Protein 8GK6 (pdb70)

B-factor: mean 50.2, std 23.5, range [13.28, 166.14]

Radius of gyration: 36.08 Å; Cα contacts (8 Å, |Δi|>4): 2731; chains: 8; bounding box: 80×78×113 Å

Secondary structure (DSSP, 8-state):
---EEEEEEESS--EEETTEEE--TTSEEEEEEEEE--TTEEEEEEES---TT--B-TTTB-S--EEEEEEETTEEEEEEE-----TT---EEEEEEEEEEEESSSSEEEEEEPEESSTT---EEE---/---EEEEEEESS-SEEETTEEE--TTSEEEEEEEEE--TTEEEEEEES---TT--B-TTTB-S--EEEEEEETTEEEEEEE---B-TT---EEEEEEEEEEEESSSSEEEEEEPEESSTT---EEE--B-/--EEEEEEESS--EEETTEEE--TTSEEEEEEEEE--TTEEEEEEES---TT--B-TTTB-S--EEEEEEETTEEEEEEE---B-TT---EEEEEEEEEEEESSSSEEEEEEPEESSTT---EEE--B-/--EEEEEEESS-SEEETTEEE--TTSEEEEEEEEE--TTEEEEEEES---TT--B-TTTB-S--EEEEEEETTEEEEEEE-----TT---EEEEEEEEEEEESSSSEEEEEEPEESSTT---EEE---/--EEEEEEESS--EEETTEEE--TTSEEEEEEEEE--TTEEEEEEES---SS--B-TTTB-S--EE-EEEETTEEEEEEE-----TT---EEEEEEEEEEEESSSSEEEEEEPEESSTT---EEE---/--EEEEEEESS--EEETTEEE--TTSEEEEEEEEE--TTEEEEEEES---TT--B-TTTB-S--EE-EEEETTEEEEEEE-----TT---EEEEEEEEEEEESSSSEEEEEEPEESSTT---EEE---/--EEEEEEESS--EEETTEEE--TTSEEEEEEEEE--TTEEEEEEES---TT--B-TTTB-S--EEEEEEETTEEEEEEE-----TT---EEEEEEEEEEEESSSSEEEEEEPEESSTT---EEE---/--EEEEEEESS-SEEETTEEE--TTSEEEEEEEEE--TTEEEEEEES---TT--B-TTTB-S--EEEE-SSSSEEEEEEE-----TT---EEEEEEEEEEEEETTEEEEEEEPEESSTT---EEE---

Organism: Echinococcus granulosus (NCBI:txid6210)

Foldseek 3Di:
DAWAWQAKDKPAFDDDDQLATEGEAQDKIKIKTFTADCVQFFWKFWFQDDDPPFWFCPPRGDGDTWGWDDPDRGIIMTIDHHHADDPVGDWTFMKTFGNDWDADPNDTGRITTHHYPDPSYRGIYHYHD/DAWAWAEKDKPAFDDDDQLATEGEAQDWIKIKTFTADCPQFFWKFWFQDDDPPFWFCPVRTDGDIWGWDPPDRGIIMTIDHHHAAEPVGDWTFMKTFGNDWDDDPNDIGRITGHHHPDPSYRGIYHYHYD/DWAWQAKDKPAFDDDDQLETEGEAQDKIKIKTFTAPCPQFFWKFWFQDDDPPFWFCPPRTDGDIWGWDDPDNGIIMTIDHHHAAEPVGDWTFMKTFGNAWDADPNDTGRITGHHHPDPRGRGIYHYHYD/DKAWAAKDKPAFDDDDPLETEGEAQDKIKIKTFTAPCPQFFWKFWFQDDDPPFWFCPPRTDDDTWGWDDPDRGIIMTIDHHHADDPPGDWTFMKTFGNDWDDDPNDTGRITGHHYPDPSYNRIYHYHD/DKAWQAKDKPAFDDDDQLETEGEAQDKIKIKTFTAPCPQFFWKFWFQDDDPPFWFCQVRGDGDIWGWDPPDNGITMTIDHHHADDPVGDWTFMKTFGPDWDADPNDTGRITGHHHPDPSGNGIYHYHD/DWAWQAKDKPAFDDDDQLETEGEAQDKIKIKTFTAPCVFFFWKFWFQDDDPPFWFCVPRTDGDIWGWDDPDRGIIITIDHHHADDPVGDWTFMKTFGNDWDDDPNDTGRITGHHHPDPSGSGIYHYHD/DKAWFAKDKPAFDDDDQLATAGAAQDWIKIKTFTAPCPQFFWKFWFLDDDLPWWACQPRTDDDTWGWDPPDRGIIMTIDHHHADDPPRDWTFMKTFGNDWDADPNDTGRITTHHYPDPSGRGTYHYHD/DWAWQAKDKQAFDDDDQLETEGEAQDKIKIKTFTAPCPQFFWKFWFQDDDPPFWFCPPRTPDDTWGWDPPDNGIIMTIDHHHADDPVGDWTFMKTFGNDWDADVNDTGRITTHHHPDPSGNGIYHYHD

InterPro domains:
  IPR000644 CBS domain [PS51371] (420-486)
  IPR002550 CNNM, transmembrane domain [PF01595] (162-333)
  IPR002550 CNNM, transmembrane domain [PS51846] (153-333)
  IPR044751 Ion transporter-like, CBS domain [cd04590] (347-476)
  IPR045095 Ancient conserved domain protein family [PTHR12064] (140-682)
  IPR046342 CBS domain superfamily [G3DSA:3.10.580.10] (331-486)
  IPR046342 CBS domain superfamily [SSF54631] (335-479)
  IPR061271 Metal transporter CNNM-like, C-terminal CNBH domain [PF25562] (500-674)

Structure (mmCIF, N/CA/C/O backbone):
data_8GK6
#
_entry.id   8GK6
#
_cell.length_a   55.338
_cell.length_b   120.764
_cell.length_c   95.254
_cell.angle_alpha   90.000
_cell.angle_beta   98.090
_cell.angle_gamma   90.000
#
_symmetry.space_group_name_H-M   'P 1 21 1'
#
loop_
_entity.id
_entity.type
_entity.pdbx_description
1 polymer 'Metal transporter CNNM4'
2 branched alpha-L-fucopyranose-(1-6)-2-acetamido-2-deoxy-beta-D-glucopyranose
3 branched 2-acetamido-2-deoxy-beta-D-glucopyranose-(1-4)-2-acetamido-2-deoxy-beta-D-glucopyranose
4 branched beta-D-mannopyranose-(1-4)-2-acetamido-2-deoxy-beta-D-glucopyranose-(1-4)-2-acetamido-2-deoxy-beta-D-glucopyranose
5 branched alpha-D-mannopyranose-(1-3)-beta-D-mannopyranose-(1-4)-2-acetamido-2-deoxy-beta-D-glucopyranose-(1-4)-[alpha-L-fucopyranose-(1-6)]2-acetamido-2-deoxy-beta-D-glucopyranose
6 non-polymer 2-acetamido-2-deoxy-beta-D-glucopyranose
7 water water
#
loop_
_atom_site.group_PDB
_atom_site.id
_atom_site.type_symbol
_atom_site.label_atom_id
_atom_site.label_alt_id
_atom_site.label_comp_id
_atom_site.label_asym_id
_atom_site.label_entity_id
_atom_site.label_seq_id
_atom_site.pdbx_PDB_ins_code
_atom_site.Cartn_x
_atom_site.Cartn_y
_atom_site.Cartn_z
_atom_site.occupancy
_atom_site.B_iso_or_equiv
_atom_site.auth_seq_id
_atom_site.auth_comp_id
_atom_site.auth_asym_id
_atom_site.auth_atom_id
_atom_site.pdbx_PDB_model_num
ATOM 1 N N . SER A 1 10 ? 12.70946 7.44666 19.91181 1.000 50.49802 24 SER A N 1
ATOM 2 C CA . SER A 1 10 ? 12.57461 6.55144 21.05204 1.000 54.73883 24 SER A CA 1
ATOM 3 C C . SER A 1 10 ? 11.14293 6.04429 21.19414 1.000 59.44294 24 SER A C 1
ATOM 4 O O . SER A 1 10 ? 10.89046 5.07483 21.91581 1.000 66.92514 24 SER A O 1
ATOM 11 N N . ASN A 1 11 ? 10.20434 6.70657 20.51273 1.000 44.27296 25 ASN A N 1
ATOM 12 C CA . ASN A 1 11 ? 8.83416 6.20668 20.43795 1.000 55.25898 25 ASN A CA 1
ATOM 13 C C . ASN A 1 11 ? 8.50442 5.80861 19.00374 1.000 47.69053 25 ASN A C 1
ATOM 14 O O . ASN A 1 11 ? 8.90413 6.50147 18.06153 1.000 39.54491 25 ASN A O 1
ATOM 25 N N . PRO A 1 12 ? 7.78167 4.70651 18.80359 1.000 45.93660 26 PRO A N 1
ATOM 26 C CA . PRO A 1 12 ? 7.52781 4.24084 17.43701 1.000 43.54958 26 PRO A CA 1
ATOM 27 C C . PRO A 1 12 ? 6.72857 5.26393 16.64889 1.000 41.58799 26 PRO A C 1
ATOM 28 O O . PRO A 1 12 ? 5.81832 5.91052 17.17555 1.000 42.02322 26 PRO A O 1
ATOM 39 N N . THR A 1 13 ? 7.06365 5.39265 15.36870 1.000 42.23209 27 THR A N 1
ATOM 40 C CA . THR A 1 13 ? 6.37495 6.31220 14.47443 1.000 34.08419 27 THR A CA 1
ATOM 41 C C . THR A 1 13 ? 5.99072 5.55300 13.21598 1.000 28.67136 27 THR A C 1
ATOM 42 O O . THR A 1 13 ? 6.78450 4.77314 12.68532 1.000 28.96365 27 THR A O 1
ATOM 53 N N . VAL A 1 14 ? 4.76504 5.78648 12.74796 1.000 26.52046 28 VAL A N 1
ATOM 54 C CA . VAL A 1 14 ? 4.18030 5.02159 11.65321 1.000 31.15134 28 VAL A CA 1
ATOM 55 C C . VAL A 1 14 ? 3.98673 5.95106 10.46177 1.000 30.46323 28 VAL A C 1
ATOM 56 O O . VAL A 1 14 ? 3.38467 7.02397 10.59019 1.000 28.95859 28 VAL A O 1
ATOM 69 N N . THR A 1 15 ? 4.50579 5.54135 9.30677 1.000 27.80599 29 THR A N 1
ATOM 70 C CA . THR A 1 15 ? 4.35839 6.32309 8.08770 1.000 30.18540 29 THR A CA 1
ATOM 71 C C . THR A 1 15 ? 3.16376 5.86490 7.26015 1.000 25.66177 29 THR A C 1
ATOM 72 O O . THR A 1 15 ? 2.45480 6.69409 6.67183 1.000 24.25141 29 THR A O 1
ATOM 83 N N . GLY A 1 16 ? 2.92901 4.55847 7.20682 1.000 24.63317 30 GLY A N 1
ATOM 84 C CA . GLY A 1 16 ? 1.84060 4.01936 6.41886 1.000 28.09428 30 GLY A CA 1
ATOM 85 C C . GLY A 1 16 ? 1.52933 2.59935 6.82727 1.000 20.72447 30 GLY A C 1
ATOM 86 O O . GLY A 1 16 ? 2.33812 1.92102 7.46528 1.000 18.51366 30 GLY A O 1
ATOM 90 N N . VAL A 1 17 ? 0.33672 2.15501 6.44567 1.000 26.89988 31 VAL A N 1
ATOM 91 C CA . VAL A 1 17 ? -0.12839 0.80482 6.72682 1.000 24.46452 31 VAL A CA 1
ATOM 92 C C . VAL A 1 17 ? -0.70812 0.25699 5.43058 1.000 25.92562 31 VAL A C 1
ATOM 93 O O . VAL A 1 17 ? -1.63625 0.84663 4.86448 1.000 33.01884 31 VAL A O 1
ATOM 106 N N . ILE A 1 18 ? -0.16198 -0.85866 4.96209 1.000 24.62039 32 ILE A N 1
ATOM 107 C CA . ILE A 1 18 ? -0.59145 -1.47161 3.70984 1.000 27.85650 32 ILE A CA 1
ATOM 108 C C . ILE A 1 18 ? -1.23235 -2.81224 4.05416 1.000 32.50421 32 ILE A C 1
ATOM 109 O O . ILE A 1 18 ? -0.51238 -3.78396 4.33574 1.000 34.29264 32 ILE A O 1
ATOM 125 N N . PRO A 1 19 ? -2.55742 -2.92214 4.05004 1.000 26.95820 33 PRO A N 1
ATOM 126 C CA . PRO A 1 19 ? -3.18498 -4.21991 4.29920 1.000 29.99446 33 PRO A CA 1
ATOM 127 C C . PRO A 1 19 ? -3.13338 -5.12602 3.08279 1.000 37.37617 33 PRO A C 1
ATOM 128 O O . PRO A 1 19 ? -3.17348 -4.67840 1.93593 1.000 38.30228 33 PRO A O 1
ATOM 139 N N . SER A 1 20 ? -3.04301 -6.43008 3.35629 1.000 44.38433 34 SER A N 1
ATOM 140 C CA . SER A 1 20 ? -3.04163 -7.41289 2.27923 1.000 36.82504 34 SER A CA 1
ATOM 141 C C . SER A 1 20 ? -4.37249 -7.43433 1.54343 1.000 38.84631 34 SER A C 1
ATOM 142 O O . SER A 1 20 ? -4.42331 -7.85202 0.38280 1.000 45.17108 34 SER A O 1
ATOM 150 N N . GLU A 1 21 ? -5.44720 -7.00235 2.20165 1.000 51.91788 35 GLU A N 1
ATOM 151 C CA . GLU A 1 21 ? -6.75454 -6.84335 1.58357 1.000 46.97172 35 GLU A CA 1
ATOM 152 C C . GLU A 1 21 ? -7.38983 -5.58505 2.14764 1.000 45.40991 35 GLU A C 1
ATOM 153 O O . GLU A 1 21 ? -7.36192 -5.38681 3.36672 1.000 47.20819 35 GLU A O 1
ATOM 165 N N . PHE A 1 22 ? -7.95355 -4.73411 1.29064 1.000 32.05713 36 PHE A N 1
ATOM 166 C CA . PHE A 1 22 ? -8.77816 -3.66397 1.83501 1.000 38.80369 36 PHE A CA 1
ATOM 167 C C . PHE A 1 22 ? -9.85495 -3.31560 0.82316 1.000 39.01968 36 PHE A C 1
ATOM 168 O O . PHE A 1 22 ? -9.74104 -3.60543 -0.36754 1.000 34.40923 36 PHE A O 1
ATOM 185 N N . ILE A 1 23 ? -10.90666 -2.68296 1.32894 1.000 43.60989 37 ILE A N 1
ATOM 186 C CA . ILE A 1 23 ? -12.12918 -2.45988 0.58110 1.000 35.50015 37 ILE A CA 1
ATOM 187 C C . ILE A 1 23 ? -12.21174 -1.04613 0.03719 1.000 37.47821 37 ILE A C 1
ATOM 188 O O . ILE A 1 23 ? -12.65628 -0.84400 -1.09171 1.000 46.87810 37 ILE A O 1
ATOM 204 N N . SER A 1 24 ? -11.79336 -0.06061 0.81933 1.000 41.54625 38 SER A N 1
ATOM 205 C CA . SER A 1 24 ? -11.95486 1.32800 0.41790 1.000 43.49897 38 SER A CA 1
ATOM 206 C C . SER A 1 24 ? -11.08043 2.20032 1.29962 1.000 40.78334 38 SER A C 1
ATOM 207 O O . SER A 1 24 ? -10.49444 1.73711 2.28120 1.000 33.71579 38 SER A O 1
ATOM 215 N N . LEU A 1 25 ? -11.02231 3.48420 0.93785 1.000 44.88604 39 LEU A N 1
ATOM 216 C CA . LEU A 1 25 ? -10.30563 4.50698 1.69012 1.000 37.24756 39 LEU A CA 1
ATOM 217 C C . LEU A 1 25 ? -11.13920 5.77557 1.77655 1.000 37.48381 39 LEU A C 1
ATOM 218 O O . LEU A 1 25 ? -11.68587 6.23541 0.77181 1.000 47.41798 39 LEU A O 1
ATOM 234 N N . SER A 1 26 ? -11.21552 6.34023 2.98103 1.000 39.69441 40 SER A N 1
ATOM 235 C CA . SER A 1 26 ? -11.98237 7.56071 3.22144 1.000 44.99770 40 SER A CA 1
ATOM 236 C C . SER A 1 26 ? -11.45165 8.23124 4.47959 1.000 40.20523 40 SER A C 1
ATOM 237 O O . SER A 1 26 ? -11.41691 7.60667 5.54243 1.000 39.63977 40 SER A O 1
ATOM 245 N N . ALA A 1 27 ? -11.02917 9.48817 4.35838 1.000 48.43082 41 ALA A N 1
ATOM 246 C CA . ALA A 1 27 ? -10.67975 10.32054 5.51000 1.000 36.98404 41 ALA A CA 1
ATOM 247 C C . ALA A 1 27 ? -9.55172 9.71157 6.33890 1.000 39.83609 41 ALA A C 1
ATOM 248 O O . ALA A 1 27 ? -9.55080 9.79171 7.57158 1.000 39.69352 41 ALA A O 1
ATOM 255 N N . GLY A 1 28 ? -8.58239 9.09623 5.66693 1.000 40.53384 42 GLY A N 1
ATOM 256 C CA . GLY A 1 28 ? -7.43666 8.54820 6.36596 1.000 36.71557 42 GLY A CA 1
ATOM 257 C C . GLY A 1 28 ? -7.69847 7.27159 7.12584 1.000 36.07038 42 GLY A C 1
ATOM 258 O O . GLY A 1 28 ? -6.95863 6.96128 8.07264 1.000 33.21504 42 GLY A O 1
ATOM 262 N N . VAL A 1 29 ? -8.72574 6.51531 6.74708 1.000 30.38172 43 VAL A N 1
ATOM 263 C CA . VAL A 1 29 ? -9.08237 5.26933 7.41162 1.000 33.16829 43 VAL A CA 1
ATOM 264 C C . VAL A 1 29 ? -9.28160 4.20415 6.34161 1.000 27.21212 43 VAL A C 1
ATOM 265 O O . VAL A 1 29 ? -10.02537 4.42093 5.37855 1.000 24.50995 43 VAL A O 1
ATOM 278 N N . ILE A 1 30 ? -8.63130 3.05318 6.51941 1.000 27.52345 44 ILE A N 1
ATOM 279 C CA . ILE A 1 30 ? -8.66626 1.96533 5.55027 1.000 26.29075 44 ILE A CA 1
ATOM 280 C C . ILE A 1 30 ? -9.69688 0.94035 6.01052 1.000 26.36041 44 ILE A C 1
ATOM 281 O O . ILE A 1 30 ? -9.56577 0.36095 7.09328 1.000 22.55526 44 ILE A O 1
ATOM 297 N N . GLU A 1 31 ? -10.72040 0.70502 5.19390 1.000 32.52276 45 GLU A N 1
ATOM 298 C CA . GLU A 1 31 ? -11.67087 -0.35440 5.49256 1.000 30.79877 45 GLU A CA 1
ATOM 299 C C . GLU A 1 31 ? -11.09130 -1.69612 5.05818 1.000 32.90324 45 GLU A C 1
ATOM 300 O O . GLU A 1 31 ? -10.62254 -1.83839 3.92671 1.000 37.17862 45 GLU A O 1
ATOM 312 N N . VAL A 1 32 ? -11.13585 -2.67818 5.95221 1.000 30.73205 46 VAL A N 1
ATOM 313 C CA . VAL A 1 32 ? -10.61928 -4.01415 5.66481 1.000 31.84933 46 VAL A CA 1
ATOM 314 C C . VAL A 1 32 ? -11.70752 -5.02735 5.99195 1.000 43.09992 46 VAL A C 1
ATOM 315 O O . VAL A 1 32 ? -12.66116 -4.72700 6.73357 1.000 43.47166 46 VAL A O 1
ATOM 328 N N . PRO A 1 33 ? -11.60002 -6.23957 5.45261 1.000 38.97270 47 PRO A N 1
ATOM 329 C CA . PRO A 1 33 ? -12.61794 -7.26828 5.72231 1.000 32.92858 47 PRO A CA 1
ATOM 330 C C . PRO A 1 33 ? -12.65014 -7.65359 7.19014 1.000 33.33091 47 PRO A C 1
ATOM 331 O O . PRO A 1 33 ? -11.60000 -7.91195 7.79995 1.000 34.07711 47 PRO A O 1
ATOM 342 N N . PRO A 1 34 ? -13.83131 -7.69183 7.79838 1.000 28.88195 48 PRO A N 1
ATOM 343 C CA . PRO A 1 34 ? -13.94208 -8.18746 9.17158 1.000 29.96733 48 PRO A CA 1
ATOM 344 C C . PRO A 1 34 ? -13.86174 -9.70457 9.23017 1.000 30.28153 48 PRO A C 1
ATOM 345 O O . PRO A 1 34 ? -14.13681 -10.41268 8.26219 1.000 32.15143 48 PRO A O 1
ATOM 356 N N . ASN A 1 35 ? -13.46275 -10.19373 10.40050 1.000 35.20969 49 ASN A N 1
ATOM 357 C CA . ASN A 1 35 ? -13.47696 -11.62221 10.70549 1.000 34.09063 49 ASN A CA 1
ATOM 358 C C . ASN A 1 35 ? -12.68740 -12.43226 9.67821 1.000 31.13571 49 ASN A C 1
ATOM 359 O O . ASN A 1 35 ? -12.98941 -13.60200 9.43257 1.000 28.60438 49 ASN A O 1
ATOM 370 N N . LYS A 1 36 ? -11.67203 -11.82067 9.07102 1.000 35.93601 50 LYS A N 1
ATOM 371 C CA . LYS A 1 36 ? -10.79924 -12.49466 8.11778 1.000 32.23695 50 LYS A CA 1
ATOM 372 C C . LYS A 1 36 ? -9.34398 -12.26860 8.49226 1.000 34.83398 50 LYS A C 1
ATOM 373 O O . LYS A 1 36 ? -8.96306 -11.16859 8.90621 1.000 36.28455 50 LYS A O 1
ATOM 392 N N . ASN A 1 37 ? -8.53389 -13.31562 8.35252 1.000 39.44118 51 ASN A N 1
ATOM 393 C CA . ASN A 1 37 ? -7.09173 -13.17124 8.50533 1.000 30.62249 51 ASN A CA 1
ATOM 394 C C . ASN A 1 37 ? -6.54723 -12.28038 7.40361 1.000 29.30794 51 ASN A C 1
ATOM 395 O O . ASN A 1 37 ? -6.66391 -12.61051 6.21787 1.000 47.45191 51 ASN A O 1
ATOM 406 N N . ILE A 1 38 ? -5.94834 -11.15766 7.78872 1.000 35.99904 52 ILE A N 1
ATOM 407 C CA . ILE A 1 38 ? -5.24971 -10.28255 6.85645 1.000 35.18267 52 ILE A CA 1
ATOM 408 C C . ILE A 1 38 ? -3.88049 -9.97443 7.44208 1.000 30.96221 52 ILE A C 1
ATOM 409 O O . ILE A 1 38 ? -3.65951 -10.06302 8.65147 1.000 38.95423 52 ILE A O 1
ATOM 425 N N . THR A 1 39 ? -2.95502 -9.62322 6.56011 1.000 31.49828 53 THR A N 1
ATOM 426 C CA . THR A 1 39 ? -1.59321 -9.28394 6.93556 1.000 29.21617 53 THR A CA 1
ATOM 427 C C . THR A 1 39 ? -1.41114 -7.78112 6.77554 1.000 28.22646 53 THR A C 1
ATOM 428 O O . THR A 1 39 ? -1.80203 -7.21241 5.75314 1.000 27.93857 53 THR A O 1
ATOM 439 N N . LEU A 1 40 ? -0.82368 -7.14637 7.78529 1.000 28.56944 54 LEU A N 1
ATOM 440 C CA . LEU A 1 40 ? -0.58621 -5.71403 7.78152 1.000 23.52640 54 LEU A CA 1
ATOM 441 C C . LEU A 1 40 ? 0.90615 -5.47318 7.60336 1.000 30.76656 54 LEU A C 1
ATOM 442 O O . LEU A 1 40 ? 1.72629 -6.08961 8.29438 1.000 25.91609 54 LEU A O 1
ATOM 458 N N . TYR A 1 41 ? 1.25270 -4.57984 6.67907 1.000 35.24647 55 TYR A N 1
ATOM 459 C CA . TYR A 1 41 ? 2.63007 -4.15060 6.46982 1.000 25.46475 55 TYR A CA 1
ATOM 460 C C . TYR A 1 41 ? 2.72761 -2.72666 6.98993 1.000 24.35836 55 TYR A C 1
ATOM 461 O O . TYR A 1 41 ? 2.15204 -1.80701 6.39886 1.000 31.48927 55 TYR A O 1
ATOM 479 N N . ILE A 1 42 ? 3.44624 -2.54762 8.09419 1.000 23.99863 56 ILE A N 1
ATOM 480 C CA . ILE A 1 42 ? 3.55530 -1.26366 8.77392 1.000 21.07020 56 ILE A CA 1
ATOM 481 C C . ILE A 1 42 ? 4.96642 -0.73556 8.57003 1.000 24.99999 56 ILE A C 1
ATOM 482 O O . ILE A 1 42 ? 5.94589 -1.40455 8.92114 1.000 29.62147 56 ILE A O 1
ATOM 498 N N . TYR A 1 43 ? 5.06856 0.45382 7.98975 1.000 22.32192 57 TYR A N 1
ATOM 499 C CA . TYR A 1 43 ? 6.33857 1.10055 7.71687 1.000 23.05220 57 TYR A CA 1
ATOM 500 C C . TYR A 1 43 ? 6.49486 2.29745 8.64172 1.000 23.25395 57 TYR A C 1
ATOM 501 O O . TYR A 1 43 ? 5.52288 3.00384 8.92008 1.000 28.55493 57 TYR A O 1
ATOM 519 N N . GLY A 1 44 ? 7.71276 2.52255 9.12418 1.000 23.62361 58 GLY A N 1
ATOM 520 C CA . GLY A 1 44 ? 7.92097 3.57564 10.09507 1.000 29.85277 58 GLY A CA 1
ATOM 521 C C . GLY A 1 44 ? 9.31162 3.51280 10.68397 1.000 31.29413 58 GLY A C 1
ATOM 522 O O . GLY A 1 44 ? 10.22424 2.93967 10.09400 1.000 33.38375 58 GLY A O 1
ATOM 526 N N . GLU A 1 45 ? 9.45061 4.12551 11.85976 1.000 60.85628 59 GLU A N 1
ATOM 527 C CA . GLU A 1 45 ? 10.74745 4.35152 12.47876 1.000 60.13370 59 GLU A CA 1
ATOM 528 C C . GLU A 1 45 ? 10.64451 4.12239 13.97801 1.000 57.92318 59 GLU A C 1
ATOM 529 O O . GLU A 1 45 ? 9.59603 4.35110 14.58307 1.000 58.90576 59 GLU A O 1
ATOM 541 N N . SER A 1 46 ? 11.74849 3.65762 14.56980 1.000 43.16779 60 SER A N 1
ATOM 542 C CA . SER A 1 46 ? 11.84247 3.40802 16.01123 1.000 43.56704 60 SER A CA 1
ATOM 543 C C . SER A 1 46 ? 11.00056 2.20429 16.44542 1.000 34.09294 60 SER A C 1
ATOM 544 O O . SER A 1 46 ? 10.39250 2.20956 17.51382 1.000 35.02120 60 SER A O 1
ATOM 552 N N . PHE A 1 47 ? 10.96940 1.16329 15.62291 1.000 32.10886 61 PHE A N 1
ATOM 553 C CA . PHE A 1 47 ? 10.20722 -0.03863 15.92106 1.000 24.70871 61 PHE A CA 1
ATOM 554 C C . PHE A 1 47 ? 10.98307 -1.04815 16.76297 1.000 35.96229 61 PHE A C 1
ATOM 555 O O . PHE A 1 47 ? 10.50420 -2.17295 16.95222 1.000 28.63884 61 PHE A O 1
ATOM 572 N N . GLU A 1 48 ? 12.16271 -0.68105 17.27739 1.000 48.07504 62 GLU A N 1
ATOM 573 C CA . GLU A 1 48 ? 13.04218 -1.68647 17.87381 1.000 36.48574 62 GLU A CA 1
ATOM 574 C C . GLU A 1 48 ? 12.46037 -2.24612 19.16655 1.000 33.34970 62 GLU A C 1
ATOM 575 O O . GLU A 1 48 ? 12.42926 -3.46686 19.35983 1.000 31.10647 62 GLU A O 1
ATOM 587 N N . ASN A 1 49 ? 11.98664 -1.37757 20.06613 1.000 38.86510 63 ASN A N 1
ATOM 588 C CA . ASN A 1 49 ? 11.47208 -1.87077 21.33431 1.000 39.86199 63 ASN A CA 1
ATOM 589 C C . ASN A 1 49 ? 10.02249 -2.39198 21.20684 1.000 38.09691 63 ASN A C 1
ATOM 590 O O . ASN A 1 49 ? 9.37277 -2.61669 22.23515 1.000 28.27323 63 ASN A O 1
ATOM 601 N N . VAL A 1 50 ? 9.50798 -2.59490 19.98686 1.000 34.56591 64 VAL A N 1
ATOM 602 C CA . VAL A 1 50 ? 8.11298 -2.98607 19.78349 1.000 32.45591 64 VAL A CA 1
ATOM 603 C C . VAL A 1 50 ? 7.99496 -4.50431 19.75352 1.000 29.73726 64 VAL A C 1
ATOM 604 O O . VAL A 1 50 ? 8.67614 -5.17508 18.97289 1.000 28.38133 64 VAL A O 1
ATOM 617 N N . THR A 1 51 ? 7.12665 -5.04517 20.60966 1.000 31.19258 65 THR A N 1
ATOM 618 C CA . THR A 1 51 ? 6.91317 -6.48150 20.72888 1.000 21.47612 65 THR A CA 1
ATOM 619 C C . THR A 1 51 ? 5.56323 -6.93252 20.20574 1.000 23.04089 65 THR A C 1
ATOM 620 O O . THR A 1 51 ? 5.46429 -7.99957 19.59205 1.000 25.77830 65 THR A O 1
ATOM 631 N N . TYR A 1 52 ? 4.51583 -6.14645 20.44016 1.000 27.17792 66 TYR A N 1
ATOM 632 C CA . TYR A 1 52 ? 3.16626 -6.53436 20.07517 1.000 19.43498 66 TYR A CA 1
ATOM 633 C C . TYR A 1 52 ? 2.42734 -5.34911 19.48496 1.000 17.65735 66 TYR A C 1
ATOM 634 O O . TYR A 1 52 ? 2.76183 -4.18680 19.72979 1.000 19.71984 66 TYR A O 1
ATOM 652 N N . LEU A 1 53 ? 1.39781 -5.67451 18.71957 1.000 15.69495 67 LEU A N 1
ATOM 653 C CA . LEU A 1 53 ? 0.48035 -4.70720 18.14745 1.000 18.70623 67 LEU A CA 1
ATOM 654 C C . LEU A 1 53 ? -0.93078 -5.06050 18.60081 1.000 18.46066 67 LEU A C 1
ATOM 655 O O . LEU A 1 53 ? -1.31834 -6.23424 18.61984 1.000 14.93430 67 LEU A O 1
ATOM 671 N N . ALA A 1 54 ? -1.69144 -4.03717 18.96465 1.000 14.49150 68 ALA A N 1
ATOM 672 C CA . ALA A 1 54 ? -3.09648 -4.18375 19.28166 1.000 14.33710 68 ALA A CA 1
ATOM 673 C C . ALA A 1 54 ? -3.79765 -2.93336 18.78327 1.000 23.44085 68 ALA A C 1
ATOM 674 O O . ALA A 1 54 ? -3.15931 -1.98894 18.31004 1.000 23.43590 68 ALA A O 1
ATOM 681 N N . PHE A 1 55 ? -5.11902 -2.92343 18.89413 1.000 19.96901 69 PHE A N 1
ATOM 682 C CA . PHE A 1 55 ? -5.91399 -1.81051 18.41253 1.000 18.97503 69 PHE A CA 1
ATOM 683 C C . PHE A 1 55 ? -6.80634 -1.29250 19.52804 1.000 19.75064 69 PHE A C 1
ATOM 684 O O . PHE A 1 55 ? -7.33959 -2.07141 20.32454 1.000 21.75776 69 PHE A O 1
ATOM 701 N N . ALA A 1 56 ? -6.96697 0.02118 19.57130 1.000 17.55899 70 ALA A N 1
ATOM 702 C CA . ALA A 1 56 ? -7.97788 0.65247 20.40014 1.000 25.27716 70 ALA A CA 1
ATOM 703 C C . ALA A 1 56 ? -9.14856 1.04217 19.50444 1.000 25.20432 70 ALA A C 1
ATOM 704 O O . ALA A 1 56 ? -8.97834 1.30390 18.30898 1.000 19.21941 70 ALA A O 1
ATOM 711 N N . THR A 1 57 ? -10.33903 1.07761 20.09070 1.000 29.72398 71 THR A N 1
ATOM 712 C CA . THR A 1 57 ? -11.54123 1.41910 19.34496 1.000 30.19803 71 THR A CA 1
ATOM 713 C C . THR A 1 57 ? -11.93374 2.87885 19.49888 1.000 30.50473 71 THR A C 1
ATOM 714 O O . THR A 1 57 ? -12.91979 3.31207 18.89386 1.000 29.81592 71 THR A O 1
ATOM 725 N N . SER A 1 58 ? -11.18654 3.64225 20.28565 1.000 32.93293 72 SER A N 1
ATOM 726 C CA . SER A 1 58 ? -11.43241 5.06651 20.45612 1.000 35.07314 72 SER A CA 1
ATOM 727 C C . SER A 1 58 ? -10.09579 5.71125 20.77232 1.000 40.38440 72 SER A C 1
ATOM 728 O O . SER A 1 58 ? -9.35521 5.22342 21.63484 1.000 50.65407 72 SER A O 1
ATOM 736 N N . ARG A 1 59 ? -9.79562 6.80370 20.08414 1.000 59.57744 73 ARG A N 1
ATOM 737 C CA . ARG A 1 59 ? -8.53122 7.50998 20.24577 1.000 69.68559 73 ARG A CA 1
ATOM 738 C C . ARG A 1 59 ? -8.84928 8.97985 20.43897 1.000 85.18355 73 ARG A C 1
ATOM 739 O O . ARG A 1 59 ? -9.48184 9.60049 19.57663 1.000 91.51628 73 ARG A O 1
ATOM 760 N N . SER A 1 60 ? -8.41970 9.52657 21.56562 1.000 97.97706 74 SER A N 1
ATOM 761 C CA . SER A 1 60 ? -8.36312 10.96700 21.72345 1.000 106.70291 74 SER A CA 1
ATOM 762 C C . SER A 1 60 ? -7.02963 11.43226 21.16019 1.000 101.27615 74 SER A C 1
ATOM 763 O O . SER A 1 60 ? -6.01953 10.72823 21.25588 1.000 87.48325 74 SER A O 1
ATOM 771 N N . GLU A 1 61 ? -7.02814 12.61841 20.55525 1.000 98.64525 75 GLU A N 1
ATOM 772 C CA . GLU A 1 61 ? -5.75351 13.16322 20.11621 1.000 105.35776 75 GLU A CA 1
ATOM 773 C C . GLU A 1 61 ? -4.81046 13.26418 21.30176 1.000 119.36489 75 GLU A C 1
ATOM 774 O O . GLU A 1 61 ? -3.60078 13.08211 21.15964 1.000 119.26377 75 GLU A O 1
ATOM 786 N N . ASP A 1 62 ? -5.36395 13.51881 22.48495 1.000 135.08432 76 ASP A N 1
ATOM 787 C CA . ASP A 1 62 ? -4.60334 13.57640 23.72266 1.000 133.16423 76 ASP A CA 1
ATOM 788 C C . ASP A 1 62 ? -4.40772 12.16866 24.26309 1.000 129.26454 76 ASP A C 1
ATOM 789 O O . ASP A 1 62 ? -4.72399 11.88822 25.42518 1.000 122.82890 76 ASP A O 1
ATOM 798 N N . SER A 1 63 ? -3.89479 11.27728 23.41472 1.000 106.72201 77 SER A N 1
ATOM 799 C CA . SER A 1 63 ? -3.66537 9.88512 23.76700 1.000 104.36552 77 SER A CA 1
ATOM 800 C C . SER A 1 63 ? -2.19707 9.51578 23.61708 1.000 90.05863 77 SER A C 1
ATOM 801 O O . SER A 1 63 ? -1.59654 9.75849 22.56388 1.000 82.08679 77 SER A O 1
ATOM 809 N N . PHE A 1 64 ? -1.62557 8.93489 24.67329 1.000 79.13049 78 PHE A N 1
ATOM 810 C CA . PHE A 1 64 ? -0.29790 8.33382 24.60973 1.000 69.89109 78 PHE A CA 1
ATOM 811 C C . PHE A 1 64 ? -0.37052 6.90418 25.12337 1.000 62.01936 78 PHE A C 1
ATOM 812 O O . PHE A 1 64 ? 0.16785 5.98929 24.49694 1.000 57.49550 78 PHE A O 1
ATOM 829 N N . SER A 1 65 ? -1.04121 6.70323 26.25682 1.000 71.20846 79 SER A N 1
ATOM 830 C CA . SER A 1 65 ? -1.16610 5.37993 26.85059 1.000 54.72597 79 SER A CA 1
ATOM 831 C C . SER A 1 65 ? -2.42164 4.71935 26.29059 1.000 48.99698 79 SER A C 1
ATOM 832 O O . SER A 1 65 ? -3.53095 5.24396 26.44064 1.000 47.96645 79 SER A O 1
ATOM 840 N N . CYS A 1 66 ? -2.23796 3.56709 25.65348 1.000 45.73103 80 CYS A N 1
ATOM 841 C CA . CYS A 1 66 ? -3.32194 2.74189 25.14959 1.000 42.80730 80 CYS A CA 1
ATOM 842 C C . CYS A 1 66 ? -3.74417 1.67194 26.14418 1.000 41.36097 80 CYS A C 1
ATOM 843 O O . CYS A 1 66 ? -4.51066 0.77491 25.78556 1.000 38.88592 80 CYS A O 1
ATOM 850 N N . GLU A 1 67 ? -3.25828 1.75013 27.38362 1.000 30.08431 81 GLU A N 1
ATOM 851 C CA . GLU A 1 67 ? -3.44805 0.66121 28.33157 1.000 31.24251 81 GLU A CA 1
ATOM 852 C C . GLU A 1 67 ? -4.92370 0.36953 28.59498 1.000 25.56009 81 GLU A C 1
ATOM 853 O O . GLU A 1 67 ? -5.32497 -0.79712 28.65325 1.000 29.75531 81 GLU A O 1
ATOM 865 N N . ASN A 1 68 ? -5.75098 1.39948 28.75288 1.000 25.78382 82 ASN A N 1
ATOM 866 C CA . ASN A 1 68 ? -7.16083 1.14051 29.03700 1.000 29.97337 82 ASN A CA 1
ATOM 867 C C . ASN A 1 68 ? -8.01509 1.12212 27.78137 1.000 26.89784 82 ASN A C 1
ATOM 868 O O . ASN A 1 68 ? -9.09710 0.53989 27.80213 1.000 24.12150 82 ASN A O 1
ATOM 879 N N . HIS A 1 69 ? -7.55503 1.74004 26.69797 1.000 31.60603 83 HIS A N 1
ATOM 880 C CA . HIS A 1 69 ? -8.32980 1.83474 25.47423 1.000 26.06128 83 HIS A CA 1
ATOM 881 C C . HIS A 1 69 ? -8.15694 0.62692 24.56944 1.000 20.05299 83 HIS A C 1
ATOM 882 O O . HIS A 1 69 ? -8.91564 0.47339 23.60654 1.000 18.54274 83 HIS A O 1
ATOM 896 N N . ARG A 1 70 ? -7.17889 -0.22385 24.85452 1.000 25.13721 84 ARG A N 1
ATOM 897 C CA . ARG A 1 70 ? -6.95823 -1.41469 24.04686 1.000 21.75513 84 ARG A CA 1
ATOM 898 C C . ARG A 1 70 ? -8.23629 -2.23679 24.01994 1.000 17.29982 84 ARG A C 1
ATOM 899 O O . ARG A 1 70 ? -8.77319 -2.60232 25.06561 1.000 19.42356 84 ARG A O 1
ATOM 920 N N . ALA A 1 71 ? -8.71746 -2.53575 22.81622 1.000 17.39904 85 ALA A N 1
ATOM 921 C CA . ALA A 1 71 ? -9.96883 -3.24973 22.64043 1.000 13.27691 85 ALA A CA 1
ATOM 922 C C . ALA A 1 71 ? -9.81209 -4.57349 21.91024 1.000 17.54880 85 ALA A C 1
ATOM 923 O O . ALA A 1 71 ? -10.82115 -5.24398 21.65296 1.000 19.23297 85 ALA A O 1
ATOM 930 N N . THR A 1 72 ? -8.58668 -4.97038 21.56571 1.000 13.56399 86 THR A N 1
ATOM 931 C CA . THR A 1 72 ? -8.34987 -6.21218 20.85393 1.000 13.67339 86 THR A CA 1
ATOM 932 C C . THR A 1 72 ? -7.25911 -7.00747 21.55096 1.000 17.61569 86 THR A C 1
ATOM 933 O O . THR A 1 72 ? -6.46826 -6.47424 22.33079 1.000 21.27632 86 THR A O 1
ATOM 944 N N . ILE A 1 73 ? -7.23149 -8.30802 21.25295 1.000 19.86773 87 ILE A N 1
ATOM 945 C CA . ILE A 1 73 ? -6.12917 -9.14040 21.69279 1.000 24.84648 87 ILE A CA 1
ATOM 946 C C . ILE A 1 73 ? -4.84339 -8.67996 21.01160 1.000 22.60444 87 ILE A C 1
ATOM 947 O O . ILE A 1 73 ? -4.85950 -7.96459 20.00338 1.000 19.94483 87 ILE A O 1
ATOM 963 N N . ALA A 1 74 ? -3.71614 -9.09433 21.58147 1.000 32.50305 88 ALA A N 1
ATOM 964 C CA . ALA A 1 74 ? -2.41830 -8.71482 21.04262 1.000 28.07395 88 ALA A CA 1
ATOM 965 C C . ALA A 1 74 ? -2.03840 -9.60719 19.86913 1.000 26.91873 88 ALA A C 1
ATOM 966 O O . ALA A 1 74 ? -2.25053 -10.82493 19.89909 1.000 29.77330 88 ALA A O 1
ATOM 973 N N . PHE A 1 75 ? -1.47676 -8.98951 18.83232 1.000 19.17337 89 PHE A N 1
ATOM 974 C CA . PHE A 1 75 ? -0.98029 -9.69385 17.66082 1.000 25.66672 89 PHE A CA 1
ATOM 975 C C . PHE A 1 75 ? 0.53635 -9.58449 17.62910 1.000 28.68235 89 PHE A C 1
ATOM 976 O O . PHE A 1 75 ? 1.08444 -8.48049 17.71335 1.000 28.19712 89 PHE A O 1
ATOM 993 N N . ILE A 1 76 ? 1.21109 -10.72995 17.51436 1.000 36.01778 90 ILE A N 1
ATOM 994 C CA . ILE A 1 76 ? 2.66394 -10.72499 17.44109 1.000 34.03814 90 ILE A CA 1
ATOM 995 C C . ILE A 1 76 ? 3.10612 -10.10228 16.12576 1.000 27.35750 90 ILE A C 1
ATOM 996 O O . ILE A 1 76 ? 2.47928 -10.30428 15.07446 1.000 25.55151 90 ILE A O 1
ATOM 1012 N N . VAL A 1 77 ? 4.19203 -9.33824 16.18264 1.000 29.33315 91 VAL A N 1
ATOM 1013 C CA . VAL A 1 77 ? 4.71095 -8.61710 15.03272 1.000 30.01665 91 VAL A CA 1
ATOM 1014 C C . VAL A 1 77 ? 6.05715 -9.22279 14.67184 1.000 26.64020 91 VAL A C 1
ATOM 1015 O O . VAL A 1 77 ? 6.89437 -9.45932 15.54966 1.000 18.96677 91 VAL A O 1
ATOM 1028 N N . GLN A 1 78 ? 6.25229 -9.49184 13.38866 1.000 30.08669 92 GLN A N 1
ATOM 1029 C CA . GLN A 1 78 ? 7.56597 -9.81185 12.85832 1.000 26.90784 92 GLN A CA 1
ATOM 1030 C C . GLN A 1 78 ? 8.24630 -8.51630 12.43143 1.000 24.09265 92 GLN A C 1
ATOM 1031 O O . GLN A 1 78 ? 7.59109 -7.52313 12.11526 1.000 27.15090 92 GLN A O 1
ATOM 1045 N N . LYS A 1 79 ? 9.57674 -8.53992 12.41540 1.000 24.47999 93 LYS A N 1
ATOM 1046 C CA . LYS A 1 79 ? 10.38724 -7.36238 12.11335 1.000 25.83368 93 LYS A CA 1
ATOM 1047 C C . LYS A 1 79 ? 11.35044 -7.67439 10.97257 1.000 28.68117 93 LYS A C 1
ATOM 1048 O O . LYS A 1 79 ? 12.57002 -7.73661 11.17138 1.000 20.63884 93 LYS A O 1
ATOM 1067 N N . PRO A 1 80 ? 10.82810 -7.86382 9.75632 1.000 29.86008 94 PRO A N 1
ATOM 1068 C CA . PRO A 1 80 ? 11.71570 -8.17671 8.62189 1.000 20.41158 94 PRO A CA 1
ATOM 1069 C C . PRO A 1 80 ? 12.80475 -7.15090 8.43191 1.000 19.50578 94 PRO A C 1
ATOM 1070 O O . PRO A 1 80 ? 13.86263 -7.46341 7.87100 1.000 22.63413 94 PRO A O 1
ATOM 1081 N N . THR A 1 81 ? 12.58632 -5.91930 8.87891 1.000 29.79263 95 THR A N 1
ATOM 1082 C CA . THR A 1 81 ? 13.56271 -4.85469 8.72057 1.000 27.55499 95 THR A CA 1
ATOM 1083 C C . THR A 1 81 ? 13.45195 -3.87569 9.88420 1.000 24.42873 95 THR A C 1
ATOM 1084 O O . THR A 1 81 ? 12.50788 -3.92012 10.68085 1.000 24.68515 95 THR A O 1
ATOM 1095 N N . VAL A 1 82 ? 14.44099 -2.98148 9.97121 1.000 26.07307 96 VAL A N 1
ATOM 1096 C CA . VAL A 1 82 ? 14.41817 -1.90844 10.95757 1.000 21.02568 96 VAL A CA 1
ATOM 1097 C C . VAL A 1 82 ? 13.40018 -0.82697 10.63086 1.000 21.49777 96 VAL A C 1
ATOM 1098 O O . VAL A 1 82 ? 13.09416 0.00157 11.49601 1.000 32.30833 96 VAL A O 1
ATOM 1111 N N . TYR A 1 83 ? 12.87260 -0.80017 9.40981 1.000 21.77491 97 TYR A N 1
ATOM 1112 C CA . TYR A 1 83 ? 11.87432 0.18624 9.01819 1.000 24.05270 97 TYR A CA 1
ATOM 1113 C C . TYR A 1 83 ? 10.49385 -0.42624 8.81106 1.000 26.71211 97 TYR A C 1
ATOM 1114 O O . TYR A 1 83 ? 9.56683 0.29120 8.42280 1.000 31.23914 97 TYR A O 1
ATOM 1132 N N . SER A 1 84 ? 10.33138 -1.72637 9.05752 1.000 22.82240 98 SER A N 1
ATOM 1133 C CA . SER A 1 84 ? 9.10264 -2.41791 8.71784 1.000 20.73571 98 SER A CA 1
ATOM 1134 C C . SER A 1 84 ? 8.64172 -3.32058 9.85239 1.000 28.31901 98 SER A C 1
ATOM 1135 O O . SER A 1 84 ? 9.44207 -3.81762 10.64661 1.000 25.17444 98 SER A O 1
ATOM 1143 N N . LEU A 1 85 ? 7.32389 -3.51208 9.91923 1.000 31.76361 99 LEU A N 1
ATOM 1144 C CA . LEU A 1 85 ? 6.69510 -4.51188 10.76746 1.000 24.12930 99 LEU A CA 1
ATOM 1145 C C . LEU A 1 85 ? 5.71792 -5.32505 9.92676 1.000 24.92030 99 LEU A C 1
ATOM 1146 O O . LEU A 1 85 ? 4.98384 -4.76889 9.10146 1.000 26.85578 99 LEU A O 1
ATOM 1162 N N . GLU A 1 86 ? 5.72223 -6.64168 10.12644 1.000 25.47835 100 GLU A N 1
ATOM 1163 C CA . GLU A 1 86 ? 4.74324 -7.52514 9.50962 1.000 24.93542 100 GLU A CA 1
ATOM 1164 C C . GLU A 1 86 ? 3.99537 -8.24118 10.62809 1.000 26.01439 100 GLU A C 1
ATOM 1165 O O . GLU A 1 86 ? 4.61257 -8.75744 11.56320 1.000 26.71689 100 GLU A O 1
ATOM 1177 N N . THR A 1 87 ? 2.66867 -8.26654 10.52605 1.000 22.83526 101 THR A N 1
ATOM 1178 C CA . THR A 1 87 ? 1.84211 -8.87884 11.54469 1.000 23.13322 101 THR A CA 1
ATOM 1179 C C . THR A 1 87 ? 0.57631 -9.40561 10.88846 1.000 30.92443 101 THR A C 1
ATOM 1180 O O . THR A 1 87 ? 0.08332 -8.83497 9.90840 1.000 33.99901 101 THR A O 1
ATOM 1191 N N . SER A 1 88 ? 0.05280 -10.49474 11.44723 1.000 28.74393 102 SER A N 1
ATOM 1192 C CA . SER A 1 88 ? -1.20853 -11.07470 11.01622 1.000 27.39849 102 SER A CA 1
ATOM 1193 C C . SER A 1 88 ? -2.28529 -10.71340 12.02305 1.000 19.27924 102 SER A C 1
ATOM 1194 O O . SER A 1 88 ? -2.12617 -10.95806 13.22098 1.000 31.50820 102 SER A O 1
ATOM 1202 N N . VAL A 1 89 ? -3.36977 -10.12033 11.53742 1.000 23.33720 103 VAL A N 1
ATOM 1203 C CA . VAL A 1 89 ? -4.44594 -9.64906 12.39044 1.000 24.39939 103 VAL A CA 1
ATOM 1204 C C . VAL A 1 89 ? -5.77002 -10.17358 11.86655 1.000 22.83793 103 VAL A C 1
ATOM 1205 O O . VAL A 1 89 ? -5.92047 -10.48773 10.68591 1.000 22.27786 103 VAL A O 1
ATOM 1218 N N . LEU A 1 90 ? -6.73808 -10.25481 12.77625 1.000 24.51859 104 LEU A N 1
ATOM 1219 C CA . LEU A 1 90 ? -8.12522 -10.54723 12.44099 1.000 25.20314 104 LEU A CA 1
ATOM 1220 C C . LEU A 1 90 ? -8.98036 -9.53500 13.17940 1.000 17.75913 104 LEU A C 1
ATOM 1221 O O . LEU A 1 90 ? -8.94765 -9.47748 14.41158 1.000 18.86548 104 LEU A O 1
ATOM 1237 N N . LEU A 1 91 ? -9.73282 -8.74045 12.43633 1.000 23.44707 105 LEU A N 1
ATOM 1238 C CA . LEU A 1 91 ? -10.46288 -7.61125 12.99115 1.000 22.65582 105 LEU A CA 1
ATOM 1239 C C . LEU A 1 91 ? -11.95974 -7.90716 13.01244 1.000 23.52265 105 LEU A C 1
ATOM 1240 O O . LEU A 1 91 ? -12.53195 -8.37285 12.02204 1.000 31.61307 105 LEU A O 1
ATOM 1256 N N . ARG A 1 92 ? -12.57246 -7.64021 14.15030 1.000 23.81048 106 ARG A N 1
ATOM 1257 C CA . ARG A 1 92 ? -13.98669 -7.87048 14.39160 1.000 25.49868 106 ARG A CA 1
ATOM 1258 C C . ARG A 1 92 ? -14.78647 -6.63851 14.01074 1.000 31.37422 106 ARG A C 1
ATOM 1259 O O . ARG A 1 92 ? -14.37076 -5.50934 14.28457 1.000 43.43516 106 ARG A O 1
ATOM 1280 N N . GLN A 1 93 ? -15.90401 -6.85634 13.32248 1.000 32.43554 107 GLN A N 1
ATOM 1281 C CA . GLN A 1 93 ? -16.85765 -5.78091 13.08015 1.000 31.72076 107 GLN A CA 1
ATOM 1282 C C . GLN A 1 93 ? -16.91454 -4.83353 14.26752 1.000 28.93575 107 GLN A C 1
ATOM 1283 O O . GLN A 1 93 ? -17.10524 -5.25943 15.40787 1.000 30.99760 107 GLN A O 1
ATOM 1297 N N . LEU A 1 94 ? -16.72253 -3.54928 13.99524 1.000 29.77643 108 LEU A N 1
ATOM 1298 C CA . LEU A 1 94 ? -16.84543 -2.55372 15.04353 1.000 31.70809 108 LEU A CA 1
ATOM 1299 C C . LEU A 1 94 ? -18.27105 -2.55917 15.58719 1.000 38.01425 108 LEU A C 1
ATOM 1300 O O . LEU A 1 94 ? -19.22060 -2.95072 14.90078 1.000 42.13855 108 LEU A O 1
ATOM 1316 N N . THR A 1 95 ? -18.42183 -2.12464 16.83021 1.000 40.94062 109 THR A N 1
ATOM 1317 C CA . THR A 1 95 ? -19.74344 -1.95214 17.41324 1.000 37.28565 109 THR A CA 1
ATOM 1318 C C . THR A 1 95 ? -20.29596 -0.59498 17.00532 1.000 39.77683 109 THR A C 1
ATOM 1319 O O . THR A 1 95 ? -19.58893 0.23607 16.43407 1.000 35.23419 109 THR A O 1
ATOM 1330 N N . PRO A 1 96 ? -21.57487 -0.33788 17.27697 1.000 48.58601 110 PRO A N 1
ATOM 1331 C CA . PRO A 1 96 ? -22.12319 0.99517 16.97224 1.000 50.72596 110 PRO A CA 1
ATOM 1332 C C . PRO A 1 96 ? -21.45909 2.10883 17.76156 1.000 47.55729 110 PRO A C 1
ATOM 1333 O O . PRO A 1 96 ? -21.48645 3.26243 17.31589 1.000 49.91885 110 PRO A O 1
ATOM 1344 N N . PHE A 1 97 ? -20.86018 1.80563 18.91289 1.000 46.46523 111 PHE A N 1
ATOM 1345 C CA . PHE A 1 97 ? -20.20752 2.82048 19.73063 1.000 45.92487 111 PHE A CA 1
ATOM 1346 C C . PHE A 1 97 ? -18.74163 3.02582 19.37211 1.000 42.32391 111 PHE A C 1
ATOM 1347 O O . PHE A 1 97 ? -18.13397 3.99291 19.84261 1.000 57.44278 111 PHE A O 1
ATOM 1364 N N . GLU A 1 98 ? -18.15611 2.14528 18.57089 1.000 45.43787 112 GLU A N 1
ATOM 1365 C CA . GLU A 1 98 ? -16.74997 2.23859 18.19775 1.000 37.35160 112 GLU A CA 1
ATOM 1366 C C . GLU A 1 98 ? -16.61991 2.88480 16.82517 1.000 35.43151 112 GLU A C 1
ATOM 1367 O O . GLU A 1 98 ? -17.35320 2.53086 15.89238 1.000 39.21677 112 GLU A O 1
ATOM 1379 N N . SER A 1 99 ? -15.68971 3.82373 16.70542 1.000 35.94056 113 SER A N 1
ATOM 1380 C CA . SER A 1 99 ? -15.50712 4.55839 15.45878 1.000 34.87615 113 SER A CA 1
ATOM 1381 C C . SER A 1 99 ? -14.52582 3.87159 14.51021 1.000 29.72782 113 SER A C 1
ATOM 1382 O O . SER A 1 99 ? -14.80990 3.73550 13.31685 1.000 38.19151 113 SER A O 1
ATOM 1390 N N . ALA A 1 100 ? -13.37516 3.43553 15.01581 1.000 29.61722 114 ALA A N 1
ATOM 1391 C CA . ALA A 1 100 ? -12.33247 2.89098 14.15592 1.000 29.07622 114 ALA A CA 1
ATOM 1392 C C . ALA A 1 100 ? -11.34816 2.08779 14.99975 1.000 23.97132 114 ALA A C 1
ATOM 1393 O O . ALA A 1 100 ? -11.44728 2.03998 16.22350 1.000 27.66020 114 ALA A O 1
ATOM 1400 N N . PHE A 1 101 ? -10.40261 1.44839 14.31699 1.000 23.23239 115 PHE A N 1
ATOM 1401 C CA . PHE A 1 101 ? -9.30573 0.73366 14.94887 1.000 22.47253 115 PHE A CA 1
ATOM 1402 C C . PHE A 1 101 ? -8.05113 1.59398 14.88270 1.000 21.94185 115 PHE A C 1
ATOM 1403 O O . PHE A 1 101 ? -7.56836 1.90136 13.79336 1.000 21.75581 115 PHE A O 1
ATOM 1420 N N . TYR A 1 102 ? -7.52638 1.97548 16.04260 1.000 21.77824 116 TYR A N 1
ATOM 1421 C CA . TYR A 1 102 ? -6.33029 2.79769 16.13649 1.000 21.35426 116 TYR A CA 1
ATOM 1422 C C . TYR A 1 102 ? -5.17271 1.93266 16.59825 1.000 23.26058 116 TYR A C 1
ATOM 1423 O O . TYR A 1 102 ? -5.31691 1.16307 17.55015 1.000 26.20637 116 TYR A O 1
ATOM 1441 N N . ILE A 1 103 ? -4.02493 2.07091 15.93413 1.000 29.57699 117 ILE A N 1
ATOM 1442 C CA . ILE A 1 103 ? -2.90163 1.18502 16.20192 1.000 26.51426 117 ILE A CA 1
ATOM 1443 C C . ILE A 1 103 ? -2.31800 1.49046 17.57396 1.000 24.12644 117 ILE A C 1
ATOM 1444 O O . ILE A 1 103 ? -2.13033 2.65551 17.94839 1.000 19.64074 117 ILE A O 1
ATOM 1460 N N . CYS A 1 104 ? -2.03339 0.43072 18.33169 1.000 29.03015 118 CYS A N 1
ATOM 1461 C CA . CYS A 1 104 ? -1.29947 0.51732 19.58095 1.000 26.54414 118 CYS A CA 1
ATOM 1462 C C . CYS A 1 104 ? -0.14715 -0.47432 19.55470 1.000 24.87976 118 CYS A C 1
ATOM 1463 O O . CYS A 1 104 ? -0.23848 -1.54488 18.94398 1.000 26.32786 118 CYS A O 1
ATOM 1470 N N . PHE A 1 105 ? 0.94103 -0.10354 20.22178 1.000 23.44244 119 PHE A N 1
ATOM 1471 C CA . PHE A 1 105 ? 2.14501 -0.91685 20.31248 1.000 23.39139 119 PHE A CA 1
ATOM 1472 C C . PHE A 1 105 ? 2.44826 -1.21902 21.76979 1.000 24.85588 119 PHE A C 1
ATOM 1473 O O . PHE A 1 105 ? 2.33358 -0.33732 22.63108 1.000 31.11513 119 PHE A O 1
ATOM 1490 N N . LYS A 1 106 ? 2.83009 -2.45883 22.05045 1.000 22.89227 120 LYS A N 1
ATOM 1491 C CA . LYS A 1 106 ? 3.35577 -2.79314 23.36777 1.000 28.02220 120 LYS A CA 1
ATOM 1492 C C . LYS A 1 106 ? 4.87542 -2.67552 23.31720 1.000 27.36674 120 LYS A C 1
ATOM 1493 O O . LYS A 1 106 ? 5.51412 -3.20698 22.40438 1.000 24.19953 120 LYS A O 1
ATOM 1512 N N . LEU A 1 107 ? 5.44788 -1.98068 24.29204 1.000 32.03937 121 LEU A N 1
ATOM 1513 C CA . LEU A 1 107 ? 6.88787 -1.77743 24.34403 1.000 28.22491 121 LEU A CA 1
ATOM 1514 C C . LEU A 1 107 ? 7.52952 -2.84480 25.22069 1.000 32.59491 121 LEU A C 1
ATOM 1515 O O . LEU A 1 107 ? 6.95384 -3.27180 26.22862 1.000 32.19500 121 LEU A O 1
ATOM 1531 N N . ALA A 1 108 ? 8.73283 -3.27496 24.82815 1.000 41.77476 122 ALA A N 1
ATOM 1532 C CA . ALA A 1 108 ? 9.43463 -4.32533 25.55830 1.000 42.03251 122 ALA A CA 1
ATOM 1533 C C . ALA A 1 108 ? 9.93175 -3.88559 26.92122 1.000 42.47754 122 ALA A C 1
ATOM 1534 O O . ALA A 1 108 ? 10.45718 -4.72031 27.66394 1.000 46.92588 122 ALA A O 1
ATOM 1541 N N . HIS A 1 109 ? 9.73817 -2.63453 27.28737 1.000 42.63993 123 HIS A N 1
ATOM 1542 C CA . HIS A 1 109 ? 10.15014 -2.14046 28.58850 1.000 45.45401 123 HIS A CA 1
ATOM 1543 C C . HIS A 1 109 ? 9.07785 -1.17153 29.05367 1.000 53.79407 123 HIS A C 1
ATOM 1544 O O . HIS A 1 109 ? 8.85277 -0.14183 28.40384 1.000 59.09925 123 HIS A O 1
ATOM 1558 N N . PRO A 1 110 ? 8.39980 -1.44486 30.16290 1.000 62.99454 124 PRO A N 1
ATOM 1559 C CA . PRO A 1 110 ? 7.37115 -0.50879 30.62400 1.000 64.79335 124 PRO A CA 1
ATOM 1560 C C . PRO A 1 110 ? 7.99153 0.83719 30.94588 1.000 62.30660 124 PRO A C 1
ATOM 1561 O O . PRO A 1 110 ? 9.20730 0.98935 31.07348 1.000 68.59243 124 PRO A O 1
ATOM 1572 N N . PHE A 1 111 ? 7.12852 1.83198 31.07559 1.000 82.35944 125 PHE A N 1
ATOM 1573 C CA . PHE A 1 111 ? 7.54785 3.16201 31.48492 1.000 88.77216 125 PHE A CA 1
ATOM 1574 C C . PHE A 1 111 ? 6.49310 3.73160 32.42124 1.000 97.30339 125 PHE A C 1
ATOM 1575 O O . PHE A 1 111 ? 5.41109 3.16256 32.60247 1.000 91.20475 125 PHE A O 1
ATOM 1592 N N . SER A 1 112 ? 6.81982 4.87468 33.01187 1.000 98.39079 126 SER A N 1
ATOM 1593 C CA . SER A 1 112 ? 6.01064 5.48217 34.05721 1.000 95.18744 126 SER A CA 1
ATOM 1594 C C . SER A 1 112 ? 5.22695 6.65558 33.49563 1.000 91.99676 126 SER A C 1
ATOM 1595 O O . SER A 1 112 ? 5.79226 7.52344 32.82242 1.000 94.42975 126 SER A O 1
ATOM 1603 N N . HIS A 1 113 ? 3.91839 6.67192 33.77353 1.000 96.71309 127 HIS A N 1
ATOM 1604 C CA . HIS A 1 113 ? 3.05022 7.72521 33.27684 1.000 107.37180 127 HIS A CA 1
ATOM 1605 C C . HIS A 1 113 ? 2.64824 8.57355 34.46966 1.000 107.31256 127 HIS A C 1
ATOM 1606 O O . HIS A 1 113 ? 3.36555 9.53481 34.81525 1.000 99.44003 127 HIS A O 1
ATOM 1620 N N . ASN A 1 114 ? 1.53556 8.28729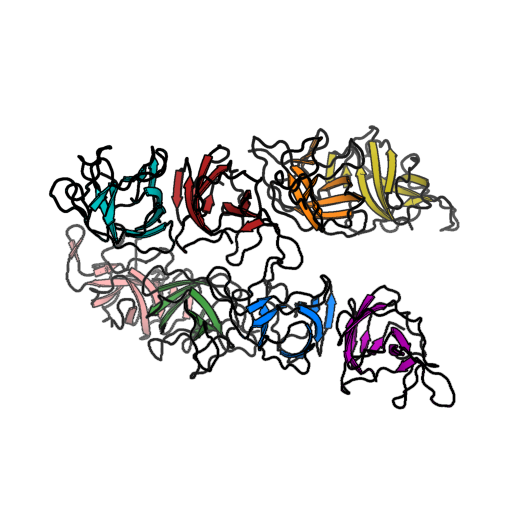 35.13175 1.000 108.01171 128 ASN A N 1
ATOM 1621 C CA . ASN A 1 114 ? 1.13471 8.96865 36.36570 1.000 106.76219 128 ASN A CA 1
ATOM 1622 C C . ASN A 1 114 ? 1.37244 8.07113 37.57544 1.000 100.34534 128 ASN A C 1
ATOM 1623 O O . ASN A 1 114 ? 0.49263 7.84105 38.40159 1.000 97.65433 128 ASN A O 1
ATOM 1634 N N . ASN A 1 115 ? 2.58751 7.55176 37.67093 1.000 98.94658 129 ASN A N 1
ATOM 1635 C CA . ASN A 1 115 ? 3.00405 6.54314 38.66082 1.000 100.59847 129 ASN A CA 1
ATOM 1636 C C . ASN A 1 115 ? 2.26768 5.20785 38.50117 1.000 112.43383 129 ASN A C 1
ATOM 1637 O O . ASN A 1 115 ? 2.20709 4.41104 39.45252 1.000 103.49231 129 ASN A O 1
ATOM 1648 N N . GLN A 1 116 ? 1.76106 4.93455 37.31355 1.000 117.66571 130 GLN A N 1
ATOM 1649 C CA . GLN A 1 116 ? 1.30280 3.61788 36.91268 1.000 105.99740 130 GLN A CA 1
ATOM 1650 C C . GLN A 1 116 ? 2.10357 3.21703 35.68730 1.000 100.02027 130 GLN A C 1
ATOM 1651 O O . GLN A 1 116 ? 2.22888 4.00293 34.74528 1.000 98.70023 130 GLN A O 1
ATOM 1665 N N . THR A 1 117 ? 2.61877 2.00341 35.69205 1.000 77.78018 131 THR A N 1
ATOM 1666 C CA . THR A 1 117 ? 3.42133 1.51002 34.58606 1.000 79.39953 131 THR A CA 1
ATOM 1667 C C . THR A 1 117 ? 2.55409 1.22910 33.35711 1.000 74.26091 131 THR A C 1
ATOM 1668 O O . THR A 1 117 ? 1.48157 0.62702 33.45760 1.000 69.98506 131 THR A O 1
ATOM 1679 N N . VAL A 1 118 ? 3.02622 1.67704 32.19088 1.000 67.55729 132 VAL A N 1
ATOM 1680 C CA . VAL A 1 118 ? 2.28341 1.55511 30.94414 1.000 69.22457 132 VAL A CA 1
ATOM 1681 C C . VAL A 1 118 ? 3.21451 0.93666 29.91157 1.000 62.40889 132 VAL A C 1
ATOM 1682 O O . VAL A 1 118 ? 4.33890 1.41125 29.71798 1.000 67.88094 132 VAL A O 1
ATOM 1695 N N . SER A 1 119 ? 2.74328 -0.12105 29.25358 1.000 43.60311 133 SER A N 1
ATOM 1696 C CA . SER A 1 119 ? 3.46833 -0.75449 28.17418 1.000 42.75339 133 SER A CA 1
ATOM 1697 C C . SER A 1 119 ? 2.79112 -0.59414 26.82844 1.000 42.61733 133 SER A C 1
ATOM 1698 O O . SER A 1 119 ? 3.40351 -0.91509 25.80561 1.000 42.23924 133 SER A O 1
ATOM 1706 N N . TRP A 1 120 ? 1.56860 -0.08205 26.79593 1.000 34.23420 134 TRP A N 1
ATOM 1707 C CA . TRP A 1 120 ? 0.80623 0.07160 25.56587 1.000 31.05126 134 TRP A CA 1
ATOM 1708 C C . TRP A 1 120 ? 0.72201 1.54674 25.22109 1.000 33.52374 134 TRP A C 1
ATOM 1709 O O . TRP A 1 120 ? 0.33056 2.36524 26.06007 1.000 35.61227 134 TRP A O 1
ATOM 1730 N N . ILE A 1 121 ? 1.08024 1.88024 23.98408 1.000 39.62860 135 ILE A N 1
ATOM 1731 C CA . ILE A 1 121 ? 1.12852 3.26604 23.53919 1.000 36.76507 135 ILE A CA 1
ATOM 1732 C C . ILE A 1 121 ? 0.43497 3.39568 22.19375 1.000 29.13800 135 ILE A C 1
ATOM 1733 O O . ILE A 1 121 ? 0.43842 2.47252 21.37728 1.000 26.49581 135 ILE A O 1
ATOM 1749 N N . HIS A 1 122 ? -0.17092 4.55523 21.97337 1.000 33.66585 136 HIS A N 1
ATOM 1750 C CA . HIS A 1 122 ? -0.71744 4.87112 20.66572 1.000 32.23946 136 HIS A CA 1
ATOM 1751 C C . HIS A 1 122 ? 0.41617 5.12157 19.68547 1.000 31.84218 136 HIS A C 1
ATOM 1752 O O . HIS A 1 122 ? 1.39581 5.79861 20.00573 1.000 33.91485 136 HIS A O 1
ATOM 1766 N N . ALA A 1 123 ? 0.28789 4.55608 18.48933 1.000 38.31926 137 ALA A N 1
ATOM 1767 C CA . ALA A 1 123 ? 1.25480 4.81634 17.43686 1.000 30.84394 137 ALA A CA 1
ATOM 1768 C C . ALA A 1 123 ? 1.15370 6.26299 17.01289 1.000 24.99375 137 ALA A C 1
ATOM 1769 O O . ALA A 1 123 ? 0.05229 6.76677 16.78094 1.000 32.58463 137 ALA A O 1
ATOM 1776 N N . THR A 1 124 ? 2.28458 6.92304 16.89372 1.000 35.94741 138 THR A N 1
ATOM 1777 C CA . THR A 1 124 ? 2.26367 8.31588 16.45681 1.000 38.39027 138 THR A CA 1
ATOM 1778 C C . THR A 1 124 ? 2.60545 8.37934 14.97255 1.000 29.81311 138 THR A C 1
ATOM 1779 O O . THR A 1 124 ? 3.58229 7.78102 14.53773 1.000 30.37999 138 THR A O 1
ATOM 1790 N N . PRO A 1 125 ? 1.87044 9.08405 14.18549 1.000 26.85048 139 PRO A N 1
ATOM 1791 C CA . PRO A 1 125 ? 2.11691 9.21132 12.74980 1.000 33.12679 139 PRO A CA 1
ATOM 1792 C C . PRO A 1 125 ? 3.38101 10.02364 12.44926 1.000 31.54832 139 PRO A C 1
ATOM 1793 O O . PRO A 1 125 ? 3.66921 11.02257 13.10398 1.000 26.34544 139 PRO A O 1
ATOM 1804 N N . THR A 1 126 ? 4.14219 9.57273 11.44067 1.000 33.79238 140 THR A N 1
ATOM 1805 C CA . THR A 1 126 ? 5.32625 10.32759 11.03396 1.000 36.71624 140 THR A CA 1
ATOM 1806 C C . THR A 1 126 ? 4.92344 11.69216 10.48991 1.000 32.87856 140 THR A C 1
ATOM 1807 O O . THR A 1 126 ? 5.55754 12.70284 10.80199 1.000 35.00669 140 THR A O 1
ATOM 1818 N N . TYR A 1 127 ? 3.87684 11.73795 9.66670 1.000 29.24652 141 TYR A N 1
ATOM 1819 C CA . TYR A 1 127 ? 3.31828 13.00303 9.22603 1.000 35.44896 141 TYR A CA 1
ATOM 1820 C C . TYR A 1 127 ? 1.83047 13.03724 9.56971 1.000 35.89415 141 TYR A C 1
ATOM 1821 O O . TYR A 1 127 ? 1.17073 11.99216 9.58540 1.000 32.80784 141 TYR A O 1
ATOM 1839 N N . PRO A 1 128 ? 1.27341 14.22187 9.84549 1.000 36.07205 142 PRO A N 1
ATOM 1840 C CA . PRO A 1 128 ? -0.09020 14.27105 10.40723 1.000 33.55655 142 PRO A CA 1
ATOM 1841 C C . PRO A 1 128 ? -1.12843 13.58724 9.54425 1.000 34.52545 142 PRO A C 1
ATOM 1842 O O . PRO A 1 128 ? -2.09521 13.03398 10.08021 1.000 46.16666 142 PRO A O 1
ATOM 1853 N N . ALA A 1 129 ? -0.95707 13.60113 8.22736 1.000 32.01889 143 ALA A N 1
ATOM 1854 C CA . ALA A 1 129 ? -1.93442 13.03932 7.31307 1.000 38.89155 143 ALA A CA 1
ATOM 1855 C C . ALA A 1 129 ? -1.72809 11.54886 7.06681 1.000 37.88382 143 ALA A C 1
ATOM 1856 O O . ALA A 1 129 ? -2.38847 10.97937 6.18624 1.000 40.74251 143 ALA A O 1
ATOM 1863 N N . ALA A 1 130 ? -0.84967 10.89907 7.81669 1.000 34.83454 144 ALA A N 1
ATOM 1864 C CA . ALA A 1 130 ? -0.54814 9.50295 7.51678 1.000 37.09116 144 ALA A CA 1
ATOM 1865 C C . ALA A 1 130 ? -1.78733 8.62319 7.68765 1.000 33.93885 144 ALA A C 1
ATOM 1866 O O . ALA A 1 130 ? -2.65066 8.85992 8.53812 1.000 41.42652 144 ALA A O 1
ATOM 1873 N N . ILE A 1 131 ? -1.86536 7.60805 6.83343 1.000 32.94094 145 ILE A N 1
ATOM 1874 C CA . ILE A 1 131 ? -2.94663 6.63829 6.86328 1.000 37.27171 145 ILE A CA 1
ATOM 1875 C C . ILE A 1 131 ? -2.55520 5.53279 7.82601 1.000 33.97988 145 ILE A C 1
ATOM 1876 O O . ILE A 1 131 ? -1.78149 4.63709 7.48574 1.000 37.84842 145 ILE A O 1
ATOM 1892 N N . VAL A 1 132 ? -3.09816 5.61314 9.04406 1.000 35.52778 146 VAL A N 1
ATOM 1893 C CA . VAL A 1 132 ? -2.66390 4.73356 10.12902 1.000 33.70437 146 VAL A CA 1
ATOM 1894 C C . VAL A 1 132 ? -3.87846 4.27100 10.92925 1.000 31.24336 146 VAL A C 1
ATOM 1895 O O . VAL A 1 132 ? -3.74979 3.85684 12.09197 1.000 33.19998 146 VAL A O 1
ATOM 1908 N N . THR A 1 133 ? -5.05055 4.29688 10.29780 1.000 26.96048 147 THR A N 1
ATOM 1909 C CA . THR A 1 133 ? -6.30007 3.92226 10.94040 1.000 19.76626 147 THR A CA 1
ATOM 1910 C C . THR A 1 133 ? -7.04405 2.94023 10.05453 1.000 21.94812 147 THR A C 1
ATOM 1911 O O . THR A 1 133 ? -7.05794 3.08026 8.82650 1.000 20.05123 147 THR A O 1
ATOM 1922 N N . LEU A 1 134 ? -7.66560 1.94791 10.69029 1.000 25.13028 148 LEU A N 1
ATOM 1923 C CA . LEU A 1 134 ? -8.42979 0.90837 10.01398 1.000 22.83308 148 LEU A CA 1
ATOM 1924 C C . LEU A 1 134 ? -9.86664 0.92933 10.51637 1.000 18.76223 148 LEU A C 1
ATOM 1925 O O . LEU A 1 134 ? -10.15739 1.44647 11.59719 1.000 18.22492 148 LEU A O 1
ATOM 1941 N N . ARG A 1 135 ? -10.77180 0.36486 9.72017 1.000 22.10680 149 ARG A N 1
ATOM 1942 C CA . ARG A 1 135 ? -12.12039 0.12885 10.20361 1.000 27.67003 149 ARG A CA 1
ATOM 1943 C C . ARG A 1 135 ? -12.69818 -1.08410 9.48810 1.000 24.74763 149 ARG A C 1
ATOM 1944 O O . ARG A 1 135 ? -12.20691 -1.50231 8.43961 1.000 30.01009 149 ARG A O 1
ATOM 1965 N N . THR A 1 136 ? -13.74380 -1.64873 10.08629 1.000 24.59070 150 THR A N 1
ATOM 1966 C CA . THR A 1 136 ? -14.51477 -2.73033 9.50706 1.000 32.13383 150 THR A CA 1
ATOM 1967 C C . THR A 1 136 ? -15.98181 -2.32774 9.49937 1.000 34.17524 150 THR A C 1
ATOM 1968 O O . THR A 1 136 ? -16.37710 -1.33873 10.11792 1.000 40.83564 150 THR A O 1
ATOM 1979 N N . ALA A 1 137 ? -16.79411 -3.09602 8.77821 1.000 38.25137 151 ALA A N 1
ATOM 1980 C CA . ALA A 1 137 ? -18.23079 -2.85530 8.79021 1.000 41.65555 151 ALA A CA 1
ATOM 1981 C C . ALA A 1 137 ? -18.74969 -2.89946 10.22530 1.000 41.49882 151 ALA A C 1
ATOM 1982 O O . ALA A 1 137 ? -18.32626 -3.73265 11.03050 1.000 39.66253 151 ALA A O 1
ATOM 1989 N N . SER A 1 138 ? -19.67231 -1.99338 10.54263 1.000 44.42632 152 SER A N 1
ATOM 1990 C CA . SER A 1 138 ? -20.21686 -1.89828 11.89380 1.000 43.68021 152 SER A CA 1
ATOM 1991 C C . SER A 1 138 ? -21.40320 -2.83870 12.09099 1.000 44.85939 152 SER A C 1
ATOM 1992 O O . SER A 1 138 ? -21.36945 -3.99315 11.66271 1.000 52.15563 152 SER A O 1
ATOM 2000 N N . SER B 1 10 ? -2.08029 37.53273 7.47113 1.000 78.27655 24 SER B N 1
ATOM 2001 C CA . SER B 1 10 ? -2.40405 36.10973 7.45059 1.000 82.29694 24 SER B CA 1
ATOM 2002 C C . SER B 1 10 ? -3.10547 35.68853 8.74076 1.000 78.19256 24 SER B C 1
ATOM 2003 O O . SER B 1 10 ? -2.96259 34.54826 9.18996 1.000 72.22146 24 SER B O 1
ATOM 2010 N N . ASN B 1 11 ? -3.85360 36.62072 9.33757 1.000 83.99187 25 ASN B N 1
ATOM 2011 C CA . ASN B 1 11 ? -4.67465 36.30824 10.50899 1.000 83.27830 25 ASN B CA 1
ATOM 2012 C C . ASN B 1 11 ? -6.14009 36.19610 10.10873 1.000 79.37454 25 ASN B C 1
ATOM 2013 O O . ASN B 1 11 ? -6.63032 36.99771 9.30402 1.000 80.14307 25 ASN B O 1
ATOM 2024 N N . PRO B 1 12 ? -6.87076 35.22704 10.66457 1.000 56.99794 26 PRO B N 1
ATOM 2025 C CA . PRO B 1 12 ? -8.23710 34.97520 10.18668 1.000 60.15240 26 PRO B CA 1
ATOM 2026 C C . PRO B 1 12 ? -9.15834 36.16304 10.40968 1.000 51.40426 26 PRO B C 1
ATOM 2027 O O . PRO B 1 12 ? -9.11224 36.82617 11.44710 1.000 57.01818 26 PRO B O 1
ATOM 2038 N N . THR B 1 13 ? -10.01487 36.41230 9.42919 1.000 42.85109 27 THR B N 1
ATOM 2039 C CA . THR B 1 13 ? -10.99379 37.49065 9.48115 1.000 59.95706 27 THR B CA 1
ATOM 2040 C C . THR B 1 13 ? -12.34958 36.93791 9.07910 1.000 42.89008 27 THR B C 1
ATOM 2041 O O . THR B 1 13 ? -12.44732 36.15003 8.13288 1.000 39.17962 27 THR B O 1
ATOM 2052 N N . VAL B 1 14 ? -13.39303 37.34948 9.79289 1.000 38.06586 28 VAL B N 1
ATOM 2053 C CA . VAL B 1 14 ? -14.73301 36.80542 9.61481 1.000 42.62731 28 VAL B CA 1
ATOM 2054 C C . VAL B 1 14 ? -15.63798 37.89794 9.05485 1.000 49.09594 28 VAL B C 1
ATOM 2055 O O . VAL B 1 14 ? -15.67905 39.01745 9.58393 1.000 46.28328 28 VAL B O 1
ATOM 2068 N N . THR B 1 15 ? -16.35533 37.57237 7.97678 1.000 40.12949 29 THR B N 1
ATOM 2069 C CA . THR B 1 15 ? -17.28464 38.50655 7.36113 1.000 36.56851 29 THR B CA 1
ATOM 2070 C C . THR B 1 15 ? -18.69658 38.34135 7.90848 1.000 32.26587 29 THR B C 1
ATOM 2071 O O . THR B 1 15 ? -19.41215 39.33051 8.09429 1.000 36.71949 29 THR B O 1
ATOM 2082 N N . GLY B 1 16 ? -19.10548 37.10927 8.17278 1.000 27.45018 30 GLY B N 1
ATOM 2083 C CA . GLY B 1 16 ? -20.43492 36.85292 8.68187 1.000 28.61238 30 GLY B CA 1
ATOM 2084 C C . GLY B 1 16 ? -20.50173 35.48221 9.31611 1.000 27.72991 30 GLY B C 1
ATOM 2085 O O . GLY B 1 16 ? -19.66209 34.61281 9.06105 1.000 24.83415 30 GLY B O 1
ATOM 2089 N N . VAL B 1 17 ? -21.51223 35.30050 10.15891 1.000 23.08563 31 VAL B N 1
ATOM 2090 C CA . VAL B 1 17 ? -21.73569 34.04375 10.85258 1.000 22.55010 31 VAL B CA 1
ATOM 2091 C C . VAL B 1 17 ? -23.22142 33.73238 10.75623 1.000 23.66522 31 VAL B C 1
ATOM 2092 O O . VAL B 1 17 ? -24.05572 34.52203 11.21247 1.000 30.89030 31 VAL B O 1
ATOM 2105 N N . ILE B 1 18 ? -23.55007 32.59307 10.16308 1.000 23.35584 32 ILE B N 1
ATOM 2106 C CA . ILE B 1 18 ? -24.93850 32.16860 10.02377 1.000 26.73924 32 ILE B CA 1
ATOM 2107 C C . ILE B 1 18 ? -25.14251 30.90657 10.84499 1.000 25.16269 32 ILE B C 1
ATOM 2108 O O . ILE B 1 18 ? -24.69690 29.82546 10.43491 1.000 26.25765 32 ILE B O 1
ATOM 2124 N N . PRO B 1 19 ? -25.78205 30.98594 12.00587 1.000 24.83225 33 PRO B N 1
ATOM 2125 C CA . PRO B 1 19 ? -26.13659 29.76359 12.72893 1.000 25.72381 33 PRO B CA 1
ATOM 2126 C C . PRO B 1 19 ? -27.34524 29.10989 12.07941 1.000 29.15960 33 PRO B C 1
ATOM 2127 O O . PRO B 1 19 ? -28.23039 29.77712 11.53441 1.000 26.77120 33 PRO B O 1
ATOM 2138 N N . SER B 1 20 ? -27.37003 27.77727 12.13790 1.000 25.31983 34 SER B N 1
ATOM 2139 C CA . SER B 1 20 ? -28.48936 27.04516 11.56200 1.000 30.01874 34 SER B CA 1
ATOM 2140 C C . SER B 1 20 ? -29.78820 27.33309 12.29639 1.000 31.03206 34 SER B C 1
ATOM 2141 O O . SER B 1 20 ? -30.86704 27.16537 11.71768 1.000 41.17338 34 SER B O 1
ATOM 2149 N N . GLU B 1 21 ? -29.70462 27.76220 13.54997 1.000 30.55194 35 GLU B N 1
ATOM 2150 C CA . GLU B 1 21 ? -30.86054 28.19572 14.31681 1.000 29.14147 35 GLU B CA 1
ATOM 2151 C C . GLU B 1 21 ? -30.46351 29.41724 15.12552 1.000 31.23468 35 GLU B C 1
ATOM 2152 O O . GLU B 1 21 ? -29.39904 29.42493 15.75361 1.000 36.02961 35 GLU B O 1
ATOM 2164 N N . PHE B 1 22 ? -31.30776 30.44499 15.10538 1.000 26.23450 36 PHE B N 1
ATOM 2165 C CA . PHE B 1 22 ? -31.11711 31.59771 15.97050 1.000 31.29491 36 PHE B CA 1
ATOM 2166 C C . PHE B 1 22 ? -32.47378 32.18066 16.30301 1.000 31.05137 36 PHE B C 1
ATOM 2167 O O . PHE B 1 22 ? -33.46756 31.91808 15.62389 1.000 37.44632 36 PHE B O 1
ATOM 2184 N N . ILE B 1 23 ? -32.49964 32.98179 17.36115 1.000 33.54515 37 ILE B N 1
ATOM 2185 C CA . ILE B 1 23 ? -33.73813 33.50082 17.91616 1.000 41.48899 37 ILE B CA 1
ATOM 2186 C C . ILE B 1 23 ? -34.00754 34.92517 17.45552 1.000 44.66246 37 ILE B C 1
ATOM 2187 O O . ILE B 1 23 ? -35.14655 35.27145 17.12863 1.000 41.84931 37 ILE B O 1
ATOM 2203 N N . SER B 1 24 ? -32.97102 35.75535 17.41776 1.000 36.52416 38 SER B N 1
ATOM 2204 C CA . SER B 1 24 ? -33.13141 37.15771 17.06731 1.000 35.52685 38 SER B CA 1
ATOM 2205 C C . SER B 1 24 ? -31.75424 37.73706 16.77449 1.000 38.19813 38 SER B C 1
ATOM 2206 O O . SER B 1 24 ? -30.72368 37.09141 16.98730 1.000 38.21807 38 SER B O 1
ATOM 2214 N N . LEU B 1 25 ? -31.75080 38.96611 16.28033 1.000 35.82366 39 LEU B N 1
ATOM 2215 C CA . LEU B 1 25 ? -30.50812 39.68319 16.05981 1.000 41.81583 39 LEU B CA 1
ATOM 2216 C C . LEU B 1 25 ? -30.74105 41.11167 16.52060 1.000 51.58274 39 LEU B C 1
ATOM 2217 O O . LEU B 1 25 ? -31.77195 41.71620 16.20887 1.000 48.18667 39 LEU B O 1
ATOM 2233 N N . SER B 1 26 ? -29.77419 41.64340 17.26489 1.000 54.18974 40 SER B N 1
ATOM 2234 C CA . SER B 1 26 ? -29.88925 42.98399 17.82619 1.000 39.43953 40 SER B CA 1
ATOM 2235 C C . SER B 1 26 ? -28.48868 43.51440 18.05424 1.000 37.42567 40 SER B C 1
ATOM 2236 O O . SER B 1 26 ? -27.69192 42.88256 18.75454 1.000 54.11635 40 SER B O 1
ATOM 2244 N N . ALA B 1 27 ? -28.19271 44.66916 17.46792 1.000 38.78078 41 ALA B N 1
ATOM 2245 C CA . ALA B 1 27 ? -26.93966 45.37398 17.71749 1.000 48.99007 41 ALA B CA 1
ATOM 2246 C C . ALA B 1 27 ? -25.74462 44.51633 17.32341 1.000 43.05164 41 ALA B C 1
ATOM 2247 O O . ALA B 1 27 ? -24.70056 44.53344 17.97839 1.000 48.68763 41 ALA B O 1
ATOM 2254 N N . GLY B 1 28 ? -25.90088 43.75323 16.24540 1.000 46.57955 42 GLY B N 1
ATOM 2255 C CA . GLY B 1 28 ? -24.81170 42.93688 15.74852 1.000 40.12769 42 GLY B CA 1
ATOM 2256 C C . GLY B 1 28 ? -24.52759 41.68733 16.54294 1.000 39.03595 42 GLY B C 1
ATOM 2257 O O . GLY B 1 28 ? -23.40016 41.18307 16.49461 1.000 40.88661 42 GLY B O 1
ATOM 2261 N N . VAL B 1 29 ? -25.50994 41.16598 17.27413 1.000 41.50355 43 VAL B N 1
ATOM 2262 C CA . VAL B 1 29 ? -25.33998 39.96758 18.08664 1.000 37.95494 43 VAL B CA 1
ATOM 2263 C C . VAL B 1 29 ? -26.48882 39.02246 17.77118 1.000 34.99358 43 VAL B C 1
ATOM 2264 O O . VAL B 1 29 ? -27.65611 39.43050 17.80319 1.000 43.21407 43 VAL B O 1
ATOM 2277 N N . ILE B 1 30 ? -26.16380 37.76619 17.47520 1.000 30.26448 44 ILE B N 1
ATOM 2278 C CA . ILE B 1 30 ? -27.16437 36.76591 17.12642 1.000 35.66442 44 ILE B CA 1
ATOM 2279 C C . ILE B 1 30 ? -27.45645 35.95459 18.37745 1.000 32.32831 44 ILE B C 1
ATOM 2280 O O . ILE B 1 30 ? -26.56305 35.28656 18.91317 1.000 36.35401 44 ILE B O 1
ATOM 2296 N N . GLU B 1 31 ? -28.69828 36.00248 18.84759 1.000 33.43654 45 GLU B N 1
ATOM 2297 C CA . GLU B 1 31 ? -29.10128 35.13782 19.94717 1.000 40.19975 45 GLU B CA 1
ATOM 2298 C C . GLU B 1 31 ? -29.42925 33.75176 19.40337 1.000 36.46213 45 GLU B C 1
ATOM 2299 O O . GLU B 1 31 ? -30.16382 33.61555 18.41872 1.000 36.00286 45 GLU B O 1
ATOM 2311 N N . VAL B 1 32 ? -28.89057 32.72788 20.05321 1.000 31.77321 46 VAL B N 1
ATOM 2312 C CA . VAL B 1 32 ? -29.08740 31.34652 19.62371 1.000 31.43909 46 VAL B CA 1
ATOM 2313 C C . VAL B 1 32 ? -29.60317 30.54295 20.80834 1.000 34.37797 46 VAL B C 1
ATOM 2314 O O . VAL B 1 32 ? -29.44217 30.94376 21.97365 1.000 34.45453 46 VAL B O 1
ATOM 2327 N N . PRO B 1 33 ? -30.22875 29.40165 20.54798 1.000 35.75922 47 PRO B N 1
ATOM 2328 C CA . PRO B 1 33 ? -30.72226 28.55978 21.64658 1.000 31.48018 47 PRO B CA 1
ATOM 2329 C C . PRO B 1 33 ? -29.57187 28.03868 22.48607 1.000 31.07493 47 PRO B C 1
ATOM 2330 O O . PRO B 1 33 ? -28.57404 27.53096 21.94853 1.000 36.18918 47 PRO B O 1
ATOM 2341 N N . PRO B 1 34 ? -29.66187 28.14587 23.80668 1.000 33.35307 48 PRO B N 1
ATOM 2342 C CA . PRO B 1 34 ? -28.60035 27.59967 24.65692 1.000 38.49321 48 PRO B CA 1
ATOM 2343 C C . PRO B 1 34 ? -28.66788 26.08488 24.76363 1.000 39.64832 48 PRO B C 1
ATOM 2344 O O . PRO B 1 34 ? -29.72365 25.46647 24.61827 1.000 39.77477 48 PRO B O 1
ATOM 2355 N N . ASN B 1 35 ? -27.50383 25.49216 25.02070 1.000 40.08293 49 ASN B N 1
ATOM 2356 C CA . ASN B 1 35 ? -27.39717 24.06682 25.32193 1.000 33.25037 49 ASN B CA 1
ATOM 2357 C C . ASN B 1 35 ? -28.03923 23.20185 24.24262 1.000 38.48829 49 ASN B C 1
ATOM 2358 O O . ASN B 1 35 ? -28.54920 22.11394 24.52088 1.000 41.13374 49 ASN B O 1
ATOM 2369 N N . LYS B 1 36 ? -28.01264 23.67497 22.99644 1.000 42.64255 50 LYS B N 1
ATOM 2370 C CA . LYS B 1 36 ? -28.48797 22.90974 21.85081 1.000 38.82744 50 LYS B CA 1
ATOM 2371 C C . LYS B 1 36 ? -27.38241 22.85619 20.80541 1.000 41.71736 50 LYS B C 1
ATOM 2372 O O . LYS B 1 36 ? -26.70685 23.86077 20.54976 1.000 39.05266 50 LYS B O 1
ATOM 2391 N N . ASN B 1 37 ? -27.20719 21.68272 20.20068 1.000 39.27907 51 ASN B N 1
ATOM 2392 C CA . ASN B 1 37 ? -26.27931 21.55265 19.08681 1.000 37.64253 51 ASN B CA 1
ATOM 2393 C C . ASN B 1 37 ? -26.76571 22.38139 17.91229 1.000 31.08428 51 ASN B C 1
ATOM 2394 O O . ASN B 1 37 ? -27.83915 22.12212 17.36568 1.000 40.38611 51 ASN B O 1
ATOM 2405 N N . ILE B 1 38 ? -25.97450 23.37549 17.52070 1.000 28.97965 52 ILE B N 1
ATOM 2406 C CA . ILE B 1 38 ? -26.24373 24.16057 16.32577 1.000 28.19663 52 ILE B CA 1
ATOM 2407 C C . ILE B 1 38 ? -24.95930 24.21869 15.51412 1.000 29.61835 52 ILE B C 1
ATOM 2408 O O . ILE B 1 38 ? -23.85415 24.07851 16.03975 1.000 35.89817 52 ILE B O 1
ATOM 2424 N N . THR B 1 39 ? -25.11531 24.43144 14.21741 1.000 34.75802 53 THR B N 1
ATOM 2425 C CA . THR B 1 39 ? -23.99210 24.50344 13.29574 1.000 32.16508 53 THR B CA 1
ATOM 2426 C C . THR B 1 39 ? -23.79254 25.95551 12.89129 1.000 30.18820 53 THR B C 1
ATOM 2427 O O . THR B 1 39 ? -24.75645 26.64887 12.54736 1.000 28.07369 53 THR B O 1
ATOM 2438 N N . LEU B 1 40 ? -22.54540 26.40504 12.92517 1.000 33.46674 54 LEU B N 1
ATOM 2439 C CA . LEU B 1 40 ? -22.19286 27.76985 12.57492 1.000 25.15816 54 LEU B CA 1
ATOM 2440 C C . LEU B 1 40 ? -21.51597 27.73111 11.21579 1.000 25.13661 54 LEU B C 1
ATOM 2441 O O . LEU B 1 40 ? -20.59141 26.93886 11.00076 1.000 31.30878 54 LEU B O 1
ATOM 2457 N N . TYR B 1 41 ? -21.96450 28.58503 10.31083 1.000 25.13605 55 TYR B N 1
ATOM 2458 C CA . TYR B 1 41 ? -21.33355 28.74020 9.00570 1.000 27.76934 55 TYR B CA 1
ATOM 2459 C C . TYR B 1 41 ? -20.62007 30.08398 9.03790 1.000 24.36750 55 TYR B C 1
ATOM 2460 O O . TYR B 1 41 ? -21.26304 31.13939 9.03632 1.000 26.11396 55 TYR B O 1
ATOM 2478 N N . ILE B 1 42 ? -19.29643 30.03633 9.07032 1.000 22.69529 56 ILE B N 1
ATOM 2479 C CA . ILE B 1 42 ? -18.45813 31.21222 9.21329 1.000 22.46204 56 ILE B CA 1
ATOM 2480 C C . ILE B 1 42 ? -17.76917 31.44302 7.87903 1.000 23.62885 56 ILE B C 1
ATOM 2481 O O . ILE B 1 42 ? -17.03720 30.57549 7.39175 1.000 27.67003 56 ILE B O 1
ATOM 2497 N N . TYR B 1 43 ? -17.99953 32.60673 7.29160 1.000 24.22567 57 TYR B N 1
ATOM 2498 C CA . TYR B 1 43 ? -17.41029 32.97705 6.01457 1.000 25.34294 57 TYR B CA 1
ATOM 2499 C C . TYR B 1 43 ? -16.36300 34.04815 6.26652 1.000 27.52726 57 TYR B C 1
ATOM 2500 O O . TYR B 1 43 ? -16.55722 34.93427 7.10838 1.000 28.96069 57 TYR B O 1
ATOM 2518 N N . GLY B 1 44 ? -15.25093 33.96727 5.54649 1.000 34.73124 58 GLY B N 1
ATOM 2519 C CA . GLY B 1 44 ? -14.15130 34.87167 5.82221 1.000 41.31604 58 GLY B CA 1
ATOM 2520 C C . GLY B 1 44 ? -12.91194 34.48166 5.05081 1.000 38.76505 58 GLY B C 1
ATOM 2521 O O . GLY B 1 44 ? -12.98373 33.79288 4.03358 1.000 42.05108 58 GLY B O 1
ATOM 2525 N N . GLU B 1 45 ? -11.77297 34.93583 5.56361 1.000 47.08591 59 GLU B N 1
ATOM 2526 C CA . GLU B 1 45 ? -10.51153 34.87978 4.84199 1.000 42.85703 59 GLU B CA 1
ATOM 2527 C C . GLU B 1 45 ? -9.39755 34.49338 5.80159 1.000 44.95255 59 GLU B C 1
ATOM 2528 O O . GLU B 1 45 ? -9.44991 34.80573 6.99246 1.000 52.75764 59 GLU B O 1
ATOM 2540 N N . SER B 1 46 ? -8.38868 33.79583 5.27282 1.000 54.23798 60 SER B N 1
ATOM 2541 C CA . SER B 1 46 ? -7.21544 33.38029 6.04977 1.000 45.21340 60 SER B CA 1
ATOM 2542 C C . SER B 1 46 ? -7.55888 32.29695 7.07050 1.000 45.53501 60 SER B C 1
ATOM 2543 O O . SER B 1 46 ? -7.05674 32.30272 8.19336 1.000 55.57139 60 SER B O 1
ATOM 2551 N N . PHE B 1 47 ? -8.42281 31.36642 6.68402 1.000 52.26456 61 PHE B N 1
ATOM 2552 C CA . PHE B 1 47 ? -8.83845 30.26533 7.54194 1.000 45.21699 61 PHE B CA 1
ATOM 2553 C C . PHE B 1 47 ? -7.89977 29.06613 7.45824 1.000 37.51510 61 PHE B C 1
ATOM 2554 O O . PHE B 1 47 ? -8.22800 28.00021 7.98276 1.000 40.99787 61 PHE B O 1
ATOM 2571 N N . GLU B 1 48 ? -6.73895 29.21189 6.81875 1.000 46.20866 62 GLU B N 1
ATOM 2572 C CA . GLU B 1 48 ? -5.95458 28.03710 6.45555 1.000 44.47377 62 GLU B CA 1
ATOM 2573 C C . GLU B 1 48 ? -5.38059 27.33449 7.68262 1.000 41.89389 62 GLU B C 1
ATOM 2574 O O . GLU B 1 48 ? -5.52168 26.11308 7.83434 1.000 40.11860 62 GLU B O 1
ATOM 2586 N N . ASN B 1 49 ? -4.71349 28.08083 8.56057 1.000 38.08569 63 ASN B N 1
ATOM 2587 C CA . ASN B 1 49 ? -4.07059 27.51848 9.74651 1.000 45.13675 63 ASN B CA 1
ATOM 2588 C C . ASN B 1 49 ? -4.98954 27.43333 10.96947 1.000 38.47966 63 ASN B C 1
ATOM 2589 O O . ASN B 1 49 ? -4.49252 27.27583 12.08947 1.000 41.14229 63 ASN B O 1
ATOM 2600 N N . VAL B 1 50 ? -6.30602 27.53432 10.78909 1.000 36.97870 64 VAL B N 1
ATOM 2601 C CA . VAL B 1 50 ? -7.24999 27.49722 11.90051 1.000 29.80920 64 VAL B CA 1
ATOM 2602 C C . VAL B 1 50 ? -7.66157 26.05304 12.14072 1.000 31.33957 64 VAL B C 1
ATOM 2603 O O . VAL B 1 50 ? -8.12701 25.37340 11.22139 1.000 36.46804 64 VAL B O 1
ATOM 2616 N N . THR B 1 51 ? -7.49559 25.57720 13.37924 1.000 38.17693 65 THR B N 1
ATOM 2617 C CA . THR B 1 51 ? -7.80022 24.19220 13.73493 1.000 32.41325 65 THR B CA 1
ATOM 2618 C C . THR B 1 51 ? -9.04390 24.03333 14.59068 1.000 34.17222 65 THR B C 1
ATOM 2619 O O . THR B 1 51 ? -9.80082 23.07390 14.39474 1.000 26.59286 65 THR B O 1
ATOM 2630 N N . TYR B 1 52 ? -9.28911 24.95303 15.53049 1.000 33.52745 66 TYR B N 1
ATOM 2631 C CA . TYR B 1 52 ? -10.40062 24.79075 16.45967 1.000 32.68047 66 TYR B CA 1
ATOM 2632 C C . TYR B 1 52 ? -11.13305 26.12358 16.64093 1.000 27.51453 66 TYR B C 1
ATOM 2633 O O . TYR B 1 52 ? -10.64457 27.19676 16.28942 1.000 23.49797 66 TYR B O 1
ATOM 2651 N N . LEU B 1 53 ? -12.34901 26.02500 17.16317 1.000 27.98517 67 LEU B N 1
ATOM 2652 C CA . LEU B 1 53 ? -13.16966 27.18781 17.44710 1.000 19.64069 67 LEU B CA 1
ATOM 2653 C C . LEU B 1 53 ? -13.49896 27.21532 18.92672 1.000 20.11319 67 LEU B C 1
ATOM 2654 O O . LEU B 1 53 ? -13.80303 26.17914 19.52671 1.000 18.21054 67 LEU B O 1
ATOM 2670 N N . ALA B 1 54 ? -13.40623 28.39887 19.53088 1.000 24.65794 68 ALA B N 1
ATOM 2671 C CA . ALA B 1 54 ? -13.87425 28.59377 20.90115 1.000 20.45945 68 ALA B CA 1
ATOM 2672 C C . ALA B 1 54 ? -14.40296 30.01509 21.02742 1.000 19.34861 68 ALA B C 1
ATOM 2673 O O . ALA B 1 54 ? -14.30974 30.82810 20.10112 1.000 18.53412 68 ALA B O 1
ATOM 2680 N N . PHE B 1 55 ? -14.96366 30.31921 22.19402 1.000 19.01059 69 PHE B N 1
ATOM 2681 C CA . PHE B 1 55 ? -15.56123 31.61654 22.44521 1.000 17.62644 69 PHE B CA 1
ATOM 2682 C C . PHE B 1 55 ? -14.98230 32.22783 23.70793 1.000 20.76966 69 PHE B C 1
ATOM 2683 O O . PHE B 1 55 ? -14.71169 31.52605 24.68509 1.000 21.74973 69 PHE B O 1
ATOM 2700 N N . ALA B 1 56 ? -14.78469 33.54035 23.67488 1.000 25.62626 70 ALA B N 1
ATOM 2701 C CA . ALA B 1 56 ? -14.47568 34.32062 24.86062 1.000 20.79263 70 ALA B CA 1
ATOM 2702 C C . ALA B 1 56 ? -15.72238 35.08305 25.28810 1.000 26.53585 70 ALA B C 1
ATOM 2703 O O . ALA B 1 56 ? -16.58474 35.40554 24.46974 1.000 31.51952 70 ALA B O 1
ATOM 2710 N N . THR B 1 57 ? -15.81734 35.35894 26.58342 1.000 38.19322 71 THR B N 1
ATOM 2711 C CA . THR B 1 57 ? -16.93613 36.10652 27.13998 1.000 38.22184 71 THR B CA 1
ATOM 2712 C C . THR B 1 57 ? -16.60637 37.57881 27.33395 1.000 40.33628 71 THR B C 1
ATOM 2713 O O . THR B 1 57 ? -17.45188 38.33479 27.81770 1.000 40.98992 71 THR B O 1
ATOM 2724 N N . SER B 1 58 ? -15.39851 37.99801 26.96883 1.000 45.59032 72 SER B N 1
ATOM 2725 C CA . SER B 1 58 ? -14.98952 39.38925 27.07165 1.000 50.32948 72 SER B CA 1
ATOM 2726 C C . SER B 1 58 ? -13.99082 39.66694 25.96000 1.000 57.30162 72 SER B C 1
ATOM 2727 O O . SER B 1 58 ? -13.04466 38.89604 25.76315 1.000 49.98093 72 SER B O 1
ATOM 2735 N N . ARG B 1 59 ? -14.20446 40.76433 25.24111 1.000 83.57665 73 ARG B N 1
ATOM 2736 C CA . ARG B 1 59 ? -13.34266 41.16462 24.13534 1.000 86.74504 73 ARG B CA 1
ATOM 2737 C C . ARG B 1 59 ? -13.00411 42.63330 24.32044 1.000 98.89349 73 ARG B C 1
ATOM 2738 O O . ARG B 1 59 ? -13.90342 43.48088 24.34327 1.000 113.77158 73 ARG B O 1
ATOM 2759 N N . SER B 1 60 ? -11.71943 42.93224 24.45342 1.000 96.22457 74 SER B N 1
ATOM 2760 C CA . SER B 1 60 ? -11.24488 44.29852 24.31919 1.000 106.58316 74 SER B CA 1
ATOM 2761 C C . SER B 1 60 ? -10.91004 44.56713 22.85969 1.000 114.98173 74 SER B C 1
ATOM 2762 O O . SER B 1 60 ? -10.46074 43.67695 22.13274 1.000 115.38778 74 SER B O 1
ATOM 2770 N N . GLU B 1 61 ? -11.15038 45.80221 22.42378 1.000 116.26448 75 GLU B N 1
ATOM 2771 C CA . GLU B 1 61 ? -10.72166 46.17359 21.08040 1.000 123.79207 75 GLU B CA 1
ATOM 2772 C C . GLU B 1 61 ? -9.21471 46.00077 20.94944 1.000 121.62917 75 GLU B C 1
ATOM 2773 O O . GLU B 1 61 ? -8.71656 45.65544 19.87130 1.000 109.28200 75 GLU B O 1
ATOM 2785 N N . ASP B 1 62 ? -8.47984 46.23682 22.03548 1.000 119.89280 76 ASP B N 1
ATOM 2786 C CA . ASP B 1 62 ? -7.04664 45.95637 22.10265 1.000 116.90194 76 ASP B CA 1
ATOM 2787 C C . ASP B 1 62 ? -6.79818 44.50498 22.51373 1.000 115.06183 76 ASP B C 1
ATOM 2788 O O . ASP B 1 62 ? -6.05080 44.22183 23.45053 1.000 106.27699 76 ASP B O 1
ATOM 2797 N N . SER B 1 63 ? -7.43900 43.57113 21.81056 1.000 102.99390 77 SER B N 1
ATOM 2798 C CA . SER B 1 63 ? -7.32598 42.14805 22.08946 1.000 82.70472 77 SER B CA 1
ATOM 2799 C C . SER B 1 63 ? -6.76939 41.40698 20.88641 1.000 78.93799 77 SER B C 1
ATOM 2800 O O . SER B 1 63 ? -7.22649 41.61503 19.75811 1.000 92.99263 77 SER B O 1
ATOM 2808 N N . PHE B 1 64 ? -5.78395 40.55793 21.12869 1.000 70.51752 78 PHE B N 1
ATOM 2809 C CA . PHE B 1 64 ? -5.26557 39.63835 20.12399 1.000 60.58070 78 PHE B CA 1
ATOM 2810 C C . PHE B 1 64 ? -5.30548 38.19762 20.60648 1.000 57.03395 78 PHE B C 1
ATOM 2811 O O . PHE B 1 64 ? -5.69259 37.30768 19.84585 1.000 52.76211 78 PHE B O 1
ATOM 2828 N N . SER B 1 65 ? -4.91628 37.94989 21.85691 1.000 71.86225 79 SER B N 1
ATOM 2829 C CA . SER B 1 65 ? -4.88128 36.61246 22.43471 1.000 55.99811 79 SER B CA 1
ATOM 2830 C C . SER B 1 65 ? -6.17561 36.26925 23.16210 1.000 49.02634 79 SER B C 1
ATOM 2831 O O . SER B 1 65 ? -6.62593 37.02452 24.02751 1.000 47.32564 79 SER B O 1
ATOM 2839 N N . CYS B 1 66 ? -6.78026 35.13715 22.79005 1.000 59.30728 80 CYS B N 1
ATOM 2840 C CA . CYS B 1 66 ? -7.90306 34.56364 23.52040 1.000 56.42825 80 CYS B CA 1
ATOM 2841 C C . CYS B 1 66 ? -7.45460 33.53360 24.55450 1.000 52.88597 80 CYS B C 1
ATOM 2842 O O . CYS B 1 66 ? -8.30441 32.87804 25.16841 1.000 56.13047 80 CYS B O 1
ATOM 2849 N N . GLU B 1 67 ? -6.14498 33.39179 24.77654 1.000 45.62062 81 GLU B N 1
ATOM 2850 C CA . GLU B 1 67 ? -5.64876 32.26179 25.55869 1.000 49.06150 81 GLU B CA 1
ATOM 2851 C C . GLU B 1 67 ? -6.24130 32.24148 26.96437 1.000 46.01183 81 GLU B C 1
ATOM 2852 O O . GLU B 1 67 ? -6.63070 31.18118 27.46335 1.000 49.11618 81 GLU B O 1
ATOM 2864 N N . ASN B 1 68 ? -6.32023 33.39783 27.61566 1.000 37.89343 82 ASN B N 1
ATOM 2865 C CA . ASN B 1 68 ? -6.89844 33.49910 28.94697 1.000 42.56270 82 ASN B CA 1
ATOM 2866 C C . ASN B 1 68 ? -8.36404 33.90251 28.92163 1.000 42.51950 82 ASN B C 1
ATOM 2867 O O . ASN B 1 68 ? -9.08221 33.62614 29.89129 1.000 39.31755 82 ASN B O 1
ATOM 2878 N N . HIS B 1 69 ? -8.82846 34.51886 27.83337 1.000 46.56075 83 HIS B N 1
ATOM 2879 C CA . HIS B 1 69 ? -10.21852 34.93687 27.72894 1.000 41.95372 83 HIS B CA 1
ATOM 2880 C C . HIS B 1 69 ? -11.12059 33.80205 27.27159 1.000 32.67375 83 HIS B C 1
ATOM 2881 O O . HIS B 1 69 ? -12.34903 33.91979 27.37992 1.000 24.84576 83 HIS B O 1
ATOM 2895 N N . ARG B 1 70 ? -10.53839 32.71791 26.76528 1.000 29.96664 84 ARG B N 1
ATOM 2896 C CA . ARG B 1 70 ? -11.32005 31.58411 26.30180 1.000 21.56491 84 ARG B CA 1
ATOM 2897 C C . ARG B 1 70 ? -12.18077 31.06221 27.44490 1.000 25.06679 84 ARG B C 1
ATOM 2898 O O . ARG B 1 70 ? -11.66850 30.72822 28.51638 1.000 26.96918 84 ARG B O 1
ATOM 2919 N N . ALA B 1 71 ? -13.49125 30.98601 27.21618 1.000 25.68402 85 ALA B N 1
ATOM 2920 C CA . ALA B 1 71 ? -14.42957 30.56633 28.24295 1.000 18.73695 85 ALA B CA 1
ATOM 2921 C C . ALA B 1 71 ? -15.22960 29.32532 27.87258 1.000 24.47839 85 ALA B C 1
ATOM 2922 O O . ALA B 1 71 ? -16.10050 28.91583 28.65363 1.000 33.93731 85 ALA B O 1
ATOM 2929 N N . THR B 1 72 ? -14.97036 28.71627 26.71778 1.000 21.00191 86 THR B N 1
ATOM 2930 C CA . THR B 1 72 ? -15.69158 27.52868 26.28423 1.000 23.22930 86 THR B CA 1
ATOM 2931 C C . THR B 1 72 ? -14.69933 26.45915 25.85226 1.000 20.74490 86 THR B C 1
ATOM 2932 O O . THR B 1 72 ? -13.52737 26.73729 25.58358 1.000 24.09055 86 THR B O 1
ATOM 2943 N N . ILE B 1 73 ? -15.18665 25.21892 25.79865 1.000 22.77001 87 ILE B N 1
ATOM 2944 C CA . ILE B 1 73 ? -14.38834 24.14157 25.22507 1.000 25.19858 87 ILE B CA 1
ATOM 2945 C C . ILE B 1 73 ? -14.16484 24.39404 23.73540 1.000 25.42423 87 ILE B C 1
ATOM 2946 O O . ILE B 1 73 ? -14.87228 25.17414 23.08651 1.000 21.98547 87 ILE B O 1
ATOM 2962 N N . ALA B 1 74 ? -13.15358 23.71974 23.19044 1.000 26.53001 88 ALA B N 1
ATOM 2963 C CA . ALA B 1 74 ? -12.81633 23.85491 21.78096 1.000 27.87119 88 ALA B CA 1
ATOM 2964 C C . ALA B 1 74 ? -13.70996 22.96927 20.92193 1.000 29.08336 88 ALA B C 1
ATOM 2965 O O . ALA B 1 74 ? -14.00156 21.82076 21.27287 1.000 33.63400 88 ALA B O 1
ATOM 2972 N N . PHE B 1 75 ? -14.14910 23.51393 19.79526 1.000 27.06333 89 PHE B N 1
ATOM 2973 C CA . PHE B 1 75 ? -14.96543 22.79948 18.82785 1.000 26.41006 89 PHE B CA 1
ATOM 2974 C C . PHE B 1 75 ? -14.16444 22.60074 17.55010 1.000 23.64785 89 PHE B C 1
ATOM 2975 O O . PHE B 1 75 ? -13.60035 23.55931 17.01738 1.000 21.33969 89 PHE B O 1
ATOM 2992 N N . ILE B 1 76 ? -14.10632 21.35820 17.06738 1.000 27.17217 90 ILE B N 1
ATOM 2993 C CA . ILE B 1 76 ? -13.39239 21.08814 15.82534 1.000 29.03671 90 ILE B CA 1
ATOM 2994 C C . ILE B 1 76 ? -14.15387 21.74884 14.68376 1.000 32.04721 90 ILE B C 1
ATOM 2995 O O . ILE B 1 76 ? -15.39325 21.73239 14.64689 1.000 32.03311 90 ILE B O 1
ATOM 3011 N N . VAL B 1 77 ? -13.41989 22.33085 13.74248 1.000 31.50177 91 VAL B N 1
ATOM 3012 C CA . VAL B 1 77 ? -13.99912 23.10342 12.65156 1.000 34.89336 91 VAL B CA 1
ATOM 3013 C C . VAL B 1 77 ? -13.73486 22.37535 11.34250 1.000 33.75178 91 VAL B C 1
ATOM 3014 O O . VAL B 1 77 ? -12.61526 21.91538 11.09702 1.000 33.94564 91 VAL B O 1
ATOM 3027 N N . GLN B 1 78 ? -14.76436 22.26941 10.50864 1.000 34.31516 92 GLN B N 1
ATOM 3028 C CA . GLN B 1 78 ? -14.59692 21.81824 9.13775 1.000 31.77098 92 GLN B CA 1
ATOM 3029 C C . GLN B 1 78 ? -14.31701 22.98089 8.20019 1.000 31.84916 92 GLN B C 1
ATOM 3030 O O . GLN B 1 78 ? -14.69559 24.12713 8.45676 1.000 36.08437 92 GLN B O 1
ATOM 3044 N N . LYS B 1 79 ? -13.64690 22.65809 7.10001 1.000 31.79803 93 LYS B N 1
ATOM 3045 C CA . LYS B 1 79 ? -13.23337 23.62339 6.09067 1.000 35.35039 93 LYS B CA 1
ATOM 3046 C C . LYS B 1 79 ? -13.70418 23.14314 4.72697 1.000 30.89823 93 LYS B C 1
ATOM 3047 O O . LYS B 1 79 ? -12.88842 22.78453 3.87104 1.000 35.19252 93 LYS B O 1
ATOM 3066 N N . PRO B 1 80 ? -15.01656 23.12386 4.48609 1.000 34.31254 94 PRO B N 1
ATOM 3067 C CA . PRO B 1 80 ? -15.49445 22.65943 3.17415 1.000 39.71444 94 PRO B CA 1
ATOM 3068 C C . PRO B 1 80 ? -14.85761 23.41214 2.02171 1.000 40.30403 94 PRO B C 1
ATOM 3069 O O . PRO B 1 80 ? -14.75083 22.87032 0.91870 1.000 44.24911 94 PRO B O 1
ATOM 3080 N N . THR B 1 81 ? -14.41633 24.63854 2.24946 1.000 41.02672 95 THR B N 1
ATOM 3081 C CA . THR B 1 81 ? -13.76510 25.44673 1.22824 1.000 37.94558 95 THR B CA 1
ATOM 3082 C C . THR B 1 81 ? -12.75588 26.34344 1.90823 1.000 41.27304 95 THR B C 1
ATOM 3083 O O . THR B 1 81 ? -12.71827 26.44888 3.13624 1.000 42.97841 95 THR B O 1
ATOM 3094 N N . VAL B 1 82 ? -11.92591 26.99649 1.09386 1.000 46.85030 96 VAL B N 1
ATOM 3095 C CA . VAL B 1 82 ? -10.93241 27.92616 1.61967 1.000 45.49191 96 VAL B CA 1
ATOM 3096 C C . VAL B 1 82 ? -11.54271 29.21466 2.15386 1.000 38.83581 96 VAL B C 1
ATOM 3097 O O . VAL B 1 82 ? -10.85844 29.95946 2.86697 1.000 41.51108 96 VAL B O 1
ATOM 3110 N N . TYR B 1 83 ? -12.80846 29.49910 1.84127 1.000 33.65108 97 TYR B N 1
ATOM 3111 C CA . TYR B 1 83 ? -13.44937 30.72698 2.28654 1.000 41.00735 97 TYR B CA 1
ATOM 3112 C C . TYR B 1 83 ? -14.50615 30.50529 3.35848 1.000 41.54365 97 TYR B C 1
ATOM 3113 O O . TYR B 1 83 ? -15.14602 31.47699 3.78226 1.000 37.96646 97 TYR B O 1
ATOM 3131 N N . SER B 1 84 ? -14.70890 29.26873 3.81118 1.000 35.76815 98 SER B N 1
ATOM 3132 C CA . SER B 1 84 ? -15.76702 28.97904 4.76758 1.000 32.64993 98 SER B CA 1
ATOM 3133 C C . SER B 1 84 ? -15.24248 28.06361 5.86567 1.000 33.50945 98 SER B C 1
ATOM 3134 O O . SER B 1 84 ? -14.32306 27.26937 5.65747 1.000 36.58875 98 SER B O 1
ATOM 3142 N N . LEU B 1 85 ? -15.85072 28.18643 7.03656 1.000 33.47650 99 LEU B N 1
ATOM 3143 C CA . LEU B 1 85 ? -15.63399 27.29462 8.16356 1.000 24.51359 99 LEU B CA 1
ATOM 3144 C C . LEU B 1 85 ? -16.98530 26.79285 8.64643 1.000 30.11417 99 LEU B C 1
ATOM 3145 O O . LEU B 1 85 ? -17.95569 27.55729 8.72406 1.000 34.52623 99 LEU B O 1
ATOM 3161 N N . GLU B 1 86 ? -17.04955 25.50201 8.94757 1.000 28.84849 100 GLU B N 1
ATOM 3162 C CA . GLU B 1 86 ? -18.23434 24.88816 9.52304 1.000 29.72598 100 GLU B CA 1
ATOM 3163 C C . GLU B 1 86 ? -17.87521 24.27467 10.86795 1.000 30.99472 100 GLU B C 1
ATOM 3164 O O . GLU B 1 86 ? -16.83442 23.62157 11.01174 1.000 29.60679 100 GLU B O 1
ATOM 3176 N N . THR B 1 87 ? -18.73947 24.49544 11.84901 1.000 31.81072 101 THR B N 1
ATOM 3177 C CA . THR B 1 87 ? -18.49918 23.98033 13.18396 1.000 35.04528 101 THR B CA 1
ATOM 3178 C C . THR B 1 87 ? -19.83415 23.67200 13.83909 1.000 39.13010 101 THR B C 1
ATOM 3179 O O . THR B 1 87 ? -20.82558 24.38410 13.62654 1.000 35.37538 101 THR B O 1
ATOM 3190 N N . SER B 1 88 ? -19.83909 22.61868 14.64532 1.000 39.63737 102 SER B N 1
ATOM 3191 C CA . SER B 1 88 ? -20.97669 22.27267 15.47672 1.000 33.13422 102 SER B CA 1
ATOM 3192 C C . SER B 1 88 ? -20.60591 22.67990 16.89531 1.000 27.42215 102 SER B C 1
ATOM 3193 O O . SER B 1 88 ? -19.59296 22.22063 17.43091 1.000 25.40728 102 SER B O 1
ATOM 3201 N N . VAL B 1 89 ? -21.41846 23.54285 17.49490 1.000 26.56314 103 VAL B N 1
ATOM 3202 C CA . VAL B 1 89 ? -21.13514 24.08605 18.80777 1.000 23.42912 103 VAL B CA 1
ATOM 3203 C C . VAL B 1 89 ? -22.36714 23.90293 19.66904 1.000 30.80817 103 VAL B C 1
ATOM 3204 O O . VAL B 1 89 ? -23.49163 23.78803 19.18105 1.000 30.58543 103 VAL B O 1
ATOM 3217 N N . LEU B 1 90 ? -22.13653 23.87615 20.97244 1.000 36.10032 104 LEU B N 1
ATOM 3218 C CA . LEU B 1 90 ? -23.20839 23.84554 21.95438 1.000 35.31187 104 LEU B CA 1
ATOM 3219 C C . LEU B 1 90 ? -22.85905 24.86929 23.01982 1.000 35.05808 104 LEU B C 1
ATOM 3220 O O . LEU B 1 90 ? -21.83628 24.73343 23.69992 1.000 43.00136 104 LEU B O 1
ATOM 3236 N N . LEU B 1 91 ? -23.70462 25.88099 23.17171 1.000 25.16136 105 LEU B N 1
ATOM 3237 C CA . LEU B 1 91 ? -23.38025 27.04813 23.97109 1.000 24.84554 105 LEU B CA 1
ATOM 3238 C C . LEU B 1 91 ? -24.17845 27.10992 25.26264 1.000 31.50532 105 LEU B C 1
ATOM 3239 O O . LEU B 1 91 ? -25.38781 26.86759 25.28403 1.000 41.10794 105 LEU B O 1
ATOM 3255 N N . ARG B 1 92 ? -23.47009 27.44166 26.33186 1.000 28.54581 106 ARG B N 1
ATOM 3256 C CA . ARG B 1 92 ? -24.01333 27.53713 27.67292 1.000 27.68451 106 ARG B CA 1
ATOM 3257 C C . ARG B 1 92 ? -24.54396 28.93952 27.91801 1.000 34.31058 106 ARG B C 1
ATOM 3258 O O . ARG B 1 92 ? -23.92463 29.92958 27.52165 1.000 36.06379 106 ARG B O 1
ATOM 3279 N N . GLN B 1 93 ? -25.72946 29.01330 28.51435 1.000 38.16587 107 GLN B N 1
ATOM 3280 C CA . GLN B 1 93 ? -26.24555 30.26338 29.04410 1.000 29.60461 107 GLN B CA 1
ATOM 3281 C C . GLN B 1 93 ? -25.12869 31.13776 29.59614 1.000 20.22609 107 GLN B C 1
ATOM 3282 O O . GLN B 1 93 ? -24.32825 30.68653 30.42139 1.000 19.73847 107 GLN B O 1
ATOM 3296 N N . LEU B 1 94 ? -25.04401 32.37689 29.12918 1.000 26.06172 108 LEU B N 1
ATOM 3297 C CA . LEU B 1 94 ? -24.08016 33.30480 29.68233 1.000 25.59762 108 LEU B CA 1
ATOM 3298 C C . LEU B 1 94 ? -24.37966 33.53934 31.15946 1.000 26.30197 108 LEU B C 1
ATOM 3299 O O . LEU B 1 94 ? -25.50937 33.37809 31.62864 1.000 35.55482 108 LEU B O 1
ATOM 3315 N N . THR B 1 95 ? -23.35486 33.92619 31.90036 1.000 30.78915 109 THR B N 1
ATOM 3316 C CA . THR B 1 95 ? -23.54476 34.31688 33.29086 1.000 30.72573 109 THR B CA 1
ATOM 3317 C C . THR B 1 95 ? -23.99352 35.76946 33.34538 1.000 28.96409 109 THR B C 1
ATOM 3318 O O . THR B 1 95 ? -23.96126 36.48937 32.34209 1.000 30.67779 109 THR B O 1
ATOM 3329 N N . PRO B 1 96 ? -24.42342 36.24128 34.51229 1.000 28.28665 110 PRO B N 1
ATOM 3330 C CA . PRO B 1 96 ? -24.79937 37.66005 34.62438 1.000 27.39507 110 PRO B CA 1
ATOM 3331 C C . PRO B 1 96 ? -23.63871 38.59538 34.36568 1.000 27.48259 110 PRO B C 1
ATOM 3332 O O . PRO B 1 96 ? -23.86332 39.76953 34.04388 1.000 32.39650 110 PRO B O 1
ATOM 3343 N N . PHE B 1 97 ? -22.40558 38.11590 34.50609 1.000 28.81993 111 PHE B N 1
ATOM 3344 C CA . PHE B 1 97 ? -21.21903 38.94236 34.34796 1.000 25.81695 111 PHE B CA 1
ATOM 3345 C C . PHE B 1 97 ? -20.69725 38.95775 32.92150 1.000 30.62623 111 PHE B C 1
ATOM 3346 O O . PHE B 1 97 ? -19.86277 39.80846 32.59276 1.000 39.09969 111 PHE B O 1
ATOM 3363 N N . GLU B 1 98 ? -21.16500 38.04854 32.07215 1.000 35.61161 112 GLU B N 1
ATOM 3364 C CA . GLU B 1 98 ? -20.68866 37.92651 30.70032 1.000 32.66581 112 GLU B CA 1
ATOM 3365 C C . GLU B 1 98 ? -21.64355 38.62294 29.74308 1.000 29.91009 112 GLU B C 1
ATOM 3366 O O . GLU B 1 98 ? -22.86543 38.47537 29.84823 1.000 30.11784 112 GLU B O 1
ATOM 3378 N N . SER B 1 99 ? -21.07564 39.37708 28.80300 1.000 32.60574 113 SER B N 1
ATOM 3379 C CA . SER B 1 99 ? -21.86705 40.16219 27.86357 1.000 35.22571 113 SER B CA 1
ATOM 3380 C C . SER B 1 99 ? -22.26059 39.36099 26.62814 1.000 37.85438 113 SER B C 1
ATOM 3381 O O . SER B 1 99 ? -23.42037 39.40382 26.20469 1.000 28.68935 113 SER B O 1
ATOM 3389 N N . ALA B 1 100 ? -21.31584 38.63260 26.03690 1.000 37.94524 114 ALA B N 1
ATOM 3390 C CA . ALA B 1 100 ? -21.58219 37.92402 24.79402 1.000 32.87016 114 ALA B CA 1
ATOM 3391 C C . ALA B 1 100 ? -20.51434 36.85698 24.58896 1.000 32.09669 114 ALA B C 1
ATOM 3392 O O . ALA B 1 100 ? -19.55532 36.75260 25.35514 1.000 29.47761 114 ALA B O 1
ATOM 3399 N N . PHE B 1 101 ? -20.70075 36.05666 23.53765 1.000 30.99245 115 PHE B N 1
ATOM 3400 C CA . PHE B 1 101 ? -19.70874 35.08902 23.09765 1.000 23.76353 115 PHE B CA 1
ATOM 3401 C C . PHE B 1 101 ? -18.96810 35.67752 21.90212 1.000 26.29692 115 PHE B C 1
ATOM 3402 O O . PHE B 1 101 ? -19.57596 35.93114 20.85567 1.000 27.76778 115 PHE B O 1
ATOM 3419 N N . TYR B 1 102 ? -17.66590 35.88223 22.04720 1.000 31.68992 116 TYR B N 1
ATOM 3420 C CA . TYR B 1 102 ? -16.83736 36.41977 20.97929 1.000 31.17357 116 TYR B CA 1
ATOM 3421 C C . TYR B 1 102 ? -16.00358 35.29414 20.38478 1.000 26.95036 116 TYR B C 1
ATOM 3422 O O . TYR B 1 102 ? -15.42056 34.48772 21.11649 1.000 26.52801 116 TYR B O 1
ATOM 3440 N N . ILE B 1 103 ? -15.94366 35.24880 19.05560 1.000 26.84090 117 ILE B N 1
ATOM 3441 C CA . ILE B 1 103 ? -15.32911 34.12010 18.37439 1.000 25.45055 117 ILE B CA 1
ATOM 3442 C C . ILE B 1 103 ? -13.82728 34.12342 18.62170 1.000 23.66149 117 ILE B C 1
ATOM 3443 O O . ILE B 1 103 ? -13.16820 35.16830 18.55452 1.000 26.22986 117 ILE B O 1
ATOM 3459 N N . CYS B 1 104 ? -13.27921 32.93910 18.90331 1.000 23.69982 118 CYS B N 1
ATOM 3460 C CA . CYS B 1 104 ? -11.84459 32.73423 19.01205 1.000 25.82446 118 CYS B CA 1
ATOM 3461 C C . CYS B 1 104 ? -11.43141 31.60323 18.07898 1.000 25.96483 118 CYS B C 1
ATOM 3462 O O . CYS B 1 104 ? -12.19482 30.66085 17.85184 1.000 25.44647 118 CYS B O 1
ATOM 3469 N N . PHE B 1 105 ? -10.21536 31.70142 17.54287 1.000 27.90097 119 PHE B N 1
ATOM 3470 C CA . PHE B 1 105 ? -9.65650 30.69390 16.65109 1.000 28.83895 119 PHE B CA 1
ATOM 3471 C C . PHE B 1 105 ? -8.35857 30.15790 17.23893 1.000 28.04704 119 PHE B C 1
ATOM 3472 O O . PHE B 1 105 ? -7.52556 30.92746 17.72851 1.000 27.36687 119 PHE B O 1
ATOM 3489 N N . LYS B 1 106 ? -8.18681 28.84004 17.18723 1.000 28.17148 120 LYS B N 1
ATOM 3490 C CA . LYS B 1 106 ? -6.91519 28.22048 17.53238 1.000 34.06707 120 LYS B CA 1
ATOM 3491 C C . LYS B 1 106 ? -6.09966 27.99995 16.26559 1.000 35.92061 120 LYS B C 1
ATOM 3492 O O . LYS B 1 106 ? -6.60712 27.44425 15.28354 1.000 37.30878 120 LYS B O 1
ATOM 3511 N N . LEU B 1 107 ? -4.84240 28.42710 16.28957 1.000 38.31037 121 LEU B N 1
ATOM 3512 C CA . LEU B 1 107 ? -3.95456 28.28550 15.14502 1.000 41.12972 121 LEU B CA 1
ATOM 3513 C C . LEU B 1 107 ? -3.10219 27.03283 15.28807 1.000 52.48125 121 LEU B C 1
ATOM 3514 O O . LEU B 1 107 ? -2.68223 26.67544 16.39561 1.000 57.70852 121 LEU B O 1
ATOM 3530 N N . ALA B 1 108 ? -2.85252 26.36296 14.15817 1.000 48.45184 122 ALA B N 1
ATOM 3531 C CA . ALA B 1 108 ? -2.01042 25.17585 14.16911 1.000 41.98889 122 ALA B CA 1
ATOM 3532 C C . ALA B 1 108 ? -0.55882 25.48868 14.36378 1.000 56.83983 122 ALA B C 1
ATOM 3533 O O . ALA B 1 108 ? 0.24643 24.55078 14.27900 1.000 65.53031 122 ALA B O 1
ATOM 3540 N N . HIS B 1 109 ? -0.17707 26.73115 14.65360 1.000 56.90755 123 HIS B N 1
ATOM 3541 C CA . HIS B 1 109 ? 1.23002 27.06017 14.84963 1.000 64.61510 123 HIS B CA 1
ATOM 3542 C C . HIS B 1 109 ? 1.28846 28.13101 15.93075 1.000 68.26041 123 HIS B C 1
ATOM 3543 O O . HIS B 1 109 ? 0.77644 29.23744 15.71837 1.000 67.83921 123 HIS B O 1
ATOM 3557 N N . PRO B 1 110 ? 1.89344 27.86715 17.08697 1.000 80.98797 124 PRO B N 1
ATOM 3558 C CA . PRO B 1 110 ? 1.92502 28.89080 18.13625 1.000 75.96719 124 PRO B CA 1
ATOM 3559 C C . PRO B 1 110 ? 2.76880 30.10046 17.76211 1.000 75.71256 124 PRO B C 1
ATOM 3560 O O . PRO B 1 110 ? 3.61545 30.06353 16.86854 1.000 82.27927 124 PRO B O 1
ATOM 3571 N N . PHE B 1 111 ? 2.51049 31.19232 18.47944 1.000 92.37273 125 PHE B N 1
ATOM 3572 C CA . PHE B 1 111 ? 3.33310 32.39237 18.43167 1.000 96.84649 125 PHE B CA 1
ATOM 3573 C C . PHE B 1 111 ? 3.30760 32.99962 19.83208 1.000 101.56217 125 PHE B C 1
ATOM 3574 O O . PHE B 1 111 ? 2.56220 32.55029 20.70828 1.000 102.96394 125 PHE B O 1
ATOM 3591 N N . SER B 1 112 ? 4.14143 34.01385 20.04574 1.000 99.85727 126 SER B N 1
ATOM 3592 C CA . SER B 1 112 ? 4.27603 34.67034 21.33983 1.000 94.05751 126 SER B CA 1
ATOM 3593 C C . SER B 1 112 ? 3.68061 36.07282 21.29710 1.000 83.74960 126 SER B C 1
ATOM 3594 O O . SER B 1 112 ? 3.87340 36.81069 20.32660 1.000 77.26517 126 SER B O 1
ATOM 3602 N N . HIS B 1 113 ? 2.94492 36.42753 22.35081 1.000 84.61532 127 HIS B N 1
ATOM 3603 C CA . HIS B 1 113 ? 2.28419 37.72468 22.47258 1.000 94.81784 127 HIS B CA 1
ATOM 3604 C C . HIS B 1 113 ? 2.95112 38.62570 23.50181 1.000 98.54101 127 HIS B C 1
ATOM 3605 O O . HIS B 1 113 ? 3.02008 39.84160 23.29959 1.000 87.31538 127 HIS B O 1
ATOM 3619 N N . ASN B 1 114 ? 3.44894 38.05335 24.59441 1.000 108.82992 128 ASN B N 1
ATOM 3620 C CA . ASN B 1 114 ? 4.18778 38.79366 25.61391 1.000 110.90545 128 ASN B CA 1
ATOM 3621 C C . ASN B 1 114 ? 5.17034 37.83868 26.28832 1.000 106.46894 128 ASN B C 1
ATOM 3622 O O . ASN B 1 114 ? 5.22412 37.72509 27.51350 1.000 106.78792 128 ASN B O 1
ATOM 3633 N N . ASN B 1 115 ? 5.94893 37.12505 25.47660 1.000 110.98541 129 ASN B N 1
ATOM 3634 C CA . ASN B 1 115 ? 6.83336 36.05644 25.93442 1.000 122.15770 129 ASN B CA 1
ATOM 3635 C C . ASN B 1 115 ? 6.05942 34.92833 26.60477 1.000 128.02328 129 ASN B C 1
ATOM 3636 O O . ASN B 1 115 ? 6.62164 34.16761 27.40140 1.000 128.50893 129 ASN B O 1
ATOM 3647 N N . GLN B 1 116 ? 4.77147 34.81666 26.29652 1.000 124.23256 130 GLN B N 1
ATOM 3648 C CA . GLN B 1 116 ? 3.95287 33.66656 26.65601 1.000 114.91636 130 GLN B CA 1
ATOM 3649 C C . GLN B 1 116 ? 3.35410 33.13324 25.36191 1.000 107.71372 130 GLN B C 1
ATOM 3650 O O . GLN B 1 116 ? 2.88305 33.90650 24.52135 1.000 102.87893 130 GLN B O 1
ATOM 3664 N N . THR B 1 117 ? 3.37494 31.81649 25.20443 1.000 106.92690 131 THR B N 1
ATOM 3665 C CA . THR B 1 117 ? 2.92019 31.20906 23.96384 1.000 106.21865 131 THR B CA 1
ATOM 3666 C C . THR B 1 117 ? 1.41166 31.32677 23.81387 1.000 99.29778 131 THR B C 1
ATOM 3667 O O . THR B 1 117 ? 0.65724 31.08781 24.76332 1.000 88.79861 131 THR B O 1
ATOM 3678 N N . VAL B 1 118 ? 0.97751 31.71494 22.61808 1.000 101.01990 132 VAL B N 1
ATOM 3679 C CA . VAL B 1 118 ? -0.43266 31.90571 22.31460 1.000 99.30360 132 VAL B CA 1
ATOM 3680 C C . VAL B 1 118 ? -0.73258 31.15177 21.02726 1.000 89.58747 132 VAL B C 1
ATOM 3681 O O . VAL B 1 118 ? -0.06423 31.35619 20.01029 1.000 92.15897 132 VAL B O 1
ATOM 3694 N N . SER B 1 119 ? -1.72473 30.26852 21.08406 1.000 67.86167 133 SER B N 1
ATOM 3695 C CA . SER B 1 119 ? -2.25309 29.58867 19.91549 1.000 53.85610 133 SER B CA 1
ATOM 3696 C C . SER B 1 119 ? -3.70136 29.96691 19.65424 1.000 47.25389 133 SER B C 1
ATOM 3697 O O . SER B 1 119 ? -4.25352 29.56998 18.62383 1.000 43.09778 133 SER B O 1
ATOM 3705 N N . TRP B 1 120 ? -4.32484 30.70781 20.56510 1.000 47.02054 134 TRP B N 1
ATOM 3706 C CA . TRP B 1 120 ? -5.70635 31.14238 20.45880 1.000 39.65633 134 TRP B CA 1
ATOM 3707 C C . TRP B 1 120 ? -5.73187 32.64485 20.21579 1.000 43.05955 134 TRP B C 1
ATOM 3708 O O . TRP B 1 120 ? -5.09016 33.40254 20.94979 1.000 41.07397 134 TRP B O 1
ATOM 3729 N N . ILE B 1 121 ? -6.46515 33.07610 19.18953 1.000 40.35852 135 ILE B N 1
ATOM 3730 C CA . ILE B 1 121 ? -6.53099 34.48963 18.85343 1.000 40.59230 135 ILE B CA 1
ATOM 3731 C C . ILE B 1 121 ? -7.98267 34.87579 18.59088 1.000 38.75509 135 ILE B C 1
ATOM 3732 O O . ILE B 1 121 ? -8.79142 34.06555 18.13045 1.000 34.77535 135 ILE B O 1
ATOM 3748 N N . HIS B 1 122 ? -8.30448 36.13138 18.89309 1.000 45.27055 136 HIS B N 1
ATOM 3749 C CA . HIS B 1 122 ? -9.62022 36.67486 18.59545 1.000 39.19454 136 HIS B CA 1
ATOM 3750 C C . HIS B 1 122 ? -9.80232 36.83834 17.09001 1.000 35.63867 136 HIS B C 1
ATOM 3751 O O . HIS B 1 122 ? -8.90027 37.29664 16.38533 1.000 49.85963 136 HIS B O 1
ATOM 3765 N N . ALA B 1 123 ? -10.97778 36.46233 16.59948 1.000 35.78336 137 ALA B N 1
ATOM 3766 C CA . ALA B 1 123 ? -11.32009 36.68629 15.19934 1.000 38.59042 137 ALA B CA 1
ATOM 3767 C C . ALA B 1 123 ? -11.49354 38.17187 14.92427 1.000 47.64563 137 ALA B C 1
ATOM 3768 O O . ALA B 1 123 ? -12.06357 38.90747 15.73480 1.000 42.21110 137 ALA B O 1
ATOM 3775 N N . THR B 1 124 ? -10.98436 38.62315 13.76299 1.000 53.37723 138 THR B N 1
ATOM 3776 C CA . THR B 1 124 ? -11.10243 40.01774 13.31874 1.000 53.06068 138 THR B CA 1
ATOM 3777 C C . THR B 1 124 ? -12.25155 40.15071 12.33370 1.000 45.87129 138 THR B C 1
ATOM 3778 O O . THR B 1 124 ? -12.34909 39.33441 11.40997 1.000 49.05658 138 THR B O 1
ATOM 3789 N N . PRO B 1 125 ? -13.14645 41.12381 12.45895 1.000 43.01915 139 PRO B N 1
ATOM 3790 C CA . PRO B 1 125 ? -14.20755 41.25935 11.45112 1.000 47.34391 139 PRO B CA 1
ATOM 3791 C C . PRO B 1 125 ? -13.62036 41.79129 10.15782 1.000 56.21326 139 PRO B C 1
ATOM 3792 O O . PRO B 1 125 ? -12.77020 42.68460 10.16921 1.000 52.41572 139 PRO B O 1
ATOM 3803 N N . THR B 1 126 ? -14.07472 41.23078 9.03421 1.000 55.67426 140 THR B N 1
ATOM 3804 C CA . THR B 1 126 ? -13.60686 41.73223 7.74604 1.000 54.62371 140 THR B CA 1
ATOM 3805 C C . THR B 1 126 ? -14.07044 43.17023 7.53152 1.000 56.75877 140 THR B C 1
ATOM 3806 O O . THR B 1 126 ? -13.30458 44.01067 7.05098 1.000 55.63572 140 THR B O 1
ATOM 3817 N N . TYR B 1 127 ? -15.32791 43.47030 7.87019 1.000 54.84765 141 TYR B N 1
ATOM 3818 C CA . TYR B 1 127 ? -15.77014 44.85527 7.85753 1.000 49.68546 141 TYR B CA 1
ATOM 3819 C C . TYR B 1 127 ? -16.32245 45.20212 9.24013 1.000 59.30772 141 TYR B C 1
ATOM 3820 O O . TYR B 1 127 ? -16.85839 44.33063 9.93576 1.000 57.93110 141 TYR B O 1
ATOM 3838 N N . PRO B 1 128 ? -16.20337 46.46089 9.66803 1.000 65.55157 142 PRO B N 1
ATOM 3839 C CA . PRO B 1 128 ? -16.51757 46.78754 11.07135 1.000 64.25529 142 PRO B CA 1
ATOM 3840 C C . PRO B 1 128 ? -17.93493 46.44788 11.50110 1.000 62.99331 142 PRO B C 1
ATOM 3841 O O . PRO B 1 128 ? -18.14492 46.11457 12.67406 1.000 71.73818 142 PRO B O 1
ATOM 3852 N N . ALA B 1 129 ? -18.91378 46.51579 10.60659 1.000 53.16025 143 ALA B N 1
ATOM 3853 C CA . ALA B 1 129 ? -20.30269 46.27207 10.97306 1.000 58.02488 143 ALA B CA 1
ATOM 3854 C C . ALA B 1 129 ? -20.67854 44.79463 10.92219 1.000 59.21558 143 ALA B C 1
ATOM 3855 O O . ALA B 1 129 ? -21.85883 44.46355 11.06398 1.000 54.64748 143 ALA B O 1
ATOM 3862 N N . ALA B 1 130 ? -19.71028 43.90507 10.72289 1.000 61.42009 144 ALA B N 1
ATOM 3863 C CA . ALA B 1 130 ? -20.01958 42.49317 10.55581 1.000 54.43396 144 ALA B CA 1
ATOM 3864 C C . ALA B 1 130 ? -20.60919 41.88370 11.82418 1.000 43.70286 144 ALA B C 1
ATOM 3865 O O . ALA B 1 130 ? -20.23107 42.24185 12.94591 1.000 49.47802 144 ALA B O 1
ATOM 3872 N N . ILE B 1 131 ? -21.53874 40.95166 11.63200 1.000 39.17945 145 ILE B N 1
ATOM 3873 C CA . ILE B 1 131 ? -22.14909 40.19734 12.72269 1.000 41.78135 145 ILE B CA 1
ATOM 3874 C C . ILE B 1 131 ? -21.26393 38.98209 12.99087 1.000 45.92047 145 ILE B C 1
ATOM 3875 O O . ILE B 1 131 ? -21.28648 37.99793 12.24411 1.000 36.79070 145 ILE B O 1
ATOM 3891 N N . VAL B 1 132 ? -20.48047 39.05156 14.06852 1.000 48.92694 146 VAL B N 1
ATOM 3892 C CA . VAL B 1 132 ? -19.47783 38.03464 14.35764 1.000 42.41661 146 VAL B CA 1
ATOM 3893 C C . VAL B 1 132 ? -19.50199 37.67109 15.83584 1.000 36.67806 146 VAL B C 1
ATOM 3894 O O . VAL B 1 132 ? -18.52495 37.12466 16.36701 1.000 34.16238 146 VAL B O 1
ATOM 3907 N N . THR B 1 133 ? -20.61288 37.97024 16.50911 1.000 35.95096 147 THR B N 1
ATOM 3908 C CA . THR B 1 133 ? -20.75561 37.70646 17.93549 1.000 36.90432 147 THR B CA 1
ATOM 3909 C C . THR B 1 133 ? -22.10635 37.05384 18.20724 1.000 33.15035 147 THR B C 1
ATOM 3910 O O . THR B 1 133 ? -23.11111 37.37753 17.56183 1.000 33.14743 147 THR B O 1
ATOM 3921 N N . LEU B 1 134 ? -22.11979 36.14271 19.17160 1.000 31.96782 148 LEU B N 1
ATOM 3922 C CA . LEU B 1 134 ? -23.30666 35.40359 19.56405 1.000 31.98487 148 LEU B CA 1
ATOM 3923 C C . LEU B 1 134 ? -23.62361 35.67724 21.02936 1.000 31.17437 148 LEU B C 1
ATOM 3924 O O . LEU B 1 134 ? -22.77111 36.13975 21.79173 1.000 31.13803 148 LEU B O 1
ATOM 3940 N N . ARG B 1 135 ? -24.86592 35.38954 21.41737 1.000 31.04754 149 ARG B N 1
ATOM 3941 C CA . ARG B 1 135 ? -25.25592 35.43995 22.82037 1.000 30.76998 149 ARG B CA 1
ATOM 3942 C C . ARG B 1 135 ? -26.35835 34.42656 23.08641 1.000 30.63294 149 ARG B C 1
ATOM 3943 O O . ARG B 1 135 ? -27.05703 33.98077 22.17456 1.000 32.06467 149 ARG B O 1
ATOM 3964 N N . THR B 1 136 ? -26.49090 34.05892 24.35759 1.000 30.40118 150 THR B N 1
ATOM 3965 C CA . THR B 1 136 ? -27.54642 33.18297 24.83503 1.000 30.45914 150 THR B CA 1
ATOM 3966 C C . THR B 1 136 ? -28.26538 33.86566 25.98965 1.000 32.76179 150 THR B C 1
ATOM 3967 O O . THR B 1 136 ? -27.79554 34.86361 26.54213 1.000 30.61300 150 THR B O 1
ATOM 3978 N N . ALA B 1 137 ? -29.42345 33.31803 26.35014 1.000 35.88762 151 ALA B N 1
ATOM 3979 C CA . ALA B 1 137 ? -30.16059 33.84027 27.49166 1.000 35.83993 151 ALA B CA 1
ATOM 3980 C C . ALA B 1 137 ? -29.28693 33.80450 28.73790 1.000 30.94789 151 ALA B C 1
ATOM 3981 O O . ALA B 1 137 ? -28.53340 32.85720 28.95892 1.000 30.73755 151 ALA B O 1
ATOM 3988 N N . SER B 1 138 ? -29.39970 34.84347 29.55362 1.000 34.37693 152 SER B N 1
ATOM 3989 C CA . SER B 1 138 ? -28.60265 34.97299 30.76068 1.000 34.32699 152 SER B CA 1
ATOM 3990 C C . SER B 1 138 ? -29.27615 34.26029 31.92792 1.000 38.38083 152 SER B C 1
ATOM 3991 O O . SER B 1 138 ? -30.49169 34.03628 31.93525 1.000 46.17714 152 SER B O 1
ATOM 3999 N N . THR B 1 139 ? -28.46321 33.90051 32.92021 1.000 33.14352 153 THR B N 1
ATOM 4000 C CA . THR B 1 139 ? -28.98136 33.35184 34.17265 1.000 47.67598 153 THR B CA 1
ATOM 4001 C C . THR B 1 139 ? -29.16226 34.46761 35.20543 1.000 34.87930 153 THR B C 1
ATOM 4002 O O . THR B 1 139 ? -28.89166 35.64263 34.92413 1.000 32.15811 153 THR B O 1
ATOM 4013 N N . ASN C 1 11 ? -3.74365 -14.87927 45.16449 1.000 71.94194 25 ASN C N 1
ATOM 4014 C CA . ASN C 1 11 ? -4.16607 -14.38068 43.85686 1.000 57.00568 25 ASN C CA 1
ATOM 4015 C C . ASN C 1 11 ? -5.65844 -14.12870 43.86711 1.000 52.39624 25 ASN C C 1
ATOM 4016 O O . ASN C 1 11 ? -6.40329 -14.86691 44.51799 1.000 55.05165 25 ASN C O 1
ATOM 4026 N N . PRO C 1 12 ? -6.11275 -13.09305 43.16521 1.000 44.42641 26 PRO C N 1
ATOM 4027 C CA . PRO C 1 12 ? -7.53836 -12.77593 43.22483 1.000 47.05760 26 PRO C CA 1
ATOM 4028 C C . PRO C 1 12 ? -8.32618 -13.99237 42.77805 1.000 45.75248 26 PRO C C 1
ATOM 4029 O O . PRO C 1 12 ? -7.97423 -14.67090 41.81028 1.000 47.53065 26 PRO C O 1
ATOM 4040 N N . THR C 1 13 ? -9.39826 -14.25622 43.49733 1.000 44.12891 27 THR C N 1
ATOM 4041 C CA . THR C 1 13 ? -10.24709 -15.40549 43.26505 1.000 37.51543 27 THR C CA 1
ATOM 4042 C C . THR C 1 13 ? -11.68614 -14.93106 43.24881 1.000 35.52801 27 THR C C 1
ATOM 4043 O O . THR C 1 13 ? -12.07883 -14.10479 44.07269 1.000 39.52257 27 THR C O 1
ATOM 4054 N N . VAL C 1 14 ? -12.46771 -15.45264 42.30835 1.000 38.47582 28 VAL C N 1
ATOM 4055 C CA . VAL C 1 14 ? -13.83867 -15.00731 42.08638 1.000 30.97850 28 VAL C CA 1
ATOM 4056 C C . VAL C 1 14 ? -14.76251 -16.14279 42.49582 1.000 27.21890 28 VAL C C 1
ATOM 4057 O O . VAL C 1 14 ? -14.64187 -17.26864 41.99496 1.000 28.52713 28 VAL C O 1
ATOM 4070 N N . THR C 1 15 ? -15.69001 -15.84564 43.40052 1.000 30.07877 29 THR C N 1
ATOM 4071 C CA . THR C 1 15 ? -16.66339 -16.81855 43.87575 1.000 33.56193 29 THR C CA 1
ATOM 4072 C C . THR C 1 15 ? -17.98252 -16.73304 43.12314 1.000 28.91493 29 THR C C 1
ATOM 4073 O O . THR C 1 15 ? -18.60573 -17.76444 42.84435 1.000 34.11090 29 THR C O 1
ATOM 4084 N N . GLY C 1 16 ? -18.41329 -15.52583 42.77958 1.000 26.93242 30 GLY C N 1
ATOM 4085 C CA . GLY C 1 16 ? -19.65930 -15.33742 42.06169 1.000 34.58965 30 GLY C CA 1
ATOM 4086 C C . GLY C 1 16 ? -19.67993 -13.98256 41.39322 1.000 27.74634 30 GLY C C 1
ATOM 4087 O O . GLY C 1 16 ? -18.95103 -13.06512 41.78299 1.000 25.96162 30 GLY C O 1
ATOM 4091 N N . VAL C 1 17 ? -20.53385 -13.86346 40.37925 1.000 25.77135 31 VAL C N 1
ATOM 4092 C CA . VAL C 1 17 ? -20.66217 -12.64080 39.60159 1.000 25.25898 31 VAL C CA 1
ATOM 4093 C C . VAL C 1 17 ? -22.14135 -12.36106 39.43778 1.000 30.06458 31 VAL C C 1
ATOM 4094 O O . VAL C 1 17 ? -22.85729 -13.16902 38.83767 1.000 32.45904 31 VAL C O 1
ATOM 4107 N N . ILE C 1 18 ? -22.58654 -11.19755 39.90581 1.000 27.17917 32 ILE C N 1
ATOM 4108 C CA . ILE C 1 18 ? -24.00839 -10.86196 39.86467 1.000 31.55413 32 ILE C CA 1
ATOM 4109 C C . ILE C 1 18 ? -24.20346 -9.70621 38.88988 1.000 27.82895 32 ILE C C 1
ATOM 4110 O O . ILE C 1 18 ? -23.90448 -8.55609 39.23694 1.000 33.27489 32 ILE C O 1
ATOM 4126 N N . PRO C 1 19 ? -24.69274 -9.94916 37.67913 1.000 25.61050 33 PRO C N 1
ATOM 4127 C CA . PRO C 1 19 ? -24.98234 -8.84132 36.76963 1.000 25.43584 33 PRO C CA 1
ATOM 4128 C C . PRO C 1 19 ? -26.28501 -8.14841 37.11815 1.000 31.58469 33 PRO C C 1
ATOM 4129 O O . PRO C 1 19 ? -27.23565 -8.76225 37.60966 1.000 38.67067 33 PRO C O 1
ATOM 4140 N N . SER C 1 20 ? -26.31905 -6.83856 36.86060 1.000 32.48662 34 SER C N 1
ATOM 4141 C CA . SER C 1 20 ? -27.54585 -6.07863 37.09270 1.000 34.00926 34 SER C CA 1
ATOM 4142 C C . SER C 1 20 ? -28.65300 -6.49420 36.13194 1.000 36.34657 34 SER C C 1
ATOM 4143 O O . SER C 1 20 ? -29.82919 -6.30050 36.44526 1.000 45.54588 34 SER C O 1
ATOM 4151 N N . GLU C 1 21 ? -28.29821 -7.05343 34.97392 1.000 34.19810 35 GLU C N 1
ATOM 4152 C CA . GLU C 1 21 ? -29.25728 -7.62087 34.03753 1.000 37.52511 35 GLU C CA 1
ATOM 4153 C C . GLU C 1 21 ? -28.66699 -8.89181 33.45174 1.000 34.02029 35 GLU C C 1
ATOM 4154 O O . GLU C 1 21 ? -27.49726 -8.89927 33.05918 1.000 37.76621 35 GLU C O 1
ATOM 4166 N N . PHE C 1 22 ? -29.45520 -9.95981 33.39652 1.000 33.26223 36 PHE C N 1
ATOM 4167 C CA . PHE C 1 22 ? -29.01642 -11.16023 32.69303 1.000 40.53695 36 PHE C CA 1
ATOM 4168 C C . PHE C 1 22 ? -30.21634 -11.91001 32.14330 1.000 44.90410 36 PHE C C 1
ATOM 4169 O O . PHE C 1 22 ? -31.33766 -11.79141 32.64843 1.000 45.18272 36 PHE C O 1
ATOM 4186 N N . ILE C 1 23 ? -29.95815 -12.68739 31.08918 1.000 37.52187 37 ILE C N 1
ATOM 4187 C CA . ILE C 1 23 ? -31.00029 -13.34742 30.31952 1.000 39.43789 37 ILE C CA 1
ATOM 4188 C C . ILE C 1 23 ? -31.07978 -14.83781 30.61456 1.000 39.75727 37 ILE C C 1
ATOM 4189 O O . ILE C 1 23 ? -32.17676 -15.39901 30.66554 1.000 53.18238 37 ILE C O 1
ATOM 4205 N N . SER C 1 24 ? -29.94319 -15.49896 30.80942 1.000 36.88345 38 SER C N 1
ATOM 4206 C CA . SER C 1 24 ? -29.96693 -16.94319 30.99006 1.000 45.32974 38 SER C CA 1
ATOM 4207 C C . SER C 1 24 ? -28.67863 -17.38270 31.66818 1.000 38.44939 38 SER C C 1
ATOM 4208 O O . SER C 1 24 ? -27.71251 -16.62316 31.76948 1.000 30.75346 38 SER C O 1
ATOM 4216 N N . LEU C 1 25 ? -28.68432 -18.63175 32.13167 1.000 38.76623 39 LEU C N 1
ATOM 4217 C CA . LEU C 1 25 ? -27.51924 -19.22987 32.76533 1.000 42.48560 39 LEU C CA 1
ATOM 4218 C C . LEU C 1 25 ? -27.42021 -20.69793 32.37962 1.000 39.87108 39 LEU C C 1
ATOM 4219 O O . LEU C 1 25 ? -28.41587 -21.42501 32.42363 1.000 38.68637 39 LEU C O 1
ATOM 4235 N N . SER C 1 26 ? -26.22187 -21.12932 32.00040 1.000 44.80993 40 SER C N 1
ATOM 4236 C CA . SER C 1 26 ? -26.00649 -22.51985 31.62720 1.000 45.19854 40 SER C CA 1
ATOM 4237 C C . SER C 1 26 ? -24.51799 -22.81880 31.68797 1.000 42.18450 40 SER C C 1
ATOM 4238 O O . SER C 1 26 ? -23.72016 -22.10811 31.07423 1.000 47.63679 40 SER C O 1
ATOM 4246 N N . ALA C 1 27 ? -24.14972 -23.86302 32.42793 1.000 50.33564 41 ALA C N 1
ATOM 4247 C CA . ALA C 1 27 ? -22.77167 -24.35248 32.45773 1.000 47.84638 41 ALA C CA 1
ATOM 4248 C C . ALA C 1 27 ? -21.82317 -23.27609 32.97441 1.000 46.74412 41 ALA C C 1
ATOM 4249 O O . ALA C 1 27 ? -20.68491 -23.14860 32.51474 1.000 48.97289 41 ALA C O 1
ATOM 4256 N N . GLY C 1 28 ? -22.29610 -22.49516 33.94263 1.000 46.36634 42 GLY C N 1
ATOM 4257 C CA . GLY C 1 28 ? -21.46924 -21.46893 34.54019 1.000 38.33249 42 GLY C CA 1
ATOM 4258 C C . GLY C 1 28 ? -21.27033 -20.23392 33.69874 1.000 35.66027 42 GLY C C 1
ATOM 4259 O O . GLY C 1 28 ? -20.28033 -19.52185 33.89646 1.000 38.83893 42 GLY C O 1
ATOM 4263 N N . VAL C 1 29 ? -22.18148 -19.94465 32.77077 1.000 39.25541 43 VAL C N 1
ATOM 4264 C CA . VAL C 1 29 ? -22.06827 -18.78378 31.89917 1.000 34.18794 43 VAL C CA 1
ATOM 4265 C C . VAL C 1 29 ? -23.38755 -18.02882 31.93225 1.000 34.88275 43 VAL C C 1
ATOM 4266 O O . VAL C 1 29 ? -24.45017 -18.61360 31.69771 1.000 36.43222 43 VAL C O 1
ATOM 4279 N N . ILE C 1 30 ? -23.31489 -16.73238 32.22023 1.000 34.89786 44 ILE C N 1
ATOM 4280 C CA . ILE C 1 30 ? -24.48164 -15.86318 32.29351 1.000 32.26713 44 ILE C CA 1
ATOM 4281 C C . ILE C 1 30 ? -24.53805 -15.05360 31.00579 1.000 26.62432 44 ILE C C 1
ATOM 4282 O O . ILE C 1 30 ? -23.59752 -14.31182 30.69497 1.000 25.85798 44 ILE C O 1
ATOM 4298 N N . GLU C 1 31 ? -25.62576 -15.18682 30.25369 1.000 25.45178 45 GLU C N 1
ATOM 4299 C CA . GLU C 1 31 ? -25.81453 -14.33146 29.09403 1.000 30.95902 45 GLU C CA 1
ATOM 4300 C C . GLU C 1 31 ? -26.30043 -12.96515 29.55568 1.000 25.39094 45 GLU C C 1
ATOM 4301 O O . GLU C 1 31 ? -27.19567 -12.86733 30.39833 1.000 30.45838 45 GLU C O 1
ATOM 4313 N N . VAL C 1 32 ? -25.71291 -11.92206 28.99815 1.000 32.21078 46 VAL C N 1
ATOM 4314 C CA . VAL C 1 32 ? -26.04055 -10.54964 29.36869 1.000 34.71949 46 VAL C CA 1
ATOM 4315 C C . VAL C 1 32 ? -26.43483 -9.81270 28.09864 1.000 36.49363 46 VAL C C 1
ATOM 4316 O O . VAL C 1 32 ? -26.07212 -10.22648 26.98216 1.000 39.77510 46 VAL C O 1
ATOM 4329 N N . PRO C 1 33 ? -27.18246 -8.72320 28.22301 1.000 33.43086 47 PRO C N 1
ATOM 4330 C CA . PRO C 1 33 ? -27.55694 -7.94783 27.03933 1.000 39.39092 47 PRO C CA 1
ATOM 4331 C C . PRO C 1 33 ? -26.32777 -7.32419 26.40537 1.000 32.72428 47 PRO C C 1
ATOM 4332 O O . PRO C 1 33 ? -25.50135 -6.72296 27.10326 1.000 34.81410 47 PRO C O 1
ATOM 4343 N N . PRO C 1 34 ? -26.15968 -7.44745 25.09284 1.000 36.69205 48 PRO C N 1
ATOM 4344 C CA . PRO C 1 34 ? -25.03149 -6.78311 24.44046 1.000 36.72836 48 PRO C CA 1
ATOM 4345 C C . PRO C 1 34 ? -25.25642 -5.28641 24.29900 1.000 41.41778 48 PRO C C 1
ATOM 4346 O O . PRO C 1 34 ? -26.38561 -4.79591 24.24332 1.000 37.38618 48 PRO C O 1
ATOM 4357 N N . ASN C 1 35 ? -24.14225 -4.55761 24.24545 1.000 47.99822 49 ASN C N 1
ATOM 4358 C CA . ASN C 1 35 ? -24.14829 -3.12162 23.96408 1.000 45.35775 49 ASN C CA 1
ATOM 4359 C C . ASN C 1 35 ? -25.03961 -2.34076 24.92901 1.000 39.10497 49 ASN C C 1
ATOM 4360 O O . ASN C 1 35 ? -25.61754 -1.31692 24.56110 1.000 38.07321 49 ASN C O 1
ATOM 4371 N N . LYS C 1 36 ? -25.15685 -2.80558 26.17012 1.000 36.50254 50 LYS C N 1
ATOM 4372 C CA . LYS C 1 36 ? -25.91329 -2.10206 27.19527 1.000 45.10374 50 LYS C CA 1
ATOM 4373 C C . LYS C 1 36 ? -25.05036 -1.89934 28.43245 1.000 48.12389 50 LYS C C 1
ATOM 4374 O O . LYS C 1 36 ? -24.30582 -2.79623 28.83559 1.000 49.92624 50 LYS C O 1
ATOM 4393 N N . ASN C 1 37 ? -25.15811 -0.71450 29.02819 1.000 52.61186 51 ASN C N 1
ATOM 4394 C CA . ASN C 1 37 ? -24.52088 -0.45157 30.31209 1.000 53.68701 51 ASN C CA 1
ATOM 4395 C C . ASN C 1 37 ? -25.14499 -1.33654 31.38153 1.000 54.12523 51 ASN C C 1
ATOM 4396 O O . ASN C 1 37 ? -26.33796 -1.21565 31.67820 1.000 57.83371 51 ASN C O 1
ATOM 4407 N N . ILE C 1 38 ? -24.34393 -2.22213 31.96907 1.000 40.87401 52 ILE C N 1
ATOM 4408 C CA . ILE C 1 38 ? -24.78452 -3.04550 33.08674 1.000 37.82613 52 ILE C CA 1
ATOM 4409 C C . ILE C 1 38 ? -23.73265 -2.99911 34.18544 1.000 38.94305 52 ILE C C 1
ATOM 4410 O O . ILE C 1 38 ? -22.55319 -2.73473 33.94355 1.000 41.94030 52 ILE C O 1
ATOM 4426 N N . THR C 1 39 ? -24.17218 -3.27618 35.40804 1.000 38.86081 53 THR C N 1
ATOM 4427 C CA . THR C 1 39 ? -23.30841 -3.22580 36.57820 1.000 35.31774 53 THR C CA 1
ATOM 4428 C C . THR C 1 39 ? -22.98995 -4.64115 37.05380 1.000 29.44589 53 THR C C 1
ATOM 4429 O O . THR C 1 39 ? -23.86312 -5.50707 37.10469 1.000 28.04147 53 THR C O 1
ATOM 4440 N N . LEU C 1 40 ? -21.71602 -4.87679 37.35401 1.000 32.75608 54 LEU C N 1
ATOM 4441 C CA . LEU C 1 40 ? -21.23703 -6.17102 37.82969 1.000 36.12095 54 LEU C CA 1
ATOM 4442 C C . LEU C 1 40 ? -20.86093 -6.09812 39.29796 1.000 35.39326 54 LEU C C 1
ATOM 4443 O O . LEU C 1 40 ? -20.15415 -5.17352 39.71915 1.000 34.75861 54 LEU C O 1
ATOM 4459 N N . TYR C 1 41 ? -21.34541 -7.06010 40.07833 1.000 28.44627 55 TYR C N 1
ATOM 4460 C CA . TYR C 1 41 ? -20.89366 -7.24888 41.45334 1.000 28.98630 55 TYR C CA 1
ATOM 4461 C C . TYR C 1 41 ? -20.14693 -8.57418 41.50778 1.000 26.57677 55 TYR C C 1
ATOM 4462 O O . TYR C 1 41 ? -20.74907 -9.64266 41.34916 1.000 31.03788 55 TYR C O 1
ATOM 4480 N N . ILE C 1 42 ? -18.83698 -8.50378 41.72527 1.000 26.45231 56 ILE C N 1
ATOM 4481 C CA . ILE C 1 42 ? -17.97556 -9.67987 41.76370 1.000 25.98810 56 ILE C CA 1
ATOM 4482 C C . ILE C 1 42 ? -17.53406 -9.89890 43.21001 1.000 29.25005 56 ILE C C 1
ATOM 4483 O O . ILE C 1 42 ? -16.94436 -9.00146 43.83098 1.000 29.53316 56 ILE C O 1
ATOM 4499 N N . TYR C 1 43 ? -17.82391 -11.08495 43.74473 1.000 26.53725 57 TYR C N 1
ATOM 4500 C CA . TYR C 1 43 ? -17.43463 -11.47824 45.09026 1.000 27.35233 57 TYR C CA 1
ATOM 4501 C C . TYR C 1 43 ? -16.31391 -12.50333 45.03667 1.000 32.11806 57 TYR C C 1
ATOM 4502 O O . TYR C 1 43 ? -16.28846 -13.36810 44.15252 1.000 39.78658 57 TYR C O 1
ATOM 4520 N N . GLY C 1 44 ? -15.38539 -12.39972 45.98356 1.000 33.39782 58 GLY C N 1
ATOM 4521 C CA . GLY C 1 44 ? -14.20730 -13.24978 45.96006 1.000 37.82751 58 GLY C CA 1
ATOM 4522 C C . GLY C 1 44 ? -13.20120 -12.80953 46.99890 1.000 28.84311 58 GLY C C 1
ATOM 4523 O O . GLY C 1 44 ? -13.54986 -12.13549 47.96485 1.000 44.43192 58 GLY C O 1
ATOM 4527 N N . GLU C 1 45 ? -11.94939 -13.19688 46.77843 1.000 58.82202 59 GLU C N 1
ATOM 4528 C CA . GLU C 1 45 ? -10.90753 -13.03784 47.78002 1.000 67.04134 59 GLU C CA 1
ATOM 4529 C C . GLU C 1 45 ? -9.62734 -12.54627 47.11943 1.000 67.58659 59 GLU C C 1
ATOM 4530 O O . GLU C 1 45 ? -9.35206 -12.85330 45.95626 1.000 67.19740 59 GLU C O 1
ATOM 4542 N N . SER C 1 46 ? -8.84807 -11.77507 47.88397 1.000 53.00959 60 SER C N 1
ATOM 4543 C CA . SER C 1 46 ? -7.57549 -11.20768 47.42893 1.000 50.23559 60 SER C CA 1
ATOM 4544 C C . SER C 1 46 ? -7.78503 -10.10864 46.38434 1.000 42.63269 60 SER C C 1
ATOM 4545 O O . SER C 1 46 ? -7.00992 -9.98964 45.43354 1.000 39.61722 60 SER C O 1
ATOM 4553 N N . PHE C 1 47 ? -8.82924 -9.29724 46.56154 1.000 35.69573 61 PHE C N 1
ATOM 4554 C CA . PHE C 1 47 ? -9.11477 -8.22055 45.62678 1.000 37.55847 61 PHE C CA 1
ATOM 4555 C C . PHE C 1 47 ? -8.37991 -6.91810 45.93137 1.000 41.88487 61 PHE C C 1
ATOM 4556 O O . PHE C 1 47 ? -8.63021 -5.91541 45.24982 1.000 45.70343 61 PHE C O 1
ATOM 4573 N N . GLU C 1 48 ? -7.48031 -6.88588 46.91890 1.000 47.70939 62 GLU C N 1
ATOM 4574 C CA . GLU C 1 48 ? -6.95153 -5.58806 47.33570 1.000 45.56713 62 GLU C CA 1
ATOM 4575 C C . GLU C 1 48 ? -6.03092 -4.99845 46.26400 1.000 39.24684 62 GLU C C 1
ATOM 4576 O O . GLU C 1 48 ? -6.12905 -3.80864 45.95727 1.000 36.00533 62 GLU C O 1
ATOM 4588 N N . ASN C 1 49 ? -5.13563 -5.80629 45.67197 1.000 39.85721 63 ASN C N 1
ATOM 4589 C CA . ASN C 1 49 ? -4.22603 -5.25200 44.68289 1.000 35.57759 63 ASN C CA 1
ATOM 4590 C C . ASN C 1 49 ? -4.89529 -5.09028 43.29889 1.000 39.75780 63 ASN C C 1
ATOM 4591 O O . ASN C 1 49 ? -4.18671 -4.82285 42.32057 1.000 36.84147 63 ASN C O 1
ATOM 4602 N N . VAL C 1 50 ? -6.22074 -5.24063 43.18581 1.000 38.01655 64 VAL C N 1
ATOM 4603 C CA . VAL C 1 50 ? -6.89673 -5.21046 41.88876 1.000 31.65616 64 VAL C CA 1
ATOM 4604 C C . VAL C 1 50 ? -7.37452 -3.79791 41.57721 1.000 29.70930 64 VAL C C 1
ATOM 4605 O O . VAL C 1 50 ? -8.08641 -3.18392 42.37723 1.000 29.62828 64 VAL C O 1
ATOM 4618 N N . THR C 1 51 ? -6.98668 -3.28785 40.40641 1.000 25.97070 65 THR C N 1
ATOM 4619 C CA . THR C 1 51 ? -7.30289 -1.93228 39.97824 1.000 23.88769 65 THR C CA 1
ATOM 4620 C C . THR C 1 51 ? -8.31612 -1.85197 38.84691 1.000 23.61971 65 THR C C 1
ATOM 4621 O O . THR C 1 51 ? -9.12914 -0.92687 38.82759 1.000 24.31508 65 THR C O 1
ATOM 4632 N N . TYR C 1 52 ? -8.28056 -2.77747 37.88810 1.000 29.09851 66 TYR C N 1
ATOM 4633 C CA . TYR C 1 52 ? -9.13408 -2.70710 36.70952 1.000 25.01997 66 TYR C CA 1
ATOM 4634 C C . TYR C 1 52 ? -9.68407 -4.08515 36.36910 1.000 21.84392 66 TYR C C 1
ATOM 4635 O O . TYR C 1 52 ? -9.15362 -5.11644 36.78877 1.000 22.04782 66 TYR C O 1
ATOM 4653 N N . LEU C 1 53 ? -10.75228 -4.07838 35.57566 1.000 21.53492 67 LEU C N 1
ATOM 4654 C CA . LEU C 1 53 ? -11.39287 -5.28157 35.06320 1.000 22.46438 67 LEU C CA 1
ATOM 4655 C C . LEU C 1 53 ? -11.38036 -5.27406 33.53802 1.000 20.82361 67 LEU C C 1
ATOM 4656 O O . LEU C 1 53 ? -11.60971 -4.23235 32.90426 1.000 20.63861 67 LEU C O 1
ATOM 4672 N N . ALA C 1 54 ? -11.11606 -6.44067 32.95692 1.000 20.65317 68 ALA C N 1
ATOM 4673 C CA . ALA C 1 54 ? -11.25588 -6.63208 31.52099 1.000 20.25257 68 ALA C CA 1
ATOM 4674 C C . ALA C 1 54 ? -11.73254 -8.05243 31.27912 1.000 20.34538 68 ALA C C 1
ATOM 4675 O O . ALA C 1 54 ? -11.82674 -8.86226 32.20115 1.000 20.68946 68 ALA C O 1
ATOM 4682 N N . PHE C 1 55 ? -12.02596 -8.35246 30.02152 1.000 20.11369 69 PHE C N 1
ATOM 4683 C CA . PHE C 1 55 ? -12.51236 -9.66756 29.63717 1.000 20.35673 69 PHE C CA 1
ATOM 4684 C C . PHE C 1 55 ? -11.66056 -10.21164 28.50327 1.000 20.01990 69 PHE C C 1
ATOM 4685 O O . PHE C 1 55 ? -11.25253 -9.46669 27.60470 1.000 20.29469 69 PHE C O 1
ATOM 4702 N N . ALA C 1 56 ? -11.39103 -11.50932 28.55601 1.000 20.22795 70 ALA C N 1
ATOM 4703 C CA . ALA C 1 56 ? -10.79984 -12.22834 27.44021 1.000 21.52930 70 ALA C CA 1
ATOM 4704 C C . ALA C 1 56 ? -11.87713 -13.05395 26.75490 1.000 26.98854 70 ALA C C 1
ATOM 4705 O O . ALA C 1 56 ? -12.86251 -13.46556 27.37981 1.000 29.77908 70 ALA C O 1
ATOM 4712 N N . THR C 1 57 ? -11.68836 -13.28851 25.46356 1.000 31.78817 71 THR C N 1
ATOM 4713 C CA . THR C 1 57 ? -12.61560 -14.09500 24.68672 1.000 34.09733 71 THR C CA 1
ATOM 4714 C C . THR C 1 57 ? -12.13123 -15.52982 24.53162 1.000 38.16013 71 THR C C 1
ATOM 4715 O O . THR C 1 57 ? -12.80421 -16.33343 23.87527 1.000 40.44805 71 THR C O 1
ATOM 4726 N N . SER C 1 58 ? -10.97826 -15.86162 25.11341 1.000 39.09139 72 SER C N 1
ATOM 4727 C CA . SER C 1 58 ? -10.43383 -17.21321 25.07821 1.000 48.31578 72 SER C CA 1
ATOM 4728 C C . SER C 1 58 ? -9.61813 -17.43796 26.34358 1.000 59.99043 72 SER C C 1
ATOM 4729 O O . SER C 1 58 ? -8.78539 -16.59884 26.69907 1.000 57.99468 72 SER C O 1
ATOM 4737 N N . ARG C 1 59 ? -9.85521 -18.56450 27.01690 1.000 93.97604 73 ARG C N 1
ATOM 4738 C CA . ARG C 1 59 ? -9.16535 -18.90164 28.25888 1.000 100.90866 73 ARG C CA 1
ATOM 4739 C C . ARG C 1 59 ? -8.68646 -20.34259 28.18562 1.000 112.12826 73 ARG C C 1
ATOM 4740 O O . ARG C 1 59 ? -9.49459 -21.25512 27.98203 1.000 117.94912 73 ARG C O 1
ATOM 4761 N N . SER C 1 60 ? -7.38144 -20.54526 28.34994 1.000 114.20979 74 SER C N 1
ATOM 4762 C CA . SER C 1 60 ? -6.83531 -21.87158 28.60592 1.000 125.68606 74 SER C CA 1
ATOM 4763 C C . SER C 1 60 ? -6.83002 -22.14535 30.10596 1.000 132.48359 74 SER C C 1
ATOM 4764 O O . SER C 1 60 ? -6.66331 -21.23222 30.92064 1.000 131.19455 74 SER C O 1
ATOM 4772 N N . GLU C 1 61 ? -7.03163 -23.41521 30.47114 1.000 124.44221 75 GLU C N 1
ATOM 4773 C CA . GLU C 1 61 ? -6.94401 -23.77750 31.88183 1.000 128.83217 75 GLU C CA 1
ATOM 4774 C C . GLU C 1 61 ? -5.56625 -23.44577 32.43984 1.000 137.83693 75 GLU C C 1
ATOM 4775 O O . GLU C 1 61 ? -5.44023 -22.99058 33.58338 1.000 130.20873 75 GLU C O 1
ATOM 4787 N N . ASP C 1 62 ? -4.52315 -23.65987 31.64147 1.000 137.99107 76 ASP C N 1
ATOM 4788 C CA . ASP C 1 62 ? -3.16571 -23.25722 32.00163 1.000 128.76848 76 ASP C CA 1
ATOM 4789 C C . ASP C 1 62 ? -2.89700 -21.82341 31.56436 1.000 121.63581 76 ASP C C 1
ATOM 4790 O O . ASP C 1 62 ? -1.92864 -21.52771 30.86648 1.000 119.70425 76 ASP C O 1
ATOM 4799 N N . SER C 1 63 ? -3.78080 -20.92226 31.98271 1.000 118.16222 77 SER C N 1
ATOM 4800 C CA . SER C 1 63 ? -3.67665 -19.50629 31.67699 1.000 109.40854 77 SER C CA 1
ATOM 4801 C C . SER C 1 63 ? -3.48649 -18.75887 32.98236 1.000 98.41784 77 SER C C 1
ATOM 4802 O O . SER C 1 63 ? -4.25743 -18.95252 33.92838 1.000 103.93951 77 SER C O 1
ATOM 4810 N N . PHE C 1 64 ? -2.46635 -17.91370 33.03070 1.000 68.09210 78 PHE C N 1
ATOM 4811 C CA . PHE C 1 64 ? -2.24958 -17.04167 34.17274 1.000 52.29647 78 PHE C CA 1
ATOM 4812 C C . PHE C 1 64 ? -2.16623 -15.58786 33.74371 1.000 41.97920 78 PHE C C 1
ATOM 4813 O O . PHE C 1 64 ? -2.77990 -14.72183 34.37080 1.000 46.28940 78 PHE C O 1
ATOM 4830 N N . SER C 1 65 ? -1.42188 -15.29937 32.68010 1.000 47.67131 79 SER C N 1
ATOM 4831 C CA . SER C 1 65 ? -1.25815 -13.94158 32.18056 1.000 35.87657 79 SER C CA 1
ATOM 4832 C C . SER C 1 65 ? -2.35945 -13.67139 31.17036 1.000 34.82533 79 SER C C 1
ATOM 4833 O O . SER C 1 65 ? -2.50728 -14.41152 30.19161 1.000 44.84242 79 SER C O 1
ATOM 4841 N N . CYS C 1 66 ? -3.13413 -12.62090 31.41299 1.000 35.01451 80 CYS C N 1
ATOM 4842 C CA . CYS C 1 66 ? -4.15417 -12.16845 30.47492 1.000 34.94138 80 CYS C CA 1
ATOM 4843 C C . CYS C 1 66 ? -3.63796 -11.09100 29.52681 1.000 28.03468 80 CYS C C 1
ATOM 4844 O O . CYS C 1 66 ? -4.43430 -10.48763 28.80357 1.000 26.42261 80 CYS C O 1
ATOM 4851 N N . GLU C 1 67 ? -2.32412 -10.84348 29.51564 1.000 31.96648 81 GLU C N 1
ATOM 4852 C CA . GLU C 1 67 ? -1.78122 -9.73181 28.74155 1.000 40.19986 81 GLU C CA 1
ATOM 4853 C C . GLU C 1 67 ? -2.07877 -9.87910 27.25098 1.000 31.02499 81 GLU C C 1
ATOM 4854 O O . GLU C 1 67 ? -2.42592 -8.89778 26.58342 1.000 19.96003 81 GLU C O 1
ATOM 4866 N N . ASN C 1 68 ? -1.95658 -11.09405 26.70997 1.000 34.37387 82 ASN C N 1
ATOM 4867 C CA . ASN C 1 68 ? -2.21546 -11.29051 25.28933 1.000 31.04357 82 ASN C CA 1
ATOM 4868 C C . ASN C 1 68 ? -3.65246 -11.70363 24.98850 1.000 33.80412 82 ASN C C 1
ATOM 4869 O O . ASN C 1 68 ? -4.11400 -11.50036 23.85827 1.000 36.65587 82 ASN C O 1
ATOM 4880 N N . HIS C 1 69 ? -4.37133 -12.26821 25.95595 1.000 40.76042 83 HIS C N 1
ATOM 4881 C CA . HIS C 1 69 ? -5.73927 -12.71100 25.71862 1.000 33.49052 83 HIS C CA 1
ATOM 4882 C C . HIS C 1 69 ? -6.76873 -11.61434 25.93582 1.000 23.75631 83 HIS C C 1
ATOM 4883 O O . HIS C 1 69 ? -7.92337 -11.78566 25.52739 1.000 21.82537 83 HIS C O 1
ATOM 4897 N N . ARG C 1 70 ? -6.38527 -10.50186 26.55705 1.000 20.83209 84 ARG C N 1
ATOM 4898 C CA . ARG C 1 70 ? -7.34166 -9.43355 26.81894 1.000 23.15263 84 ARG C CA 1
ATOM 4899 C C . ARG C 1 70 ? -7.96582 -8.94828 25.52007 1.000 16.41692 84 ARG C C 1
ATOM 4900 O O . ARG C 1 70 ? -7.26060 -8.56136 24.58863 1.000 23.71897 84 ARG C O 1
ATOM 4921 N N . ALA C 1 71 ? -9.29843 -8.95014 25.47062 1.000 18.12908 85 ALA C N 1
ATOM 4922 C CA . ALA C 1 71 ? -10.03038 -8.57162 24.27141 1.000 14.35879 85 ALA C CA 1
ATOM 4923 C C . ALA C 1 71 ? -10.95495 -7.37755 24.45337 1.000 15.45112 85 ALA C C 1
ATOM 4924 O O . ALA C 1 71 ? -11.65228 -7.00957 23.49857 1.000 25.96834 85 ALA C O 1
ATOM 4931 N N . THR C 1 72 ? -10.98712 -6.75681 25.63167 1.000 14.70473 86 THR C N 1
ATOM 4932 C CA . THR C 1 72 ? -11.86710 -5.62582 25.88183 1.000 16.71107 86 THR C CA 1
ATOM 4933 C C . THR C 1 72 ? -11.09347 -4.47500 26.50503 1.000 18.82116 86 THR C C 1
ATOM 4934 O O . THR C 1 72 ? -9.99225 -4.64616 27.03799 1.000 24.69321 86 THR C O 1
ATOM 4945 N N . ILE C 1 73 ? -11.69613 -3.28587 26.43084 1.000 30.35637 87 ILE C N 1
ATOM 4946 C CA . ILE C 1 73 ? -11.15497 -2.13731 27.14287 1.000 29.85668 87 ILE C CA 1
ATOM 4947 C C . ILE C 1 73 ? -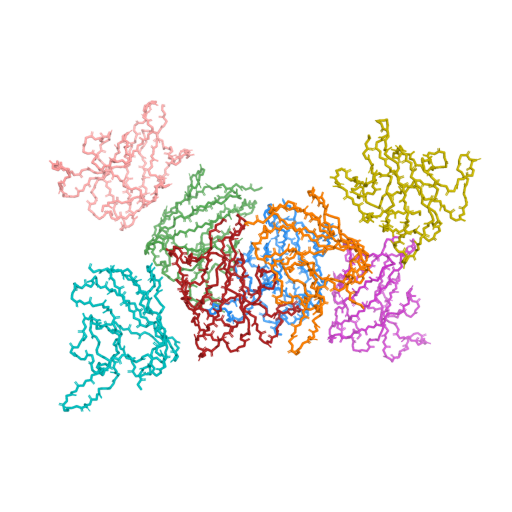11.21323 -2.38576 28.64756 1.000 15.40387 87 ILE C C 1
ATOM 4948 O O . ILE C 1 73 ? -11.94377 -3.24798 29.13681 1.000 18.33127 87 ILE C O 1
ATOM 4964 N N . ALA C 1 74 ? -10.41717 -1.62062 29.38220 1.000 18.48460 88 ALA C N 1
ATOM 4965 C CA . ALA C 1 74 ? -10.36101 -1.75633 30.83160 1.000 25.39694 88 ALA C CA 1
ATOM 4966 C C . ALA C 1 74 ? -11.49452 -0.98529 31.49051 1.000 20.56734 88 ALA C C 1
ATOM 4967 O O . ALA C 1 74 ? -11.81051 0.13698 31.08837 1.000 22.49478 88 ALA C O 1
ATOM 4974 N N . PHE C 1 75 ? -12.10862 -1.59926 32.50315 1.000 20.53343 89 PHE C N 1
ATOM 4975 C CA . PHE C 1 75 ? -13.16683 -0.97395 33.28664 1.000 23.49606 89 PHE C CA 1
ATOM 4976 C C . PHE C 1 75 ? -12.68175 -0.74883 34.71700 1.000 24.40361 89 PHE C C 1
ATOM 4977 O O . PHE C 1 75 ? -12.18126 -1.67802 35.35706 1.000 27.59912 89 PHE C O 1
ATOM 4994 N N . ILE C 1 76 ? -12.82143 0.48571 35.20833 1.000 27.32513 90 ILE C N 1
ATOM 4995 C CA . ILE C 1 76 ? -12.42338 0.81497 36.57143 1.000 29.79671 90 ILE C CA 1
ATOM 4996 C C . ILE C 1 76 ? -13.37525 0.15452 37.56355 1.000 29.32314 90 ILE C C 1
ATOM 4997 O O . ILE C 1 76 ? -14.58967 0.07964 37.32892 1.000 24.29113 90 ILE C O 1
ATOM 5013 N N . VAL C 1 77 ? -12.82884 -0.32477 38.68346 1.000 30.28366 91 VAL C N 1
ATOM 5014 C CA . VAL C 1 77 ? -13.58633 -1.06529 39.68571 1.000 31.08086 91 VAL C CA 1
ATOM 5015 C C . VAL C 1 77 ? -13.62733 -0.29333 41.00267 1.000 27.88468 91 VAL C C 1
ATOM 5016 O O . VAL C 1 77 ? -12.61840 0.26876 41.44016 1.000 25.84835 91 VAL C O 1
ATOM 5029 N N . GLN C 1 78 ? -14.80711 -0.25428 41.61864 1.000 37.97700 92 GLN C N 1
ATOM 5030 C CA . GLN C 1 78 ? -14.96040 0.16876 43.00357 1.000 36.01323 92 GLN C CA 1
ATOM 5031 C C . GLN C 1 78 ? -14.84135 -1.03155 43.94744 1.000 27.87455 92 GLN C C 1
ATOM 5032 O O . GLN C 1 78 ? -15.07280 -2.17767 43.56524 1.000 35.69326 92 GLN C O 1
ATOM 5046 N N . LYS C 1 79 ? -14.48602 -0.74965 45.19550 1.000 27.94677 93 LYS C N 1
ATOM 5047 C CA . LYS C 1 79 ? -14.28692 -1.77065 46.22901 1.000 35.11822 93 LYS C CA 1
ATOM 5048 C C . LYS C 1 79 ? -15.13325 -1.42595 47.45052 1.000 40.52439 93 LYS C C 1
ATOM 5049 O O . LYS C 1 79 ? -14.60330 -1.08395 48.51643 1.000 40.60099 93 LYS C O 1
ATOM 5068 N N . PRO C 1 80 ? -16.46068 -1.50979 47.33243 1.000 46.03662 94 PRO C N 1
ATOM 5069 C CA . PRO C 1 80 ? -17.31289 -1.19537 48.48993 1.000 45.57413 94 PRO C CA 1
ATOM 5070 C C . PRO C 1 80 ? -16.97986 -2.01215 49.72422 1.000 45.65470 94 PRO C C 1
ATOM 5071 O O . PRO C 1 80 ? -17.26115 -1.55843 50.83786 1.000 47.32255 94 PRO C O 1
ATOM 5082 N N . THR C 1 81 ? -16.38596 -3.19190 49.56552 1.000 36.24848 95 THR C N 1
ATOM 5083 C CA . THR C 1 81 ? -16.04550 -4.03793 50.69780 1.000 33.46271 95 THR C CA 1
ATOM 5084 C C . THR C 1 81 ? -14.76720 -4.79590 50.37250 1.000 41.35614 95 THR C C 1
ATOM 5085 O O . THR C 1 81 ? -14.28855 -4.80038 49.23162 1.000 49.62534 95 THR C O 1
ATOM 5096 N N . VAL C 1 82 ? -14.22557 -5.45648 51.39660 1.000 38.79860 96 VAL C N 1
ATOM 5097 C CA . VAL C 1 82 ? -13.00621 -6.23393 51.23114 1.000 37.73106 96 VAL C CA 1
ATOM 5098 C C . VAL C 1 82 ? -13.23442 -7.48954 50.40306 1.000 47.38730 96 VAL C C 1
ATOM 5099 O O . VAL C 1 82 ? -12.27289 -8.06687 49.87746 1.000 41.84140 96 VAL C O 1
ATOM 5112 N N . TYR C 1 83 ? -14.48733 -7.91900 50.25876 1.000 40.78944 97 TYR C N 1
ATOM 5113 C CA . TYR C 1 83 ? -14.81947 -9.13951 49.54733 1.000 34.67138 97 TYR C CA 1
ATOM 5114 C C . TYR C 1 83 ? -15.58005 -8.91274 48.24727 1.000 40.78686 97 TYR C C 1
ATOM 5115 O O . TYR C 1 83 ? -15.98592 -9.89517 47.61014 1.000 38.89197 97 TYR C O 1
ATOM 5133 N N . SER C 1 84 ? -15.79366 -7.66263 47.83191 1.000 40.84707 98 SER C N 1
ATOM 5134 C CA . SER C 1 84 ? -16.64526 -7.36985 46.68788 1.000 31.94711 98 SER C CA 1
ATOM 5135 C C . SER C 1 84 ? -15.98932 -6.36121 45.75831 1.000 36.47542 98 SER C C 1
ATOM 5136 O O . SER C 1 84 ? -15.15755 -5.54651 46.17688 1.000 37.02709 98 SER C O 1
ATOM 5144 N N . LEU C 1 85 ? -16.37374 -6.43625 44.48239 1.000 36.43180 99 LEU C N 1
ATOM 5145 C CA . LEU C 1 85 ? -16.00844 -5.44906 43.47494 1.000 34.55754 99 LEU C CA 1
ATOM 5146 C C . LEU C 1 85 ? -17.27281 -4.97228 42.77321 1.000 24.30855 99 LEU C C 1
ATOM 5147 O O . LEU C 1 85 ? -18.15285 -5.77267 42.45744 1.000 22.40779 99 LEU C O 1
ATOM 5163 N N . GLU C 1 86 ? -17.35655 -3.66651 42.53675 1.000 30.19323 100 GLU C N 1
ATOM 5164 C CA . GLU C 1 86 ? -18.44933 -3.05618 41.79350 1.000 39.10706 100 GLU C CA 1
ATOM 5165 C C . GLU C 1 86 ? -17.88412 -2.37429 40.55570 1.000 34.98066 100 GLU C C 1
ATOM 5166 O O . GLU C 1 86 ? -16.89890 -1.63442 40.65073 1.000 39.15313 100 GLU C O 1
ATOM 5178 N N . THR C 1 87 ? -18.49633 -2.62307 39.40106 1.000 23.82199 101 THR C N 1
ATOM 5179 C CA . THR C 1 87 ? -18.01870 -2.02170 38.16927 1.000 30.88254 101 THR C CA 1
ATOM 5180 C C . THR C 1 87 ? -19.16163 -1.90534 37.17034 1.000 32.34587 101 THR C C 1
ATOM 5181 O O . THR C 1 87 ? -20.09508 -2.70921 37.16959 1.000 31.29169 101 THR C O 1
ATOM 5192 N N . SER C 1 88 ? -19.07053 -0.88791 36.32005 1.000 37.08283 102 SER C N 1
ATOM 5193 C CA . SER C 1 88 ? -19.99002 -0.69573 35.20902 1.000 35.15635 102 SER C CA 1
ATOM 5194 C C . SER C 1 88 ? -19.26883 -1.09899 33.93035 1.000 32.67803 102 SER C C 1
ATOM 5195 O O . SER C 1 88 ? -18.19444 -0.56426 33.63448 1.000 32.33808 102 SER C O 1
ATOM 5203 N N . VAL C 1 89 ? -19.85027 -2.04074 33.17929 1.000 32.11747 103 VAL C N 1
ATOM 5204 C CA . VAL C 1 89 ? -19.22680 -2.55134 31.96705 1.000 27.28243 103 VAL C CA 1
ATOM 5205 C C . VAL C 1 89 ? -20.24187 -2.47760 30.83926 1.000 24.89264 103 VAL C C 1
ATOM 5206 O O . VAL C 1 89 ? -21.45129 -2.42361 31.05751 1.000 31.83810 103 VAL C O 1
ATOM 5219 N N . LEU C 1 90 ? -19.72529 -2.48378 29.61913 1.000 29.08530 104 LEU C N 1
ATOM 5220 C CA . LEU C 1 90 ? -20.53881 -2.58341 28.41646 1.000 26.91953 104 LEU C CA 1
ATOM 5221 C C . LEU C 1 90 ? -19.90906 -3.64071 27.51963 1.000 27.32423 104 LEU C C 1
ATOM 5222 O O . LEU C 1 90 ? -18.75579 -3.49367 27.09710 1.000 28.58271 104 LEU C O 1
ATOM 5238 N N . LEU C 1 91 ? -20.65321 -4.70212 27.23839 1.000 25.06297 105 LEU C N 1
ATOM 5239 C CA . LEU C 1 91 ? -20.12166 -5.86363 26.54668 1.000 25.73001 105 LEU C CA 1
ATOM 5240 C C . LEU C 1 91 ? -20.70916 -5.96165 25.14505 1.000 29.13751 105 LEU C C 1
ATOM 5241 O O . LEU C 1 91 ? -21.92514 -5.85822 24.95757 1.000 31.70346 105 LEU C O 1
ATOM 5257 N N . ARG C 1 92 ? -19.83009 -6.17187 24.17403 1.000 28.58654 106 ARG C N 1
ATOM 5258 C CA . ARG C 1 92 ? -20.17323 -6.26616 22.76363 1.000 22.43621 106 ARG C CA 1
ATOM 5259 C C . ARG C 1 92 ? -20.47394 -7.70375 22.37720 1.000 26.88738 106 ARG C C 1
ATOM 5260 O O . ARG C 1 92 ? -19.82354 -8.63752 22.85496 1.000 34.55685 106 ARG C O 1
ATOM 5281 N N . GLN C 1 93 ? -21.50286 -7.87923 21.55215 1.000 32.20601 107 GLN C N 1
ATOM 5282 C CA . GLN C 1 93 ? -21.75948 -9.16375 20.91291 1.000 31.05430 107 GLN C CA 1
ATOM 5283 C C . GLN C 1 93 ? -20.46903 -9.90962 20.58458 1.000 29.83577 107 GLN C C 1
ATOM 5284 O O . GLN C 1 93 ? -19.56806 -9.35744 19.94610 1.000 30.27311 107 GLN C O 1
ATOM 5298 N N . LEU C 1 94 ? -20.36501 -11.15462 21.03932 1.000 33.87807 108 LEU C N 1
ATOM 5299 C CA . LEU C 1 94 ? -19.23557 -11.99148 20.68005 1.000 25.20652 108 LEU C CA 1
ATOM 5300 C C . LEU C 1 94 ? -19.22601 -12.22129 19.16910 1.000 26.93798 108 LEU C C 1
ATOM 5301 O O . LEU C 1 94 ? -20.25500 -12.14756 18.49471 1.000 31.38102 108 LEU C O 1
ATOM 5317 N N . THR C 1 95 ? -18.04581 -12.50621 18.63691 1.000 27.19025 109 THR C N 1
ATOM 5318 C CA . THR C 1 95 ? -17.92002 -12.89548 17.24076 1.000 26.91398 109 THR C CA 1
ATOM 5319 C C . THR C 1 95 ? -18.22989 -14.38305 17.11680 1.000 32.78140 109 THR C C 1
ATOM 5320 O O . THR C 1 95 ? -18.34782 -15.09428 18.12044 1.000 37.40042 109 THR C O 1
ATOM 5331 N N . PRO C 1 96 ? -18.38027 -14.90071 15.89470 1.000 32.79046 110 PRO C N 1
ATOM 5332 C CA . PRO C 1 96 ? -18.61579 -16.34806 15.75639 1.000 27.41106 110 PRO C CA 1
ATOM 5333 C C . PRO C 1 96 ? -17.47704 -17.18007 16.28881 1.000 25.89623 110 PRO C C 1
ATOM 5334 O O . PRO C 1 96 ? -17.68325 -18.35837 16.60653 1.000 33.42018 110 PRO C O 1
ATOM 5345 N N . PHE C 1 97 ? -16.28414 -16.60220 16.39387 1.000 26.45337 111 PHE C N 1
ATOM 5346 C CA . PHE C 1 97 ? -15.08563 -17.30927 16.82766 1.000 27.81878 111 PHE C CA 1
ATOM 5347 C C . PHE C 1 97 ? -14.87489 -17.24328 18.33525 1.000 34.76157 111 PHE C C 1
ATOM 5348 O O . PHE C 1 97 ? -14.04499 -17.99676 18.86059 1.000 32.06432 111 PHE C O 1
ATOM 5365 N N . GLU C 1 98 ? -15.59668 -16.37000 19.03837 1.000 35.05189 112 GLU C N 1
ATOM 5366 C CA . GLU C 1 98 ? -15.44814 -16.18808 20.47636 1.000 25.66888 112 GLU C CA 1
ATOM 5367 C C . GLU C 1 98 ? -16.53870 -16.95128 21.21442 1.000 25.40459 112 GLU C C 1
ATOM 5368 O O . GLU C 1 98 ? -17.71101 -16.90534 20.83576 1.000 38.93761 112 GLU C O 1
ATOM 5380 N N . SER C 1 99 ? -16.14426 -17.65661 22.27488 1.000 35.04472 113 SER C N 1
ATOM 5381 C CA . SER C 1 99 ? -17.07462 -18.48131 23.04208 1.000 32.18890 113 SER C CA 1
ATOM 5382 C C . SER C 1 99 ? -17.75084 -17.70771 24.16922 1.000 29.09394 113 SER C C 1
ATOM 5383 O O . SER C 1 99 ? -18.96840 -17.79886 24.33971 1.000 34.37475 113 SER C O 1
ATOM 5391 N N . ALA C 1 100 ? -16.98304 -16.94195 24.94252 1.000 28.88384 114 ALA C N 1
ATOM 5392 C CA . ALA C 1 100 ? -17.51472 -16.28105 26.12442 1.000 28.69842 114 ALA C CA 1
ATOM 5393 C C . ALA C 1 100 ? -16.57648 -15.15568 26.53343 1.000 27.52680 114 ALA C C 1
ATOM 5394 O O . ALA C 1 100 ? -15.51483 -14.95954 25.94048 1.000 27.10075 114 ALA C O 1
ATOM 5401 N N . PHE C 1 101 ? -16.99297 -14.40287 27.55218 1.000 29.05633 115 PHE C N 1
ATOM 5402 C CA . PHE C 1 101 ? -16.16504 -13.38258 28.17734 1.000 22.17896 115 PHE C CA 1
ATOM 5403 C C . PHE C 1 101 ? -15.61874 -13.93412 29.48615 1.000 19.22800 115 PHE C C 1
ATOM 5404 O O . PHE C 1 101 ? -16.39029 -14.25764 30.39148 1.000 20.48081 115 PHE C O 1
ATOM 5421 N N . TYR C 1 102 ? -14.30103 -14.03647 29.58456 1.000 17.69467 116 TYR C N 1
ATOM 5422 C CA . TYR C 1 102 ? -13.64408 -14.51681 30.78920 1.000 19.21044 116 TYR C CA 1
ATOM 5423 C C . TYR C 1 102 ? -13.02760 -13.33157 31.51905 1.000 25.98917 116 TYR C C 1
ATOM 5424 O O . TYR C 1 102 ? -12.34685 -12.50336 30.90449 1.000 30.92247 116 TYR C O 1
ATOM 5442 N N . ILE C 1 103 ? -13.25660 -13.25757 32.83103 1.000 26.17370 117 ILE C N 1
ATOM 5443 C CA . ILE C 1 103 ? -12.83074 -12.09067 33.58971 1.000 24.51505 117 ILE C CA 1
ATOM 5444 C C . ILE C 1 103 ? -11.31475 -12.07317 33.72565 1.000 22.87570 117 ILE C C 1
ATOM 5445 O O . ILE C 1 103 ? -10.67763 -13.10497 33.98279 1.000 24.12205 117 ILE C O 1
ATOM 5461 N N . CYS C 1 104 ? -10.73132 -10.89115 33.55003 1.000 17.91221 118 CYS C N 1
ATOM 5462 C CA . CYS C 1 104 ? -9.33325 -10.64527 33.85468 1.000 19.75443 118 CYS C CA 1
ATOM 5463 C C . CYS C 1 104 ? -9.22617 -9.44366 34.78531 1.000 22.26387 118 CYS C C 1
ATOM 5464 O O . CYS C 1 104 ? -10.04199 -8.51463 34.73040 1.000 23.30491 118 CYS C O 1
ATOM 5471 N N . PHE C 1 105 ? -8.20820 -9.47526 35.64018 1.000 18.96908 119 PHE C N 1
ATOM 5472 C CA . PHE C 1 105 ? -7.94650 -8.42294 36.60429 1.000 23.92027 119 PHE C CA 1
ATOM 5473 C C . PHE C 1 105 ? -6.56343 -7.84350 36.35659 1.000 24.67682 119 PHE C C 1
ATOM 5474 O O . PHE C 1 105 ? -5.61031 -8.58097 36.08423 1.000 24.78959 119 PHE C O 1
ATOM 5491 N N . LYS C 1 106 ? -6.46369 -6.52305 36.43956 1.000 21.87357 120 LYS C N 1
ATOM 5492 C CA . LYS C 1 106 ? -5.17548 -5.85272 36.44252 1.000 26.28883 120 LYS C CA 1
ATOM 5493 C C . LYS C 1 106 ? -4.72149 -5.62724 37.87863 1.000 29.79752 120 LYS C C 1
ATOM 5494 O O . LYS C 1 106 ? -5.48693 -5.12500 38.70676 1.000 26.08988 120 LYS C O 1
ATOM 5513 N N . LEU C 1 107 ? -3.47592 -5.99670 38.16506 1.000 31.46191 121 LEU C N 1
ATOM 5514 C CA . LEU C 1 107 ? -2.92129 -5.86508 39.50182 1.000 34.72382 121 LEU C CA 1
ATOM 5515 C C . LEU C 1 107 ? -2.16459 -4.55657 39.64008 1.000 39.59696 121 LEU C C 1
ATOM 5516 O O . LEU C 1 107 ? -1.53264 -4.08681 38.68678 1.000 48.53760 121 LEU C O 1
ATOM 5532 N N . ALA C 1 108 ? -2.23711 -3.96619 40.83549 1.000 43.30398 122 ALA C N 1
ATOM 5533 C CA . ALA C 1 108 ? -1.55016 -2.70802 41.08718 1.000 35.36396 122 ALA C CA 1
ATOM 5534 C C . ALA C 1 108 ? -0.04018 -2.85391 41.14550 1.000 44.62145 122 ALA C C 1
ATOM 5535 O O . ALA C 1 108 ? 0.65033 -1.84981 41.34820 1.000 59.14858 122 ALA C O 1
ATOM 5542 N N . HIS C 1 109 ? 0.48800 -4.05246 40.93058 1.000 38.91309 123 HIS C N 1
ATOM 5543 C CA . HIS C 1 109 ? 1.92417 -4.27897 40.90635 1.000 47.75677 123 HIS C CA 1
ATOM 5544 C C . HIS C 1 109 ? 2.23545 -5.33880 39.85716 1.000 51.16025 123 HIS C C 1
ATOM 5545 O O . HIS C 1 109 ? 1.79988 -6.48643 39.99762 1.000 55.52358 123 HIS C O 1
ATOM 5559 N N . PRO C 1 110 ? 2.97414 -5.01166 38.80150 1.000 52.81113 124 PRO C N 1
ATOM 5560 C CA . PRO C 1 110 ? 3.32116 -6.03977 37.81957 1.000 57.68854 124 PRO C CA 1
ATOM 5561 C C . PRO C 1 110 ? 4.22946 -7.08730 38.43989 1.000 57.22315 124 PRO C C 1
ATOM 5562 O O . PRO C 1 110 ? 4.79934 -6.90245 39.51714 1.000 69.18578 124 PRO C O 1
ATOM 5573 N N . PHE C 1 111 ? 4.34732 -8.20942 37.74618 1.000 62.71552 125 PHE C N 1
ATOM 5574 C CA . PHE C 1 111 ? 5.28852 -9.25504 38.12063 1.000 71.00316 125 PHE C CA 1
ATOM 5575 C C . PHE C 1 111 ? 5.86355 -9.88375 36.85956 1.000 82.54790 125 PHE C C 1
ATOM 5576 O O . PHE C 1 111 ? 5.41346 -9.61762 35.73824 1.000 83.86490 125 PHE C O 1
ATOM 5593 N N . SER C 1 112 ? 6.87962 -10.71941 37.05584 1.000 84.79436 126 SER C N 1
ATOM 5594 C CA . SER C 1 112 ? 7.59977 -11.36772 35.96834 1.000 95.16503 126 SER C CA 1
ATOM 5595 C C . SER C 1 112 ? 7.17950 -12.82817 35.92024 1.000 88.46896 126 SER C C 1
ATOM 5596 O O . SER C 1 112 ? 7.25547 -13.53065 36.93448 1.000 84.01291 126 SER C O 1
ATOM 5604 N N . HIS C 1 113 ? 6.72555 -13.28246 34.74526 1.000 91.03784 127 HIS C N 1
ATOM 5605 C CA . HIS C 1 113 ? 6.26228 -14.65090 34.61316 1.000 96.39320 127 HIS C CA 1
ATOM 5606 C C . HIS C 1 113 ? 7.19263 -15.38714 33.66535 1.000 112.03012 127 HIS C C 1
ATOM 5607 O O . HIS C 1 113 ? 8.17077 -16.01351 34.12171 1.000 111.59180 127 HIS C O 1
ATOM 5621 N N . ASN C 1 114 ? 6.96031 -15.35155 32.35689 1.000 113.40950 128 ASN C N 1
ATOM 5622 C CA . ASN C 1 114 ? 7.83020 -16.00097 31.37006 1.000 108.88739 128 ASN C CA 1
ATOM 5623 C C . ASN C 1 114 ? 8.79354 -15.00610 30.73538 1.000 109.90537 128 ASN C C 1
ATOM 5624 O O . ASN C 1 114 ? 8.88283 -14.88623 29.51231 1.000 110.16305 128 ASN C O 1
ATOM 5635 N N . ASN C 1 115 ? 9.51844 -14.26710 31.57424 1.000 109.73342 129 ASN C N 1
ATOM 5636 C CA . ASN C 1 115 ? 10.40393 -13.19417 31.13164 1.000 106.30701 129 ASN C CA 1
ATOM 5637 C C . ASN C 1 115 ? 9.63394 -12.07346 30.44221 1.000 104.15574 129 ASN C C 1
ATOM 5638 O O . ASN C 1 115 ? 10.19731 -11.33399 29.62810 1.000 101.68988 129 ASN C O 1
ATOM 5649 N N . GLN C 1 116 ? 8.34403 -11.95079 30.76006 1.000 102.26356 130 GLN C N 1
ATOM 5650 C CA . GLN C 1 116 ? 7.51367 -10.82037 30.36275 1.000 90.52309 130 GLN C CA 1
ATOM 5651 C C . GLN C 1 116 ? 6.90669 -10.19524 31.61412 1.000 85.15005 130 GLN C C 1
ATOM 5652 O O . GLN C 1 116 ? 6.40972 -10.91540 32.48783 1.000 82.70651 130 GLN C O 1
ATOM 5666 N N . THR C 1 117 ? 6.95237 -8.86958 31.70433 1.000 85.56237 131 THR C N 1
ATOM 5667 C CA . THR C 1 117 ? 6.32241 -8.18528 32.82894 1.000 84.57152 131 THR C CA 1
ATOM 5668 C C . THR C 1 117 ? 4.81021 -8.21504 32.61980 1.000 81.55825 131 THR C C 1
ATOM 5669 O O . THR C 1 117 ? 4.31855 -7.90974 31.52520 1.000 74.25216 131 THR C O 1
ATOM 5680 N N . VAL C 1 118 ? 4.06852 -8.58325 33.66452 1.000 74.48012 132 VAL C N 1
ATOM 5681 C CA . VAL C 1 118 ? 2.63554 -8.83064 33.55658 1.000 73.92249 132 VAL C CA 1
ATOM 5682 C C . VAL C 1 118 ? 1.88218 -8.07215 34.63816 1.000 56.92505 132 VAL C C 1
ATOM 5683 O O . VAL C 1 118 ? 2.23131 -8.15406 35.81924 1.000 58.15786 132 VAL C O 1
ATOM 5696 N N . SER C 1 119 ? 0.84954 -7.33131 34.22555 1.000 39.52344 133 SER C N 1
ATOM 5697 C CA . SER C 1 119 ? -0.07866 -6.70246 35.14396 1.000 39.96153 133 SER C CA 1
ATOM 5698 C C . SER C 1 119 ? -1.49806 -7.23573 35.02339 1.000 38.68873 133 SER C C 1
ATOM 5699 O O . SER C 1 119 ? -2.32187 -6.94344 35.89722 1.000 40.71988 133 SER C O 1
ATOM 5707 N N . TRP C 1 120 ? -1.80298 -8.01351 33.98983 1.000 39.17847 134 TRP C N 1
ATOM 5708 C CA . TRP C 1 120 ? -3.13536 -8.55832 33.75741 1.000 33.18614 134 TRP C CA 1
ATOM 5709 C C . TRP C 1 120 ? -3.10425 -10.06663 33.97277 1.000 36.09475 134 TRP C C 1
ATOM 5710 O O . TRP C 1 120 ? -2.24178 -10.75854 33.41754 1.000 42.41019 134 TRP C O 1
ATOM 5731 N N . ILE C 1 121 ? -4.04189 -10.57747 34.77298 1.000 37.11985 135 ILE C N 1
ATOM 5732 C CA . ILE C 1 121 ? -4.08837 -11.99664 35.09424 1.000 31.11077 135 ILE C CA 1
ATOM 5733 C C . ILE C 1 121 ? -5.51538 -12.49578 34.95038 1.000 26.96698 135 ILE C C 1
ATOM 5734 O O . ILE C 1 121 ? -6.47589 -11.74698 35.14859 1.000 27.45767 135 ILE C O 1
ATOM 5750 N N . HIS C 1 122 ? -5.64642 -13.77622 34.59565 1.000 34.79190 136 HIS C N 1
ATOM 5751 C CA . HIS C 1 122 ? -6.95053 -14.42299 34.57321 1.000 33.23962 136 HIS C CA 1
ATOM 5752 C C . HIS C 1 122 ? -7.46557 -14.62775 35.98999 1.000 34.27168 136 HIS C C 1
ATOM 5753 O O . HIS C 1 122 ? -6.72216 -15.07178 36.87180 1.000 37.22271 136 HIS C O 1
ATOM 5767 N N . ALA C 1 123 ? -8.73388 -14.30735 36.20899 1.000 34.46057 137 ALA C N 1
ATOM 5768 C CA . ALA C 1 123 ? -9.35614 -14.59402 37.49091 1.000 35.61942 137 ALA C CA 1
ATOM 5769 C C . ALA C 1 123 ? -9.54825 -16.09503 37.65037 1.000 35.03935 137 ALA C C 1
ATOM 5770 O O . ALA C 1 123 ? -9.98570 -16.78297 36.72592 1.000 45.01611 137 ALA C O 1
ATOM 5777 N N . THR C 1 124 ? -9.20917 -16.60421 38.83255 1.000 44.99438 138 THR C N 1
ATOM 5778 C CA . THR C 1 124 ? -9.38772 -18.02014 39.14683 1.000 41.38985 138 THR C CA 1
ATOM 5779 C C . THR C 1 124 ? -10.63101 -18.20820 39.99940 1.000 34.25060 138 THR C C 1
ATOM 5780 O O . THR C 1 124 ? -10.83276 -17.44660 40.95444 1.000 37.70594 138 THR C O 1
ATOM 5791 N N . PRO C 1 125 ? -11.49547 -19.17481 39.69543 1.000 38.47445 139 PRO C N 1
ATOM 5792 C CA . PRO C 1 125 ? -12.68456 -19.38218 40.53638 1.000 42.41386 139 PRO C CA 1
ATOM 5793 C C . PRO C 1 125 ? -12.32879 -19.96781 41.89392 1.000 40.55967 139 PRO C C 1
ATOM 5794 O O . PRO C 1 125 ? -11.43670 -20.80809 42.01180 1.000 43.69632 139 PRO C O 1
ATOM 5805 N N . THR C 1 126 ? -13.03388 -19.50276 42.92823 1.000 39.15165 140 THR C N 1
ATOM 5806 C CA . THR C 1 126 ? -12.82160 -20.03228 44.27485 1.000 39.49464 140 THR C CA 1
ATOM 5807 C C . THR C 1 126 ? -13.17910 -21.50982 44.35252 1.000 47.66817 140 THR C C 1
ATOM 5808 O O . THR C 1 126 ? -12.46161 -22.29724 44.97950 1.000 52.94320 140 THR C O 1
ATOM 5819 N N . TYR C 1 127 ? -14.28472 -21.90617 43.72890 1.000 50.58750 141 TYR C N 1
ATOM 5820 C CA . TYR C 1 127 ? -14.66616 -23.30820 43.66704 1.000 44.99308 141 TYR C CA 1
ATOM 5821 C C . TYR C 1 127 ? -14.81832 -23.73245 42.21356 1.000 47.83109 141 TYR C C 1
ATOM 5822 O O . TYR C 1 127 ? -15.16751 -22.90975 41.36021 1.000 53.22572 141 TYR C O 1
ATOM 5840 N N . PRO C 1 128 ? -14.55539 -25.00199 41.89504 1.000 48.27985 142 PRO C N 1
ATOM 5841 C CA . PRO C 1 128 ? -14.48780 -25.38525 40.47387 1.000 48.58894 142 PRO C CA 1
ATOM 5842 C C . PRO C 1 128 ? -15.76944 -25.10340 39.70365 1.000 42.37301 142 PRO C C 1
ATOM 5843 O O . PRO C 1 128 ? -15.70126 -24.75498 38.51490 1.000 42.80063 142 PRO C O 1
ATOM 5854 N N . ALA C 1 129 ? -16.93118 -25.23881 40.34156 1.000 35.65959 143 ALA C N 1
ATOM 5855 C CA . ALA C 1 129 ? -18.21909 -25.06409 39.68558 1.000 39.19444 143 ALA C CA 1
ATOM 5856 C C . ALA C 1 129 ? -18.76844 -23.63747 39.75707 1.000 34.96444 143 ALA C C 1
ATOM 5857 O O . ALA C 1 129 ? -19.91420 -23.41186 39.35482 1.000 37.77907 143 ALA C O 1
ATOM 5864 N N . ALA C 1 130 ? -17.99161 -22.67616 40.24721 1.000 37.85180 144 ALA C N 1
ATOM 5865 C CA . ALA C 1 130 ? -18.50810 -21.32324 40.44128 1.000 39.16439 144 ALA C CA 1
ATOM 5866 C C . ALA C 1 130 ? -18.90035 -20.67980 39.11441 1.000 37.31841 144 ALA C C 1
ATOM 5867 O O . ALA C 1 130 ? -18.29604 -20.93111 38.06943 1.000 44.76295 144 ALA C O 1
ATOM 5874 N N . ILE C 1 131 ? -19.93147 -19.83958 39.17061 1.000 35.03177 145 ILE C N 1
ATOM 5875 C CA . ILE C 1 131 ? -20.43230 -19.11630 38.00344 1.000 41.23775 145 ILE C CA 1
ATOM 5876 C C . ILE C 1 131 ? -19.64007 -17.81183 37.88732 1.000 44.78075 145 ILE C C 1
ATOM 5877 O O . ILE C 1 131 ? -19.89265 -16.84694 38.61655 1.000 38.13619 145 ILE C O 1
ATOM 5893 N N . VAL C 1 132 ? -18.67717 -17.77748 36.96257 1.000 44.47700 146 VAL C N 1
ATOM 5894 C CA . VAL C 1 132 ? -17.75341 -16.65193 36.86498 1.000 35.26786 146 VAL C CA 1
ATOM 5895 C C . VAL C 1 132 ? -17.47997 -16.26326 35.41822 1.000 34.19666 146 VAL C C 1
ATOM 5896 O O . VAL C 1 132 ? -16.44479 -15.65489 35.11899 1.000 36.90939 146 VAL C O 1
ATOM 5909 N N . THR C 1 133 ? -18.39139 -16.60552 34.51235 1.000 27.10682 147 THR C N 1
ATOM 5910 C CA . THR C 1 133 ? -18.20803 -16.34756 33.08895 1.000 30.64552 147 THR C CA 1
ATOM 5911 C C . THR C 1 133 ? -19.42972 -15.67417 32.48757 1.000 25.13339 147 THR C C 1
ATOM 5912 O O . THR C 1 133 ? -20.56307 -15.95750 32.87874 1.000 30.61424 147 THR C O 1
ATOM 5923 N N . LEU C 1 134 ? -19.18407 -14.78562 31.53023 1.000 23.93191 148 LEU C N 1
ATOM 5924 C CA . LEU C 1 134 ? -20.22300 -14.05214 30.83974 1.000 23.88488 148 LEU C CA 1
ATOM 5925 C C . LEU C 1 134 ? -20.18521 -14.38859 29.35746 1.000 27.33991 148 LEU C C 1
ATOM 5926 O O . LEU C 1 134 ? -19.16525 -14.83063 28.82428 1.000 29.38289 148 LEU C O 1
ATOM 5942 N N . ARG C 1 135 ? -21.31157 -14.15740 28.68767 1.000 28.83649 149 ARG C N 1
ATOM 5943 C CA . ARG C 1 135 ? -21.35088 -14.25226 27.23978 1.000 29.35650 149 ARG C CA 1
ATOM 5944 C C . ARG C 1 135 ? -22.42834 -13.30009 26.74568 1.000 26.39255 149 ARG C C 1
ATOM 5945 O O . ARG C 1 135 ? -23.30736 -12.88549 27.50351 1.000 24.59961 149 ARG C O 1
ATOM 5966 N N . THR C 1 136 ? -22.34607 -12.95435 25.46660 1.000 25.15643 150 THR C N 1
ATOM 5967 C CA . THR C 1 136 ? -23.37110 -12.17349 24.80142 1.000 24.25561 150 THR C CA 1
ATOM 5968 C C . THR C 1 136 ? -23.81351 -12.92175 23.55550 1.000 30.09831 150 THR C C 1
ATOM 5969 O O . THR C 1 136 ? -23.16221 -13.86938 23.11040 1.000 39.61559 150 THR C O 1
ATOM 5980 N N . ALA C 1 137 ? -24.93843 -12.49518 22.99222 1.000 38.95859 151 ALA C N 1
ATOM 5981 C CA . ALA C 1 137 ? -25.39538 -13.08059 21.74014 1.000 34.71745 151 ALA C CA 1
ATOM 5982 C C . ALA C 1 137 ? -24.29764 -12.93950 20.69334 1.000 34.20313 151 ALA C C 1
ATOM 5983 O O . ALA C 1 137 ? -23.60873 -11.91853 20.62589 1.000 26.60699 151 ALA C O 1
ATOM 5990 N N . SER C 1 138 ? -24.14180 -13.97037 19.87139 1.000 35.30765 152 SER C N 1
ATOM 5991 C CA . SER C 1 138 ? -23.09058 -13.96976 18.87101 1.000 29.03340 152 SER C CA 1
ATOM 5992 C C . SER C 1 138 ? -23.55824 -13.24205 17.61607 1.000 32.42248 152 SER C C 1
ATOM 5993 O O . SER C 1 138 ? -24.72799 -12.87350 17.47319 1.000 32.52225 152 SER C O 1
ATOM 6001 N N . THR C 1 139 ? -22.61777 -13.02362 16.70306 1.000 35.31378 153 THR C N 1
ATOM 6002 C CA . THR C 1 139 ? -22.93653 -12.45061 15.40151 1.000 33.15330 153 THR C CA 1
ATOM 6003 C C . THR C 1 139 ? -22.87493 -13.55251 14.34391 1.000 35.07461 153 THR C C 1
ATOM 6004 O O . THR C 1 139 ? -22.28419 -14.61638 14.57796 1.000 28.50722 153 THR C O 1
ATOM 6016 N N . ASN D 1 11 ? 5.08044 16.24441 36.14156 1.000 31.03469 25 ASN D N 1
ATOM 6017 C CA . ASN D 1 11 ? 3.75025 16.81708 35.92929 1.000 41.46703 25 ASN D CA 1
ATOM 6018 C C . ASN D 1 11 ? 3.03227 17.07529 37.25966 1.000 44.07618 25 ASN D C 1
ATOM 6019 O O . ASN D 1 11 ? 3.10744 16.26208 38.17862 1.000 43.32179 25 ASN D O 1
ATOM 6029 N N . PRO D 1 12 ? 2.33322 18.20898 37.35617 1.000 41.88116 26 PRO D N 1
ATOM 6030 C CA . PRO D 1 12 ? 1.70301 18.58242 38.62911 1.000 40.64172 26 PRO D CA 1
ATOM 6031 C C . PRO D 1 12 ? 0.63677 17.59274 39.06836 1.000 33.67071 26 PRO D C 1
ATOM 6032 O O . PRO D 1 12 ? -0.13202 17.07787 38.25964 1.000 42.59761 26 PRO D O 1
ATOM 6043 N N . THR D 1 13 ? 0.59537 17.33719 40.37169 1.000 35.98292 27 THR D N 1
ATOM 6044 C CA . THR D 1 13 ? -0.37229 16.43944 40.98607 1.000 40.59038 27 THR D CA 1
ATOM 6045 C C . THR D 1 13 ? -0.96956 17.13627 42.19982 1.000 41.98121 27 THR D C 1
ATOM 6046 O O . THR D 1 13 ? -0.26052 17.82060 42.93969 1.000 30.69353 27 THR D O 1
ATOM 6057 N N . VAL D 1 14 ? -2.27428 16.97623 42.39471 1.000 41.45134 28 VAL D N 1
ATOM 6058 C CA . VAL D 1 14 ? -3.02858 17.67804 43.42548 1.000 25.19031 28 VAL D CA 1
ATOM 6059 C C . VAL D 1 14 ? -3.47749 16.68506 44.48189 1.000 30.84847 28 VAL D C 1
ATOM 6060 O O . VAL D 1 14 ? -4.09020 15.66196 44.16036 1.000 31.54334 28 VAL D O 1
ATOM 6073 N N . THR D 1 15 ? -3.16658 16.98420 45.74647 1.000 34.25978 29 THR D N 1
ATOM 6074 C CA . THR D 1 15 ? -3.56303 16.13402 46.86043 1.000 29.11501 29 THR D CA 1
ATOM 6075 C C . THR D 1 15 ? -4.87672 16.58246 47.49474 1.000 31.42249 29 THR D C 1
ATOM 6076 O O . THR D 1 15 ? -5.68634 15.74271 47.90858 1.000 28.01306 29 THR D O 1
ATOM 6087 N N . GLY D 1 16 ? -5.10322 17.89032 47.58612 1.000 26.99434 30 GLY D N 1
ATOM 6088 C CA . GLY D 1 16 ? -6.31119 18.38573 48.20884 1.000 24.71363 30 GLY D CA 1
ATOM 6089 C C . GLY D 1 16 ? -6.59457 19.81450 47.81656 1.000 18.04899 30 GLY D C 1
ATOM 6090 O O . GLY D 1 16 ? -5.70935 20.54873 47.37924 1.000 17.32190 30 GLY D O 1
ATOM 6094 N N . VAL D 1 17 ? -7.85439 20.19932 47.98777 1.000 23.57453 31 VAL D N 1
ATOM 6095 C CA . VAL D 1 17 ? -8.33419 21.53085 47.65511 1.000 24.90441 31 VAL D CA 1
ATOM 6096 C C . VAL D 1 17 ? -9.19188 22.01400 48.81409 1.000 26.23838 31 VAL D C 1
ATOM 6097 O O . VAL D 1 17 ? -10.17377 21.35898 49.17906 1.000 34.62195 31 VAL D O 1
ATOM 6110 N N . ILE D 1 18 ? -8.82412 23.14879 49.39043 1.000 23.21373 32 ILE D N 1
ATOM 6111 C CA . ILE D 1 18 ? -9.55859 23.71376 50.51288 1.000 24.23352 32 ILE D CA 1
ATOM 6112 C C . ILE D 1 18 ? -10.17716 25.01367 50.00420 1.000 32.71305 32 ILE D C 1
ATOM 6113 O O . ILE D 1 18 ? -9.46814 26.02075 49.86059 1.000 31.40439 32 ILE D O 1
ATOM 6129 N N . PRO D 1 19 ? -11.47169 25.04340 49.70237 1.000 32.95209 33 PRO D N 1
ATOM 6130 C CA . PRO D 1 19 ? -12.10512 26.29910 49.28710 1.000 32.12363 33 PRO D CA 1
ATOM 6131 C C . PRO D 1 19 ? -12.39979 27.21828 50.46203 1.000 31.61898 33 PRO D C 1
ATOM 6132 O O . PRO D 1 19 ? -12.65083 26.78178 51.58799 1.000 28.22893 33 PRO D O 1
ATOM 6143 N N . SER D 1 20 ? -12.34519 28.52201 50.18319 1.000 25.82063 34 SER D N 1
ATOM 6144 C CA . SER D 1 20 ? -12.64992 29.50005 51.21738 1.000 25.34062 34 SER D CA 1
ATOM 6145 C C . SER D 1 20 ? -14.11580 29.44223 51.62143 1.000 38.88441 34 SER D C 1
ATOM 6146 O O . SER D 1 20 ? -14.46247 29.80312 52.75252 1.000 43.77421 34 SER D O 1
ATOM 6154 N N . GLU D 1 21 ? -14.98289 28.98530 50.72025 1.000 40.44616 35 GLU D N 1
ATOM 6155 C CA . GLU D 1 21 ? -16.38989 28.75432 51.01845 1.000 36.29016 35 GLU D CA 1
ATOM 6156 C C . GLU D 1 21 ? -16.84146 27.49217 50.30604 1.000 35.05421 35 GLU D C 1
ATOM 6157 O O . GLU D 1 21 ? -16.54147 27.31417 49.12144 1.000 47.71166 35 GLU D O 1
ATOM 6169 N N . PHE D 1 22 ? -17.55304 26.61999 51.01252 1.000 32.38406 36 PHE D N 1
ATOM 6170 C CA . PHE D 1 22 ? -18.20850 25.50642 50.34298 1.000 46.08631 36 PHE D CA 1
ATOM 6171 C C . PHE D 1 22 ? -19.47664 25.17093 51.11640 1.000 45.07548 36 PHE D C 1
ATOM 6172 O O . PHE D 1 22 ? -19.62001 25.51045 52.29302 1.000 51.05546 36 PHE D O 1
ATOM 6189 N N . ILE D 1 23 ? -20.38990 24.49099 50.43631 1.000 45.49541 37 ILE D N 1
ATOM 6190 C CA . ILE D 1 23 ? -21.72653 24.25157 50.94873 1.000 51.90914 37 ILE D CA 1
ATOM 6191 C C . ILE D 1 23 ? -21.87054 22.83886 51.49051 1.000 60.58674 37 ILE D C 1
ATOM 6192 O O . ILE D 1 23 ? -22.51647 22.62530 52.51947 1.000 61.97449 37 ILE D O 1
ATOM 6208 N N . SER D 1 24 ? -21.25412 21.87250 50.80859 1.000 61.30846 38 SER D N 1
ATOM 6209 C CA . SER D 1 24 ? -21.38899 20.46927 51.18008 1.000 57.61794 38 SER D CA 1
ATOM 6210 C C . SER D 1 24 ? -20.24786 19.68974 50.52575 1.000 58.29459 38 SER D C 1
ATOM 6211 O O . SER D 1 24 ? -19.43542 20.23022 49.77412 1.000 42.53135 38 SER D O 1
ATOM 6219 N N . LEU D 1 25 ? -20.16558 18.41072 50.88455 1.000 65.60171 39 LEU D N 1
ATOM 6220 C CA . LEU D 1 25 ? -19.15841 17.52671 50.31294 1.000 61.97353 39 LEU D CA 1
ATOM 6221 C C . LEU D 1 25 ? -19.85152 16.20312 50.02496 1.000 65.57385 39 LEU D C 1
ATOM 6222 O O . LEU D 1 25 ? -20.58894 15.69060 50.87416 1.000 72.92173 39 LEU D O 1
ATOM 6238 N N . SER D 1 26 ? -19.63008 15.65913 48.82650 1.000 57.28556 40 SER D N 1
ATOM 6239 C CA . SER D 1 26 ? -20.29576 14.41103 48.45355 1.000 55.71364 40 SER D CA 1
ATOM 6240 C C . SER D 1 26 ? -19.55604 13.72961 47.30664 1.000 62.61347 40 SER D C 1
ATOM 6241 O O . SER D 1 26 ? -19.34617 14.31594 46.23880 1.000 65.92349 40 SER D O 1
ATOM 6249 N N . ALA D 1 27 ? -19.18851 12.46972 47.53783 1.000 60.49011 41 ALA D N 1
ATOM 6250 C CA . ALA D 1 27 ? -18.62706 11.61032 46.49775 1.000 62.77086 41 ALA D CA 1
ATOM 6251 C C . ALA D 1 27 ? -17.34385 12.20144 45.92154 1.000 55.01962 41 ALA D C 1
ATOM 6252 O O . ALA D 1 27 ? -17.07548 12.10534 44.72295 1.000 63.72812 41 ALA D O 1
ATOM 6259 N N . GLY D 1 28 ? -16.54622 12.82524 46.78436 1.000 60.39543 42 GLY D N 1
ATOM 6260 C CA . GLY D 1 28 ? -15.29034 13.39865 46.35064 1.000 52.51304 42 GLY D CA 1
ATOM 6261 C C . GLY D 1 28 ? -15.43485 14.67767 45.56488 1.000 49.88620 42 GLY D C 1
ATOM 6262 O O . GLY D 1 28 ? -14.52745 15.03332 44.80633 1.000 42.23625 42 GLY D O 1
ATOM 6266 N N . VAL D 1 29 ? -16.55075 15.38806 45.73132 1.000 51.13272 43 VAL D N 1
ATOM 6267 C CA . VAL D 1 29 ? -16.82518 16.61664 45.00069 1.000 46.96588 43 VAL D CA 1
ATOM 6268 C C . VAL D 1 29 ? -17.28873 17.68193 45.98668 1.000 45.11436 43 VAL D C 1
ATOM 6269 O O . VAL D 1 29 ? -18.19654 17.43852 46.78878 1.000 36.54719 43 VAL D O 1
ATOM 6282 N N . ILE D 1 30 ? -16.68642 18.86642 45.90342 1.000 41.90729 44 ILE D N 1
ATOM 6283 C CA . ILE D 1 30 ? -16.99439 19.97953 46.79151 1.000 36.51694 44 ILE D CA 1
ATOM 6284 C C . ILE D 1 30 ? -17.97387 20.90037 46.07591 1.000 37.13705 44 ILE D C 1
ATOM 6285 O O . ILE D 1 30 ? -17.65923 21.45039 45.01083 1.000 30.27136 44 ILE D O 1
ATOM 6301 N N . GLU D 1 31 ? -19.15440 21.08035 46.65251 1.000 35.13157 45 GLU D N 1
ATOM 6302 C CA . GLU D 1 31 ? -20.08016 22.06898 46.12467 1.000 39.51745 45 GLU D CA 1
ATOM 6303 C C . GLU D 1 31 ? -19.63436 23.44054 46.61569 1.000 35.69845 45 GLU D C 1
ATOM 6304 O O . GLU D 1 31 ? -19.41432 23.63515 47.81075 1.000 40.73466 45 GLU D O 1
ATOM 6316 N N . VAL D 1 32 ? -19.51888 24.39221 45.70040 1.000 40.52974 46 VAL D N 1
ATOM 6317 C CA . VAL D 1 32 ? -19.06931 25.73507 46.05688 1.000 32.33906 46 VAL D CA 1
ATOM 6318 C C . VAL D 1 32 ? -20.10099 26.72500 45.53769 1.000 36.55568 46 VAL D C 1
ATOM 6319 O O . VAL D 1 32 ? -20.87900 26.41469 44.62200 1.000 30.46266 46 VAL D O 1
ATOM 6332 N N . PRO D 1 33 ? -20.13155 27.92879 46.09536 1.000 40.17152 47 PRO D N 1
ATOM 6333 C CA . PRO D 1 33 ? -21.08944 28.93508 45.62123 1.000 30.78262 47 PRO D CA 1
ATOM 6334 C C . PRO D 1 33 ? -20.79029 29.34119 44.18789 1.000 29.95053 47 PRO D C 1
ATOM 6335 O O . PRO D 1 33 ? -19.64429 29.66985 43.84973 1.000 36.60463 47 PRO D O 1
ATOM 6346 N N . PRO D 1 34 ? -21.78835 29.32835 43.31012 1.000 27.49383 48 PRO D N 1
ATOM 6347 C CA . PRO D 1 34 ? -21.58066 29.81478 41.94654 1.000 28.17221 48 PRO D CA 1
ATOM 6348 C C . PRO D 1 34 ? -21.57319 31.33332 41.87716 1.000 32.65538 48 PRO D C 1
ATOM 6349 O O . PRO D 1 34 ? -22.13172 32.02907 42.72365 1.000 42.19493 48 PRO D O 1
ATOM 6360 N N . ASN D 1 35 ? -20.91798 31.84061 40.83538 1.000 34.32243 49 ASN D N 1
ATOM 6361 C CA . ASN D 1 35 ? -20.92433 33.27062 40.51686 1.000 33.24349 49 ASN D CA 1
ATOM 6362 C C . ASN D 1 35 ? -20.44474 34.11032 41.69089 1.000 29.39040 49 ASN D C 1
ATOM 6363 O O . ASN D 1 35 ? -20.84811 35.26474 41.84569 1.000 25.77381 49 ASN D O 1
ATOM 6374 N N . LYS D 1 36 ? -19.58221 33.53268 42.52616 1.000 32.43483 50 LYS D N 1
ATOM 6375 C CA . LYS D 1 36 ? -18.98458 34.22969 43.65384 1.000 33.32893 50 LYS D CA 1
ATOM 6376 C C . LYS D 1 36 ? -17.47929 34.03016 43.61984 1.000 32.27860 50 LYS D C 1
ATOM 6377 O O . LYS D 1 36 ? -17.00108 32.93487 43.31752 1.000 37.56329 50 LYS D O 1
ATOM 6396 N N . ASN D 1 37 ? -16.73277 35.08585 43.92235 1.000 37.02633 51 ASN D N 1
ATOM 6397 C CA . ASN D 1 37 ? -15.29653 34.93820 44.10730 1.000 32.52337 51 ASN D CA 1
ATOM 6398 C C . ASN D 1 37 ? -15.03261 34.06336 45.31913 1.000 28.25643 51 ASN D C 1
ATOM 6399 O O . ASN D 1 37 ? -15.45234 34.38947 46.43244 1.000 38.16642 51 ASN D O 1
ATOM 6410 N N . ILE D 1 38 ? -14.34308 32.95772 45.10337 1.000 32.45690 52 ILE D N 1
ATOM 6411 C CA . ILE D 1 38 ? -13.89484 32.09576 46.18554 1.000 29.63111 52 ILE D CA 1
ATOM 6412 C C . ILE D 1 38 ? -12.41038 31.84302 45.98888 1.000 32.13782 52 ILE D C 1
ATOM 6413 O O . ILE D 1 38 ? -11.89043 31.90674 44.87016 1.000 35.61342 52 ILE D O 1
ATOM 6429 N N . THR D 1 39 ? -11.72600 31.55915 47.09033 1.000 27.77979 53 THR D N 1
ATOM 6430 C CA . THR D 1 39 ? -10.29512 31.31005 47.08215 1.000 32.32351 53 THR D CA 1
ATOM 6431 C C . THR D 1 39 ? -10.06608 29.82471 47.29996 1.000 32.48671 53 THR D C 1
ATOM 6432 O O . THR D 1 39 ? -10.66488 29.22538 48.20096 1.000 34.73901 53 THR D O 1
ATOM 6443 N N . LEU D 1 40 ? -9.20506 29.23859 46.47750 1.000 30.55559 54 LEU D N 1
ATOM 6444 C CA . LEU D 1 40 ? -8.89011 27.82439 46.55083 1.000 27.66741 54 LEU D CA 1
ATOM 6445 C C . LEU D 1 40 ? -7.47879 27.68336 47.09949 1.000 30.67003 54 LEU D C 1
ATOM 6446 O O . LEU D 1 40 ? -6.56005 28.38522 46.65661 1.000 29.87911 54 LEU D O 1
ATOM 6462 N N . TYR D 1 41 ? -7.30844 26.79163 48.05995 1.000 30.30330 55 TYR D N 1
ATOM 6463 C CA . TYR D 1 41 ? -5.99269 26.44591 48.57659 1.000 23.70727 55 TYR D CA 1
ATOM 6464 C C . TYR D 1 41 ? -5.70955 25.05119 48.04718 1.000 22.93475 55 TYR D C 1
ATOM 6465 O O . TYR D 1 41 ? -6.33363 24.07906 48.48342 1.000 29.72642 55 TYR D O 1
ATOM 6483 N N . ILE D 1 42 ? -4.77215 24.94830 47.11102 1.000 23.73775 56 ILE D N 1
ATOM 6484 C CA . ILE D 1 42 ? -4.47795 23.69600 46.43326 1.000 23.16171 56 ILE D CA 1
ATOM 6485 C C . ILE D 1 42 ? -3.14020 23.18764 46.93905 1.000 23.73458 56 ILE D C 1
ATOM 6486 O O . ILE D 1 42 ? -2.12509 23.88729 46.85435 1.000 21.03281 56 ILE D O 1
ATOM 6502 N N . TYR D 1 43 ? -3.14413 21.97691 47.47293 1.000 26.15095 57 TYR D N 1
ATOM 6503 C CA . TYR D 1 43 ? -1.94072 21.32835 47.95522 1.000 28.87318 57 TYR D CA 1
ATOM 6504 C C . TYR D 1 43 ? -1.60119 20.19448 47.00140 1.000 25.59777 57 TYR D C 1
ATOM 6505 O O . TYR D 1 43 ? -2.49087 19.49371 46.51343 1.000 20.13059 57 TYR D O 1
ATOM 6523 N N . GLY D 1 44 ? -0.31038 20.02637 46.73872 1.000 30.51772 58 GLY D N 1
ATOM 6524 C CA . GLY D 1 44 ? 0.12271 19.05994 45.75259 1.000 29.84230 58 GLY D CA 1
ATOM 6525 C C . GLY D 1 44 ? 1.60599 19.20170 45.49228 1.000 35.30429 58 GLY D C 1
ATOM 6526 O O . GLY D 1 44 ? 2.33187 19.79079 46.29030 1.000 39.38191 58 GLY D O 1
ATOM 6530 N N . GLU D 1 45 ? 2.04091 18.65654 44.36042 1.000 64.15313 59 GLU D N 1
ATOM 6531 C CA . GLU D 1 45 ? 3.46226 18.49284 44.09515 1.000 64.45064 59 GLU D CA 1
ATOM 6532 C C . GLU D 1 45 ? 3.76646 18.75276 42.62968 1.000 64.18854 59 GLU D C 1
ATOM 6533 O O . GLU D 1 45 ? 2.91886 18.55238 41.75911 1.000 65.03311 59 GLU D O 1
ATOM 6545 N N . SER D 1 46 ? 4.99000 19.22061 42.36999 1.000 48.40142 60 SER D N 1
ATOM 6546 C CA . SER D 1 46 ? 5.46112 19.50422 41.01494 1.000 38.66622 60 SER D CA 1
ATOM 6547 C C . SER D 1 46 ? 4.75432 20.72253 40.42733 1.000 34.56056 60 SER D C 1
ATOM 6548 O O . SER D 1 46 ? 4.42346 20.75467 39.24254 1.000 36.79609 60 SER D O 1
ATOM 6556 N N . PHE D 1 47 ? 4.52388 21.73118 41.26031 1.000 34.92091 61 PHE D N 1
ATOM 6557 C CA . PHE D 1 47 ? 3.84707 22.94541 40.84391 1.000 33.17126 61 PHE D CA 1
ATOM 6558 C C . PHE D 1 47 ? 4.77501 23.99812 40.23268 1.000 38.55551 61 PHE D C 1
ATOM 6559 O O . PHE D 1 47 ? 4.31748 25.11323 39.96115 1.000 38.31194 61 PHE D O 1
ATOM 6576 N N . GLU D 1 48 ? 6.05133 23.68825 39.98625 1.000 38.73290 62 GLU D N 1
ATOM 6577 C CA . GLU D 1 48 ? 6.98098 24.76568 39.64105 1.000 36.47337 62 GLU D CA 1
ATOM 6578 C C . GLU D 1 48 ? 6.66461 25.35814 38.26509 1.000 40.50442 62 GLU D C 1
ATOM 6579 O O . GLU D 1 48 ? 6.63726 26.58606 38.10891 1.000 36.15108 62 GLU D O 1
ATOM 6591 N N . ASN D 1 49 ? 6.40817 24.51334 37.25533 1.000 42.24585 63 ASN D N 1
ATOM 6592 C CA . ASN D 1 49 ? 6.15256 25.04729 35.92921 1.000 38.90488 63 ASN D CA 1
ATOM 6593 C C . ASN D 1 49 ? 4.69813 25.54204 35.75974 1.000 42.31676 63 ASN D C 1
ATOM 6594 O O . ASN D 1 49 ? 4.28061 25.79257 34.62843 1.000 44.32440 63 ASN D O 1
ATOM 6605 N N . VAL D 1 50 ? 3.92795 25.70680 36.83637 1.000 42.77517 64 VAL D N 1
ATOM 6606 C CA . VAL D 1 50 ? 2.51183 26.05965 36.72627 1.000 36.28340 64 VAL D CA 1
ATOM 6607 C C . VAL D 1 50 ? 2.35375 27.57316 36.73955 1.000 31.28872 64 VAL D C 1
ATOM 6608 O O . VAL D 1 50 ? 2.81800 28.25129 37.66330 1.000 33.02015 64 VAL D O 1
ATOM 6621 N N . THR D 1 51 ? 1.68761 28.10614 35.71871 1.000 29.33677 65 THR D N 1
ATOM 6622 C CA . THR D 1 51 ? 1.45473 29.54055 35.58404 1.000 28.60559 65 THR D CA 1
ATOM 6623 C C . THR D 1 51 ? 0.00854 29.93671 35.82296 1.000 38.37287 65 THR D C 1
ATOM 6624 O O . THR D 1 51 ? -0.25171 30.98278 36.42870 1.000 38.93568 65 THR D O 1
ATOM 6635 N N . TYR D 1 52 ? -0.94048 29.12432 35.35745 1.000 34.68171 66 TYR D N 1
ATOM 6636 C CA . TYR D 1 52 ? -2.35200 29.45903 35.43340 1.000 30.17884 66 TYR D CA 1
ATOM 6637 C C . TYR D 1 52 ? -3.14573 28.21915 35.81412 1.000 21.37785 66 TYR D C 1
ATOM 6638 O O . TYR D 1 52 ? -2.68639 27.08577 35.65925 1.000 25.41880 66 TYR D O 1
ATOM 6656 N N . LEU D 1 53 ? -4.35072 28.45415 36.31058 1.000 18.85113 67 LEU D N 1
ATOM 6657 C CA . LEU D 1 53 ? -5.30963 27.40085 36.61065 1.000 21.19036 67 LEU D CA 1
ATOM 6658 C C . LEU D 1 53 ? -6.60129 27.66309 35.84182 1.000 18.09260 67 LEU D C 1
ATOM 6659 O O . LEU D 1 53 ? -7.05555 28.80776 35.73239 1.000 22.15998 67 LEU D O 1
ATOM 6675 N N . ALA D 1 54 ? -7.17986 26.59839 35.30546 1.000 13.99528 68 ALA D N 1
ATOM 6676 C CA . ALA D 1 54 ? -8.49075 26.64404 34.67894 1.000 17.10371 68 ALA D CA 1
ATOM 6677 C C . ALA D 1 54 ? -9.19698 25.33270 34.99070 1.000 17.78910 68 ALA D C 1
ATOM 6678 O O . ALA D 1 54 ? -8.62429 24.43100 35.60977 1.000 23.09316 68 ALA D O 1
ATOM 6685 N N . PHE D 1 55 ? -10.44707 25.22530 34.55750 1.000 14.73874 69 PHE D N 1
ATOM 6686 C CA . PHE D 1 55 ? -11.25998 24.05149 34.82979 1.000 18.95214 69 PHE D CA 1
ATOM 6687 C C . PHE D 1 55 ? -11.79688 23.45538 33.53743 1.000 18.49028 69 PHE D C 1
ATOM 6688 O O . PHE D 1 55 ? -12.14488 24.18073 32.60251 1.000 19.22780 69 PHE D O 1
ATOM 6705 N N . ALA D 1 56 ? -11.83569 22.12815 33.48958 1.000 18.59739 70 ALA D N 1
ATOM 6706 C CA . ALA D 1 56 ? -12.54735 21.39137 32.46074 1.000 21.55868 70 ALA D CA 1
ATOM 6707 C C . ALA D 1 56 ? -13.83569 20.82759 33.05066 1.000 23.36649 70 ALA D C 1
ATOM 6708 O O . ALA D 1 56 ? -13.92271 20.55259 34.24758 1.000 19.24800 70 ALA D O 1
ATOM 6715 N N . THR D 1 57 ? -14.83784 20.66369 32.19612 1.000 28.64907 71 THR D N 1
ATOM 6716 C CA . THR D 1 57 ? -16.11708 20.08869 32.59433 1.000 28.63695 71 THR D CA 1
ATOM 6717 C C . THR D 1 57 ? -16.22192 18.61313 32.23826 1.000 30.48470 71 THR D C 1
ATOM 6718 O O . THR D 1 57 ? -17.27060 18.00650 32.47496 1.000 31.78821 71 THR D O 1
ATOM 6729 N N . SER D 1 58 ? -15.16684 18.02537 31.67627 1.000 32.14527 72 SER D N 1
ATOM 6730 C CA . SER D 1 58 ? -15.17738 16.61962 31.29789 1.000 35.50612 72 SER D CA 1
ATOM 6731 C C . SER D 1 58 ? -13.77594 16.05565 31.46933 1.000 36.72857 72 SER D C 1
ATOM 6732 O O . SER D 1 58 ? -12.80294 16.64387 30.98528 1.000 34.94434 72 SER D O 1
ATOM 6740 N N . ARG D 1 59 ? -13.67823 14.92467 32.16711 1.000 39.38738 73 ARG D N 1
ATOM 6741 C CA . ARG D 1 59 ? -12.39825 14.28340 32.42788 1.000 38.97118 73 ARG D CA 1
ATOM 6742 C C . ARG D 1 59 ? -12.50396 12.78264 32.21765 1.000 52.69865 73 ARG D C 1
ATOM 6743 O O . ARG D 1 59 ? -13.31990 12.12117 32.86474 1.000 57.07221 73 ARG D O 1
ATOM 6764 N N . SER D 1 60 ? -11.68296 12.24960 31.31837 1.000 81.95577 74 SER D N 1
ATOM 6765 C CA . SER D 1 60 ? -11.39926 10.82023 31.27085 1.000 82.51527 74 SER D CA 1
ATOM 6766 C C . SER D 1 60 ? -10.18617 10.52435 32.15007 1.000 83.41287 74 SER D C 1
ATOM 6767 O O . SER D 1 60 ? -9.28872 11.35735 32.29784 1.000 81.28497 74 SER D O 1
ATOM 6775 N N . GLU D 1 61 ? -10.16625 9.33144 32.74679 1.000 72.29483 75 GLU D N 1
ATOM 6776 C CA . GLU D 1 61 ? -9.00036 8.94001 33.53665 1.000 69.30793 75 GLU D CA 1
ATOM 6777 C C . GLU D 1 61 ? -7.72643 8.97742 32.69867 1.000 78.54839 75 GLU D C 1
ATOM 6778 O O . GLU D 1 61 ? -6.65774 9.33490 33.20174 1.000 71.58642 75 GLU D O 1
ATOM 6790 N N . ASP D 1 62 ? -7.81609 8.61243 31.42070 1.000 96.14235 76 ASP D N 1
ATOM 6791 C CA . ASP D 1 62 ? -6.69702 8.77410 30.49351 1.000 93.68069 76 ASP D CA 1
ATOM 6792 C C . ASP D 1 62 ? -6.72907 10.16672 29.86102 1.000 93.78415 76 ASP D C 1
ATOM 6793 O O . ASP D 1 62 ? -6.74939 10.33172 28.63965 1.000 99.99614 76 ASP D O 1
ATOM 6802 N N . SER D 1 63 ? -6.73295 11.18085 30.72228 1.000 69.53893 77 SER D N 1
ATOM 6803 C CA . SER D 1 63 ? -6.73679 12.57452 30.29792 1.000 54.69646 77 SER D CA 1
ATOM 6804 C C . SER D 1 63 ? -5.41808 13.19686 30.72178 1.000 45.40783 77 SER D C 1
ATOM 6805 O O . SER D 1 63 ? -5.04076 13.12578 31.89495 1.000 57.26857 77 SER D O 1
ATOM 6813 N N . PHE D 1 64 ? -4.73016 13.81083 29.76972 1.000 42.75676 78 PHE D N 1
ATOM 6814 C CA . PHE D 1 64 ? -3.47034 14.48932 30.03754 1.000 36.51952 78 PHE D CA 1
ATOM 6815 C C . PHE D 1 64 ? -3.51895 15.92726 29.54871 1.000 41.35646 78 PHE D C 1
ATOM 6816 O O . PHE D 1 64 ? -3.15529 16.84736 30.28463 1.000 43.78385 78 PHE D O 1
ATOM 6833 N N . SER D 1 65 ? -3.97396 16.13570 28.31912 1.000 48.69337 79 SER D N 1
ATOM 6834 C CA . SER D 1 65 ? -4.06391 17.46601 27.73995 1.000 43.61794 79 SER D CA 1
ATOM 6835 C C . SER D 1 65 ? -5.45792 18.02317 27.99775 1.000 38.55192 79 SER D C 1
ATOM 6836 O O . SER D 1 65 ? -6.46147 17.41148 27.61336 1.000 53.94999 79 SER D O 1
ATOM 6844 N N . CYS D 1 66 ? -5.51558 19.18369 28.64125 1.000 37.80896 80 CYS D N 1
ATOM 6845 C CA . CYS D 1 66 ? -6.75445 19.91620 28.87531 1.000 37.17086 80 CYS D CA 1
ATOM 6846 C C . CYS D 1 66 ? -7.03374 20.95223 27.79143 1.000 35.22030 80 CYS D C 1
ATOM 6847 O O . CYS D 1 66 ? -7.92905 21.78235 27.96675 1.000 30.78789 80 CYS D O 1
ATOM 6854 N N . GLU D 1 67 ? -6.28692 20.92089 26.68446 1.000 36.49349 81 GLU D N 1
ATOM 6855 C CA . GLU D 1 67 ? -6.36924 21.98770 25.69051 1.000 38.62092 81 GLU D CA 1
ATOM 6856 C C . GLU D 1 67 ? -7.77424 22.13104 25.10057 1.000 38.57908 81 GLU D C 1
ATOM 6857 O O . GLU D 1 67 ? -8.26600 23.25439 24.94118 1.000 38.33376 81 GLU D O 1
ATOM 6869 N N . ASN D 1 68 ? -8.43480 21.02190 24.76488 1.000 40.00046 82 ASN D N 1
ATOM 6870 C CA . ASN D 1 68 ? -9.77293 21.10031 24.19985 1.000 35.82918 82 ASN D CA 1
ATOM 6871 C C . ASN D 1 68 ? -10.85526 21.01410 25.25130 1.000 31.86753 82 ASN D C 1
ATOM 6872 O O . ASN D 1 68 ? -11.99143 21.41068 25.01370 1.000 36.02117 82 ASN D O 1
ATOM 6883 N N . HIS D 1 69 ? -10.53366 20.43620 26.41425 1.000 38.67243 83 HIS D N 1
ATOM 6884 C CA . HIS D 1 69 ? -11.53016 20.21038 27.45817 1.000 42.60412 83 HIS D CA 1
ATOM 6885 C C . HIS D 1 69 ? -11.69084 21.41152 28.39019 1.000 31.56627 83 HIS D C 1
ATOM 6886 O O . HIS D 1 69 ? -12.63004 21.42831 29.18832 1.000 29.41331 83 HIS D O 1
ATOM 6900 N N . ARG D 1 70 ? -10.81197 22.39324 28.31956 1.000 25.53312 84 ARG D N 1
ATOM 6901 C CA . ARG D 1 70 ? -10.90551 23.57038 29.16941 1.000 20.95794 84 ARG D CA 1
ATOM 6902 C C . ARG D 1 70 ? -12.21223 24.32564 28.93998 1.000 20.42461 84 ARG D C 1
ATOM 6903 O O . ARG D 1 70 ? -12.54575 24.67446 27.81029 1.000 25.95957 84 ARG D O 1
ATOM 6924 N N . ALA D 1 71 ? -12.93332 24.61855 30.02720 1.000 22.61664 85 ALA D N 1
ATOM 6925 C CA . ALA D 1 71 ? -14.22810 25.27859 29.92987 1.000 18.56683 85 ALA D CA 1
ATOM 6926 C C . ALA D 1 71 ? -14.32310 26.62732 30.63057 1.000 18.97760 85 ALA D C 1
ATOM 6927 O O . ALA D 1 71 ? -15.39925 27.23673 30.61114 1.000 23.45285 85 ALA D O 1
ATOM 6934 N N . THR D 1 72 ? -13.25041 27.12178 31.23710 1.000 17.35462 86 THR D N 1
ATOM 6935 C CA . THR D 1 72 ? -13.30073 28.38767 31.94988 1.000 20.56527 86 THR D CA 1
ATOM 6936 C C . THR D 1 72 ? -12.12667 29.27422 31.55502 1.000 22.18440 86 THR D C 1
ATOM 6937 O O . THR D 1 72 ? -11.12903 28.81774 30.98348 1.000 18.05799 86 THR D O 1
ATOM 6948 N N . ILE D 1 73 ? -12.26550 30.56445 31.87516 1.000 19.65137 87 ILE D N 1
ATOM 6949 C CA . ILE D 1 73 ? -11.14968 31.47795 31.71453 1.000 21.76857 87 ILE D CA 1
ATOM 6950 C C . ILE D 1 73 ? -10.02136 31.04646 32.64492 1.000 18.78413 87 ILE D C 1
ATOM 6951 O O . ILE D 1 73 ? -10.22237 30.28597 33.59932 1.000 22.50239 87 ILE D O 1
ATOM 6967 N N . ALA D 1 74 ? -8.81810 31.53259 32.35433 1.000 17.97320 88 ALA D N 1
ATOM 6968 C CA . ALA D 1 74 ? -7.65022 31.19105 33.15893 1.000 23.68618 88 ALA D CA 1
ATOM 6969 C C . ALA D 1 74 ? -7.58604 32.06084 34.41360 1.000 23.75527 88 ALA D C 1
ATOM 6970 O O . ALA D 1 74 ? -7.85773 33.26645 34.37117 1.000 23.50403 88 ALA D O 1
ATOM 6977 N N . PHE D 1 75 ? -7.22870 31.43995 35.53327 1.000 16.73200 89 PHE D N 1
ATOM 6978 C CA . PHE D 1 75 ? -7.07901 32.12562 36.80177 1.000 16.25703 89 PHE D CA 1
ATOM 6979 C C . PHE D 1 75 ? -5.61238 32.12582 37.21059 1.000 20.85596 89 PHE D C 1
ATOM 6980 O O . PHE D 1 75 ? -4.95879 31.08051 37.20910 1.000 19.04302 89 PHE D O 1
ATOM 6997 N N . ILE D 1 76 ? -5.09934 33.30770 37.55400 1.000 33.43814 90 ILE D N 1
ATOM 6998 C CA . ILE D 1 76 ? -3.71122 33.43768 37.98312 1.000 39.63524 90 ILE D CA 1
ATOM 6999 C C . ILE D 1 76 ? -3.53573 32.71936 39.31254 1.000 39.78777 90 ILE D C 1
ATOM 7000 O O . ILE D 1 76 ? -4.41562 32.76822 40.18376 1.000 41.09048 90 ILE D O 1
ATOM 7016 N N . VAL D 1 77 ? -2.39944 32.04503 39.47872 1.000 30.66755 91 VAL D N 1
ATOM 7017 C CA . VAL D 1 77 ? -2.13874 31.22820 40.66154 1.000 34.46455 91 VAL D CA 1
ATOM 7018 C C . VAL D 1 77 ? -0.99538 31.84537 41.45011 1.000 38.02869 91 VAL D C 1
ATOM 7019 O O . VAL D 1 77 ? 0.02420 32.24999 40.87565 1.000 38.21203 91 VAL D O 1
ATOM 7032 N N . GLN D 1 78 ? -1.16608 31.92148 42.76495 1.000 39.99459 92 GLN D N 1
ATOM 7033 C CA . GLN D 1 78 ? -0.07211 32.26359 43.66040 1.000 32.89352 92 GLN D CA 1
ATOM 7034 C C . GLN D 1 78 ? 0.64437 30.99091 44.08448 1.000 28.92502 92 GLN D C 1
ATOM 7035 O O . GLN D 1 78 ? 0.05401 29.90808 44.10836 1.000 33.33235 92 GLN D O 1
ATOM 7049 N N . LYS D 1 79 ? 1.91738 31.13082 44.44229 1.000 28.26421 93 LYS D N 1
ATOM 7050 C CA . LYS D 1 79 ? 2.77037 29.99833 44.80787 1.000 29.58678 93 LYS D CA 1
ATOM 7051 C C . LYS D 1 79 ? 3.41455 30.26197 46.16474 1.000 29.87389 93 LYS D C 1
ATOM 7052 O O . LYS D 1 79 ? 4.63809 30.42247 46.26023 1.000 30.04856 93 LYS D O 1
ATOM 7071 N N . PRO D 1 80 ? 2.62665 30.30586 47.24164 1.000 28.39297 94 PRO D N 1
ATOM 7072 C CA . PRO D 1 80 ? 3.23832 30.58077 48.55183 1.000 27.51300 94 PRO D CA 1
ATOM 7073 C C . PRO D 1 80 ? 4.32924 29.59606 48.91258 1.000 24.64670 94 PRO D C 1
ATOM 7074 O O . PRO D 1 80 ? 5.25897 29.95407 49.64762 1.000 32.88079 94 PRO D O 1
ATOM 7085 N N . THR D 1 81 ? 4.25069 28.36755 48.40934 1.000 24.41105 95 THR D N 1
ATOM 7086 C CA . THR D 1 81 ? 5.23917 27.33821 48.70041 1.000 31.44033 95 THR D CA 1
ATOM 7087 C C . THR D 1 81 ? 5.32118 26.40346 47.49957 1.000 26.80572 95 THR D C 1
ATOM 7088 O O . THR D 1 81 ? 4.49422 26.46355 46.58247 1.000 37.59606 95 THR D O 1
ATOM 7099 N N . VAL D 1 82 ? 6.32652 25.52430 47.51789 1.000 20.52188 96 VAL D N 1
ATOM 7100 C CA . VAL D 1 82 ? 6.47883 24.55799 46.43951 1.000 24.70125 96 VAL D CA 1
ATOM 7101 C C . VAL D 1 82 ? 5.40409 23.47945 46.48230 1.000 27.98896 96 VAL D C 1
ATOM 7102 O O . VAL D 1 82 ? 5.21433 22.75983 45.49269 1.000 41.16572 96 VAL D O 1
ATOM 7115 N N . TYR D 1 83 ? 4.69354 23.34304 47.60123 1.000 25.08487 97 TYR D N 1
ATOM 7116 C CA . TYR D 1 83 ? 3.65654 22.33457 47.74968 1.000 22.06982 97 TYR D CA 1
ATOM 7117 C C . TYR D 1 83 ? 2.25226 22.91641 47.78817 1.000 24.62400 97 TYR D C 1
ATOM 7118 O O . TYR D 1 83 ? 1.28838 22.15972 47.94579 1.000 28.66287 97 TYR D O 1
ATOM 7136 N N . SER D 1 84 ? 2.10359 24.23050 47.64871 1.000 22.75680 98 SER D N 1
ATOM 7137 C CA . SER D 1 84 ? 0.80353 24.86387 47.77099 1.000 26.94114 98 SER D CA 1
ATOM 7138 C C . SER D 1 84 ? 0.62785 25.88570 46.65916 1.000 29.11796 98 SER D C 1
ATOM 7139 O O . SER D 1 84 ? 1.59269 26.49207 46.18744 1.000 24.81735 98 SER D O 1
ATOM 7147 N N . LEU D 1 85 ? -0.62346 26.06102 46.24474 1.000 32.66034 99 LEU D N 1
ATOM 7148 C CA . LEU D 1 85 ? -1.04702 27.11005 45.33342 1.000 26.05147 99 LEU D CA 1
ATOM 7149 C C . LEU D 1 85 ? -2.25801 27.79624 45.92306 1.000 27.71207 99 LEU D C 1
ATOM 7150 O O . LEU D 1 85 ? -3.16164 27.11595 46.42410 1.000 35.41536 99 LEU D O 1
ATOM 7166 N N . GLU D 1 86 ? -2.30744 29.11083 45.84539 1.000 40.12792 100 GLU D N 1
ATOM 7167 C CA . GLU D 1 86 ? -3.49692 29.87323 46.20574 1.000 41.93019 100 GLU D CA 1
ATOM 7168 C C . GLU D 1 86 ? -3.96299 30.62020 44.96997 1.000 40.21099 100 GLU D C 1
ATOM 7169 O O . GLU D 1 86 ? -3.15863 31.23796 44.26852 1.000 39.86017 100 GLU D O 1
ATOM 7181 N N . THR D 1 87 ? -5.25441 30.56414 44.71049 1.000 25.74752 101 THR D N 1
ATOM 7182 C CA . THR D 1 87 ? -5.84053 31.16947 43.53960 1.000 28.96213 101 THR D CA 1
ATOM 7183 C C . THR D 1 87 ? -7.24132 31.62510 43.89891 1.000 34.41988 101 THR D C 1
ATOM 7184 O O . THR D 1 87 ? -7.91165 30.99526 44.72546 1.000 36.68766 101 THR D O 1
ATOM 7195 N N . SER D 1 88 ? -7.67621 32.71645 43.28889 1.000 29.41509 102 SER D N 1
ATOM 7196 C CA . SER D 1 88 ? -9.04421 33.19370 43.41665 1.000 32.82118 102 SER D CA 1
ATOM 7197 C C . SER D 1 88 ? -9.78431 32.84553 42.13133 1.000 25.89724 102 SER D C 1
ATOM 7198 O O . SER D 1 88 ? -9.34032 33.21109 41.04026 1.000 28.17875 102 SER D O 1
ATOM 7206 N N . VAL D 1 89 ? -10.90095 32.14269 42.26388 1.000 25.62737 103 VAL D N 1
ATOM 7207 C CA . VAL D 1 89 ? -11.64869 31.65594 41.12160 1.000 25.90348 103 VAL D CA 1
ATOM 7208 C C . VAL D 1 89 ? -13.10536 32.07031 41.26352 1.000 27.20414 103 VAL D C 1
ATOM 7209 O O . VAL D 1 89 ? -13.60433 32.33161 42.36082 1.000 34.59857 103 VAL D O 1
ATOM 7222 N N . LEU D 1 90 ? -13.78797 32.12183 40.12381 1.000 26.17582 104 LEU D N 1
ATOM 7223 C CA . LEU D 1 90 ? -15.22546 32.35614 40.06670 1.000 27.64142 104 LEU D CA 1
ATOM 7224 C C . LEU D 1 90 ? -15.83235 31.29805 39.16393 1.000 25.59811 104 LEU D C 1
ATOM 7225 O O . LEU D 1 90 ? -15.48793 31.22051 37.97877 1.000 32.09569 104 LEU D O 1
ATOM 7241 N N . LEU D 1 91 ? -16.72696 30.49116 39.71432 1.000 24.58879 105 LEU D N 1
ATOM 7242 C CA . LEU D 1 91 ? -17.25173 29.32885 39.02176 1.000 21.89916 105 LEU D CA 1
ATOM 7243 C C . LEU D 1 91 ? -18.70427 29.55918 38.63807 1.000 23.51036 105 LEU D C 1
ATOM 7244 O O . LEU D 1 91 ? -19.51516 29.99564 39.45802 1.000 33.69305 105 LEU D O 1
ATOM 7260 N N . ARG D 1 92 ? -19.01155 29.25752 37.38737 1.000 24.84630 106 ARG D N 1
ATOM 7261 C CA . ARG D 1 92 ? -20.32658 29.43599 36.79976 1.000 25.55797 106 ARG D CA 1
ATOM 7262 C C . ARG D 1 92 ? -21.17071 28.18877 37.00025 1.000 29.26097 106 ARG D C 1
ATOM 7263 O O . ARG D 1 92 ? -20.68132 27.06618 36.86209 1.000 41.71970 106 ARG D O 1
ATOM 7284 N N . GLN D 1 93 ? -22.42390 28.39476 37.39029 1.000 28.67119 107 GLN D N 1
ATOM 7285 C CA . GLN D 1 93 ? -23.41386 27.32832 37.41312 1.000 35.49665 107 GLN D CA 1
ATOM 7286 C C . GLN D 1 93 ? -23.19068 26.35791 36.26328 1.000 35.21091 107 GLN D C 1
ATOM 7287 O O . GLN D 1 93 ? -23.15980 26.75833 35.09771 1.000 35.58557 107 GLN D O 1
ATOM 7301 N N . LEU D 1 94 ? -23.01729 25.07826 36.59346 1.000 42.23276 108 LEU D N 1
ATOM 7302 C CA . LEU D 1 94 ? -22.84522 24.05817 35.56923 1.000 35.07763 108 LEU D CA 1
ATOM 7303 C C . LEU D 1 94 ? -24.10433 23.93888 34.72005 1.000 43.53295 108 LEU D C 1
ATOM 7304 O O . LEU D 1 94 ? -25.21380 24.25891 35.16108 1.000 51.41163 108 LEU D O 1
ATOM 7320 N N . THR D 1 95 ? -23.92672 23.48002 33.48902 1.000 44.30712 109 THR D N 1
ATOM 7321 C CA . THR D 1 95 ? -25.04315 23.17005 32.60281 1.000 45.45138 109 THR D CA 1
ATOM 7322 C C . THR D 1 95 ? -25.53245 21.75511 32.85581 1.000 40.01653 109 THR D C 1
ATOM 7323 O O . THR D 1 95 ? -24.89590 20.97407 33.56927 1.000 48.70787 109 THR D O 1
ATOM 7334 N N . PRO D 1 96 ? -26.68076 21.38482 32.28633 1.000 45.71635 110 PRO D N 1
ATOM 7335 C CA . PRO D 1 96 ? -27.13343 19.98909 32.40201 1.000 46.48801 110 PRO D CA 1
ATOM 7336 C C . PRO D 1 96 ? -26.18071 19.01915 31.73018 1.000 51.72624 110 PRO D C 1
ATOM 7337 O O . PRO D 1 96 ? -26.18410 17.82889 32.06009 1.000 51.72665 110 PRO D O 1
ATOM 7348 N N . PHE D 1 97 ? -25.36292 19.49736 30.79489 1.000 55.29407 111 PHE D N 1
ATOM 7349 C CA . PHE D 1 97 ? -24.42010 18.68068 30.05298 1.000 47.03910 111 PHE D CA 1
ATOM 7350 C C . PHE D 1 97 ? -23.07750 18.52515 30.74975 1.000 48.95733 111 PHE D C 1
ATOM 7351 O O . PHE D 1 97 ? -22.27462 17.67828 30.33708 1.000 47.11541 111 PHE D O 1
ATOM 7368 N N . GLU D 1 98 ? -22.80643 19.32379 31.77333 1.000 49.89183 112 GLU D N 1
ATOM 7369 C CA . GLU D 1 98 ? -21.54765 19.28413 32.50653 1.000 42.33561 112 GLU D CA 1
ATOM 7370 C C . GLU D 1 98 ? -21.71864 18.55070 33.82842 1.000 38.15270 112 GLU D C 1
ATOM 7371 O O . GLU D 1 98 ? -22.70822 18.75585 34.54083 1.000 32.58121 112 GLU D O 1
ATOM 7383 N N . SER D 1 99 ? -20.75520 17.68485 34.14910 1.000 33.60079 113 SER D N 1
ATOM 7384 C CA . SER D 1 99 ? -20.82388 16.92579 35.39400 1.000 45.78038 113 SER D CA 1
ATOM 7385 C C . SER D 1 99 ? -20.16488 17.66631 36.56141 1.000 30.17149 113 SER D C 1
ATOM 7386 O O . SER D 1 99 ? -20.74802 17.76310 37.64312 1.000 22.30706 113 SER D O 1
ATOM 7394 N N . ALA D 1 100 ? -18.95715 18.19371 36.36227 1.000 30.54597 114 ALA D N 1
ATOM 7395 C CA . ALA D 1 100 ? -18.21651 18.83158 37.44551 1.000 28.18058 114 ALA D CA 1
ATOM 7396 C C . ALA D 1 100 ? -17.09878 19.68445 36.85042 1.000 26.46303 114 ALA D C 1
ATOM 7397 O O . ALA D 1 100 ? -16.87247 19.68483 35.63947 1.000 28.20053 114 ALA D O 1
ATOM 7404 N N . PHE D 1 101 ? -16.39716 20.40805 37.72281 1.000 21.50860 115 PHE D N 1
ATOM 7405 C CA . PHE D 1 101 ? -15.22645 21.19031 37.35388 1.000 20.02731 115 PHE D CA 1
ATOM 7406 C C . PHE D 1 101 ? -13.96744 20.42313 37.75052 1.000 23.85478 115 PHE D C 1
ATOM 7407 O O . PHE D 1 101 ? -13.75229 20.15243 38.93818 1.000 21.99570 115 PHE D O 1
ATOM 7424 N N . TYR D 1 102 ? -13.14356 20.07880 36.76292 1.000 21.72754 116 TYR D N 1
ATOM 7425 C CA . TYR D 1 102 ? -11.89518 19.36889 36.97387 1.000 18.56418 116 TYR D CA 1
ATOM 7426 C C . TYR D 1 102 ? -10.73070 20.32922 36.79269 1.000 19.38452 116 TYR D C 1
ATOM 7427 O O . TYR D 1 102 ? -10.70481 21.10097 35.83266 1.000 24.04531 116 TYR D O 1
ATOM 7445 N N . ILE D 1 103 ? -9.76047 20.27209 37.71477 1.000 20.47325 117 ILE D N 1
ATOM 7446 C CA . ILE D 1 103 ? -8.67008 21.23703 37.71105 1.000 18.00390 117 ILE D CA 1
ATOM 7447 C C . ILE D 1 103 ? -7.75979 20.99618 36.51582 1.000 23.18755 117 ILE D C 1
ATOM 7448 O O . ILE D 1 103 ? -7.41903 19.84917 36.18549 1.000 21.35415 117 ILE D O 1
ATOM 7464 N N . CYS D 1 104 ? -7.36454 22.08893 35.85527 1.000 25.92855 118 CYS D N 1
ATOM 7465 C CA . CYS D 1 104 ? -6.34067 22.07146 34.82086 1.000 19.85394 118 CYS D CA 1
ATOM 7466 C C . CYS D 1 104 ? -5.28475 23.11409 35.14286 1.000 16.08019 118 CYS D C 1
ATOM 7467 O O . CYS D 1 104 ? -5.58225 24.16091 35.72364 1.000 29.39222 118 CYS D O 1
ATOM 7474 N N . PHE D 1 105 ? -4.04996 22.81966 34.75844 1.000 17.33526 119 PHE D N 1
ATOM 7475 C CA . PHE D 1 105 ? -2.91257 23.70071 34.97280 1.000 24.94236 119 PHE D CA 1
ATOM 7476 C C . PHE D 1 105 ? -2.30056 24.07022 33.63216 1.000 27.64276 119 PHE D C 1
ATOM 7477 O O . PHE D 1 105 ? -2.14254 23.20894 32.75788 1.000 32.86163 119 PHE D O 1
ATOM 7494 N N . LYS D 1 106 ? -1.95686 25.34528 33.46755 1.000 25.71406 120 LYS D N 1
ATOM 7495 C CA . LYS D 1 106 ? -1.16152 25.77482 32.32456 1.000 35.38251 120 LYS D CA 1
ATOM 7496 C C . LYS D 1 106 ? 0.31104 25.78025 32.72122 1.000 39.61813 120 LYS D C 1
ATOM 7497 O O . LYS D 1 106 ? 0.67866 26.33346 33.76287 1.000 39.16326 120 LYS D O 1
ATOM 7516 N N . LEU D 1 107 ? 1.14739 25.16650 31.89616 1.000 50.06937 121 LEU D N 1
ATOM 7517 C CA . LEU D 1 107 ? 2.57245 25.07611 32.17140 1.000 46.38338 121 LEU D CA 1
ATOM 7518 C C . LEU D 1 107 ? 3.31849 26.19075 31.45021 1.000 49.08672 121 LEU D C 1
ATOM 7519 O O . LEU D 1 107 ? 2.97630 26.55568 30.32258 1.000 50.34133 121 LEU D O 1
ATOM 7535 N N . ALA D 1 108 ? 4.35431 26.72469 32.11058 1.000 54.54673 122 ALA D N 1
ATOM 7536 C CA . ALA D 1 108 ? 5.14851 27.78950 31.50441 1.000 57.50783 122 ALA D CA 1
ATOM 7537 C C . ALA D 1 108 ? 6.02345 27.30648 30.37195 1.000 57.87634 122 ALA D C 1
ATOM 7538 O O . ALA D 1 108 ? 6.80745 28.10202 29.84121 1.000 64.77163 122 ALA D O 1
ATOM 7545 N N . HIS D 1 109 ? 5.90190 26.05274 29.96705 1.000 60.83445 123 HIS D N 1
ATOM 7546 C CA . HIS D 1 109 ? 6.67667 25.53312 28.85444 1.000 63.09460 123 HIS D CA 1
ATOM 7547 C C . HIS D 1 109 ? 5.80114 24.54447 28.10399 1.000 67.91013 123 HIS D C 1
ATOM 7548 O O . HIS D 1 109 ? 5.43337 23.50409 28.66601 1.000 69.13445 123 HIS D O 1
ATOM 7562 N N . PRO D 1 110 ? 5.43996 24.81169 26.85269 1.000 68.75502 124 PRO D N 1
ATOM 7563 C CA . PRO D 1 110 ? 4.65828 23.81961 26.11234 1.000 57.11767 124 PRO D CA 1
ATOM 7564 C C . PRO D 1 110 ? 5.49887 22.57039 25.91301 1.000 53.27696 124 PRO D C 1
ATOM 7565 O O . PRO D 1 110 ? 6.72377 22.59095 26.03887 1.000 70.23696 124 PRO D O 1
ATOM 7576 N N . PHE D 1 111 ? 4.83089 21.47027 25.59422 1.000 50.50464 125 PHE D N 1
ATOM 7577 C CA . PHE D 1 111 ? 5.53007 20.24851 25.24386 1.000 55.74879 125 PHE D CA 1
ATOM 7578 C C . PHE D 1 111 ? 4.74913 19.54124 24.14965 1.000 62.63791 125 PHE D C 1
ATOM 7579 O O . PHE D 1 111 ? 3.65845 19.96634 23.76003 1.000 71.93276 125 PHE D O 1
ATOM 7596 N N . SER D 1 112 ? 5.33422 18.46989 23.62777 1.000 68.29220 126 SER D N 1
ATOM 7597 C CA . SER D 1 112 ? 4.76309 17.74237 22.50827 1.000 69.28770 126 SER D CA 1
ATOM 7598 C C . SER D 1 112 ? 4.16354 16.42694 22.98052 1.000 64.95479 126 SER D C 1
ATOM 7599 O O . SER D 1 112 ? 4.83044 15.63056 23.64993 1.000 56.53185 126 SER D O 1
ATOM 7607 N N . HIS D 1 113 ? 2.89747 16.22014 22.63117 1.000 76.40032 127 HIS D N 1
ATOM 7608 C CA . HIS D 1 113 ? 2.13652 15.01390 22.93077 1.000 84.89274 127 HIS D CA 1
ATOM 7609 C C . HIS D 1 113 ? 1.80067 14.23067 21.67443 1.000 97.88586 127 HIS D C 1
ATOM 7610 O O . HIS D 1 113 ? 1.77801 12.99839 21.70215 1.000 97.61937 127 HIS D O 1
ATOM 7624 N N . ASN D 1 114 ? 1.54206 14.93212 20.57084 1.000 109.88745 128 ASN 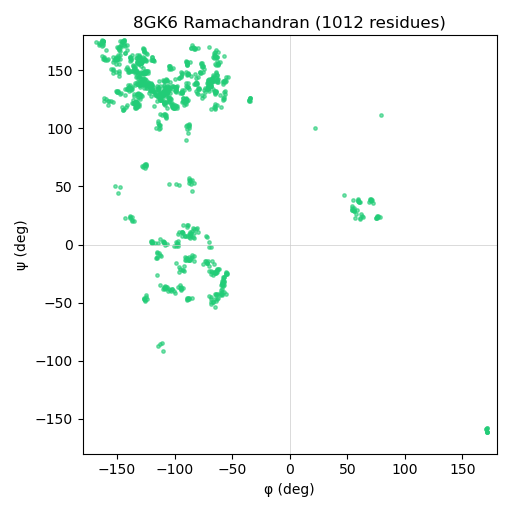D N 1
ATOM 7625 C CA . ASN D 1 114 ? 1.29889 14.29528 19.28430 1.000 113.19339 128 ASN D CA 1
ATOM 7626 C C . ASN D 1 114 ? 1.77744 15.22344 18.17969 1.000 114.72714 128 ASN D C 1
ATOM 7627 O O . ASN D 1 114 ? 1.09499 15.42468 17.16920 1.000 116.80056 128 ASN D O 1
ATOM 7638 N N . ASN D 1 115 ? 2.96091 15.80208 18.37312 1.000 90.18927 129 ASN D N 1
ATOM 7639 C CA . ASN D 1 115 ? 3.52365 16.82225 17.49764 1.000 84.18039 129 ASN D CA 1
ATOM 7640 C C . ASN D 1 115 ? 2.58480 18.02098 17.36276 1.000 89.30695 129 ASN D C 1
ATOM 7641 O O . ASN D 1 115 ? 2.65868 18.77108 16.38474 1.000 91.96914 129 ASN D O 1
ATOM 7652 N N . GLN D 1 116 ? 1.69884 18.19537 18.34309 1.000 98.24832 130 GLN D N 1
ATOM 7653 C CA . GLN D 1 116 ? 0.92002 19.41305 18.52764 1.000 78.89286 130 GLN D CA 1
ATOM 7654 C C . GLN D 1 116 ? 1.28340 19.90093 19.92265 1.000 60.22495 130 GLN D C 1
ATOM 7655 O O . GLN D 1 116 ? 1.28869 19.11234 20.87476 1.000 62.54964 130 GLN D O 1
ATOM 7669 N N . THR D 1 117 ? 1.58752 21.18339 20.03387 1.000 56.97459 131 THR D N 1
ATOM 7670 C CA . THR D 1 117 ? 2.02400 21.75062 21.30168 1.000 67.69918 131 THR D CA 1
ATOM 7671 C C . THR D 1 117 ? 0.87497 21.89628 22.27805 1.000 77.40041 131 THR D C 1
ATOM 7672 O O . THR D 1 117 ? -0.19195 22.41218 21.92134 1.000 72.35441 131 THR D O 1
ATOM 7683 N N . VAL D 1 118 ? 1.10844 21.49122 23.52283 1.000 79.03376 132 VAL D N 1
ATOM 7684 C CA . VAL D 1 118 ? 0.10709 21.48862 24.58402 1.000 64.94562 132 VAL D CA 1
ATOM 7685 C C . VAL D 1 118 ? 0.70817 22.22301 25.77257 1.000 64.49399 132 VAL D C 1
ATOM 7686 O O . VAL D 1 118 ? 1.82006 21.90452 26.19556 1.000 65.06062 132 VAL D O 1
ATOM 7699 N N . SER D 1 119 ? -0.01452 23.21118 26.29343 1.000 46.54681 133 SER D N 1
ATOM 7700 C CA . SER D 1 119 ? 0.37424 23.92242 27.49346 1.000 41.42238 133 SER D CA 1
ATOM 7701 C C . SER D 1 119 ? -0.57935 23.72980 28.66550 1.000 42.27774 133 SER D C 1
ATOM 7702 O O . SER D 1 119 ? -0.25156 24.13444 29.78965 1.000 45.51305 133 SER D O 1
ATOM 7710 N N . TRP D 1 120 ? -1.75150 23.15034 28.43179 1.000 38.58407 134 TRP D N 1
ATOM 7711 C CA . TRP D 1 120 ? -2.76372 22.93193 29.45364 1.000 32.76058 134 TRP D CA 1
ATOM 7712 C C . TRP D 1 120 ? -2.87811 21.43640 29.70620 1.000 33.90996 134 TRP D C 1
ATOM 7713 O O . TRP D 1 120 ? -3.02461 20.65650 28.76001 1.000 32.81193 134 TRP D O 1
ATOM 7734 N N . ILE D 1 121 ? -2.81393 21.03545 30.97527 1.000 30.66296 135 ILE D N 1
ATOM 7735 C CA . ILE D 1 121 ? -2.84245 19.62502 31.33066 1.000 27.14146 135 ILE D CA 1
ATOM 7736 C C . ILE D 1 121 ? -3.81395 19.38602 32.47574 1.000 28.89497 135 ILE D C 1
ATOM 7737 O O . ILE D 1 121 ? -4.01188 20.24424 33.34218 1.000 31.72434 135 ILE D O 1
ATOM 7753 N N . HIS D 1 122 ? -4.41960 18.19880 32.47651 1.000 31.37644 136 HIS D N 1
ATOM 7754 C CA . HIS D 1 122 ? -5.24419 17.78087 33.59897 1.000 31.34994 136 HIS D CA 1
ATOM 7755 C C . HIS D 1 122 ? -4.37796 17.49008 34.81421 1.000 22.24305 136 HIS D C 1
ATOM 7756 O O . HIS D 1 122 ? -3.33786 16.83857 34.71215 1.000 29.90155 136 HIS D O 1
ATOM 7770 N N . ALA D 1 123 ? -4.81672 17.97758 35.96839 1.000 27.28913 137 ALA D N 1
ATOM 7771 C CA . ALA D 1 123 ? -4.14872 17.65477 37.22104 1.000 34.19912 137 ALA D CA 1
ATOM 7772 C C . ALA D 1 123 ? -4.36854 16.18840 37.57201 1.000 32.44823 137 ALA D C 1
ATOM 7773 O O . ALA D 1 123 ? -5.46948 15.65701 37.41797 1.000 34.08547 137 ALA D O 1
ATOM 7780 N N . THR D 1 124 ? -3.30826 15.53090 38.03638 1.000 44.74740 138 THR D N 1
ATOM 7781 C CA . THR D 1 124 ? -3.42451 14.13304 38.44093 1.000 46.10654 138 THR D CA 1
ATOM 7782 C C . THR D 1 124 ? -3.57660 14.04724 39.95168 1.000 45.11945 138 THR D C 1
ATOM 7783 O O . THR D 1 124 ? -2.79442 14.67834 40.67983 1.000 44.66588 138 THR D O 1
ATOM 7794 N N . PRO D 1 125 ? -4.54346 13.29556 40.47750 1.000 43.74488 139 PRO D N 1
ATOM 7795 C CA . PRO D 1 125 ? -4.66695 13.19193 41.93768 1.000 39.94322 139 PRO D CA 1
ATOM 7796 C C . PRO D 1 125 ? -3.53112 12.38067 42.53804 1.000 48.52866 139 PRO D C 1
ATOM 7797 O O . PRO D 1 125 ? -3.10869 11.36052 41.98870 1.000 49.93253 139 PRO D O 1
ATOM 7808 N N . THR D 1 126 ? -3.03851 12.85021 43.68808 1.000 52.86990 140 THR D N 1
ATOM 7809 C CA . THR D 1 126 ? -1.93716 12.16876 44.36188 1.000 40.30092 140 THR D CA 1
ATOM 7810 C C . THR D 1 126 ? -2.34829 10.78592 44.84347 1.000 33.57110 140 THR D C 1
ATOM 7811 O O . THR D 1 126 ? -1.62061 9.81026 44.64319 1.000 35.19456 140 THR D O 1
ATOM 7822 N N . TYR D 1 127 ? -3.50412 10.68286 45.48679 1.000 38.60613 141 TYR D N 1
ATOM 7823 C CA . TYR D 1 127 ? -4.05320 9.40434 45.90830 1.000 48.21910 141 TYR D CA 1
ATOM 7824 C C . TYR D 1 127 ? -5.48177 9.26296 45.40512 1.000 53.59159 141 TYR D C 1
ATOM 7825 O O . TYR D 1 127 ? -6.17456 10.26546 45.20048 1.000 51.06969 141 TYR D O 1
ATOM 7843 N N . PRO D 1 128 ? -5.94392 8.02852 45.17963 1.000 59.18403 142 PRO D N 1
ATOM 7844 C CA . PRO D 1 128 ? -7.24962 7.85148 44.52339 1.000 58.01788 142 PRO D CA 1
ATOM 7845 C C . PRO D 1 128 ? -8.40398 8.51333 45.26056 1.000 64.78891 142 PRO D C 1
ATOM 7846 O O . PRO D 1 128 ? -9.36497 8.95242 44.61496 1.000 70.31535 142 PRO D O 1
ATOM 7857 N N . ALA D 1 129 ? -8.34528 8.60121 46.58860 1.000 70.16514 143 ALA D N 1
ATOM 7858 C CA . ALA D 1 129 ? -9.44595 9.13002 47.38623 1.000 72.33707 143 ALA D CA 1
ATOM 7859 C C . ALA D 1 129 ? -9.40645 10.64835 47.55798 1.000 68.96432 143 ALA D C 1
ATOM 7860 O O . ALA D 1 129 ? -10.21275 11.19340 48.32000 1.000 59.85055 143 ALA D O 1
ATOM 7867 N N . ALA D 1 130 ? -8.49372 11.33823 46.88140 1.000 63.00611 144 ALA D N 1
ATOM 7868 C CA . ALA D 1 130 ? -8.35077 12.77470 47.07373 1.000 60.77224 144 ALA D CA 1
ATOM 7869 C C . ALA D 1 130 ? -9.57584 13.53206 46.57092 1.000 55.71653 144 ALA D C 1
ATOM 7870 O O . ALA D 1 130 ? -10.18970 13.16169 45.56506 1.000 52.81622 144 ALA D O 1
ATOM 7877 N N . ILE D 1 131 ? -9.92291 14.60780 47.27560 1.000 55.20724 145 ILE D N 1
ATOM 7878 C CA . ILE D 1 131 ? -10.99053 15.51122 46.85494 1.000 39.16674 145 ILE D CA 1
ATOM 7879 C C . ILE D 1 131 ? -10.33548 16.56865 45.97175 1.000 44.98882 145 ILE D C 1
ATOM 7880 O O . ILE D 1 131 ? -9.69447 17.50171 46.46548 1.000 41.80389 145 ILE D O 1
ATOM 7896 N N . VAL D 1 132 ? -10.50842 16.43271 44.65961 1.000 51.74897 146 VAL D N 1
ATOM 7897 C CA . VAL D 1 132 ? -9.79897 17.27354 43.70144 1.000 44.62383 146 VAL D CA 1
ATOM 7898 C C . VAL D 1 132 ? -10.78244 17.74435 42.64228 1.000 40.78779 146 VAL D C 1
ATOM 7899 O O . VAL D 1 132 ? -10.38322 18.13885 41.53834 1.000 41.63688 146 VAL D O 1
ATOM 7912 N N . THR D 1 133 ? -12.07025 17.70564 42.96876 1.000 29.27489 147 THR D N 1
ATOM 7913 C CA . THR D 1 133 ? -13.11849 18.08090 42.03359 1.000 30.33207 147 THR D CA 1
ATOM 7914 C C . THR D 1 133 ? -14.09376 19.02830 42.71490 1.000 29.71542 147 THR D C 1
ATOM 7915 O O . THR D 1 133 ? -14.39746 18.87875 43.90169 1.000 36.08184 147 THR D O 1
ATOM 7926 N N . LEU D 1 134 ? -14.59051 19.98913 41.94886 1.000 27.62161 148 LEU D N 1
ATOM 7927 C CA . LEU D 1 134 ? -15.52551 20.99352 42.42208 1.000 31.01741 148 LEU D CA 1
ATOM 7928 C C . LEU D 1 134 ? -16.82468 20.87253 41.63468 1.000 27.05221 148 LEU D C 1
ATOM 7929 O O . LEU D 1 134 ? -16.85384 20.32142 40.53250 1.000 25.36190 148 LEU D O 1
ATOM 7945 N N . ARG D 1 135 ? -17.90556 21.39268 42.20872 1.000 27.92564 149 ARG D N 1
ATOM 7946 C CA . ARG D 1 135 ? -19.14706 21.50960 41.46497 1.000 30.20710 149 ARG D CA 1
ATOM 7947 C C . ARG D 1 135 ? -19.93786 22.68784 42.00449 1.000 37.47840 149 ARG D C 1
ATOM 7948 O O . ARG D 1 135 ? -19.72800 23.14640 43.12831 1.000 40.91164 149 ARG D O 1
ATOM 7969 N N . THR D 1 136 ? -20.84158 23.18514 41.16874 1.000 44.14114 150 THR D N 1
ATOM 7970 C CA . THR D 1 136 ? -21.76733 24.24885 41.52094 1.000 51.90942 150 THR D CA 1
ATOM 7971 C C . THR D 1 136 ? -23.18233 23.79124 41.19157 1.000 65.16707 150 THR D C 1
ATOM 7972 O O . THR D 1 136 ? -23.39003 22.77588 40.51853 1.000 73.05598 150 THR D O 1
ATOM 7983 N N . ALA D 1 137 ? -24.16559 24.54302 41.67908 1.000 88.37379 151 ALA D N 1
ATOM 7984 C CA . ALA D 1 137 ? -25.55194 24.22897 41.36083 1.000 97.38461 151 ALA D CA 1
ATOM 7985 C C . ALA D 1 137 ? -25.74939 24.18689 39.84933 1.000 95.59997 151 ALA D C 1
ATOM 7986 O O . ALA D 1 137 ? -25.19586 25.00573 39.10808 1.000 92.55579 151 ALA D O 1
ATOM 7993 N N . SER D 1 138 ? -26.54982 23.22734 39.39445 1.000 81.22071 152 SER D N 1
ATOM 7994 C CA . SER D 1 138 ? -26.79220 23.04573 37.96717 1.000 72.94397 152 SER D CA 1
ATOM 7995 C C . SER D 1 138 ? -27.93510 23.93499 37.49096 1.000 67.01286 152 SER D C 1
ATOM 7996 O O . SER D 1 138 ? -27.71772 25.08384 37.10585 1.000 64.15692 152 SER D O 1
ATOM 8004 N N . ASN E 1 11 ? 22.93264 -1.70179 -5.85915 1.000 22.38599 25 ASN E N 1
ATOM 8005 C CA . ASN E 1 11 ? 21.85368 -1.10031 -6.64355 1.000 46.71239 25 ASN E CA 1
ATOM 8006 C C . ASN E 1 11 ? 20.55337 -1.02482 -5.83514 1.000 42.64133 25 ASN E C 1
ATOM 8007 O O . ASN E 1 11 ? 20.21558 -1.95325 -5.10006 1.000 45.75147 25 ASN E O 1
ATOM 8017 N N . PRO E 1 12 ? 19.80826 0.06917 -5.99820 1.000 37.93740 26 PRO E N 1
ATOM 8018 C CA . PRO E 1 12 ? 18.67387 0.30765 -5.10087 1.000 26.70831 26 PRO E CA 1
ATOM 8019 C C . PRO E 1 12 ? 17.57658 -0.76743 -5.22315 1.000 35.03452 26 PRO E C 1
ATOM 8020 O O . PRO E 1 12 ? 17.42329 -1.46167 -6.22611 1.000 44.11108 26 PRO E O 1
ATOM 8031 N N . THR E 1 13 ? 16.92485 -0.98868 -4.08005 1.000 36.86856 27 THR E N 1
ATOM 8032 C CA . THR E 1 13 ? 15.85594 -1.95722 -3.89468 1.000 37.79831 27 THR E CA 1
ATOM 8033 C C . THR E 1 13 ? 14.70990 -1.28619 -3.16731 1.000 27.89672 27 THR E C 1
ATOM 8034 O O . THR E 1 13 ? 14.95519 -0.49171 -2.24518 1.000 28.36697 27 THR E O 1
ATOM 8045 N N . VAL E 1 14 ? 13.46820 -1.56169 -3.60441 1.000 24.08431 28 VAL E N 1
ATOM 8046 C CA . VAL E 1 14 ? 12.28723 -0.92308 -2.99577 1.000 30.47342 28 VAL E CA 1
ATOM 8047 C C . VAL E 1 14 ? 11.48259 -2.03476 -2.34646 1.000 31.95140 28 VAL E C 1
ATOM 8048 O O . VAL E 1 14 ? 11.07178 -2.99678 -3.00784 1.000 30.33811 28 VAL E O 1
ATOM 8061 N N . THR E 1 15 ? 11.23892 -1.88304 -1.05460 1.000 29.22143 29 THR E N 1
ATOM 8062 C CA . THR E 1 15 ? 10.49032 -2.81736 -0.23149 1.000 29.51201 29 THR E CA 1
ATOM 8063 C C . THR E 1 15 ? 9.00579 -2.46821 -0.10621 1.000 26.59921 29 THR E C 1
ATOM 8064 O O . THR E 1 15 ? 8.15668 -3.36682 -0.03638 1.000 25.79716 29 THR E O 1
ATOM 8075 N N . GLY E 1 16 ? 8.67760 -1.18366 -0.04031 1.000 27.37689 30 GLY E N 1
ATOM 8076 C CA . GLY E 1 16 ? 7.29843 -0.76401 0.10596 1.000 24.50502 30 GLY E CA 1
ATOM 8077 C C . GLY E 1 16 ? 7.12000 0.66663 -0.35059 1.000 21.79144 30 GLY E C 1
ATOM 8078 O O . GLY E 1 16 ? 8.07452 1.44927 -0.40445 1.000 19.35906 30 GLY E O 1
ATOM 8082 N N . VAL E 1 17 ? 5.87174 1.00260 -0.67934 1.000 18.04037 31 VAL E N 1
ATOM 8083 C CA . VAL E 1 17 ? 5.51911 2.32299 -1.18236 1.000 17.58987 31 VAL E CA 1
ATOM 8084 C C . VAL E 1 17 ? 4.25271 2.77365 -0.48089 1.000 18.55931 31 VAL E C 1
ATOM 8085 O O . VAL E 1 17 ? 3.24200 2.06752 -0.50793 1.000 24.88912 31 VAL E O 1
ATOM 8098 N N . ILE E 1 18 ? 4.30810 3.93358 0.15911 1.000 25.70243 32 ILE E N 1
ATOM 8099 C CA . ILE E 1 18 ? 3.19730 4.48304 0.92273 1.000 22.07934 32 ILE E CA 1
ATOM 8100 C C . ILE E 1 18 ? 2.74341 5.77605 0.26049 1.000 24.02905 32 ILE E C 1
ATOM 8101 O O . ILE E 1 18 ? 3.36585 6.82383 0.43321 1.000 22.70233 32 ILE E O 1
ATOM 8117 N N . PRO E 1 19 ? 1.66073 5.74618 -0.51444 1.000 27.25521 33 PRO E N 1
ATOM 8118 C CA . PRO E 1 19 ? 1.10170 7.00523 -1.01589 1.000 30.07072 33 PRO E CA 1
ATOM 8119 C C . PRO E 1 19 ? 0.22086 7.67002 0.03275 1.000 29.83591 33 PRO E C 1
ATOM 8120 O O . PRO E 1 19 ? -0.49036 7.00620 0.78991 1.000 36.07984 33 PRO E O 1
ATOM 8131 N N . SER E 1 20 ? 0.28104 9.00498 0.07245 1.000 32.06939 34 SER E N 1
ATOM 8132 C CA . SER E 1 20 ? -0.53065 9.77647 1.00579 1.000 24.55348 34 SER E CA 1
ATOM 8133 C C . SER E 1 20 ? -2.00948 9.75615 0.64661 1.000 34.38087 34 SER E C 1
ATOM 8134 O O . SER E 1 20 ? -2.84766 10.00311 1.51652 1.000 34.22838 34 SER E O 1
ATOM 8142 N N . GLU E 1 21 ? -2.34511 9.49789 -0.61492 1.000 43.26285 35 GLU E N 1
ATOM 8143 C CA . GLU E 1 21 ? -3.73030 9.33426 -1.04237 1.000 38.66076 35 GLU E CA 1
ATOM 8144 C C . GLU E 1 21 ? -3.76384 8.18329 -2.03376 1.000 38.30339 35 GLU E C 1
ATOM 8145 O O . GLU E 1 21 ? -2.93908 8.13511 -2.95319 1.000 39.36109 35 GLU E O 1
ATOM 8157 N N . PHE E 1 22 ? -4.69959 7.25871 -1.85224 1.000 39.11369 36 PHE E N 1
ATOM 8158 C CA . PHE E 1 22 ? -4.86605 6.17332 -2.81230 1.000 39.29160 36 PHE E CA 1
ATOM 8159 C C . PHE E 1 22 ? -6.30555 5.68262 -2.80768 1.000 45.20620 36 PHE E C 1
ATOM 8160 O O . PHE E 1 22 ? -7.05683 5.88909 -1.85248 1.000 45.27537 36 PHE E O 1
ATOM 8177 N N . ILE E 1 23 ? -6.68297 5.03433 -3.90447 1.000 37.89668 37 ILE E N 1
ATOM 8178 C CA . ILE E 1 23 ? -8.05900 4.62971 -4.13916 1.000 33.67922 37 ILE E CA 1
ATOM 8179 C C . ILE E 1 23 ? -8.26751 3.13869 -3.90656 1.000 42.12089 37 ILE E C 1
ATOM 8180 O O . ILE E 1 23 ? -9.29641 2.73885 -3.36148 1.000 44.87417 37 ILE E O 1
ATOM 8196 N N . SER E 1 24 ? -7.31891 2.28952 -4.30042 1.000 47.24600 38 SER E N 1
ATOM 8197 C CA . SER E 1 24 ? -7.54425 0.84960 -4.19631 1.000 44.02797 38 SER E CA 1
ATOM 8198 C C . SER E 1 24 ? -6.21564 0.10520 -4.28112 1.000 38.92633 38 SER E C 1
ATOM 8199 O O . SER E 1 24 ? -5.16654 0.68782 -4.56192 1.000 39.61645 38 SER E O 1
ATOM 8207 N N . LEU E 1 25 ? -6.28556 -1.20355 -4.02221 1.000 34.47746 39 LEU E N 1
ATOM 8208 C CA . LEU E 1 25 ? -5.14521 -2.10984 -4.08992 1.000 36.92509 39 LEU E CA 1
ATOM 8209 C C . LEU E 1 25 ? -5.55817 -3.41262 -4.74096 1.000 32.67082 39 LEU E C 1
ATOM 8210 O O . LEU E 1 25 ? -6.60951 -3.95922 -4.40593 1.000 49.03785 39 LEU E O 1
ATOM 8226 N N . SER E 1 26 ? -4.74750 -3.90634 -5.66949 1.000 39.06141 40 SER E N 1
ATOM 8227 C CA . SER E 1 26 ? -5.04418 -5.18072 -6.32126 1.000 52.25709 40 SER E CA 1
ATOM 8228 C C . SER E 1 26 ? -3.77719 -5.72705 -6.96044 1.000 62.92675 40 SER E C 1
ATOM 8229 O O . SER E 1 26 ? -3.15556 -5.04157 -7.77802 1.000 61.98191 40 SER E O 1
ATOM 8237 N N . ALA E 1 27 ? -3.39378 -6.95268 -6.58700 1.000 60.27175 41 ALA E N 1
ATOM 8238 C CA . ALA E 1 27 ? -2.32146 -7.68223 -7.26638 1.000 63.27476 41 ALA E CA 1
ATOM 8239 C C . ALA E 1 27 ? -0.99058 -6.93191 -7.22080 1.000 57.87035 41 ALA E C 1
ATOM 8240 O O . ALA E 1 27 ? -0.22777 -6.91976 -8.18980 1.000 51.87037 41 ALA E O 1
ATOM 8247 N N . GLY E 1 28 ? -0.70574 -6.30093 -6.08960 1.000 57.26281 42 GLY E N 1
ATOM 8248 C CA . GLY E 1 28 ? 0.55288 -5.60014 -5.92726 1.000 57.21275 42 GLY E CA 1
ATOM 8249 C C . GLY E 1 28 ? 0.64655 -4.26097 -6.61613 1.000 54.84121 42 GLY E C 1
ATOM 8250 O O . GLY E 1 28 ? 1.75819 -3.80775 -6.90939 1.000 57.35705 42 GLY E O 1
ATOM 8254 N N . VAL E 1 29 ? -0.48245 -3.61097 -6.89315 1.000 44.76821 43 VAL E N 1
ATOM 8255 C CA . VAL E 1 29 ? -0.50192 -2.30551 -7.54013 1.000 45.14518 43 VAL E CA 1
ATOM 8256 C C . VAL E 1 29 ? -1.45026 -1.38912 -6.77688 1.000 44.63149 43 VAL E C 1
ATOM 8257 O O . VAL E 1 29 ? -2.59837 -1.76059 -6.50474 1.000 44.13827 43 VAL E O 1
ATOM 8270 N N . ILE E 1 30 ? -0.96636 -0.19937 -6.42734 1.000 43.12515 44 ILE E N 1
ATOM 8271 C CA . ILE E 1 30 ? -1.73821 0.79371 -5.69073 1.000 30.56486 44 ILE E CA 1
ATOM 8272 C C . ILE E 1 30 ? -2.22336 1.86010 -6.66698 1.000 39.22709 44 ILE E C 1
ATOM 8273 O O . ILE E 1 30 ? -1.41714 2.54471 -7.30902 1.000 30.75235 44 ILE E O 1
ATOM 8289 N N . GLU E 1 31 ? -3.54121 2.00764 -6.77348 1.000 37.84194 45 GLU E N 1
ATOM 8290 C CA . GLU E 1 31 ? -4.12411 3.07671 -7.57206 1.000 32.43123 45 GLU E CA 1
ATOM 8291 C C . GLU E 1 31 ? -4.08755 4.38703 -6.79708 1.000 33.67887 45 GLU E C 1
ATOM 8292 O O . GLU E 1 31 ? -4.43837 4.42999 -5.61217 1.000 45.10708 45 GLU E O 1
ATOM 8304 N N . VAL E 1 32 ? -3.67024 5.45366 -7.46830 1.000 34.56511 46 VAL E N 1
ATOM 8305 C CA . VAL E 1 32 ? -3.55931 6.76986 -6.84463 1.000 43.53805 46 VAL E CA 1
ATOM 8306 C C . VAL E 1 32 ? -4.36591 7.76150 -7.67125 1.000 41.23808 46 VAL E C 1
ATOM 8307 O O . VAL E 1 32 ? -4.65221 7.52116 -8.85441 1.000 38.34430 46 VAL E O 1
ATOM 8320 N N . PRO E 1 33 ? -4.74992 8.88944 -7.07945 1.000 39.23086 47 PRO E N 1
ATOM 8321 C CA . PRO E 1 33 ? -5.51085 9.89328 -7.82887 1.000 35.53773 47 PRO E CA 1
ATOM 8322 C C . PRO E 1 33 ? -4.68259 10.45384 -8.96832 1.000 44.96279 47 PRO E C 1
ATOM 8323 O O . PRO E 1 33 ? -3.52110 10.84214 -8.77037 1.000 50.66228 47 PRO E O 1
ATOM 8334 N N . PRO E 1 34 ? -5.23479 10.52138 -10.17850 1.000 50.48719 48 PRO E N 1
ATOM 8335 C CA . PRO E 1 34 ? -4.47915 11.12605 -11.27907 1.000 51.49320 48 PRO E CA 1
ATOM 8336 C C . PRO E 1 34 ? -4.43326 12.64094 -11.16386 1.000 47.82832 48 PRO E C 1
ATOM 8337 O O . PRO E 1 34 ? -5.34145 13.28101 -10.62786 1.000 37.71763 48 PRO E O 1
ATOM 8348 N N . ASN E 1 35 ? -3.34960 13.21295 -11.68990 1.000 51.33718 49 ASN E N 1
ATOM 8349 C CA . ASN E 1 35 ? -3.20523 14.66582 -11.80316 1.000 54.70544 49 ASN E CA 1
ATOM 8350 C C . ASN E 1 35 ? -3.40613 15.38557 -10.47211 1.000 54.77374 49 ASN E C 1
ATOM 8351 O O . ASN E 1 35 ? -3.90854 16.51214 -10.43467 1.000 50.83774 49 ASN E O 1
ATOM 8362 N N . LYS E 1 36 ? -3.02244 14.74950 -9.36392 1.000 59.89566 50 LYS E N 1
ATOM 8363 C CA . LYS E 1 36 ? -3.07637 15.39398 -8.05830 1.000 52.51425 50 LYS E CA 1
ATOM 8364 C C . LYS E 1 36 ? -1.71707 15.29770 -7.37159 1.000 47.81065 50 LYS E C 1
ATOM 8365 O O . LYS E 1 36 ? -1.03642 14.27361 -7.46667 1.000 45.50182 50 LYS E O 1
ATOM 8384 N N . ASN E 1 37 ? -1.33371 16.37241 -6.67759 1.000 45.00177 51 ASN E N 1
ATOM 8385 C CA . ASN E 1 37 ? -0.15456 16.34490 -5.82180 1.000 42.53443 51 ASN E CA 1
ATOM 8386 C C . ASN E 1 37 ? -0.35159 15.27359 -4.74799 1.000 35.66379 51 ASN E C 1
ATOM 8387 O O . ASN E 1 37 ? -1.28462 15.36047 -3.94214 1.000 44.19330 51 ASN E O 1
ATOM 8398 N N . ILE E 1 38 ? 0.51111 14.26548 -4.72920 1.000 36.90540 52 ILE E N 1
ATOM 8399 C CA . ILE E 1 38 ? 0.54699 13.30406 -3.63647 1.000 28.42333 52 ILE E CA 1
ATOM 8400 C C . ILE E 1 38 ? 1.99894 13.13907 -3.20793 1.000 38.89979 52 ILE E C 1
ATOM 8401 O O . ILE E 1 38 ? 2.93323 13.38371 -3.97624 1.000 43.48495 52 ILE E O 1
ATOM 8417 N N . THR E 1 39 ? 2.17988 12.71960 -1.95873 1.000 32.96093 53 THR E N 1
ATOM 8418 C CA . THR E 1 39 ? 3.49651 12.51826 -1.38070 1.000 29.31511 53 THR E CA 1
ATOM 8419 C C . THR E 1 39 ? 3.75489 11.02365 -1.26245 1.000 31.57778 53 THR E C 1
ATOM 8420 O O . THR E 1 39 ? 2.91203 10.28361 -0.74754 1.000 33.96798 53 THR E O 1
ATOM 8431 N N . LEU E 1 40 ? 4.91800 10.58754 -1.73679 1.000 32.36761 54 LEU E N 1
ATOM 8432 C CA . LEU E 1 40 ? 5.31618 9.19082 -1.68629 1.000 30.74868 54 LEU E CA 1
ATOM 8433 C C . LEU E 1 40 ? 6.45024 8.99390 -0.68907 1.000 30.34532 54 LEU E C 1
ATOM 8434 O O . LEU E 1 40 ? 7.44205 9.73182 -0.70908 1.000 28.72724 54 LEU E O 1
ATOM 8450 N N . TYR E 1 41 ? 6.29300 7.99763 0.17157 1.000 21.88761 55 TYR E N 1
ATOM 8451 C CA . TYR E 1 41 ? 7.34980 7.51706 1.04185 1.000 21.62334 55 TYR E CA 1
ATOM 8452 C C . TYR E 1 41 ? 7.75543 6.15672 0.49568 1.000 21.15484 55 TYR E C 1
ATOM 8453 O O . TYR E 1 41 ? 6.96607 5.20872 0.53244 1.000 29.51046 55 TYR E O 1
ATOM 8471 N N . ILE E 1 42 ? 8.96825 6.06791 -0.02875 1.000 19.43491 56 ILE E N 1
ATOM 8472 C CA . ILE E 1 42 ? 9.47290 4.85160 -0.64134 1.000 18.74988 56 ILE E CA 1
ATOM 8473 C C . ILE E 1 42 ? 10.51641 4.27683 0.30399 1.000 25.25289 56 ILE E C 1
ATOM 8474 O O . ILE E 1 42 ? 11.51673 4.93356 0.61658 1.000 26.52672 56 ILE E O 1
ATOM 8490 N N . TYR E 1 43 ? 10.27884 3.05592 0.76560 1.000 24.22801 57 TYR E N 1
ATOM 8491 C CA . TYR E 1 43 ? 11.17615 2.36218 1.66911 1.000 19.23466 57 TYR E CA 1
ATOM 8492 C C . TYR E 1 43 ? 11.88952 1.25543 0.91393 1.000 24.53145 57 TYR E C 1
ATOM 8493 O O . TYR E 1 43 ? 11.29790 0.58476 0.06260 1.000 21.18287 57 TYR E O 1
ATOM 8511 N N . GLY E 1 44 ? 13.16470 1.07688 1.23567 1.000 27.67797 58 GLY E N 1
ATOM 8512 C CA . GLY E 1 44 ? 13.99397 0.12885 0.51946 1.000 25.39955 58 GLY E CA 1
ATOM 8513 C C . GLY E 1 44 ? 15.43532 0.28530 0.95299 1.000 29.14380 58 GLY E C 1
ATOM 8514 O O . GLY E 1 44 ? 15.72071 0.85897 2.00642 1.000 29.35920 58 GLY E O 1
ATOM 8518 N N . GLU E 1 45 ? 16.34026 -0.22166 0.12189 1.000 29.61725 59 GLU E N 1
ATOM 8519 C CA . GLU E 1 45 ? 17.73293 -0.33341 0.51925 1.000 39.19046 59 GLU E CA 1
ATOM 8520 C C . GLU E 1 45 ? 18.64885 0.00556 -0.64476 1.000 34.90426 59 GLU E C 1
ATOM 8521 O O . GLU E 1 45 ? 18.29951 -0.16770 -1.81178 1.000 32.00284 59 GLU E O 1
ATOM 8533 N N . SER E 1 46 ? 19.83493 0.51742 -0.29802 1.000 45.69137 60 SER E N 1
ATOM 8534 C CA . SER E 1 46 ? 20.84691 0.94720 -1.26422 1.000 33.74116 60 SER E CA 1
ATOM 8535 C C . SER E 1 46 ? 20.40951 2.23381 -1.97018 1.000 32.42548 60 SER E C 1
ATOM 8536 O O . SER E 1 46 ? 20.65689 2.42004 -3.16086 1.000 30.39053 60 SER E O 1
ATOM 8544 N N . PHE E 1 47 ? 19.77309 3.13677 -1.21810 1.000 28.40306 61 PHE E N 1
ATOM 8545 C CA . PHE E 1 47 ? 19.29854 4.40844 -1.73001 1.000 21.33079 61 PHE E CA 1
ATOM 8546 C C . PHE E 1 47 ? 20.37101 5.49958 -1.72774 1.000 29.77431 61 PHE E C 1
ATOM 8547 O O . PHE E 1 47 ? 20.03744 6.67154 -1.94497 1.000 29.36975 61 PHE E O 1
ATOM 8564 N N . GLU E 1 48 ? 21.64025 5.16068 -1.49851 1.000 32.17717 62 GLU E N 1
ATOM 8565 C CA . GLU E 1 48 ? 22.63761 6.20010 -1.26620 1.000 31.88993 62 GLU E CA 1
ATOM 8566 C C . GLU E 1 48 ? 22.86410 7.05159 -2.50735 1.000 31.18251 62 GLU E C 1
ATOM 8567 O O . GLU E 1 48 ? 22.82867 8.28446 -2.43204 1.000 35.53506 62 GLU E O 1
ATOM 8579 N N . ASN E 1 49 ? 23.08882 6.41799 -3.66267 1.000 31.88368 63 ASN E N 1
ATOM 8580 C CA . ASN E 1 49 ? 23.39503 7.17622 -4.86384 1.000 28.01326 63 ASN E CA 1
ATOM 8581 C C . ASN E 1 49 ? 22.13280 7.67218 -5.58812 1.000 27.97451 63 ASN E C 1
ATOM 8582 O O . ASN E 1 49 ? 22.24016 8.10780 -6.73380 1.000 31.32826 63 ASN E O 1
ATOM 8593 N N . VAL E 1 50 ? 20.95567 7.63775 -4.96251 1.000 37.59385 64 VAL E N 1
ATOM 8594 C CA . VAL E 1 50 ? 19.70914 7.98762 -5.64526 1.000 26.35322 64 VAL E CA 1
ATOM 8595 C C . VAL E 1 50 ? 19.43941 9.47276 -5.48226 1.000 24.66932 64 VAL E C 1
ATOM 8596 O O . VAL E 1 50 ? 19.38929 9.98666 -4.35933 1.000 29.40258 64 VAL E O 1
ATOM 8609 N N . THR E 1 51 ? 19.25389 10.16223 -6.60429 1.000 24.49304 65 THR E N 1
ATOM 8610 C CA . THR E 1 51 ? 19.01315 11.59901 -6.62622 1.000 18.88940 65 THR E CA 1
ATOM 8611 C C . THR E 1 51 ? 17.58709 11.96905 -7.00588 1.000 19.32953 65 THR E C 1
ATOM 8612 O O . THR E 1 51 ? 17.03555 12.92392 -6.45371 1.000 23.75988 65 THR E O 1
ATOM 8623 N N . TYR E 1 52 ? 16.97152 11.24185 -7.93783 1.000 23.72746 66 TYR E N 1
ATOM 8624 C CA . TYR E 1 52 ? 15.65430 11.59095 -8.44907 1.000 20.40766 66 TYR E CA 1
ATOM 8625 C C . TYR E 1 52 ? 14.80016 10.34049 -8.60676 1.000 19.23500 66 TYR E C 1
ATOM 8626 O O . TYR E 1 52 ? 15.30069 9.21424 -8.66232 1.000 17.35149 66 TYR E O 1
ATOM 8644 N N . LEU E 1 53 ? 13.49341 10.56953 -8.69546 1.000 19.92135 67 LEU E N 1
ATOM 8645 C CA . LEU E 1 53 ? 12.50477 9.53113 -8.92762 1.000 18.42759 67 LEU E CA 1
ATOM 8646 C C . LEU E 1 53 ? 11.74043 9.83026 -10.21409 1.000 23.15372 67 LEU E C 1
ATOM 8647 O O . LEU E 1 53 ? 11.37532 10.98109 -10.49023 1.000 21.32671 67 LEU E O 1
ATOM 8663 N N . ALA E 1 54 ? 11.50678 8.78356 -10.99760 1.000 19.65660 68 ALA E N 1
ATOM 8664 C CA . ALA E 1 54 ? 10.64250 8.86281 -12.16262 1.000 20.13310 68 ALA E CA 1
ATOM 8665 C C . ALA E 1 54 ? 9.92476 7.52837 -12.29236 1.000 20.84979 68 ALA E C 1
ATOM 8666 O O . ALA E 1 54 ? 10.19267 6.58339 -11.55010 1.000 21.46388 68 ALA E O 1
ATOM 8673 N N . PHE E 1 55 ? 9.00518 7.45794 -13.24570 1.000 18.64222 69 PHE E N 1
ATOM 8674 C CA . PHE E 1 55 ? 8.22170 6.25706 -13.47291 1.000 17.97926 69 PHE E CA 1
ATOM 8675 C C . PHE E 1 55 ? 8.30022 5.84121 -14.93128 1.000 22.79423 69 PHE E C 1
ATOM 8676 O O . PHE E 1 55 ? 8.31339 6.68812 -15.83490 1.000 20.50011 69 PHE E O 1
ATOM 8693 N N . ALA E 1 56 ? 8.35801 4.53064 -15.15153 1.000 22.49921 70 ALA E N 1
ATOM 8694 C CA . ALA E 1 56 ? 8.20715 3.94099 -16.46984 1.000 18.90805 70 ALA E CA 1
ATOM 8695 C C . ALA E 1 56 ? 6.81570 3.33860 -16.59689 1.000 24.41430 70 ALA E C 1
ATOM 8696 O O . ALA E 1 56 ? 6.21111 2.92203 -15.60604 1.000 35.49821 70 ALA E O 1
ATOM 8703 N N . THR E 1 57 ? 6.30481 3.30487 -17.82148 1.000 27.87024 71 THR E N 1
ATOM 8704 C CA . THR E 1 57 ? 4.99264 2.73495 -18.08968 1.000 30.04889 71 THR E CA 1
ATOM 8705 C C . THR E 1 57 ? 5.06374 1.31931 -18.64804 1.000 42.27127 71 THR E C 1
ATOM 8706 O O . THR E 1 57 ? 4.01329 0.70853 -18.88199 1.000 43.89176 71 THR E O 1
ATOM 8717 N N . SER E 1 58 ? 6.26602 0.78149 -18.85933 1.000 39.18606 72 SER E N 1
ATOM 8718 C CA . SER E 1 58 ? 6.42699 -0.58301 -19.34377 1.000 37.75043 72 SER E CA 1
ATOM 8719 C C . SER E 1 58 ? 7.74037 -1.11859 -18.80008 1.000 61.47581 72 SER E C 1
ATOM 8720 O O . SER E 1 58 ? 8.77627 -0.45502 -18.91028 1.000 64.87092 72 SER E O 1
ATOM 8728 N N . ARG E 1 59 ? 7.69425 -2.31611 -18.22262 1.000 87.46214 73 ARG E N 1
ATOM 8729 C CA . ARG E 1 59 ? 8.85554 -2.94050 -17.60074 1.000 89.94261 73 ARG E CA 1
ATOM 8730 C C . ARG E 1 59 ? 8.95038 -4.38933 -18.04377 1.000 100.88369 73 ARG E C 1
ATOM 8731 O O . ARG E 1 59 ? 8.00753 -5.16294 -17.85227 1.000 102.63313 73 ARG E O 1
ATOM 8752 N N . SER E 1 60 ? 10.07807 -4.75085 -18.64051 1.000 104.51356 74 SER E N 1
ATOM 8753 C CA . SER E 1 60 ? 10.44331 -6.15059 -18.79975 1.000 113.63417 74 SER E CA 1
ATOM 8754 C C . SER E 1 60 ? 11.20660 -6.60021 -17.55904 1.000 116.75406 74 SER E C 1
ATOM 8755 O O . SER E 1 60 ? 11.93135 -5.81687 -16.93848 1.000 110.02599 74 SER E O 1
ATOM 8763 N N . GLU E 1 61 ? 11.02838 -7.86912 -17.18739 1.000 127.75102 75 GLU E N 1
ATOM 8764 C CA . GLU E 1 61 ? 11.80393 -8.40060 -16.07092 1.000 135.05287 75 GLU E CA 1
ATOM 8765 C C . GLU E 1 61 ? 13.29727 -8.28256 -16.34248 1.000 129.21652 75 GLU E C 1
ATOM 8766 O O . GLU E 1 61 ? 14.08424 -8.05280 -15.41625 1.000 126.70223 75 GLU E O 1
ATOM 8778 N N . ASP E 1 62 ? 13.70292 -8.42790 -17.60528 1.000 123.74087 76 ASP E N 1
ATOM 8779 C CA . ASP E 1 62 ? 15.08886 -8.20620 -18.01061 1.000 114.45533 76 ASP E CA 1
ATOM 8780 C C . ASP E 1 62 ? 15.31095 -6.71531 -18.28159 1.000 110.45141 76 ASP E C 1
ATOM 8781 O O . ASP E 1 62 ? 15.74536 -6.29308 -19.35319 1.000 92.09887 76 ASP E O 1
ATOM 8790 N N . SER E 1 63 ? 14.98691 -5.91469 -17.26873 1.000 109.92606 77 SER E N 1
ATOM 8791 C CA . SER E 1 63 ? 15.12864 -4.47016 -17.32172 1.000 84.18859 77 SER E CA 1
ATOM 8792 C C . SER E 1 63 ? 16.16037 -4.04910 -16.29056 1.000 68.58835 77 SER E C 1
ATOM 8793 O O . SER E 1 63 ? 16.05727 -4.42324 -15.11640 1.000 68.95717 77 SER E O 1
ATOM 8801 N N . PHE E 1 64 ? 17.14966 -3.27753 -16.73255 1.000 56.13169 78 PHE E N 1
ATOM 8802 C CA . PHE E 1 64 ? 18.12002 -2.68599 -15.82176 1.000 58.81093 78 PHE E CA 1
ATOM 8803 C C . PHE E 1 64 ? 18.16883 -1.17855 -16.03633 1.000 47.31252 78 PHE E C 1
ATOM 8804 O O . PHE E 1 64 ? 18.09628 -0.40463 -15.07677 1.000 44.99552 78 PHE E O 1
ATOM 8821 N N . SER E 1 65 ? 18.27474 -0.75509 -17.28894 1.000 40.59050 79 SER E N 1
ATOM 8822 C CA . SER E 1 65 ? 18.34243 0.65776 -17.62048 1.000 33.43042 79 SER E CA 1
ATOM 8823 C C . SER E 1 65 ? 16.93819 1.16303 -17.91745 1.000 35.54645 79 SER E C 1
ATOM 8824 O O . SER E 1 65 ? 16.26023 0.64366 -18.80956 1.000 38.27841 79 SER E O 1
ATOM 8832 N N . CYS E 1 66 ? 16.50924 2.17671 -17.17267 1.000 37.03349 80 CYS E N 1
ATOM 8833 C CA . CYS E 1 66 ? 15.25926 2.88339 -17.42018 1.000 31.85280 80 CYS E CA 1
ATOM 8834 C C . CYS E 1 66 ? 15.46342 4.12022 -18.28597 1.000 27.27291 80 CYS E C 1
ATOM 8835 O O . CYS E 1 66 ? 14.53982 4.92640 -18.41980 1.000 29.22506 80 CYS E O 1
ATOM 8842 N N . GLU E 1 67 ? 16.65245 4.28219 -18.87436 1.000 27.47231 81 GLU E N 1
ATOM 8843 C CA . GLU E 1 67 ? 16.97553 5.51702 -19.58085 1.000 33.03776 81 GLU E CA 1
ATOM 8844 C C . GLU E 1 67 ? 15.99442 5.79046 -20.71899 1.000 29.88335 81 GLU E C 1
ATOM 8845 O O . GLU E 1 67 ? 15.57699 6.93666 -20.92308 1.000 32.01793 81 GLU E O 1
ATOM 8857 N N . ASN E 1 68 ? 15.61002 4.75682 -21.46728 1.000 26.53743 82 ASN E N 1
ATOM 8858 C CA . ASN E 1 68 ? 14.66273 4.94339 -22.55660 1.000 26.56148 82 ASN E CA 1
ATOM 8859 C C . ASN E 1 68 ? 13.21583 4.72554 -22.12702 1.000 24.47732 82 ASN E C 1
ATOM 8860 O O . ASN E 1 68 ? 12.30593 5.18467 -22.82507 1.000 26.34591 82 ASN E O 1
ATOM 8871 N N . HIS E 1 69 ? 12.97819 4.04933 -21.00405 1.000 31.82436 83 HIS E N 1
ATOM 8872 C CA . HIS E 1 69 ? 11.62123 3.77077 -20.55181 1.000 26.56182 83 HIS E CA 1
ATOM 8873 C C . HIS E 1 69 ? 10.98270 4.89185 -19.73725 1.000 22.54396 83 HIS E C 1
ATOM 8874 O O . HIS E 1 69 ? 9.77501 4.82564 -19.49461 1.000 23.66901 83 HIS E O 1
ATOM 8888 N N . ARG E 1 70 ? 11.73075 5.90896 -19.30491 1.000 20.77334 84 ARG E N 1
ATOM 8889 C CA . ARG E 1 70 ? 11.10467 6.95905 -18.51776 1.000 24.49755 84 ARG E CA 1
ATOM 8890 C C . ARG E 1 70 ? 9.93644 7.57355 -19.27072 1.000 19.66612 84 ARG E C 1
ATOM 8891 O O . ARG E 1 70 ? 10.07223 7.96654 -20.42836 1.000 18.53104 84 ARG E O 1
ATOM 8912 N N . ALA E 1 71 ? 8.79081 7.65329 -18.59676 1.000 25.12417 85 ALA E N 1
ATOM 8913 C CA . ALA E 1 71 ? 7.59095 8.23828 -19.17121 1.000 21.09039 85 ALA E CA 1
ATOM 8914 C C . ALA E 1 71 ? 7.09339 9.44504 -18.38032 1.000 22.73056 85 ALA E C 1
ATOM 8915 O O . ALA E 1 71 ? 6.06575 10.02837 -18.75257 1.000 23.83849 85 ALA E O 1
ATOM 8922 N N . THR E 1 72 ? 7.79223 9.84362 -17.31413 1.000 20.01037 86 THR E N 1
ATOM 8923 C CA . THR E 1 72 ? 7.37767 10.97071 -16.49402 1.000 23.43195 86 THR E CA 1
ATOM 8924 C C . THR E 1 72 ? 8.56012 11.90155 -16.27490 1.000 23.51919 86 THR E C 1
ATOM 8925 O O . THR E 1 72 ? 9.71996 11.51731 -16.44898 1.000 24.96132 86 THR E O 1
ATOM 8936 N N . ILE E 1 73 ? 8.25110 13.13980 -15.88305 1.000 23.96793 87 ILE E N 1
ATOM 8937 C CA . ILE E 1 73 ? 9.30761 14.03448 -15.43468 1.000 23.76613 87 ILE E CA 1
ATOM 8938 C C . ILE E 1 73 ? 9.91995 13.49032 -14.14805 1.000 19.59725 87 ILE E C 1
ATOM 8939 O O . ILE E 1 73 ? 9.33077 12.67121 -13.43687 1.000 23.38575 87 ILE E O 1
ATOM 8955 N N . ALA E 1 74 ? 11.12182 13.95831 -13.84518 1.000 22.20629 88 ALA E N 1
ATOM 8956 C CA . ALA E 1 74 ? 11.82319 13.51432 -12.64955 1.000 20.44109 88 ALA E CA 1
ATOM 8957 C C . ALA E 1 74 ? 11.33001 14.27394 -11.43029 1.000 20.87006 88 ALA E C 1
ATOM 8958 O O . ALA E 1 74 ? 11.08167 15.48103 -11.48823 1.000 25.67678 88 ALA E O 1
ATOM 8965 N N . PHE E 1 75 ? 11.18452 13.55985 -10.32371 1.000 26.08982 89 PHE E N 1
ATOM 8966 C CA . PHE E 1 75 ? 10.78567 14.14643 -9.04897 1.000 23.03012 89 PHE E CA 1
ATOM 8967 C C . PHE E 1 75 ? 11.97003 14.06478 -8.08649 1.000 21.01822 89 PHE E C 1
ATOM 8968 O O . PHE E 1 75 ? 12.53350 12.98681 -7.87106 1.000 21.10390 89 PHE E O 1
ATOM 8985 N N . ILE E 1 76 ? 12.34464 15.20386 -7.50841 1.000 24.51481 90 ILE E N 1
ATOM 8986 C CA . ILE E 1 76 ? 13.44475 15.23212 -6.55221 1.000 26.35851 90 ILE E CA 1
ATOM 8987 C C . ILE E 1 76 ? 13.04069 14.47974 -5.29223 1.000 23.61786 90 ILE E C 1
ATOM 8988 O O . ILE E 1 76 ? 11.88159 14.54535 -4.85162 1.000 23.74551 90 ILE E O 1
ATOM 9004 N N . VAL E 1 77 ? 13.99136 13.75829 -4.70370 1.000 20.23658 91 VAL E N 1
ATOM 9005 C CA . VAL E 1 77 ? 13.72785 12.93061 -3.53298 1.000 23.77036 91 VAL E CA 1
ATOM 9006 C C . VAL E 1 77 ? 14.49005 13.48825 -2.33875 1.000 24.47080 91 VAL E C 1
ATOM 9007 O O . VAL E 1 77 ? 15.67461 13.83038 -2.44716 1.000 20.23360 91 VAL E O 1
ATOM 9020 N N . GLN E 1 78 ? 13.79882 13.59198 -1.20932 1.000 26.71393 92 GLN E N 1
ATOM 9021 C CA . GLN E 1 78 ? 14.40241 13.81128 0.09243 1.000 24.37706 92 GLN E CA 1
ATOM 9022 C C . GLN E 1 78 ? 14.73095 12.45525 0.70524 1.000 28.87467 92 GLN E C 1
ATOM 9023 O O . GLN E 1 78 ? 14.14242 11.43080 0.35209 1.000 29.07054 92 GLN E O 1
ATOM 9037 N N . LYS E 1 79 ? 15.68407 12.45810 1.63599 1.000 28.37014 93 LYS E N 1
ATOM 9038 C CA . LYS E 1 79 ? 16.18454 11.24220 2.26831 1.000 26.07480 93 LYS E CA 1
ATOM 9039 C C . LYS E 1 79 ? 16.05625 11.35628 3.78472 1.000 27.35885 93 LYS E C 1
ATOM 9040 O O . LYS E 1 79 ? 17.06656 11.45865 4.49649 1.000 32.83809 93 LYS E O 1
ATOM 9059 N N . PRO E 1 80 ? 14.82412 11.33571 4.30700 1.000 30.83142 94 PRO E N 1
ATOM 9060 C CA . PRO E 1 80 ? 14.63825 11.43677 5.76787 1.000 24.23834 94 PRO E CA 1
ATOM 9061 C C . PRO E 1 80 ? 15.42049 10.38501 6.51242 1.000 37.64394 94 PRO E C 1
ATOM 9062 O O . PRO E 1 80 ? 15.77361 10.56339 7.69442 1.000 44.31548 94 PRO E O 1
ATOM 9073 N N . THR E 1 81 ? 15.71722 9.27505 5.84942 1.000 42.83949 95 THR E N 1
ATOM 9074 C CA . THR E 1 81 ? 16.44622 8.16982 6.44539 1.000 36.51597 95 THR E CA 1
ATOM 9075 C C . THR E 1 81 ? 17.28142 7.50657 5.36053 1.000 35.15363 95 THR E C 1
ATOM 9076 O O . THR E 1 81 ? 17.09114 7.74856 4.16389 1.000 49.57300 95 THR E O 1
ATOM 9087 N N . VAL E 1 82 ? 18.21888 6.65941 5.78951 1.000 28.17104 96 VAL E N 1
ATOM 9088 C CA . VAL E 1 82 ? 19.01897 5.89655 4.84074 1.000 34.98074 96 VAL E CA 1
ATOM 9089 C C . VAL E 1 82 ? 18.20998 4.77945 4.19780 1.000 33.02217 96 VAL E C 1
ATOM 9090 O O . VAL E 1 82 ? 18.63811 4.21899 3.18158 1.000 46.98020 96 VAL E O 1
ATOM 9103 N N . TYR E 1 83 ? 17.04481 4.45751 4.75854 1.000 32.51821 97 TYR E N 1
ATOM 9104 C CA . TYR E 1 83 ? 16.18185 3.40730 4.24643 1.000 34.87651 97 TYR E CA 1
ATOM 9105 C C . TYR E 1 83 ? 14.93725 3.94327 3.55585 1.000 25.49496 97 TYR E C 1
ATOM 9106 O O . TYR E 1 83 ? 14.11438 3.14919 3.09068 1.000 25.93710 97 TYR E O 1
ATOM 9124 N N . SER E 1 84 ? 14.77213 5.25525 3.47477 1.000 24.40729 98 SER E N 1
ATOM 9125 C CA . SER E 1 84 ? 13.53900 5.82298 2.96133 1.000 26.06541 98 SER E CA 1
ATOM 9126 C C . SER E 1 84 ? 13.84184 6.96188 2.00107 1.000 28.87049 98 SER E C 1
ATOM 9127 O O . SER E 1 84 ? 14.87681 7.62509 2.09096 1.000 27.92735 98 SER E O 1
ATOM 9135 N N . LEU E 1 85 ? 12.90994 7.17893 1.08586 1.000 30.04053 99 LEU E N 1
ATOM 9136 C CA . LEU E 1 85 ? 12.90680 8.32883 0.20212 1.000 23.36841 99 LEU E CA 1
ATOM 9137 C C . LEU E 1 85 ? 11.55757 9.01483 0.36002 1.000 29.62435 99 LEU E C 1
ATOM 9138 O O . LEU E 1 85 ? 10.51727 8.35211 0.44209 1.000 25.57019 99 LEU E O 1
ATOM 9154 N N . GLU E 1 86 ? 11.58122 10.34181 0.41121 1.000 31.85487 100 GLU E N 1
ATOM 9155 C CA . GLU E 1 86 ? 10.37460 11.14966 0.46272 1.000 24.65042 100 GLU E CA 1
ATOM 9156 C C . GLU E 1 86 ? 10.33340 12.00347 -0.79129 1.000 26.46799 100 GLU E C 1
ATOM 9157 O O . GLU E 1 86 ? 11.32994 12.63970 -1.14657 1.000 30.76149 100 GLU E O 1
ATOM 9169 N N . THR E 1 87 ? 9.19211 11.99814 -1.46638 1.000 28.21601 101 THR E N 1
ATOM 9170 C CA . THR E 1 87 ? 9.05377 12.73954 -2.70477 1.000 39.91382 101 THR E CA 1
ATOM 9171 C C . THR E 1 87 ? 7.59273 13.10446 -2.90961 1.000 39.18510 101 THR E C 1
ATOM 9172 O O . THR E 1 87 ? 6.68788 12.36577 -2.50792 1.000 38.07951 101 THR E O 1
ATOM 9183 N N . SER E 1 88 ? 7.37663 14.25693 -3.53651 1.000 38.97991 102 SER E N 1
ATOM 9184 C CA . SER E 1 88 ? 6.05429 14.69596 -3.95217 1.000 37.84099 102 SER E CA 1
ATOM 9185 C C . SER E 1 88 ? 5.95588 14.51825 -5.46082 1.000 37.50374 102 SER E C 1
ATOM 9186 O O . SER E 1 88 ? 6.79885 15.03528 -6.20879 1.000 32.00159 102 SER E O 1
ATOM 9194 N N . VAL E 1 89 ? 4.93552 13.78623 -5.90217 1.000 31.47382 103 VAL E N 1
ATOM 9195 C CA . VAL E 1 89 ? 4.76382 13.46600 -7.30743 1.000 35.61057 103 VAL E CA 1
ATOM 9196 C C . VAL E 1 89 ? 3.35493 13.84259 -7.72984 1.000 38.50115 103 VAL E C 1
ATOM 9197 O O . VAL E 1 89 ? 2.43899 13.95817 -6.91472 1.000 33.58149 103 VAL E O 1
ATOM 9210 N N . LEU E 1 90 ? 3.20256 14.04771 -9.03433 1.000 41.89441 104 LEU E N 1
ATOM 9211 C CA . LEU E 1 90 ? 1.90348 14.24049 -9.66247 1.000 36.17655 104 LEU E CA 1
ATOM 9212 C C . LEU E 1 90 ? 1.88021 13.32963 -10.87438 1.000 36.23135 104 LEU E C 1
ATOM 9213 O O . LEU E 1 90 ? 2.71518 13.47513 -11.77296 1.000 46.42466 104 LEU E O 1
ATOM 9229 N N . LEU E 1 91 ? 0.94090 12.38997 -10.89421 1.000 36.26900 105 LEU E N 1
ATOM 9230 C CA . LEU E 1 91 ? 0.92809 11.32005 -11.87786 1.000 35.31396 105 LEU E CA 1
ATOM 9231 C C . LEU E 1 91 ? -0.19460 11.54565 -12.87576 1.000 42.02362 105 LEU E C 1
ATOM 9232 O O . LEU E 1 91 ? -1.32645 11.85673 -12.49115 1.000 50.61467 105 LEU E O 1
ATOM 9248 N N . ARG E 1 92 ? 0.13155 11.38466 -14.15293 1.000 44.40366 106 ARG E N 1
ATOM 9249 C CA . ARG E 1 92 ? -0.80774 11.60528 -15.24348 1.000 45.05704 106 ARG E CA 1
ATOM 9250 C C . ARG E 1 92 ? -1.58204 10.32884 -15.52636 1.000 46.78690 106 ARG E C 1
ATOM 9251 O O . ARG E 1 92 ? -1.00241 9.23491 -15.55445 1.000 54.94588 106 ARG E O 1
ATOM 9272 N N . GLN E 1 93 ? -2.88993 10.46582 -15.67507 1.000 47.72740 107 GLN E N 1
ATOM 9273 C CA . GLN E 1 93 ? -3.73826 9.39502 -16.17503 1.000 47.82918 107 GLN E CA 1
ATOM 9274 C C . GLN E 1 93 ? -3.00383 8.57727 -17.23183 1.000 42.45881 107 GLN E C 1
ATOM 9275 O O . GLN E 1 93 ? -2.50192 9.12475 -18.22092 1.000 43.53084 107 GLN E O 1
ATOM 9289 N N . LEU E 1 94 ? -2.91918 7.26329 -17.01615 1.000 46.39952 108 LEU E N 1
ATOM 9290 C CA . LEU E 1 94 ? -2.26295 6.37582 -17.96228 1.000 32.89731 108 LEU E CA 1
ATOM 9291 C C . LEU E 1 94 ? -2.97672 6.38047 -19.31038 1.000 46.10868 108 LEU E C 1
ATOM 9292 O O . LEU E 1 94 ? -4.16665 6.69007 -19.42067 1.000 52.83854 108 LEU E O 1
ATOM 9308 N N . THR E 1 95 ? -2.22854 6.02581 -20.34955 1.000 49.48798 109 THR E N 1
ATOM 9309 C CA . THR E 1 95 ? -2.79672 5.84685 -21.67732 1.000 54.11230 109 THR E CA 1
ATOM 9310 C C . THR E 1 95 ? -3.39069 4.44840 -21.79279 1.000 49.14298 109 THR E C 1
ATOM 9311 O O . THR E 1 95 ? -3.15955 3.58560 -20.94066 1.000 42.28291 109 THR E O 1
ATOM 9322 N N . PRO E 1 96 ? -4.16485 4.18515 -22.84778 1.000 52.08420 110 PRO E N 1
ATOM 9323 C CA . PRO E 1 96 ? -4.66114 2.81468 -23.05604 1.000 55.03660 110 PRO E CA 1
ATOM 9324 C C . PRO E 1 96 ? -3.54771 1.81451 -23.30071 1.000 63.02438 110 PRO E C 1
ATOM 9325 O O . PRO E 1 96 ? -3.75183 0.61006 -23.08529 1.000 68.20338 110 PRO E O 1
ATOM 9336 N N . PHE E 1 97 ? -2.37608 2.27867 -23.73806 1.000 59.81416 111 PHE E N 1
ATOM 9337 C CA . PHE E 1 97 ? -1.25513 1.41248 -24.06439 1.000 47.66452 111 PHE E CA 1
ATOM 9338 C C . PHE E 1 97 ? -0.36282 1.12735 -22.86566 1.000 43.67061 111 PHE E C 1
ATOM 9339 O O . PHE E 1 97 ? 0.47865 0.22736 -22.93798 1.000 45.08092 111 PHE E O 1
ATOM 9356 N N . GLU E 1 98 ? -0.52189 1.87439 -21.77855 1.000 51.99765 112 GLU E N 1
ATOM 9357 C CA . GLU E 1 98 ? 0.31170 1.74235 -20.59010 1.000 49.94983 112 GLU E CA 1
ATOM 9358 C C . GLU E 1 98 ? -0.40772 0.93046 -19.52493 1.000 46.68546 112 GLU E C 1
ATOM 9359 O O . GLU E 1 98 ? -1.59874 1.13797 -19.26972 1.000 46.29862 112 GLU E O 1
ATOM 9371 N N . SER E 1 99 ? 0.32041 0.00382 -18.90630 1.000 46.99335 113 SER E N 1
ATOM 9372 C CA . SER E 1 99 ? -0.26947 -0.86524 -17.89106 1.000 53.65984 113 SER E CA 1
ATOM 9373 C C . SER E 1 99 ? -0.19395 -0.25069 -16.49296 1.000 45.71697 113 SER E C 1
ATOM 9374 O O . SER E 1 99 ? -1.17938 -0.27419 -15.75476 1.000 39.84451 113 SER E O 1
ATOM 9382 N N . ALA E 1 100 ? 0.95757 0.29771 -16.11095 1.000 54.06237 114 ALA E N 1
ATOM 9383 C CA . ALA E 1 100 ? 1.14459 0.80670 -14.75694 1.000 46.09013 114 ALA E CA 1
ATOM 9384 C C . ALA E 1 100 ? 2.33934 1.75330 -14.73676 1.000 44.47055 114 ALA E C 1
ATOM 9385 O O . ALA E 1 100 ? 3.03481 1.93033 -15.73992 1.000 45.86828 114 ALA E O 1
ATOM 9392 N N . PHE E 1 101 ? 2.56552 2.36726 -13.57841 1.000 33.64637 115 PHE E N 1
ATOM 9393 C CA . PHE E 1 101 ? 3.73748 3.19448 -13.33098 1.000 31.48614 115 PHE E CA 1
ATOM 9394 C C . PHE E 1 101 ? 4.74691 2.37382 -12.54188 1.000 28.37266 115 PHE E C 1
ATOM 9395 O O . PHE E 1 101 ? 4.46568 1.96968 -11.40964 1.000 30.15541 115 PHE E O 1
ATOM 9412 N N . TYR E 1 102 ? 5.91438 2.13725 -13.13456 1.000 25.78843 116 TYR E N 1
ATOM 9413 C CA . TYR E 1 102 ? 6.98993 1.38161 -12.50665 1.000 23.73630 116 TYR E CA 1
ATOM 9414 C C . TYR E 1 102 ? 8.07226 2.34693 -12.05840 1.000 18.53344 116 TYR E C 1
ATOM 9415 O O . TYR E 1 102 ? 8.47213 3.22585 -12.82166 1.000 30.06294 116 TYR E O 1
ATOM 9433 N N . ILE E 1 103 ? 8.55157 2.17900 -10.82836 1.000 22.93114 117 ILE E N 1
ATOM 9434 C CA . ILE E 1 103 ? 9.48475 3.14309 -10.26495 1.000 25.28111 117 ILE E CA 1
ATOM 9435 C C . ILE E 1 103 ? 10.82932 3.03251 -10.96163 1.000 18.58181 117 ILE E C 1
ATOM 9436 O O . ILE E 1 103 ? 11.33817 1.93489 -11.20420 1.000 22.88741 117 ILE E O 1
ATOM 9452 N N . CYS E 1 104 ? 11.40780 4.18367 -11.28852 1.000 24.03366 118 CYS E N 1
ATOM 9453 C CA . CYS E 1 104 ? 12.77663 4.28852 -11.77278 1.000 25.93111 118 CYS E CA 1
ATOM 9454 C C . CYS E 1 104 ? 13.52496 5.30141 -10.91549 1.000 20.66136 118 CYS E C 1
ATOM 9455 O O . CYS E 1 104 ? 12.94366 6.26611 -10.41346 1.000 24.37342 118 CYS E O 1
ATOM 9462 N N . PHE E 1 105 ? 14.82039 5.07241 -10.75721 1.000 20.33692 119 PHE E N 1
ATOM 9463 C CA . PHE E 1 105 ? 15.67826 5.91527 -9.94925 1.000 17.92457 119 PHE E CA 1
ATOM 9464 C C . PHE E 1 105 ? 16.79509 6.50625 -10.79736 1.000 22.44135 119 PHE E C 1
ATOM 9465 O O . PHE E 1 105 ? 17.40057 5.81195 -11.61514 1.000 24.35910 119 PHE E O 1
ATOM 9482 N N . LYS E 1 106 ? 17.07006 7.79063 -10.57898 1.000 25.19565 120 LYS E N 1
ATOM 9483 C CA . LYS E 1 106 ? 18.24868 8.44087 -11.12693 1.000 26.04450 120 LYS E CA 1
ATOM 9484 C C . LYS E 1 106 ? 19.39392 8.30682 -10.13350 1.000 22.42293 120 LYS E C 1
ATOM 9485 O O . LYS E 1 106 ? 19.26758 8.68456 -8.96703 1.000 17.21504 120 LYS E O 1
ATOM 9504 N N . LEU E 1 107 ? 20.50647 7.77653 -10.60610 1.000 25.29523 121 LEU E N 1
ATOM 9505 C CA . LEU E 1 107 ? 21.67696 7.59219 -9.77890 1.000 23.32739 121 LEU E CA 1
ATOM 9506 C C . LEU E 1 107 ? 22.67716 8.70823 -10.02209 1.000 23.72331 121 LEU E C 1
ATOM 9507 O O . LEU E 1 107 ? 22.86016 9.15776 -11.15516 1.000 29.73562 121 LEU E O 1
ATOM 9523 N N . ALA E 1 108 ? 23.33413 9.14167 -8.95576 1.000 34.42394 122 ALA E N 1
ATOM 9524 C CA . ALA E 1 108 ? 24.47097 10.02954 -9.12135 1.000 35.87970 122 ALA E CA 1
ATOM 9525 C C . ALA E 1 108 ? 25.58600 9.20125 -9.74258 1.000 25.93632 122 ALA E C 1
ATOM 9526 O O . ALA E 1 108 ? 25.78807 8.04016 -9.37556 1.000 41.39206 122 ALA E O 1
ATOM 9533 N N . HIS E 1 109 ? 26.27525 9.77887 -10.69530 1.000 25.84050 123 HIS E N 1
ATOM 9534 C CA . HIS E 1 109 ? 27.37844 9.12858 -11.40282 1.000 42.63951 123 HIS E CA 1
ATOM 9535 C C . HIS E 1 109 ? 26.77034 8.18661 -12.44304 1.000 36.50581 123 HIS E C 1
ATOM 9536 O O . HIS E 1 109 ? 26.15557 7.17682 -12.07511 1.000 29.51834 123 HIS E O 1
ATOM 9550 N N . PRO E 1 110 ? 26.90576 8.47505 -13.73326 1.000 37.04801 124 PRO E N 1
ATOM 9551 C CA . PRO E 1 110 ? 26.37523 7.56936 -14.76316 1.000 41.97334 124 PRO E CA 1
ATOM 9552 C C . PRO E 1 110 ? 27.16814 6.27156 -14.85268 1.000 43.11996 124 PRO E C 1
ATOM 9553 O O . PRO E 1 110 ? 28.23193 6.10929 -14.25017 1.000 54.99412 124 PRO E O 1
ATOM 9564 N N . PHE E 1 111 ? 26.61804 5.32410 -15.61432 1.000 41.40736 125 PHE E N 1
ATOM 9565 C CA . PHE E 1 111 ? 27.35262 4.12412 -15.99201 1.000 38.25893 125 PHE E CA 1
ATOM 9566 C C . PHE E 1 111 ? 27.01211 3.77556 -17.43830 1.000 38.47257 125 PHE E C 1
ATOM 9567 O O . PHE E 1 111 ? 26.08295 4.32410 -18.03656 1.000 39.39610 125 PHE E O 1
ATOM 9584 N N . SER E 1 112 ? 27.79527 2.85955 -18.00347 1.000 56.18963 126 SER E N 1
ATOM 9585 C CA . SER E 1 112 ? 27.69905 2.46240 -19.40477 1.000 55.15603 126 SER E CA 1
ATOM 9586 C C . SER E 1 112 ? 27.11931 1.05861 -19.50945 1.000 43.00696 126 SER E C 1
ATOM 9587 O O . SER E 1 112 ? 27.58292 0.14608 -18.82267 1.000 42.02624 126 SER E O 1
ATOM 9595 N N . HIS E 1 113 ? 26.09110 0.89171 -20.35244 1.000 37.03986 127 HIS E N 1
ATOM 9596 C CA . HIS E 1 113 ? 25.47207 -0.40958 -20.51646 1.000 56.32198 127 HIS E CA 1
ATOM 9597 C C . HIS E 1 113 ? 25.75294 -0.90730 -21.92523 1.000 70.41894 127 HIS E C 1
ATOM 9598 O O . HIS E 1 113 ? 26.73758 -1.64879 -22.13675 1.000 68.40759 127 HIS E O 1
ATOM 9612 N N . ASN E 1 114 ? 24.95051 -0.54749 -22.92221 1.000 56.06180 128 ASN E N 1
ATOM 9613 C CA . ASN E 1 114 ? 25.17647 -0.96025 -24.30996 1.000 62.82532 128 ASN E CA 1
ATOM 9614 C C . ASN E 1 114 ? 25.92023 0.12314 -25.07745 1.000 58.97424 128 ASN E C 1
ATOM 9615 O O . ASN E 1 114 ? 25.50223 0.55025 -26.15285 1.000 61.19280 128 ASN E O 1
ATOM 9626 N N . ASN E 1 115 ? 27.03464 0.58728 -24.51560 1.000 55.12639 129 ASN E N 1
ATOM 9627 C CA . ASN E 1 115 ? 27.76094 1.73468 -25.05538 1.000 61.17146 129 ASN E CA 1
ATOM 9628 C C . ASN E 1 115 ? 26.88472 2.98451 -25.02366 1.000 60.61612 129 ASN E C 1
ATOM 9629 O O . ASN E 1 115 ? 27.06718 3.90805 -25.82077 1.000 70.60548 129 ASN E O 1
ATOM 9640 N N . GLN E 1 116 ? 25.92390 3.00894 -24.10035 1.000 58.93433 130 GLN E N 1
ATOM 9641 C CA . GLN E 1 116 ? 25.08475 4.16896 -23.85268 1.000 49.93610 130 GLN E CA 1
ATOM 9642 C C . GLN E 1 116 ? 25.23307 4.61759 -22.40758 1.000 47.55350 130 GLN E C 1
ATOM 9643 O O . GLN E 1 116 ? 25.24424 3.78989 -21.48831 1.000 40.57667 130 GLN E O 1
ATOM 9657 N N . THR E 1 117 ? 25.36312 5.92854 -22.21591 1.000 43.96687 131 THR E N 1
ATOM 9658 C CA . THR E 1 117 ? 25.44174 6.46942 -20.86610 1.000 47.69186 131 THR E CA 1
ATOM 9659 C C . THR E 1 117 ? 24.05064 6.42444 -20.24767 1.000 51.86997 131 THR E C 1
ATOM 9660 O O . THR E 1 117 ? 23.07891 6.91722 -20.83751 1.000 35.10147 131 THR E O 1
ATOM 9671 N N . VAL E 1 118 ? 23.95001 5.83106 -19.06021 1.000 47.11505 132 VAL E N 1
ATOM 9672 C CA . VAL E 1 118 ? 22.66837 5.64721 -18.39317 1.000 36.97100 132 VAL E CA 1
ATOM 9673 C C . VAL E 1 118 ? 22.82139 6.02557 -16.92637 1.000 35.63973 132 VAL E C 1
ATOM 9674 O O . VAL E 1 118 ? 23.72982 5.54180 -16.24273 1.000 38.16896 132 VAL E O 1
ATOM 9687 N N . SER E 1 119 ? 21.93676 6.89573 -16.44668 1.000 27.47383 133 SER E N 1
ATOM 9688 C CA . SER E 1 119 ? 21.84891 7.24072 -15.04014 1.000 30.68582 133 SER E CA 1
ATOM 9689 C C . SER E 1 119 ? 20.53466 6.81110 -14.41327 1.000 27.85564 133 SER E C 1
ATOM 9690 O O . SER E 1 119 ? 20.37273 6.94619 -13.19161 1.000 31.97509 133 SER E O 1
ATOM 9698 N N . TRP E 1 120 ? 19.59632 6.30933 -15.20305 1.000 26.20720 134 TRP E N 1
ATOM 9699 C CA . TRP E 1 120 ? 18.28244 5.89985 -14.73330 1.000 24.02090 134 TRP E CA 1
ATOM 9700 C C . TRP E 1 120 ? 18.21234 4.38587 -14.76679 1.000 22.22595 134 TRP E C 1
ATOM 9701 O O . TRP E 1 120 ? 18.56269 3.77191 -15.77802 1.000 35.85194 134 TRP E O 1
ATOM 9722 N N . ILE E 1 121 ? 17.76581 3.78728 -13.66821 1.000 28.37160 135 ILE E N 1
ATOM 9723 C CA . ILE E 1 121 ? 17.70042 2.33816 -13.53989 1.000 25.64957 135 ILE E CA 1
ATOM 9724 C C . ILE E 1 121 ? 16.32546 1.96347 -13.01141 1.000 28.47068 135 ILE E C 1
ATOM 9725 O O . ILE E 1 121 ? 15.71181 2.70793 -12.24105 1.000 25.89581 135 ILE E O 1
ATOM 9741 N N . HIS E 1 122 ? 15.84000 0.79733 -13.43257 1.000 39.00028 136 HIS E N 1
ATOM 9742 C CA . HIS E 1 122 ? 14.59083 0.28230 -12.89507 1.000 40.57990 136 HIS E CA 1
ATOM 9743 C C . HIS E 1 122 ? 14.79422 -0.13990 -11.44916 1.000 32.18052 136 HIS E C 1
ATOM 9744 O O . HIS E 1 122 ? 15.74611 -0.85131 -11.13353 1.000 23.11140 136 HIS E O 1
ATOM 9758 N N . ALA E 1 123 ? 13.89298 0.28470 -10.57110 1.000 41.11069 137 ALA E N 1
ATOM 9759 C CA . ALA E 1 123 ? 13.92785 -0.20399 -9.20395 1.000 25.50369 137 ALA E CA 1
ATOM 9760 C C . ALA E 1 123 ? 13.48370 -1.65659 -9.20204 1.000 29.16795 137 ALA E C 1
ATOM 9761 O O . ALA E 1 123 ? 12.48439 -2.01038 -9.83276 1.000 36.02654 137 ALA E O 1
ATOM 9768 N N . THR E 1 124 ? 14.22532 -2.49587 -8.49915 1.000 34.90580 138 THR E N 1
ATOM 9769 C CA . THR E 1 124 ? 13.88152 -3.90931 -8.38546 1.000 36.91229 138 THR E CA 1
ATOM 9770 C C . THR E 1 124 ? 13.22287 -4.18521 -7.03893 1.000 36.22534 138 THR E C 1
ATOM 9771 O O . THR E 1 124 ? 13.66307 -3.65053 -6.01333 1.000 35.87769 138 THR E O 1
ATOM 9782 N N . PRO E 1 125 ? 12.14606 -4.96866 -6.97951 1.000 43.03531 139 PRO E N 1
ATOM 9783 C CA . PRO E 1 125 ? 11.52872 -5.25634 -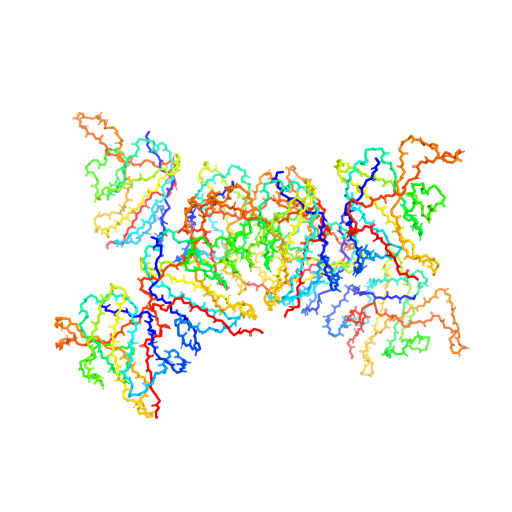5.67511 1.000 48.60228 139 PRO E CA 1
ATOM 9784 C C . PRO E 1 125 ? 12.42232 -6.12931 -4.80376 1.000 40.16975 139 PRO E C 1
ATOM 9785 O O . PRO E 1 125 ? 13.07557 -7.05427 -5.28861 1.000 42.69529 139 PRO E O 1
ATOM 9796 N N . THR E 1 126 ? 12.44089 -5.82485 -3.49732 1.000 44.44832 140 THR E N 1
ATOM 9797 C CA . THR E 1 126 ? 13.26624 -6.59108 -2.56210 1.000 48.50779 140 THR E CA 1
ATOM 9798 C C . THR E 1 126 ? 12.81106 -8.04557 -2.49538 1.000 48.65703 140 THR E C 1
ATOM 9799 O O . THR E 1 126 ? 13.62722 -8.96975 -2.55408 1.000 44.09556 140 THR E O 1
ATOM 9810 N N . TYR E 1 127 ? 11.50701 -8.26387 -2.37282 1.000 57.82832 141 TYR E N 1
ATOM 9811 C CA . TYR E 1 127 ? 10.94103 -9.60324 -2.42345 1.000 61.74291 141 TYR E CA 1
ATOM 9812 C C . TYR E 1 127 ? 9.85996 -9.66128 -3.48833 1.000 58.31333 141 TYR E C 1
ATOM 9813 O O . TYR E 1 127 ? 9.19844 -8.65760 -3.76576 1.000 60.86062 141 TYR E O 1
ATOM 9831 N N . PRO E 1 128 ? 9.66517 -10.82773 -4.11231 1.000 74.59864 142 PRO E N 1
ATOM 9832 C CA . PRO E 1 128 ? 8.82015 -10.87505 -5.32183 1.000 74.40111 142 PRO E CA 1
ATOM 9833 C C . PRO E 1 128 ? 7.39320 -10.40340 -5.11975 1.000 74.63949 142 PRO E C 1
ATOM 9834 O O . PRO E 1 128 ? 6.81349 -9.81754 -6.04378 1.000 75.36522 142 PRO E O 1
ATOM 9845 N N . ALA E 1 129 ? 6.81100 -10.62044 -3.94434 1.000 70.88515 143 ALA E N 1
ATOM 9846 C CA . ALA E 1 129 ? 5.41991 -10.27559 -3.69635 1.000 62.60321 143 ALA E CA 1
ATOM 9847 C C . ALA E 1 129 ? 5.24120 -8.82989 -3.25763 1.000 66.68392 143 ALA E C 1
ATOM 9848 O O . ALA E 1 129 ? 4.14144 -8.45017 -2.84906 1.000 69.76978 143 ALA E O 1
ATOM 9855 N N . ALA E 1 130 ? 6.28156 -8.01126 -3.35015 1.000 68.00637 144 ALA E N 1
ATOM 9856 C CA . ALA E 1 130 ? 6.21354 -6.66489 -2.79164 1.000 65.53674 144 ALA E CA 1
ATOM 9857 C C . ALA E 1 130 ? 5.15569 -5.79801 -3.48125 1.000 64.37412 144 ALA E C 1
ATOM 9858 O O . ALA E 1 130 ? 4.88121 -5.92145 -4.67674 1.000 65.53569 144 ALA E O 1
ATOM 9865 N N . ILE E 1 131 ? 4.54180 -4.92194 -2.68420 1.000 58.73718 145 ILE E N 1
ATOM 9866 C CA . ILE E 1 131 ? 3.56829 -3.95112 -3.18284 1.000 51.29575 145 ILE E CA 1
ATOM 9867 C C . ILE E 1 131 ? 4.38905 -2.73320 -3.58745 1.000 53.76377 145 ILE E C 1
ATOM 9868 O O . ILE E 1 131 ? 4.71762 -1.88994 -2.74761 1.000 49.84392 145 ILE E O 1
ATOM 9884 N N . VAL E 1 132 ? 4.73312 -2.64479 -4.88370 1.000 45.76334 146 VAL E N 1
ATOM 9885 C CA . VAL E 1 132 ? 5.68834 -1.62047 -5.31002 1.000 42.99641 146 VAL E CA 1
ATOM 9886 C C . VAL E 1 132 ? 5.38794 -1.01003 -6.67631 1.000 37.37111 146 VAL E C 1
ATOM 9887 O O . VAL E 1 132 ? 6.28149 -0.43470 -7.31242 1.000 43.82044 146 VAL E O 1
ATOM 9900 N N . THR E 1 133 ? 4.13971 -1.07492 -7.11324 1.000 42.10442 147 THR E N 1
ATOM 9901 C CA . THR E 1 133 ? 3.75092 -0.56343 -8.42203 1.000 34.99423 147 THR E CA 1
ATOM 9902 C C . THR E 1 133 ? 2.53105 0.32739 -8.26570 1.000 34.86537 147 THR E C 1
ATOM 9903 O O . THR E 1 133 ? 1.66088 0.06159 -7.43033 1.000 33.38282 147 THR E O 1
ATOM 9914 N N . LEU E 1 134 ? 2.47441 1.38547 -9.07078 1.000 33.22398 148 LEU E N 1
ATOM 9915 C CA . LEU E 1 134 ? 1.39329 2.35361 -9.01097 1.000 31.26565 148 LEU E CA 1
ATOM 9916 C C . LEU E 1 134 ? 0.63867 2.35323 -10.33158 1.000 31.89957 148 LEU E C 1
ATOM 9917 O O . LEU E 1 134 ? 1.16408 1.95085 -11.37303 1.000 33.68905 148 LEU E O 1
ATOM 9933 N N . ARG E 1 135 ? -0.60579 2.81698 -10.27523 1.000 30.15733 149 ARG E N 1
ATOM 9934 C CA . ARG E 1 135 ? -1.39496 3.02952 -11.47710 1.000 35.75836 149 ARG E CA 1
ATOM 9935 C C . ARG E 1 135 ? -2.39920 4.14496 -11.22327 1.000 31.42417 149 ARG E C 1
ATOM 9936 O O . ARG E 1 135 ? -2.70883 4.48476 -10.08092 1.000 32.87373 149 ARG E O 1
ATOM 9957 N N . THR E 1 136 ? -2.88048 4.72510 -12.31279 1.000 31.17515 150 THR E N 1
ATOM 9958 C CA . THR E 1 136 ? -3.94294 5.71152 -12.28902 1.000 42.85452 150 THR E CA 1
ATOM 9959 C C . THR E 1 136 ? -5.03264 5.24821 -13.24679 1.000 50.52402 150 THR E C 1
ATOM 9960 O O . THR E 1 136 ? -4.83099 4.33306 -14.05160 1.000 47.61690 150 THR E O 1
ATOM 9971 N N . ALA E 1 137 ? -6.20131 5.88070 -13.14919 1.000 45.20805 151 ALA E N 1
ATOM 9972 C CA . ALA E 1 137 ? -7.28373 5.57463 -14.07188 1.000 46.44419 151 ALA E CA 1
ATOM 9973 C C . ALA E 1 137 ? -6.79920 5.75672 -15.50672 1.000 57.18712 151 ALA E C 1
ATOM 9974 O O . ALA E 1 137 ? -5.94291 6.59914 -15.78391 1.000 50.94444 151 ALA E O 1
ATOM 9981 N N . SER E 1 138 ? -7.28266 4.90579 -16.40789 1.000 55.36322 152 SER E N 1
ATOM 9982 C CA . SER E 1 138 ? -6.87139 4.98605 -17.80822 1.000 50.31381 152 SER E CA 1
ATOM 9983 C C . SER E 1 138 ? -7.75233 5.96339 -18.58899 1.000 46.65414 152 SER E C 1
ATOM 9984 O O . SER E 1 138 ? -8.14753 7.00950 -18.07611 1.000 41.58493 152 SER E O 1
ATOM 9992 N N . ASN F 1 11 ? 12.57936 22.53395 63.58098 1.000 29.62980 25 ASN F N 1
ATOM 9993 C CA . ASN F 1 11 ? 11.31116 22.11612 64.17201 1.000 45.91119 25 ASN F CA 1
ATOM 9994 C C . ASN F 1 11 ? 10.19683 22.05596 63.12614 1.000 54.08791 25 ASN F C 1
ATOM 9995 O O . ASN F 1 11 ? 10.13866 22.89311 62.22598 1.000 48.81900 25 ASN F O 1
ATOM 10005 N N . PRO F 1 12 ? 9.31589 21.06161 63.23866 1.000 51.73707 26 PRO F N 1
ATOM 10006 C CA . PRO F 1 12 ? 8.27568 20.88910 62.21832 1.000 46.82339 26 PRO F CA 1
ATOM 10007 C C . PRO F 1 12 ? 7.33448 22.08278 62.16493 1.000 41.26392 26 PRO F C 1
ATOM 10008 O O . PRO F 1 12 ? 6.97502 22.66240 63.19225 1.000 42.50093 26 PRO F O 1
ATOM 10019 N N . THR F 1 13 ? 6.93036 22.43624 60.95087 1.000 35.89277 27 THR F N 1
ATOM 10020 C CA . THR F 1 13 ? 5.98718 23.51623 60.69021 1.000 40.58113 27 THR F CA 1
ATOM 10021 C C . THR F 1 13 ? 4.91207 22.99447 59.75478 1.000 34.76265 27 THR F C 1
ATOM 10022 O O . THR F 1 13 ? 5.21491 22.27227 58.80268 1.000 32.19827 27 THR F O 1
ATOM 10033 N N . VAL F 1 14 ? 3.66095 23.35120 60.02910 1.000 32.43091 28 VAL F N 1
ATOM 10034 C CA . VAL F 1 14 ? 2.50901 22.83173 59.30417 1.000 32.42335 28 VAL F CA 1
ATOM 10035 C C . VAL F 1 14 ? 1.87994 23.96162 58.50260 1.000 34.82405 28 VAL F C 1
ATOM 10036 O O . VAL F 1 14 ? 1.52770 25.00997 59.05899 1.000 34.30619 28 VAL F O 1
ATOM 10049 N N . THR F 1 15 ? 1.74239 23.74744 57.19243 1.000 31.22277 29 THR F N 1
ATOM 10050 C CA . THR F 1 15 ? 1.12681 24.70991 56.28884 1.000 25.76890 29 THR F CA 1
ATOM 10051 C C . THR F 1 15 ? -0.33998 24.41173 56.00988 1.000 29.86530 29 THR F C 1
ATOM 10052 O O . THR F 1 15 ? -1.13854 25.33856 55.86861 1.000 36.31993 29 THR F O 1
ATOM 10063 N N . GLY F 1 16 ? -0.71078 23.14044 55.90448 1.000 27.76994 30 GLY F N 1
ATOM 10064 C CA . GLY F 1 16 ? -2.07996 22.78426 55.59121 1.000 24.24979 30 GLY F CA 1
ATOM 10065 C C . GLY F 1 16 ? -2.37029 21.35083 55.97038 1.000 26.29223 30 GLY F C 1
ATOM 10066 O O . GLY F 1 16 ? -1.45981 20.53395 56.13942 1.000 20.66057 30 GLY F O 1
ATOM 10070 N N . VAL F 1 17 ? -3.66309 21.05152 56.09464 1.000 28.05658 31 VAL F N 1
ATOM 10071 C CA . VAL F 1 17 ? -4.14414 19.72980 56.47368 1.000 20.98170 31 VAL F CA 1
ATOM 10072 C C . VAL F 1 17 ? -5.25707 19.33875 55.51278 1.000 26.90467 31 VAL F C 1
ATOM 10073 O O . VAL F 1 17 ? -6.25844 20.05062 55.39355 1.000 29.62819 31 VAL F O 1
ATOM 10086 N N . ILE F 1 18 ? -5.08384 18.21055 54.83593 1.000 30.05830 32 ILE F N 1
ATOM 10087 C CA . ILE F 1 18 ? -6.04366 17.73842 53.84818 1.000 26.60073 32 ILE F CA 1
ATOM 10088 C C . ILE F 1 18 ? -6.68444 16.44924 54.34439 1.000 25.98453 32 ILE F C 1
ATOM 10089 O O . ILE F 1 18 ? -6.08190 15.37213 54.22187 1.000 23.92297 32 ILE F O 1
ATOM 10105 N N . PRO F 1 19 ? -7.88788 16.50166 54.90414 1.000 31.36899 33 PRO F N 1
ATOM 10106 C CA . PRO F 1 19 ? -8.60084 15.26519 55.24576 1.000 27.06457 33 PRO F CA 1
ATOM 10107 C C . PRO F 1 19 ? -9.31985 14.67016 54.04592 1.000 30.74046 33 PRO F C 1
ATOM 10108 O O . PRO F 1 19 ? -9.80906 15.37665 53.16269 1.000 31.01107 33 PRO F O 1
ATOM 10119 N N . SER F 1 20 ? -9.37468 13.33880 54.02265 1.000 43.42932 34 SER F N 1
ATOM 10120 C CA . SER F 1 20 ? -10.08219 12.63965 52.95620 1.000 43.80012 34 SER F CA 1
ATOM 10121 C C . SER F 1 20 ? -11.58849 12.85735 53.03012 1.000 44.30234 34 SER F C 1
ATOM 10122 O O . SER F 1 20 ? -12.27499 12.68369 52.01960 1.000 53.19469 34 SER F O 1
ATOM 10130 N N . GLU F 1 21 ? -12.11771 13.20176 54.20397 1.000 44.45851 35 GLU F N 1
ATOM 10131 C CA . GLU F 1 21 ? -13.52160 13.56429 54.36511 1.000 44.92456 35 GLU F CA 1
ATOM 10132 C C . GLU F 1 21 ? -13.61032 14.73641 55.32961 1.000 44.73686 35 GLU F C 1
ATOM 10133 O O . GLU F 1 21 ? -12.95839 14.72450 56.38254 1.000 44.52067 35 GLU F O 1
ATOM 10145 N N . PHE F 1 22 ? -14.42903 15.73554 54.98475 1.000 44.85168 36 PHE F N 1
ATOM 10146 C CA . PHE F 1 22 ? -14.67462 16.83441 55.91347 1.000 44.76383 36 PHE F CA 1
ATOM 10147 C C . PHE F 1 22 ? -16.09818 17.37824 55.76248 1.000 45.42547 36 PHE F C 1
ATOM 10148 O O . PHE F 1 22 ? -16.79013 17.14487 54.77191 1.000 45.57293 36 PHE F O 1
ATOM 10165 N N . ILE F 1 23 ? -16.53569 18.06097 56.82387 1.000 45.34157 37 ILE F N 1
ATOM 10166 C CA . ILE F 1 23 ? -17.92251 18.46416 56.96903 1.000 45.88021 37 ILE F CA 1
ATOM 10167 C C . ILE F 1 23 ? -18.11045 19.94583 56.66138 1.000 45.71845 37 ILE F C 1
ATOM 10168 O O . ILE F 1 23 ? -19.09563 20.33243 56.03594 1.000 61.02430 37 ILE F O 1
ATOM 10184 N N . SER F 1 24 ? -17.17900 20.78206 57.09220 1.000 45.18722 38 SER F N 1
ATOM 10185 C CA . SER F 1 24 ? -17.32680 22.21964 56.99275 1.000 45.04935 38 SER F CA 1
ATOM 10186 C C . SER F 1 24 ? -15.97037 22.83823 57.23955 1.000 46.95121 38 SER F C 1
ATOM 10187 O O . SER F 1 24 ? -15.01917 22.14778 57.62478 1.000 44.08660 38 SER F O 1
ATOM 10195 N N . LEU F 1 25 ? -15.90324 24.15358 57.04852 1.000 52.84304 39 LEU F N 1
ATOM 10196 C CA . LEU F 1 25 ? -14.69829 24.94323 57.27051 1.000 48.52652 39 LEU F CA 1
ATOM 10197 C C . LEU F 1 25 ? -15.10235 26.22212 57.98370 1.000 47.03563 39 LEU F C 1
ATOM 10198 O O . LEU F 1 25 ? -16.08818 26.85791 57.59646 1.000 51.80577 39 LEU F O 1
ATOM 10214 N N . SER F 1 26 ? -14.34552 26.60598 59.00762 1.000 49.51229 40 SER F N 1
ATOM 10215 C CA . SER F 1 26 ? -14.67663 27.82182 59.74730 1.000 53.32781 40 SER F CA 1
ATOM 10216 C C . SER F 1 26 ? -13.44857 28.34740 60.46859 1.000 49.03880 40 SER F C 1
ATOM 10217 O O . SER F 1 26 ? -12.87874 27.64615 61.31066 1.000 60.93825 40 SER F O 1
ATOM 10225 N N . ALA F 1 27 ? -13.04272 29.57187 60.13938 1.000 50.04467 41 ALA F N 1
ATOM 10226 C CA . ALA F 1 27 ? -12.03536 30.29825 60.91031 1.000 56.03169 41 ALA F CA 1
ATOM 10227 C C . ALA F 1 27 ? -10.75201 29.49060 61.05848 1.000 54.21604 41 ALA F C 1
ATOM 10228 O O . ALA F 1 27 ? -10.09701 29.51173 62.10005 1.000 61.62423 41 ALA F O 1
ATOM 10235 N N . GLY F 1 28 ? -10.37879 28.77924 59.99960 1.000 51.66573 42 GLY F N 1
ATOM 10236 C CA . GLY F 1 28 ? -9.18060 27.96538 60.04130 1.000 49.49403 42 GLY F CA 1
ATOM 10237 C C . GLY F 1 28 ? -9.32529 26.64414 60.76588 1.000 46.86451 42 GLY F C 1
ATOM 10238 O O . GLY F 1 28 ? -8.32378 26.10261 61.24893 1.000 46.98181 42 GLY F O 1
ATOM 10242 N N . VAL F 1 29 ? -10.54143 26.10973 60.86611 1.000 42.56336 43 VAL F N 1
ATOM 10243 C CA . VAL F 1 29 ? -10.79741 24.82773 61.50790 1.000 40.39548 43 VAL F CA 1
ATOM 10244 C C . VAL F 1 29 ? -11.68730 23.99855 60.59104 1.000 35.31399 43 VAL F C 1
ATOM 10245 O O . VAL F 1 29 ? -12.74499 24.46456 60.15582 1.000 42.56637 43 VAL F O 1
ATOM 10258 N N . ILE F 1 30 ? -11.25689 22.77837 60.29871 1.000 25.91887 44 ILE F N 1
ATOM 10259 C CA . ILE F 1 30 ? -11.98608 21.85753 59.43936 1.000 36.50194 44 ILE F CA 1
ATOM 10260 C C . ILE F 1 30 ? -12.68289 20.81689 60.30916 1.000 35.71480 44 ILE F C 1
ATOM 10261 O O . ILE F 1 30 ? -12.03045 20.08360 61.06020 1.000 37.88139 44 ILE F O 1
ATOM 10277 N N . GLU F 1 31 ? -14.00625 20.74564 60.20760 1.000 34.72814 45 GLU F N 1
ATOM 10278 C CA . GLU F 1 31 ? -14.76730 19.71406 60.89768 1.000 34.95924 45 GLU F CA 1
ATOM 10279 C C . GLU F 1 31 ? -14.66293 18.41245 60.12294 1.000 37.19348 45 GLU F C 1
ATOM 10280 O O . GLU F 1 31 ? -14.82167 18.39841 58.89454 1.000 44.15877 45 GLU F O 1
ATOM 10292 N N . VAL F 1 32 ? -14.40603 17.31531 60.83344 1.000 40.98523 46 VAL F N 1
ATOM 10293 C CA . VAL F 1 32 ? -14.22643 16.00169 60.21087 1.000 39.22069 46 VAL F CA 1
ATOM 10294 C C . VAL F 1 32 ? -15.15413 15.00300 60.89032 1.000 40.10486 46 VAL F C 1
ATOM 10295 O O . VAL F 1 32 ? -15.64710 15.24505 62.00150 1.000 42.20931 46 VAL F O 1
ATOM 10308 N N . PRO F 1 33 ? -15.47939 13.90260 60.20513 1.000 42.02563 47 PRO F N 1
ATOM 10309 C CA . PRO F 1 33 ? -16.37417 12.90153 60.79966 1.000 45.68454 47 PRO F CA 1
ATOM 10310 C C . PRO F 1 33 ? -15.74025 12.26017 62.02268 1.000 44.10393 47 PRO F C 1
ATOM 10311 O O . PRO F 1 33 ? -14.58684 11.80519 61.97426 1.000 39.77494 47 PRO F O 1
ATOM 10322 N N . PRO F 1 34 ? -16.45678 12.20101 63.14122 1.000 45.35973 48 PRO F N 1
ATOM 10323 C CA . PRO F 1 34 ? -15.94078 11.48909 64.31246 1.000 41.58203 48 PRO F CA 1
ATOM 10324 C C . PRO F 1 34 ? -16.07345 9.97989 64.16426 1.000 33.66205 48 PRO F C 1
ATOM 10325 O O . PRO F 1 34 ? -16.91602 9.46458 63.43291 1.000 37.90065 48 PRO F O 1
ATOM 10336 N N . ASN F 1 35 ? -15.20883 9.27231 64.88327 1.000 35.28989 49 ASN F N 1
ATOM 10337 C CA . ASN F 1 35 ? -15.28134 7.81696 64.99296 1.000 39.58449 49 ASN F CA 1
ATOM 10338 C C . ASN F 1 35 ? -15.26657 7.13666 63.62684 1.000 42.26178 49 ASN F C 1
ATOM 10339 O O . ASN F 1 35 ? -15.82850 6.05076 63.45898 1.000 45.07591 49 ASN F O 1
ATOM 10350 N N . LYS F 1 36 ? -14.61608 7.76155 62.64117 1.000 47.31563 50 LYS F N 1
ATOM 10351 C CA . LYS F 1 36 ? -14.45839 7.19560 61.30891 1.000 39.83861 50 LYS F CA 1
ATOM 10352 C C . LYS F 1 36 ? -12.99674 7.22894 60.87753 1.000 42.75412 50 LYS F C 1
ATOM 10353 O O . LYS F 1 36 ? -12.27535 8.18386 61.17321 1.000 31.50424 50 LYS F O 1
ATOM 10372 N N . ASN F 1 37 ? -12.56174 6.17532 60.17985 1.000 55.83610 51 ASN F N 1
ATOM 10373 C CA . ASN F 1 37 ? -11.25257 6.20113 59.54162 1.000 42.42837 51 ASN F CA 1
ATOM 10374 C C . ASN F 1 37 ? -11.22980 7.29251 58.49190 1.000 38.11528 51 ASN F C 1
ATOM 10375 O O . ASN F 1 37 ? -12.02364 7.27165 57.54297 1.000 45.35910 51 ASN F O 1
ATOM 10385 N N . ILE F 1 38 ? -10.33112 8.24447 58.66106 1.000 33.66142 52 ILE F N 1
ATOM 10386 C CA . ILE F 1 38 ? -10.08869 9.25668 57.65045 1.000 31.14783 52 ILE F CA 1
ATOM 10387 C C . ILE F 1 38 ? -8.58668 9.32547 57.44312 1.000 33.58219 52 ILE F C 1
ATOM 10388 O O . ILE F 1 38 ? -7.79371 8.97400 58.32128 1.000 30.52880 52 ILE F O 1
ATOM 10404 N N . THR F 1 39 ? -8.19824 9.77472 56.25853 1.000 33.42135 53 THR F N 1
ATOM 10405 C CA . THR F 1 39 ? -6.79768 9.89689 55.89997 1.000 24.82924 53 THR F CA 1
ATOM 10406 C C . THR F 1 39 ? -6.43236 11.36969 55.92085 1.000 26.00603 53 THR F C 1
ATOM 10407 O O . THR F 1 39 ? -7.14446 12.19777 55.34778 1.000 28.60828 53 THR F O 1
ATOM 10418 N N . LEU F 1 40 ? -5.33351 11.69197 56.59141 1.000 28.81822 54 LEU F N 1
ATOM 10419 C CA . LEU F 1 40 ? -4.85444 13.05626 56.67781 1.000 25.31685 54 LEU F CA 1
ATOM 10420 C C . LEU F 1 40 ? -3.58447 13.20105 55.85585 1.000 24.01170 54 LEU F C 1
ATOM 10421 O O . LEU F 1 40 ? -2.65294 12.40420 55.99329 1.000 22.46741 54 LEU F O 1
ATOM 10437 N N . TYR F 1 41 ? -3.56563 14.21487 55.00780 1.000 24.20540 55 TYR F N 1
ATOM 10438 C CA . TYR F 1 41 ? -2.37554 14.65452 54.30610 1.000 25.46000 55 TYR F CA 1
ATOM 10439 C C . TYR F 1 41 ? -1.99170 15.99868 54.91236 1.000 23.27631 55 TYR F C 1
ATOM 10440 O O . TYR F 1 41 ? -2.72373 16.98267 54.77163 1.000 28.73145 55 TYR F O 1
ATOM 10458 N N . ILE F 1 42 ? -0.86081 16.03056 55.60214 1.000 20.35875 56 ILE F N 1
ATOM 10459 C CA . ILE F 1 42 ? -0.38159 17.21781 56.28020 1.000 19.94308 56 ILE F CA 1
ATOM 10460 C C . ILE F 1 42 ? 0.80403 17.74438 55.50474 1.000 20.83339 56 ILE F C 1
ATOM 10461 O O . ILE F 1 42 ? 1.79101 17.03082 55.30689 1.000 29.05460 56 ILE F O 1
ATOM 10477 N N . TYR F 1 43 ? 0.70852 18.99026 55.06549 1.000 22.26090 57 TYR F N 1
ATOM 10478 C CA . TYR F 1 43 ? 1.77812 19.64910 54.33805 1.000 24.85543 57 TYR F CA 1
ATOM 10479 C C . TYR F 1 43 ? 2.46045 20.68242 55.21228 1.000 25.42195 57 TYR F C 1
ATOM 10480 O O . TYR F 1 43 ? 1.81289 21.38958 55.99125 1.000 30.83614 57 TYR F O 1
ATOM 10498 N N . GLY F 1 44 ? 3.77813 20.74745 55.06853 1.000 27.46885 58 GLY F N 1
ATOM 10499 C CA . GLY F 1 44 ? 4.59612 21.59758 55.90804 1.000 27.98061 58 GLY F CA 1
ATOM 10500 C C . GLY F 1 44 ? 6.05700 21.29790 55.64685 1.000 31.01271 58 GLY F C 1
ATOM 10501 O O . GLY F 1 44 ? 6.40858 20.71069 54.62195 1.000 32.13507 58 GLY F O 1
ATOM 10505 N N . GLU F 1 45 ? 6.89939 21.69718 56.59197 1.000 39.62392 59 GLU F N 1
ATOM 10506 C CA . GLU F 1 45 ? 8.33751 21.67322 56.37882 1.000 42.06995 59 GLU F CA 1
ATOM 10507 C C . GLU F 1 45 ? 9.02353 21.22077 57.65686 1.000 43.49584 59 GLU F C 1
ATOM 10508 O O . GLU F 1 45 ? 8.51702 21.43647 58.76128 1.000 45.20449 59 GLU F O 1
ATOM 10520 N N . SER F 1 46 ? 10.18015 20.57363 57.48900 1.000 35.73644 60 SER F N 1
ATOM 10521 C CA . SER F 1 46 ? 10.97000 20.06198 58.60708 1.000 35.98741 60 SER F CA 1
ATOM 10522 C C . SER F 1 46 ? 10.28617 18.86198 59.26576 1.000 37.20433 60 SER F C 1
ATOM 10523 O O . SER F 1 46 ? 10.30393 18.70965 60.48694 1.000 37.70323 60 SER F O 1
ATOM 10531 N N . PHE F 1 47 ? 9.69187 18.00040 58.44180 1.000 41.85288 61 PHE F N 1
ATOM 10532 C CA . PHE F 1 47 ? 9.03795 16.76912 58.86931 1.000 35.65023 61 PHE F CA 1
ATOM 10533 C C . PHE F 1 47 ? 10.04035 15.63908 59.05522 1.000 38.74819 61 PHE F C 1
ATOM 10534 O O . PHE F 1 47 ? 9.64579 14.47268 59.17602 1.000 38.01348 61 PHE F O 1
ATOM 10551 N N . GLU F 1 48 ? 11.32706 15.98324 59.09034 1.000 48.44163 62 GLU F N 1
ATOM 10552 C CA . GLU F 1 48 ? 12.38975 14.98897 58.98049 1.000 53.03437 62 GLU F CA 1
ATOM 10553 C C . GLU F 1 48 ? 12.39620 14.02262 60.15835 1.000 42.92789 62 GLU F C 1
ATOM 10554 O O . GLU F 1 48 ? 12.35975 12.80162 59.97105 1.000 36.75480 62 GLU F O 1
ATOM 10566 N N . ASN F 1 49 ? 12.44451 14.54869 61.37900 1.000 40.30295 63 ASN F N 1
ATOM 10567 C CA . ASN F 1 49 ? 12.52530 13.72543 62.57602 1.000 36.87309 63 ASN F CA 1
ATOM 10568 C C . ASN F 1 49 ? 11.15944 13.39803 63.18084 1.000 34.41307 63 ASN F C 1
ATOM 10569 O O . ASN F 1 49 ? 11.09766 12.97549 64.33959 1.000 32.51173 63 ASN F O 1
ATOM 10580 N N . VAL F 1 50 ? 10.07063 13.57111 62.43690 1.000 39.48372 64 VAL F N 1
ATOM 10581 C CA . VAL F 1 50 ? 8.72994 13.33432 62.97012 1.000 30.90813 64 VAL F CA 1
ATOM 10582 C C . VAL F 1 50 ? 8.38213 11.86781 62.74943 1.000 33.58781 64 VAL F C 1
ATOM 10583 O O . VAL F 1 50 ? 8.41844 11.37378 61.61668 1.000 41.80521 64 VAL F O 1
ATOM 10596 N N . THR F 1 51 ? 8.03286 11.17595 63.83059 1.000 29.37864 65 THR F N 1
ATOM 10597 C CA . THR F 1 51 ? 7.73445 9.74839 63.80931 1.000 22.42872 65 THR F CA 1
ATOM 10598 C C . THR F 1 51 ? 6.25906 9.43770 63.98047 1.000 24.64789 65 THR F C 1
ATOM 10599 O O . THR F 1 51 ? 5.75539 8.49910 63.35991 1.000 32.11035 65 THR F O 1
ATOM 10610 N N . TYR F 1 52 ? 5.54950 10.19842 64.80839 1.000 26.71828 66 TYR F N 1
ATOM 10611 C CA . TYR F 1 52 ? 4.15406 9.93195 65.09916 1.000 19.81740 66 TYR F CA 1
ATOM 10612 C C . TYR F 1 52 ? 3.36944 11.23359 65.11432 1.000 19.86864 66 TYR F C 1
ATOM 10613 O O . TYR F 1 52 ? 3.91761 12.32229 65.28178 1.000 19.44553 66 TYR F O 1
ATOM 10631 N N . LEU F 1 53 ? 2.06336 11.08724 64.95212 1.000 18.96905 67 LEU F N 1
ATOM 10632 C CA . LEU F 1 53 ? 1.11481 12.17815 65.00488 1.000 19.51342 67 LEU F CA 1
ATOM 10633 C C . LEU F 1 53 ? 0.07936 11.90368 66.08883 1.000 23.05499 67 LEU F C 1
ATOM 10634 O O . LEU F 1 53 ? -0.42182 10.77959 66.21658 1.000 20.81615 67 LEU F O 1
ATOM 10650 N N . ALA F 1 54 ? -0.23334 12.94109 66.86579 1.000 18.27087 68 ALA F N 1
ATOM 10651 C CA . ALA F 1 54 ? -1.31615 12.88775 67.82934 1.000 20.31939 68 ALA F CA 1
ATOM 10652 C C . ALA F 1 54 ? -1.95257 14.26924 67.89145 1.000 22.85961 68 ALA F C 1
ATOM 10653 O O . ALA F 1 54 ? -1.47399 15.21996 67.27066 1.000 22.47288 68 ALA F O 1
ATOM 10660 N N . PHE F 1 55 ? -3.03773 14.38082 68.65616 1.000 26.19943 69 PHE F N 1
ATOM 10661 C CA . PHE F 1 55 ? -3.77326 15.62784 68.78110 1.000 20.12378 69 PHE F CA 1
ATOM 10662 C C . PHE F 1 55 ? -3.94813 16.00619 70.24363 1.000 23.95468 69 PHE F C 1
ATOM 10663 O O . PHE F 1 55 ? -4.14614 15.14512 71.10804 1.000 25.69428 69 PHE F O 1
ATOM 10680 N N . ALA F 1 56 ? -3.86872 17.30369 70.51071 1.000 26.63784 70 ALA F N 1
ATOM 10681 C CA . ALA F 1 56 ? -4.21499 17.87828 71.79770 1.000 27.00276 70 ALA F CA 1
ATOM 10682 C C . ALA F 1 56 ? -5.57430 18.55907 71.71543 1.000 24.52001 70 ALA F C 1
ATOM 10683 O O . ALA F 1 56 ? -6.00609 18.99003 70.64576 1.000 28.23987 70 ALA F O 1
ATOM 10690 N N . THR F 1 57 ? -6.25400 18.63763 72.85729 1.000 33.88280 71 THR F N 1
ATOM 10691 C CA . THR F 1 57 ? -7.54830 19.29384 72.94791 1.000 33.79530 71 THR F CA 1
ATOM 10692 C C . THR F 1 57 ? -7.44904 20.71310 73.47863 1.000 35.57495 71 THR F C 1
ATOM 10693 O O . THR F 1 57 ? -8.47103 21.39661 73.57117 1.000 35.79493 71 THR F O 1
ATOM 10704 N N . SER F 1 58 ? -6.24718 21.17304 73.81773 1.000 36.99021 72 SER F N 1
ATOM 10705 C CA . SER F 1 58 ? -6.03948 22.52193 74.33847 1.000 41.42708 72 SER F CA 1
ATOM 10706 C C . SER F 1 58 ? -4.64764 22.98653 73.93238 1.000 44.12881 72 SER F C 1
ATOM 10707 O O . SER F 1 58 ? -3.67387 22.23925 74.08381 1.000 40.31646 72 SER F O 1
ATOM 10715 N N . ARG F 1 59 ? -4.55859 24.20671 73.40489 1.000 44.84508 73 ARG F N 1
ATOM 10716 C CA . ARG F 1 59 ? -3.29442 24.75885 72.94135 1.000 55.38936 73 ARG F CA 1
ATOM 10717 C C . ARG F 1 59 ? -3.13377 26.18860 73.42731 1.000 61.33340 73 ARG F C 1
ATOM 10718 O O . ARG F 1 59 ? -3.98580 27.03871 73.15241 1.000 66.48666 73 ARG F O 1
ATOM 10739 N N . SER F 1 60 ? -2.04936 26.44559 74.15217 1.000 88.00965 74 SER F N 1
ATOM 10740 C CA . SER F 1 60 ? -1.56561 27.80286 74.36782 1.000 96.57864 74 SER F CA 1
ATOM 10741 C C . SER F 1 60 ? -0.61426 28.16724 73.23008 1.000 98.51157 74 SER F C 1
ATOM 10742 O O . SER F 1 60 ? 0.09360 27.31021 72.69125 1.000 94.81741 74 SER F O 1
ATOM 10750 N N . GLU F 1 61 ? -0.61462 29.44639 72.85007 1.000 95.67346 75 GLU F N 1
ATOM 10751 C CA . GLU F 1 61 ? 0.31243 29.89306 71.81264 1.000 96.65449 75 GLU F CA 1
ATOM 10752 C C . GLU F 1 61 ? 1.76487 29.66602 72.21755 1.000 95.45709 75 GLU F C 1
ATOM 10753 O O . GLU F 1 61 ? 2.59219 29.26561 71.38871 1.000 84.61471 75 GLU F O 1
ATOM 10765 N N . ASP F 1 62 ? 2.09238 29.89781 73.48784 1.000 100.96279 76 ASP F N 1
ATOM 10766 C CA . ASP F 1 62 ? 3.41654 29.57295 74.02022 1.000 92.50801 76 ASP F CA 1
ATOM 10767 C C . ASP F 1 62 ? 3.44049 28.12696 74.51667 1.000 88.55434 76 ASP F C 1
ATOM 10768 O O . ASP F 1 62 ? 3.73138 27.82463 75.67438 1.000 85.67214 76 ASP F O 1
ATOM 10777 N N . SER F 1 63 ? 3.11598 27.23045 73.59294 1.000 89.51644 77 SER F N 1
ATOM 10778 C CA . SER F 1 63 ? 3.06756 25.80182 73.84756 1.000 80.91746 77 SER F CA 1
ATOM 10779 C C . SER F 1 63 ? 4.18213 25.15077 73.05026 1.000 73.43593 77 SER F C 1
ATOM 10780 O O . SER F 1 63 ? 4.32765 25.41320 71.85161 1.000 86.33422 77 SER F O 1
ATOM 10788 N N . PHE F 1 64 ? 4.96662 24.31469 73.71536 1.000 62.30809 78 PHE F N 1
ATOM 10789 C CA . PHE F 1 64 ? 6.01680 23.56605 73.04817 1.000 52.77719 78 PHE F CA 1
ATOM 10790 C C . PHE F 1 64 ? 5.86911 22.07352 73.26211 1.000 48.88996 78 PHE F C 1
ATOM 10791 O O . PHE F 1 64 ? 5.94662 21.30847 72.29655 1.000 47.50772 78 PHE F O 1
ATOM 10808 N N . SER F 1 65 ? 5.63401 21.64015 74.49522 1.000 47.63812 79 SER F N 1
ATOM 10809 C CA . SER F 1 65 ? 5.50197 20.22725 74.80734 1.000 45.41722 79 SER F CA 1
ATOM 10810 C C . SER F 1 65 ? 4.04020 19.80886 74.75060 1.000 43.45494 79 SER F C 1
ATOM 10811 O O . SER F 1 65 ? 3.19668 20.38852 75.44482 1.000 43.57167 79 SER F O 1
ATOM 10819 N N . CYS F 1 66 ? 3.74370 18.80745 73.92474 1.000 41.81673 80 CYS F N 1
ATOM 10820 C CA . CYS F 1 66 ? 2.45295 18.14148 73.96016 1.000 39.86141 80 CYS F CA 1
ATOM 10821 C C . CYS F 1 66 ? 2.50209 16.96257 74.90717 1.000 38.59761 80 CYS F C 1
ATOM 10822 O O . CYS F 1 66 ? 1.54252 16.19721 74.98346 1.000 37.01947 80 CYS F O 1
ATOM 10829 N N . GLU F 1 67 ? 3.60331 16.82084 75.64682 1.000 29.90375 81 GLU F N 1
ATOM 10830 C CA . GLU F 1 67 ? 3.80813 15.62624 76.45286 1.000 35.54657 81 GLU F CA 1
ATOM 10831 C C . GLU F 1 67 ? 2.64206 15.44671 77.41490 1.000 34.69213 81 GLU F C 1
ATOM 10832 O O . GLU F 1 67 ? 2.16196 14.32240 77.62186 1.000 36.00836 81 GLU F O 1
ATOM 10844 N N . ASN F 1 68 ? 2.16909 16.55076 78.00786 1.000 28.42926 82 ASN F N 1
ATOM 10845 C CA . ASN F 1 68 ? 1.02860 16.50430 78.90617 1.000 29.18764 82 ASN F CA 1
ATOM 10846 C C . ASN F 1 68 ? -0.29721 16.85216 78.23503 1.000 27.16367 82 ASN F C 1
ATOM 10847 O O . ASN F 1 68 ? -1.34715 16.41775 78.71787 1.000 25.06106 82 ASN F O 1
ATOM 10858 N N . HIS F 1 69 ? -0.28374 17.60039 77.13344 1.000 33.03719 83 HIS F N 1
ATOM 10859 C CA . HIS F 1 69 ? -1.51906 18.02866 76.48814 1.000 29.35404 83 HIS F CA 1
ATOM 10860 C C . HIS F 1 69 ? -2.05719 17.01340 75.49629 1.000 23.88916 83 HIS F C 1
ATOM 10861 O O . HIS F 1 69 ? -3.21799 17.12315 75.08075 1.000 22.70638 83 HIS F O 1
ATOM 10875 N N . ARG F 1 70 ? -1.24884 16.03297 75.12220 1.000 29.20767 84 ARG F N 1
ATOM 10876 C CA . ARG F 1 70 ? -1.65994 15.02125 74.15762 1.000 25.16647 84 ARG F CA 1
ATOM 10877 C C . ARG F 1 70 ? -2.91689 14.32306 74.64881 1.000 23.58771 84 ARG F C 1
ATOM 10878 O O . ARG F 1 70 ? -2.95613 13.81490 75.77220 1.000 23.13448 84 ARG F O 1
ATOM 10899 N N . ALA F 1 71 ? -3.95140 14.29268 73.79823 1.000 31.95414 85 ALA F N 1
ATOM 10900 C CA . ALA F 1 71 ? -5.24381 13.73064 74.18167 1.000 28.05454 85 ALA F CA 1
ATOM 10901 C C . ALA F 1 71 ? -5.72437 12.55540 73.33433 1.000 22.20039 85 ALA F C 1
ATOM 10902 O O . ALA F 1 71 ? -6.83126 12.05327 73.57637 1.000 21.64954 85 ALA F O 1
ATOM 10909 N N . THR F 1 72 ? -4.94376 12.09426 72.36172 1.000 18.26052 86 THR F N 1
ATOM 10910 C CA . THR F 1 72 ? -5.36377 10.99852 71.50347 1.000 18.54308 86 THR F CA 1
ATOM 10911 C C . THR F 1 72 ? -4.26101 9.95614 71.43131 1.000 17.39632 86 THR F C 1
ATOM 10912 O O . THR F 1 72 ? -3.10695 10.22046 71.76691 1.000 23.20213 86 THR F O 1
ATOM 10923 N N . ILE F 1 73 ? -4.63156 8.75612 70.98131 1.000 20.44949 87 ILE F N 1
ATOM 10924 C CA . ILE F 1 73 ? -3.61844 7.74778 70.71689 1.000 23.81319 87 ILE F CA 1
ATOM 10925 C C . ILE F 1 73 ? -2.69990 8.24366 69.60305 1.000 24.56834 87 ILE F C 1
ATOM 10926 O O . ILE F 1 73 ? -3.03412 9.15983 68.84005 1.000 24.36508 87 ILE F O 1
ATOM 10942 N N . ALA F 1 74 ? -1.52364 7.62614 69.51777 1.000 23.41241 88 ALA F N 1
ATOM 10943 C CA . ALA F 1 74 ? -0.54842 8.00395 68.51053 1.000 24.45478 88 ALA F CA 1
ATOM 10944 C C . ALA F 1 74 ? -0.87709 7.34404 67.17903 1.000 24.06975 88 ALA F C 1
ATOM 10945 O O . ALA F 1 74 ? -1.24193 6.16420 67.12933 1.000 25.56365 88 ALA F O 1
ATOM 10952 N N . PHE F 1 75 ? -0.74626 8.11235 66.10019 1.000 20.54264 89 PHE F N 1
ATOM 10953 C CA . PHE F 1 75 ? -0.94910 7.61407 64.74870 1.000 23.08537 89 PHE F CA 1
ATOM 10954 C C . PHE F 1 75 ? 0.37506 7.63107 64.00304 1.000 28.26331 89 PHE F C 1
ATOM 10955 O O . PHE F 1 75 ? 1.03236 8.67301 63.92379 1.000 26.72950 89 PHE F O 1
ATOM 10972 N N . ILE F 1 76 ? 0.76113 6.47790 63.45148 1.000 32.94981 90 ILE F N 1
ATOM 10973 C CA . ILE F 1 76 ? 1.99881 6.39787 62.68828 1.000 31.74040 90 ILE F CA 1
ATOM 10974 C C . ILE F 1 76 ? 1.82933 7.16911 61.38958 1.000 33.05762 90 ILE F C 1
ATOM 10975 O O . ILE F 1 76 ? 0.76296 7.12415 60.75275 1.000 33.04680 90 ILE F O 1
ATOM 10991 N N . VAL F 1 77 ? 2.87987 7.88028 60.98496 1.000 27.37495 91 VAL F N 1
ATOM 10992 C CA . VAL F 1 77 ? 2.83412 8.73577 59.80512 1.000 31.39988 91 VAL F CA 1
ATOM 10993 C C . VAL F 1 77 ? 3.79584 8.19010 58.75689 1.000 28.58964 91 VAL F C 1
ATOM 10994 O O . VAL F 1 77 ? 4.93751 7.83687 59.07223 1.000 30.05001 91 VAL F O 1
ATOM 11007 N N . GLN F 1 78 ? 3.32150 8.10526 57.52215 1.000 33.48088 92 GLN F N 1
ATOM 11008 C CA . GLN F 1 78 ? 4.16667 7.86671 56.36359 1.000 36.86757 92 GLN F CA 1
ATOM 11009 C C . GLN F 1 78 ? 4.62785 9.19969 55.78348 1.000 28.66577 92 GLN F C 1
ATOM 11010 O O . GLN F 1 78 ? 4.00520 10.24189 55.98815 1.000 30.35704 92 GLN F O 1
ATOM 11024 N N . LYS F 1 79 ? 5.73814 9.14679 55.04789 1.000 30.85167 93 LYS F N 1
ATOM 11025 C CA . LYS F 1 79 ? 6.42240 10.32492 54.52105 1.000 32.09218 93 LYS F CA 1
ATOM 11026 C C . LYS F 1 79 ? 6.58084 10.22561 53.00987 1.000 34.49272 93 LYS F C 1
ATOM 11027 O O . LYS F 1 79 ? 7.69854 10.08202 52.50212 1.000 43.98431 93 LYS F O 1
ATOM 11046 N N . PRO F 1 80 ? 5.48027 10.30483 52.25652 1.000 38.89407 94 PRO F N 1
ATOM 11047 C CA . PRO F 1 80 ? 5.60382 10.20127 50.79317 1.000 37.47804 94 PRO F CA 1
ATOM 11048 C C . PRO F 1 80 ? 6.54143 11.23235 50.18833 1.000 44.44314 94 PRO F C 1
ATOM 11049 O O . PRO F 1 80 ? 7.15270 10.95410 49.14622 1.000 52.62637 94 PRO F O 1
ATOM 11060 N N . THR F 1 81 ? 6.70506 12.39715 50.81881 1.000 47.86016 95 THR F N 1
ATOM 11061 C CA . THR F 1 81 ? 7.57155 13.44700 50.30144 1.000 41.64063 95 THR F CA 1
ATOM 11062 C C . THR F 1 81 ? 8.18743 14.20105 51.47549 1.000 44.03225 95 THR F C 1
ATOM 11063 O O . THR F 1 81 ? 7.79595 14.02029 52.63433 1.000 50.16649 95 THR F O 1
ATOM 11074 N N . VAL F 1 82 ? 9.15706 15.06517 51.16143 1.000 45.54329 96 VAL F N 1
ATOM 11075 C CA . VAL F 1 82 ? 9.80930 15.86373 52.19443 1.000 40.01623 96 VAL F CA 1
ATOM 11076 C C . VAL F 1 82 ? 8.90227 16.95846 52.74026 1.000 34.51418 96 VAL F C 1
ATOM 11077 O O . VAL F 1 82 ? 9.18747 17.50911 53.80975 1.000 41.01799 96 VAL F O 1
ATOM 11090 N N . TYR F 1 83 ? 7.81073 17.28165 52.04753 1.000 33.68580 97 TYR F N 1
ATOM 11091 C CA . TYR F 1 83 ? 6.91225 18.34465 52.47303 1.000 36.85845 97 TYR F CA 1
ATOM 11092 C C . TYR F 1 83 ? 5.56921 17.84331 52.98356 1.000 28.03323 97 TYR F C 1
ATOM 11093 O O . TYR F 1 83 ? 4.72476 18.65905 53.35762 1.000 28.71480 97 TYR F O 1
ATOM 11111 N N . SER F 1 84 ? 5.34695 16.53459 53.01944 1.000 30.90232 98 SER F N 1
ATOM 11112 C CA . SER F 1 84 ? 4.03263 16.00130 53.33445 1.000 31.43091 98 SER F CA 1
ATOM 11113 C C . SER F 1 84 ? 4.12861 14.83015 54.29950 1.000 27.61199 98 SER F C 1
ATOM 11114 O O . SER F 1 84 ? 5.14417 14.13683 54.37264 1.000 27.72909 98 SER F O 1
ATOM 11122 N N . LEU F 1 85 ? 3.04390 14.62230 55.03640 1.000 27.62055 99 LEU F N 1
ATOM 11123 C CA . LEU F 1 85 ? 2.85321 13.45483 55.88136 1.000 26.93359 99 LEU F CA 1
ATOM 11124 C C . LEU F 1 85 ? 1.52047 12.80395 55.53331 1.000 25.49350 99 LEU F C 1
ATOM 11125 O O . LEU F 1 85 ? 0.52324 13.49252 55.31168 1.000 22.38041 99 LEU F O 1
ATOM 11141 N N . GLU F 1 86 ? 1.51179 11.47488 55.48532 1.000 31.25869 100 GLU F N 1
ATOM 11142 C CA . GLU F 1 86 ? 0.29833 10.69997 55.27945 1.000 26.11464 100 GLU F CA 1
ATOM 11143 C C . GLU F 1 86 ? 0.05787 9.82855 56.49998 1.000 25.03332 100 GLU F C 1
ATOM 11144 O O . GLU F 1 86 ? 0.97732 9.15698 56.97801 1.000 24.55874 100 GLU F O 1
ATOM 11156 N N . THR F 1 87 ? -1.16901 9.85412 57.00580 1.000 21.47928 101 THR F N 1
ATOM 11157 C CA . THR F 1 87 ? -1.51771 9.06232 58.17116 1.000 32.47335 101 THR F CA 1
ATOM 11158 C C . THR F 1 87 ? -3.01726 8.80160 58.15200 1.000 28.14435 101 THR F C 1
ATOM 11159 O O . THR F 1 87 ? -3.79335 9.60241 57.62387 1.000 25.93699 101 THR F O 1
ATOM 11170 N N . SER F 1 88 ? -3.40767 7.67195 58.73110 1.000 29.60860 102 SER F N 1
ATOM 11171 C CA . SER F 1 88 ? -4.80757 7.32521 58.92347 1.000 32.77863 102 SER F CA 1
ATOM 11172 C C . SER F 1 88 ? -5.16566 7.56784 60.38382 1.000 26.73552 102 SER F C 1
ATOM 11173 O O . SER F 1 88 ? -4.49372 7.05459 61.28634 1.000 25.83174 102 SER F O 1
ATOM 11181 N N . VAL F 1 89 ? -6.20978 8.36356 60.61168 1.000 26.08608 103 VAL F N 1
ATOM 11182 C CA . VAL F 1 89 ? -6.60785 8.75082 61.95607 1.000 29.81042 103 VAL F CA 1
ATOM 11183 C C . VAL F 1 89 ? -8.09123 8.47865 62.15102 1.000 26.51667 103 VAL F C 1
ATOM 11184 O O . VAL F 1 89 ? -8.87546 8.42597 61.20254 1.000 26.44092 103 VAL F O 1
ATOM 11197 N N . LEU F 1 90 ? -8.46267 8.30667 63.41538 1.000 29.04916 104 LEU F N 1
ATOM 11198 C CA . LEU F 1 90 ? -9.85452 8.19685 63.83497 1.000 38.19994 104 LEU F CA 1
ATOM 11199 C C . LEU F 1 90 ? -10.03979 9.10769 65.03811 1.000 33.52938 104 LEU F C 1
ATOM 11200 O O . LEU F 1 90 ? -9.38835 8.91566 66.07009 1.000 35.81490 104 LEU F O 1
ATOM 11216 N N . LEU F 1 91 ? -10.92070 10.08968 64.90850 1.000 31.49317 105 LEU F N 1
ATOM 11217 C CA . LEU F 1 91 ? -11.06509 11.14514 65.89624 1.000 34.08264 105 LEU F CA 1
ATOM 11218 C C . LEU F 1 91 ? -12.36858 10.97766 66.66254 1.000 40.11921 105 LEU F C 1
ATOM 11219 O O . LEU F 1 91 ? -13.42511 10.73260 66.06928 1.000 46.07213 105 LEU F O 1
ATOM 11235 N N . ARG F 1 92 ? -12.27721 11.11472 67.97921 1.000 44.03751 106 ARG F N 1
ATOM 11236 C CA . ARG F 1 92 ? -13.39865 10.94587 68.88626 1.000 36.71503 106 ARG F CA 1
ATOM 11237 C C . ARG F 1 92 ? -14.13284 12.26591 69.05201 1.000 39.17536 106 ARG F C 1
ATOM 11238 O O . ARG F 1 92 ? -13.50998 13.32774 69.16071 1.000 40.00013 106 ARG F O 1
ATOM 11259 N N . GLN F 1 93 ? -15.45853 12.20199 69.00013 1.000 42.48887 107 GLN F N 1
ATOM 11260 C CA . GLN F 1 93 ? -16.29531 13.33013 69.39072 1.000 45.69125 107 GLN F CA 1
ATOM 11261 C C . GLN F 1 93 ? -15.66648 14.08537 70.55759 1.000 40.36672 107 GLN F C 1
ATOM 11262 O O . GLN F 1 93 ? -15.36522 13.49856 71.60195 1.000 45.37574 107 GLN F O 1
ATOM 11276 N N . LEU F 1 94 ? -15.45304 15.38646 70.37120 1.000 40.69015 108 LEU F N 1
ATOM 11277 C CA . LEU F 1 94 ? -14.87949 16.22857 71.40996 1.000 49.19560 108 LEU F CA 1
ATOM 11278 C C . LEU F 1 94 ? -15.78005 16.29847 72.64021 1.000 54.47981 108 LEU F C 1
ATOM 11279 O O . LEU F 1 94 ? -16.98853 16.05018 72.57877 1.000 55.26442 108 LEU F O 1
ATOM 11295 N N . THR F 1 95 ? -15.16849 16.63729 73.77511 1.000 53.57876 109 THR F N 1
ATOM 11296 C CA . THR F 1 95 ? -15.91946 16.89236 74.99706 1.000 57.39011 109 THR F CA 1
ATOM 11297 C C . THR F 1 95 ? -16.44411 18.32492 74.98033 1.000 57.86618 109 THR F C 1
ATOM 11298 O O . THR F 1 95 ? -16.03638 19.14561 74.15152 1.000 59.59600 109 THR F O 1
ATOM 11309 N N . PRO F 1 96 ? -17.35687 18.66218 75.89649 1.000 58.33982 110 PRO F N 1
ATOM 11310 C CA . PRO F 1 96 ? -17.85758 20.04370 75.95532 1.000 55.52222 110 PRO F CA 1
ATOM 11311 C C . PRO F 1 96 ? -16.80611 21.06599 76.34276 1.000 63.71020 110 PRO F C 1
ATOM 11312 O O . PRO F 1 96 ? -16.95622 22.24601 76.00031 1.000 72.65180 110 PRO F O 1
ATOM 11323 N N . PHE F 1 97 ? -15.75228 20.65600 77.03966 1.000 56.52627 111 PHE F N 1
ATOM 11324 C CA . PHE F 1 97 ? -14.73791 21.57058 77.54366 1.000 58.33787 111 PHE F CA 1
ATOM 11325 C C . PHE F 1 97 ? -13.60721 21.78045 76.55220 1.000 52.96676 111 PHE F C 1
ATOM 11326 O O . PHE F 1 97 ? -12.79385 22.68879 76.73901 1.000 66.38415 111 PHE F O 1
ATOM 11343 N N . GLU F 1 98 ? -13.54665 20.96121 75.51297 1.000 51.87178 112 GLU F N 1
ATOM 11344 C CA . GLU F 1 98 ? -12.48873 20.99442 74.51739 1.000 50.49138 112 GLU F CA 1
ATOM 11345 C C . GLU F 1 98 ? -12.95164 21.77585 73.29808 1.000 56.56034 112 GLU F C 1
ATOM 11346 O O . GLU F 1 98 ? -14.08281 21.60697 72.82954 1.000 56.89130 112 GLU F O 1
ATOM 11358 N N . SER F 1 99 ? -12.06992 22.63514 72.78914 1.000 53.62842 113 SER F N 1
ATOM 11359 C CA . SER F 1 99 ? -12.40672 23.50269 71.66743 1.000 52.96746 113 SER F CA 1
ATOM 11360 C C . SER F 1 99 ? -12.15818 22.84030 70.31254 1.000 49.46296 113 SER F C 1
ATOM 11361 O O . SER F 1 99 ? -13.02251 22.89190 69.43167 1.000 41.09481 113 SER F O 1
ATOM 11369 N N . ALA F 1 100 ? -10.99779 22.21245 70.12700 1.000 46.07329 114 ALA F N 1
ATOM 11370 C CA . ALA F 1 100 ? -10.63958 21.66172 68.82675 1.000 36.20136 114 ALA F CA 1
ATOM 11371 C C . ALA F 1 100 ? -9.50472 20.65843 68.99778 1.000 32.66241 114 ALA F C 1
ATOM 11372 O O . ALA F 1 100 ? -8.97370 20.46798 70.09564 1.000 36.77044 114 ALA F O 1
ATOM 11379 N N . PHE F 1 101 ? -9.13685 20.01430 67.89130 1.000 26.43946 115 PHE F N 1
ATOM 11380 C CA . PHE F 1 101 ? -7.99441 19.11543 67.83533 1.000 26.56482 115 PHE F CA 1
ATOM 11381 C C . PHE F 1 101 ? -6.80560 19.84667 67.21981 1.000 22.67216 115 PHE F C 1
ATOM 11382 O O . PHE F 1 101 ? -6.86409 20.27061 66.06508 1.000 20.61125 115 PHE F O 1
ATOM 11399 N N . TYR F 1 102 ? -5.73738 19.99116 67.99938 1.000 25.91509 116 TYR F N 1
ATOM 11400 C CA . TYR F 1 102 ? -4.50806 20.64239 67.58120 1.000 22.63257 116 TYR F CA 1
ATOM 11401 C C . TYR F 1 102 ? -3.42117 19.60185 67.35746 1.000 26.04294 116 TYR F C 1
ATOM 11402 O O . TYR F 1 102 ? -3.26609 18.67301 68.15500 1.000 28.66256 116 TYR F O 1
ATOM 11420 N N . ILE F 1 103 ? -2.67300 19.75961 66.26334 1.000 22.96273 117 ILE F N 1
ATOM 11421 C CA . ILE F 1 103 ? -1.70043 18.75010 65.86519 1.000 21.93117 117 ILE F CA 1
ATOM 11422 C C . ILE F 1 103 ? -0.52635 18.73486 66.83263 1.000 23.45534 117 ILE F C 1
ATOM 11423 O O . ILE F 1 103 ? -0.02986 19.78747 67.25698 1.000 31.68866 117 ILE F O 1
ATOM 11439 N N . CYS F 1 104 ? -0.07259 17.52743 67.18194 1.000 29.30244 118 CYS F N 1
ATOM 11440 C CA . CYS F 1 104 ? 1.15575 17.30877 67.93496 1.000 24.94914 118 CYS F CA 1
ATOM 11441 C C . CYS F 1 104 ? 2.04273 16.35845 67.13867 1.000 21.56780 118 CYS F C 1
ATOM 11442 O O . CYS F 1 104 ? 1.54663 15.48124 66.43004 1.000 21.70879 118 CYS F O 1
ATOM 11449 N N . PHE F 1 105 ? 3.35307 16.53528 67.24868 1.000 22.23029 119 PHE F N 1
ATOM 11450 C CA . PHE F 1 105 ? 4.30223 15.66299 66.57462 1.000 24.22265 119 PHE F CA 1
ATOM 11451 C C . PHE F 1 105 ? 5.23375 15.02734 67.60094 1.000 29.74066 119 PHE F C 1
ATOM 11452 O O . PHE F 1 105 ? 5.72267 15.70381 68.51110 1.000 28.25004 119 PHE F O 1
ATOM 11469 N N . LYS F 1 106 ? 5.48228 13.72867 67.44249 1.000 22.88640 120 LYS F N 1
ATOM 11470 C CA . LYS F 1 106 ? 6.52395 13.05839 68.19706 1.000 24.20914 120 LYS F CA 1
ATOM 11471 C C . LYS F 1 106 ? 7.80790 13.06038 67.37700 1.000 25.41582 120 LYS F C 1
ATOM 11472 O O . LYS F 1 106 ? 7.79508 12.73579 66.18528 1.000 29.09879 120 LYS F O 1
ATOM 11491 N N . LEU F 1 107 ? 8.90600 13.42341 68.01602 1.000 27.83311 121 LEU F N 1
ATOM 11492 C CA . LEU F 1 107 ? 10.20347 13.49794 67.36752 1.000 33.16523 121 LEU F CA 1
ATOM 11493 C C . LEU F 1 107 ? 10.96393 12.18796 67.55015 1.000 41.71977 121 LEU F C 1
ATOM 11494 O O . LEU F 1 107 ? 10.81949 11.49443 68.56090 1.000 35.92881 121 LEU F O 1
ATOM 11510 N N . ALA F 1 108 ? 11.77483 11.84842 66.54562 1.000 42.48392 122 ALA F N 1
ATOM 11511 C CA . ALA F 1 108 ? 12.54212 10.61255 66.59520 1.000 41.90867 122 ALA F CA 1
ATOM 11512 C C . ALA F 1 108 ? 13.61444 10.62772 67.67051 1.000 41.34338 122 ALA F C 1
ATOM 11513 O O . ALA F 1 108 ? 14.13468 9.56084 68.01858 1.000 52.38419 122 ALA F O 1
ATOM 11520 N N . HIS F 1 109 ? 13.93655 11.79033 68.22063 1.000 46.27075 123 HIS F N 1
ATOM 11521 C CA . HIS F 1 109 ? 14.92164 11.89185 69.29453 1.000 56.83275 123 HIS F CA 1
ATOM 11522 C C . HIS F 1 109 ? 14.49580 12.93062 70.32158 1.000 54.03240 123 HIS F C 1
ATOM 11523 O O . HIS F 1 109 ? 14.31957 14.11101 69.99706 1.000 50.35897 123 HIS F O 1
ATOM 11537 N N . PRO F 1 110 ? 14.32426 12.51129 71.57506 1.000 52.37638 124 PRO F N 1
ATOM 11538 C CA . PRO F 1 110 ? 13.84548 13.42452 72.61834 1.000 58.75439 124 PRO F CA 1
ATOM 11539 C C . PRO F 1 110 ? 14.82038 14.55625 72.88054 1.000 55.21489 124 PRO F C 1
ATOM 11540 O O . PRO F 1 110 ? 15.96636 14.55924 72.42924 1.000 62.17112 124 PRO F O 1
ATOM 11551 N N . PHE F 1 111 ? 14.33263 15.54536 73.62165 1.000 66.94055 125 PHE F N 1
ATOM 11552 C CA . PHE F 1 111 ? 15.18115 16.61071 74.12439 1.000 75.05956 125 PHE F CA 1
ATOM 11553 C C . PHE F 1 111 ? 14.73259 17.01774 75.52073 1.000 83.49767 125 PHE F C 1
ATOM 11554 O O . PHE F 1 111 ? 13.63232 16.68118 75.97001 1.000 79.49993 125 PHE F O 1
ATOM 11571 N N . SER F 1 112 ? 15.61559 17.74269 76.20655 1.000 90.09823 126 SER F N 1
ATOM 11572 C CA . SER F 1 112 ? 15.37386 18.25563 77.54858 1.000 89.34021 126 SER F CA 1
ATOM 11573 C C . SER F 1 112 ? 15.29287 19.77193 77.45909 1.000 90.28839 126 SER F C 1
ATOM 11574 O O . SER F 1 112 ? 16.22224 20.40884 76.95346 1.000 88.65659 126 SER F O 1
ATOM 11582 N N . HIS F 1 113 ? 14.19472 20.34841 77.93634 1.000 111.74609 127 HIS F N 1
ATOM 11583 C CA . HIS F 1 113 ? 14.04175 21.79839 77.91115 1.000 119.93983 127 HIS F CA 1
ATOM 11584 C C . HIS F 1 113 ? 13.98152 22.42214 79.29324 1.000 124.34498 127 HIS F C 1
ATOM 11585 O O . HIS F 1 113 ? 14.36343 23.58620 79.43996 1.000 127.40266 127 HIS F O 1
ATOM 11599 N N . ASN F 1 114 ? 13.54236 21.68030 80.30541 1.000 119.81126 128 ASN F N 1
ATOM 11600 C CA . ASN F 1 114 ? 13.51746 22.16353 81.68302 1.000 116.64632 128 ASN F CA 1
ATOM 11601 C C . ASN F 1 114 ? 13.75689 20.98981 82.62989 1.000 100.06666 128 ASN F C 1
ATOM 11602 O O . ASN F 1 114 ? 13.02117 20.77798 83.59447 1.000 99.57297 128 ASN F O 1
ATOM 11613 N N . ASN F 1 115 ? 14.79930 20.20815 82.35270 1.000 101.96161 129 ASN F N 1
ATOM 11614 C CA . ASN F 1 115 ? 15.11254 18.98264 83.08285 1.000 104.02505 129 ASN F CA 1
ATOM 11615 C C . ASN F 1 115 ? 14.00813 17.93051 82.98591 1.000 101.71146 129 ASN F C 1
ATOM 11616 O O . ASN F 1 115 ? 13.91491 17.04923 83.84672 1.000 102.89841 129 ASN F O 1
ATOM 11627 N N . GLN F 1 116 ? 13.15952 17.99700 81.95872 1.000 101.29907 130 GLN F N 1
ATOM 11628 C CA . GLN F 1 116 ? 12.22256 16.92054 81.66310 1.000 76.91889 130 GLN F CA 1
ATOM 11629 C C . GLN F 1 116 ? 12.39697 16.46332 80.22607 1.000 86.66716 130 GLN F C 1
ATOM 11630 O O . GLN F 1 116 ? 12.50536 17.29246 79.31493 1.000 91.27849 130 GLN F O 1
ATOM 11644 N N . THR F 1 117 ? 12.43035 15.15158 80.02935 1.000 86.73478 131 THR F N 1
ATOM 11645 C CA . THR F 1 117 ? 12.53908 14.59411 78.69012 1.000 98.29889 131 THR F CA 1
ATOM 11646 C C . THR F 1 117 ? 11.19207 14.69397 77.98039 1.000 84.70388 131 THR F C 1
ATOM 11647 O O . THR F 1 117 ? 10.15933 14.27586 78.52126 1.000 72.32977 131 THR F O 1
ATOM 11658 N N . VAL F 1 118 ? 11.20321 15.25207 76.77266 1.000 74.99749 132 VAL F N 1
ATOM 11659 C CA . VAL F 1 118 ? 9.98721 15.45434 75.99343 1.000 68.13051 132 VAL F CA 1
ATOM 11660 C C . VAL F 1 118 ? 10.26725 15.02157 74.56184 1.000 60.23031 132 VAL F C 1
ATOM 11661 O O . VAL F 1 118 ? 11.27547 15.42385 73.97165 1.000 64.12043 132 VAL F O 1
ATOM 11674 N N . SER F 1 119 ? 9.39150 14.18170 74.01649 1.000 41.03713 133 SER F N 1
ATOM 11675 C CA . SER F 1 119 ? 9.43370 13.80497 72.61229 1.000 42.59469 133 SER F CA 1
ATOM 11676 C C . SER F 1 119 ? 8.22986 14.31866 71.84395 1.000 36.00644 133 SER F C 1
ATOM 11677 O O . SER F 1 119 ? 8.20562 14.20700 70.61672 1.000 35.09946 133 SER F O 1
ATOM 11685 N N . TRP F 1 120 ? 7.25155 14.89068 72.53047 1.000 32.54424 134 TRP F N 1
ATOM 11686 C CA . TRP F 1 120 ? 6.02388 15.37182 71.92465 1.000 24.71331 134 TRP F CA 1
ATOM 11687 C C . TRP F 1 120 ? 6.04292 16.89134 71.90721 1.000 28.17714 134 TRP F C 1
ATOM 11688 O O . TRP F 1 120 ? 6.29237 17.53006 72.93725 1.000 31.06811 134 TRP F O 1
ATOM 11709 N N . ILE F 1 121 ? 5.77961 17.46440 70.73725 1.000 35.27621 135 ILE F N 1
ATOM 11710 C CA . ILE F 1 121 ? 5.84294 18.90425 70.54374 1.000 30.91301 135 ILE F CA 1
ATOM 11711 C C . ILE F 1 121 ? 4.61406 19.37297 69.78365 1.000 32.85924 135 ILE F C 1
ATOM 11712 O O . ILE F 1 121 ? 4.05984 18.64932 68.94986 1.000 30.76419 135 ILE F O 1
ATOM 11728 N N . HIS F 1 122 ? 4.18268 20.59781 70.08536 1.000 35.49865 136 HIS F N 1
ATOM 11729 C CA . HIS F 1 122 ? 3.11761 21.21996 69.31409 1.000 36.25016 136 HIS F CA 1
ATOM 11730 C C . HIS F 1 122 ? 3.63343 21.60862 67.93321 1.000 38.10705 136 HIS F C 1
ATOM 11731 O O . HIS F 1 122 ? 4.70997 22.20064 67.80550 1.000 39.61470 136 HIS F O 1
ATOM 11745 N N . ALA F 1 123 ? 2.86001 21.28361 66.90079 1.000 33.00948 137 ALA F N 1
ATOM 11746 C CA . ALA F 1 123 ? 3.18748 21.71996 65.55421 1.000 32.12787 137 ALA F CA 1
ATOM 11747 C C . ALA F 1 123 ? 2.98336 23.22328 65.42318 1.000 41.42513 137 ALA F C 1
ATOM 11748 O O . ALA F 1 123 ? 1.99981 23.77994 65.91740 1.000 45.08114 137 ALA F O 1
ATOM 11755 N N . THR F 1 124 ? 3.92158 23.88095 64.75283 1.000 57.34744 138 THR F N 1
ATOM 11756 C CA . THR F 1 124 ? 3.84432 25.32376 64.53818 1.000 60.29847 138 THR F CA 1
ATOM 11757 C C . THR F 1 124 ? 3.30516 25.64204 63.14726 1.000 54.47296 138 THR F C 1
ATOM 11758 O O . THR F 1 124 ? 3.71868 25.01486 62.16343 1.000 52.28585 138 THR F O 1
ATOM 11769 N N . PRO F 1 125 ? 2.37894 26.59124 63.00328 1.000 50.81115 139 PRO F N 1
ATOM 11770 C CA . PRO F 1 125 ? 1.90566 26.93497 61.65463 1.000 51.11666 139 PRO F CA 1
ATOM 11771 C C . PRO F 1 125 ? 3.01005 27.62512 60.87716 1.000 40.63351 139 PRO F C 1
ATOM 11772 O O . PRO F 1 125 ? 3.74311 28.45259 61.42040 1.000 41.32352 139 PRO F O 1
ATOM 11783 N N . THR F 1 126 ? 3.12962 27.27750 59.59384 1.000 39.40079 140 THR F N 1
ATOM 11784 C CA . THR F 1 126 ? 4.16573 27.89616 58.77183 1.000 41.35700 140 THR F CA 1
ATOM 11785 C C . THR F 1 126 ? 3.91379 29.39126 58.63639 1.000 43.49721 140 THR F C 1
ATOM 11786 O O . THR F 1 126 ? 4.82164 30.21019 58.82113 1.000 37.26445 140 THR F O 1
ATOM 11797 N N . TYR F 1 127 ? 2.68446 29.76366 58.30841 1.000 45.49993 141 TYR F N 1
ATOM 11798 C CA . TYR F 1 127 ? 2.21485 31.13965 58.33888 1.000 52.00121 141 TYR F CA 1
ATOM 11799 C C . TYR F 1 127 ? 0.91471 31.19315 59.12565 1.000 65.41743 141 TYR F C 1
ATOM 11800 O O . TYR F 1 127 ? 0.14230 30.22908 59.12070 1.000 71.90024 141 TYR F O 1
ATOM 11818 N N . PRO F 1 128 ? 0.64810 32.30444 59.81807 1.000 80.98013 142 PRO F N 1
ATOM 11819 C CA . PRO F 1 128 ? -0.48087 32.31659 60.76697 1.000 81.76181 142 PRO F CA 1
ATOM 11820 C C . PRO F 1 128 ? -1.83092 31.99630 60.14883 1.000 91.33402 142 PRO F C 1
ATOM 11821 O O . PRO F 1 128 ? -2.69513 31.44383 60.84274 1.000 94.37547 142 PRO F O 1
ATOM 11832 N N . ALA F 1 129 ? -2.04589 32.30919 58.87281 1.000 111.19487 143 ALA F N 1
ATOM 11833 C CA . ALA F 1 129 ? -3.36021 32.12928 58.26963 1.000 112.97282 143 ALA F CA 1
ATOM 11834 C C . ALA F 1 129 ? -3.60765 30.70597 57.78694 1.000 114.65695 143 ALA F C 1
ATOM 11835 O O . ALA F 1 129 ? -4.63981 30.45158 57.15610 1.000 115.71165 143 ALA F O 1
ATOM 11842 N N . ALA F 1 130 ? -2.69301 29.78056 58.06517 1.000 97.64467 144 ALA F N 1
ATOM 11843 C CA . ALA F 1 130 ? -2.84506 28.41075 57.59733 1.000 74.03101 144 ALA F CA 1
ATOM 11844 C C . ALA F 1 130 ? -4.01957 27.73322 58.29216 1.000 66.86021 144 ALA F C 1
ATOM 11845 O O . ALA F 1 130 ? -4.27340 27.96032 59.47866 1.000 71.88152 144 ALA F O 1
ATOM 11852 N N . ILE F 1 131 ? -4.73404 26.88925 57.54759 1.000 61.98660 145 ILE F N 1
ATOM 11853 C CA . ILE F 1 131 ? -5.82397 26.09280 58.10040 1.000 50.83605 145 ILE F CA 1
ATOM 11854 C C . ILE F 1 131 ? -5.17741 24.79145 58.57373 1.000 43.98201 145 ILE F C 1
ATOM 11855 O O . ILE F 1 131 ? -4.88643 23.90080 57.77162 1.000 38.55250 145 ILE F O 1
ATOM 11871 N N . VAL F 1 132 ? -4.95270 24.67941 59.88279 1.000 42.51032 146 VAL F N 1
ATOM 11872 C CA . VAL F 1 132 ? -4.14445 23.59656 60.43250 1.000 40.70683 146 VAL F CA 1
ATOM 11873 C C . VAL F 1 132 ? -4.78020 23.01966 61.69067 1.000 42.81936 146 VAL F C 1
ATOM 11874 O O . VAL F 1 132 ? -4.08817 22.43249 62.53315 1.000 36.74048 146 VAL F O 1
ATOM 11887 N N . THR F 1 133 ? -6.09852 23.17641 61.82672 1.000 38.59074 147 THR F N 1
ATOM 11888 C CA . THR F 1 133 ? -6.81168 22.72392 63.01132 1.000 34.62181 147 THR F CA 1
ATOM 11889 C C . THR F 1 133 ? -8.02962 21.88629 62.62676 1.000 34.76695 147 THR F C 1
ATOM 11890 O O . THR F 1 133 ? -8.64444 22.08191 61.57555 1.000 34.79380 147 THR F O 1
ATOM 11901 N N . LEU F 1 134 ? -8.33896 20.91370 63.48974 1.000 33.90936 148 LEU F N 1
ATOM 11902 C CA . LEU F 1 134 ? -9.46820 20.02687 63.29893 1.000 24.12339 148 LEU F CA 1
ATOM 11903 C C . LEU F 1 134 ? -10.46512 20.15039 64.44768 1.000 28.71554 148 LEU F C 1
ATOM 11904 O O . LEU F 1 134 ? -10.14320 20.61833 65.54307 1.000 29.47085 148 LEU F O 1
ATOM 11920 N N . ARG F 1 135 ? -11.69835 19.73667 64.16149 1.000 31.54637 149 ARG F N 1
ATOM 11921 C CA . ARG F 1 135 ? -12.72192 19.60060 65.18929 1.000 36.88724 149 ARG F CA 1
ATOM 11922 C C . ARG F 1 135 ? -13.72292 18.54469 64.74164 1.000 33.86746 149 ARG F C 1
ATOM 11923 O O . ARG F 1 135 ? -13.86621 18.24621 63.55422 1.000 35.26252 149 ARG F O 1
ATOM 11944 N N . THR F 1 136 ? -14.40224 17.97358 65.72602 1.000 32.33717 150 THR F N 1
ATOM 11945 C CA . THR F 1 136 ? -15.48452 17.02818 65.51836 1.000 49.23886 150 THR F CA 1
ATOM 11946 C C . THR F 1 136 ? -16.69399 17.51676 66.30783 1.000 54.70674 150 THR F C 1
ATOM 11947 O O . THR F 1 136 ? -16.59743 18.43797 67.12843 1.000 49.79274 150 THR F O 1
ATOM 11958 N N . ALA F 1 137 ? -17.84421 16.89755 66.05074 1.000 43.88137 151 ALA F N 1
ATOM 11959 C CA . ALA F 1 137 ? -19.03724 17.22220 66.81592 1.000 53.47063 151 ALA F CA 1
ATOM 11960 C C . ALA F 1 137 ? -18.73602 17.07713 68.30216 1.000 56.32993 151 ALA F C 1
ATOM 11961 O O . ALA F 1 137 ? -17.92275 16.24387 68.70436 1.000 52.47326 151 ALA F O 1
ATOM 11968 N N . SER F 1 138 ? -19.33119 17.94519 69.11053 1.000 53.82013 152 SER F N 1
ATOM 11969 C CA . SER F 1 138 ? -19.08207 17.91717 70.55061 1.000 58.58690 152 SER F CA 1
ATOM 11970 C C . SER F 1 138 ? -20.01439 16.92905 71.24529 1.000 54.99012 152 SER F C 1
ATOM 11971 O O . SER F 1 138 ? -20.80135 16.24498 70.59069 1.000 56.64261 152 SER F O 1
ATOM 11979 N N . ASN G 1 11 ? -26.86409 -6.93459 61.16286 1.000 47.69108 25 ASN H N 1
ATOM 11980 C CA . ASN G 1 11 ? -28.01634 -7.61615 60.57036 1.000 69.45237 25 ASN H CA 1
ATOM 11981 C C . ASN G 1 11 ? -27.69247 -8.05812 59.14185 1.000 62.63935 25 ASN H C 1
ATOM 11982 O O . ASN G 1 11 ? -27.04864 -7.32258 58.39620 1.000 62.10570 25 ASN H O 1
ATOM 11992 N N . PRO G 1 12 ? -28.14527 -9.25106 58.75640 1.000 57.56846 26 PRO H N 1
ATOM 11993 C CA . PRO G 1 12 ? -27.76816 -9.78361 57.44230 1.000 58.06916 26 PRO H CA 1
ATOM 11994 C C . PRO G 1 12 ? -28.29430 -8.91582 56.31195 1.000 56.76245 26 PRO H C 1
ATOM 11995 O O . PRO G 1 12 ? -29.42442 -8.42224 56.35432 1.000 58.78302 26 PRO H O 1
ATOM 12006 N N . THR G 1 13 ? -27.45884 -8.74316 55.29025 1.000 45.40495 27 THR H N 1
ATOM 12007 C CA . THR G 1 13 ? -27.79592 -7.95872 54.11183 1.000 52.08893 27 THR H CA 1
ATOM 12008 C C . THR G 1 13 ? -27.38716 -8.73937 52.87054 1.000 51.12825 27 THR H C 1
ATOM 12009 O O . THR G 1 13 ? -26.30333 -9.32613 52.82758 1.000 42.48851 27 THR H O 1
ATOM 12020 N N . VAL G 1 14 ? -28.25112 -8.73657 51.85879 1.000 44.79399 28 VAL H N 1
ATOM 12021 C CA . VAL G 1 14 ? -28.07845 -9.53839 50.65085 1.000 50.24454 28 VAL H CA 1
ATOM 12022 C C . VAL G 1 14 ? -27.82331 -8.61971 49.46491 1.000 55.08149 28 VAL H C 1
ATOM 12023 O O . VAL G 1 14 ? -28.59419 -7.68207 49.21776 1.000 45.84699 28 VAL H O 1
ATOM 12036 N N . THR G 1 15 ? -26.74223 -8.88461 48.73172 1.000 46.87019 29 THR H N 1
ATOM 12037 C CA . THR G 1 15 ? -26.40297 -8.11339 47.54843 1.000 38.42247 29 THR H CA 1
ATOM 12038 C C . THR G 1 15 ? -26.91817 -8.74125 46.26231 1.000 47.78639 29 THR H C 1
ATOM 12039 O O . THR G 1 15 ? -27.37726 -8.02516 45.36248 1.000 49.14445 29 THR H O 1
ATOM 12050 N N . GLY G 1 16 ? -26.86194 -10.06521 46.15682 1.000 40.26906 30 GLY H N 1
ATOM 12051 C CA . GLY G 1 16 ? -27.29995 -10.73475 44.94816 1.000 35.67162 30 GLY H CA 1
ATOM 12052 C C . GLY G 1 16 ? -27.56337 -12.20015 45.20022 1.000 32.00807 30 GLY H C 1
ATOM 12053 O O . GLY G 1 16 ? -27.07974 -12.78662 46.17369 1.000 31.62377 30 GLY H O 1
ATOM 12057 N N . VAL G 1 17 ? -28.35355 -12.78554 44.30588 1.000 33.24943 31 VAL H N 1
ATOM 12058 C CA . VAL G 1 17 ? -28.73094 -14.19085 44.38843 1.000 39.19561 31 VAL H CA 1
ATOM 12059 C C . VAL G 1 17 ? -28.63835 -14.80349 42.99794 1.000 34.97902 31 VAL H C 1
ATOM 12060 O O . VAL G 1 17 ? -29.28551 -14.32134 42.06285 1.000 57.60990 31 VAL H O 1
ATOM 12073 N N . ILE G 1 18 ? -27.83202 -15.84658 42.85502 1.000 35.40177 32 ILE H N 1
ATOM 12074 C CA . ILE G 1 18 ? -27.67682 -16.57933 41.60463 1.000 42.03633 32 ILE H CA 1
ATOM 12075 C C . ILE G 1 18 ? -28.21587 -17.98984 41.81510 1.000 43.56209 32 ILE H C 1
ATOM 12076 O O . ILE G 1 18 ? -27.57121 -18.80767 42.49210 1.000 46.38000 32 ILE H O 1
ATOM 12092 N N . PRO G 1 19 ? -29.37923 -18.31643 41.26336 1.000 42.94915 33 PRO H N 1
ATOM 12093 C CA . PRO G 1 19 ? -29.89119 -19.68517 41.36084 1.000 52.75154 33 PRO H CA 1
ATOM 12094 C C . PRO G 1 19 ? -29.16056 -20.62326 40.41274 1.000 49.10769 33 PRO H C 1
ATOM 12095 O O . PRO G 1 19 ? -28.70622 -20.23494 39.33718 1.000 38.89176 33 PRO H O 1
ATOM 12106 N N . SER G 1 20 ? -29.04502 -21.88209 40.83749 1.000 51.51275 34 SER H N 1
ATOM 12107 C CA . SER G 1 20 ? -28.39032 -22.87493 39.99825 1.000 47.16378 34 SER H CA 1
ATOM 12108 C C . SER G 1 20 ? -29.17304 -23.13264 38.72074 1.000 45.50320 34 SER H C 1
ATOM 12109 O O . SER G 1 20 ? -28.58403 -23.55686 37.72275 1.000 42.85228 34 SER H O 1
ATOM 12117 N N . GLU G 1 21 ? -30.48204 -22.88310 38.73436 1.000 52.39175 35 GLU H N 1
ATOM 12118 C CA . GLU G 1 21 ? -31.31577 -22.94720 37.54392 1.000 46.83360 35 GLU H CA 1
ATOM 12119 C C . GLU G 1 21 ? -32.31130 -21.80346 37.59537 1.000 51.42949 35 GLU H C 1
ATOM 12120 O O . GLU G 1 21 ? -32.92866 -21.57117 38.64311 1.000 61.24361 35 GLU H O 1
ATOM 12132 N N . PHE G 1 22 ? -32.47497 -21.10015 36.47108 1.000 49.24619 36 PHE H N 1
ATOM 12133 C CA . PHE G 1 22 ? -33.56438 -20.13810 36.39311 1.000 63.33103 36 PHE H CA 1
ATOM 12134 C C . PHE G 1 22 ? -34.08080 -20.05714 34.95472 1.000 57.94362 36 PHE H C 1
ATOM 12135 O O . PHE G 1 22 ? -33.45929 -20.52596 34.00093 1.000 57.05792 36 PHE H O 1
ATOM 12152 N N . ILE G 1 23 ? -35.27893 -19.49204 34.84762 1.000 69.54117 37 ILE H N 1
ATOM 12153 C CA . ILE G 1 23 ? -36.03350 -19.46999 33.60673 1.000 73.86437 37 ILE H CA 1
ATOM 12154 C C . ILE G 1 23 ? -35.93756 -18.10573 32.93461 1.000 74.87108 37 ILE H C 1
ATOM 12155 O O . ILE G 1 23 ? -35.84336 -18.01762 31.71243 1.000 77.96493 37 ILE H O 1
ATOM 12171 N N . SER G 1 24 ? -35.96327 -17.04005 33.71716 1.000 77.98791 38 SER H N 1
ATOM 12172 C CA . SER G 1 24 ? -36.00997 -15.69059 33.19722 1.000 68.47962 38 SER H CA 1
ATOM 12173 C C . SER G 1 24 ? -35.73845 -14.75876 34.35657 1.000 55.59280 38 SER H C 1
ATOM 12174 O O . SER G 1 24 ? -35.63805 -15.19217 35.50708 1.000 57.58487 38 SER H O 1
ATOM 12182 N N . LEU G 1 25 ? -35.63361 -13.47911 34.04183 1.000 56.50167 39 LEU H N 1
ATOM 12183 C CA . LEU G 1 25 ? -35.48591 -12.41286 35.01675 1.000 60.99497 39 LEU H CA 1
ATOM 12184 C C . LEU G 1 25 ? -36.37235 -11.26380 34.55554 1.000 81.09433 39 LEU H C 1
ATOM 12185 O O . LEU G 1 25 ? -36.40235 -10.93803 33.36232 1.000 75.22790 39 LEU H O 1
ATOM 12201 N N . SER G 1 26 ? -37.08877 -10.64968 35.49775 1.000 82.88658 40 SER H N 1
ATOM 12202 C CA . SER G 1 26 ? -37.99838 -9.55849 35.16587 1.000 69.35689 40 SER H CA 1
ATOM 12203 C C . SER G 1 26 ? -38.16438 -8.65571 36.37551 1.000 66.51482 40 SER H C 1
ATOM 12204 O O . SER G 1 26 ? -38.56625 -9.11790 37.44748 1.000 81.22109 40 SER H O 1
ATOM 12212 N N . ALA G 1 27 ? -37.84913 -7.37075 36.19506 1.000 71.18294 41 ALA H N 1
ATOM 12213 C CA . ALA G 1 27 ? -38.12615 -6.33916 37.19438 1.000 67.01602 41 ALA H CA 1
ATOM 12214 C C . ALA G 1 27 ? -37.43882 -6.64456 38.52289 1.000 62.50772 41 ALA H C 1
ATOM 12215 O O . ALA G 1 27 ? -37.98806 -6.40012 39.59908 1.000 71.59760 41 ALA H O 1
ATOM 12222 N N . GLY G 1 28 ? -36.22475 -7.18017 38.44968 1.000 57.79172 42 GLY H N 1
ATOM 12223 C CA . GLY G 1 28 ? -35.47739 -7.49025 39.65092 1.000 67.32795 42 GLY H CA 1
ATOM 12224 C C . GLY G 1 28 ? -35.94734 -8.73030 40.37137 1.000 62.08649 42 GLY H C 1
ATOM 12225 O O . GLY G 1 28 ? -35.70909 -8.86579 41.57729 1.000 55.69687 42 GLY H O 1
ATOM 12229 N N . VAL G 1 29 ? -36.61549 -9.63818 39.66698 1.000 62.85613 43 VAL H N 1
ATOM 12230 C CA . VAL G 1 29 ? -37.12798 -10.87745 40.23217 1.000 65.66017 43 VAL H CA 1
ATOM 12231 C C . VAL G 1 29 ? -36.73031 -12.00827 39.29386 1.000 61.48033 43 VAL H C 1
ATOM 12232 O O . VAL G 1 29 ? -36.96423 -11.92657 38.08331 1.000 60.52897 43 VAL H O 1
ATOM 12245 N N . ILE G 1 30 ? -36.13603 -13.05894 39.85026 1.000 54.75546 44 ILE H N 1
ATOM 12246 C CA . ILE G 1 30 ? -35.64291 -14.19082 39.07610 1.000 54.84983 44 ILE H CA 1
ATOM 12247 C C . ILE G 1 30 ? -36.66418 -15.31664 39.15497 1.000 48.49301 44 ILE H C 1
ATOM 12248 O O . ILE G 1 30 ? -36.97597 -15.80552 40.24762 1.000 59.76552 44 ILE H O 1
ATOM 12264 N N . GLU G 1 31 ? -37.18744 -15.73448 38.00256 1.000 51.85718 45 GLU H N 1
ATOM 12265 C CA . GLU G 1 31 ? -38.07612 -16.88557 37.96393 1.000 53.15015 45 GLU H CA 1
ATOM 12266 C C . GLU G 1 31 ? -37.26074 -18.16895 38.03060 1.000 59.42953 45 GLU H C 1
ATOM 12267 O O . GLU G 1 31 ? -36.26697 -18.32255 37.31266 1.000 60.82510 45 GLU H O 1
ATOM 12279 N N . VAL G 1 32 ? -37.69160 -19.08958 38.88565 1.000 56.68840 46 VAL H N 1
ATOM 12280 C CA . VAL G 1 32 ? -37.01022 -20.36919 39.06171 1.000 58.23947 46 VAL H CA 1
ATOM 12281 C C . VAL G 1 32 ? -38.03799 -21.47377 38.85981 1.000 63.22871 46 VAL H C 1
ATOM 12282 O O . VAL G 1 32 ? -39.25101 -21.24314 38.97992 1.000 58.05912 46 VAL H O 1
ATOM 12295 N N . PRO G 1 33 ? -37.58928 -22.68466 38.54648 1.000 54.88490 47 PRO H N 1
ATOM 12296 C CA . PRO G 1 33 ? -38.53160 -23.78442 38.32329 1.000 51.43146 47 PRO H CA 1
ATOM 12297 C C . PRO G 1 33 ? -39.28950 -24.12038 39.59287 1.000 48.51546 47 PRO H C 1
ATOM 12298 O O . PRO G 1 33 ? -38.68634 -24.27609 40.66514 1.000 53.65126 47 PRO H O 1
ATOM 12309 N N . PRO G 1 34 ? -40.61210 -24.23660 39.52038 1.000 54.10200 48 PRO H N 1
ATOM 12310 C CA . PRO G 1 34 ? -41.37829 -24.65451 40.69873 1.000 56.72852 48 PRO H CA 1
ATOM 12311 C C . PRO G 1 34 ? -41.23852 -26.14295 40.95150 1.000 55.65136 48 PRO H C 1
ATOM 12312 O O . PRO G 1 34 ? -40.98144 -26.93419 40.04228 1.000 55.43706 48 PRO H O 1
ATOM 12323 N N . ASN G 1 35 ? -41.41335 -26.51783 42.21612 1.000 56.55106 49 ASN H N 1
ATOM 12324 C CA . ASN G 1 35 ? -41.44897 -27.92886 42.60284 1.000 59.01227 49 ASN H CA 1
ATOM 12325 C C . ASN G 1 35 ? -40.20910 -28.67072 42.11774 1.000 58.33328 49 ASN H C 1
ATOM 12326 O O . ASN G 1 35 ? -40.25085 -29.87242 41.85044 1.000 56.16575 49 ASN H O 1
ATOM 12337 N N . LYS G 1 36 ? -39.09154 -27.95435 42.00851 1.000 57.13658 50 LYS H N 1
ATOM 12338 C CA . LYS G 1 36 ? -37.80810 -28.56167 41.68365 1.000 56.79330 50 LYS H CA 1
ATOM 12339 C C . LYS G 1 36 ? -36.80668 -28.13319 42.74644 1.000 55.01033 50 LYS H C 1
ATOM 12340 O O . LYS G 1 36 ? -36.74922 -26.95490 43.12134 1.000 51.84535 50 LYS H O 1
ATOM 12359 N N . ASN G 1 37 ? -36.03052 -29.09173 43.22569 1.000 64.65633 51 ASN H N 1
ATOM 12360 C CA . ASN G 1 37 ? -34.91523 -28.81839 44.12382 1.000 61.84891 51 ASN H CA 1
ATOM 12361 C C . ASN G 1 37 ? -33.81920 -28.06841 43.36119 1.000 53.86343 51 ASN H C 1
ATOM 12362 O O . ASN G 1 37 ? -33.24133 -28.60162 42.41089 1.000 53.01523 51 ASN H O 1
ATOM 12371 N N . ILE G 1 38 ? -33.53468 -26.82650 43.77529 1.000 55.14874 52 ILE H N 1
ATOM 12372 C CA . ILE G 1 38 ? -32.45815 -26.03008 43.20017 1.000 51.46210 52 ILE H CA 1
ATOM 12373 C C . ILE G 1 38 ? -31.60521 -25.42239 44.31069 1.000 50.01719 52 ILE H C 1
ATOM 12374 O O . ILE G 1 38 ? -32.02909 -25.30709 45.46278 1.000 57.19676 52 ILE H O 1
ATOM 12390 N N . THR G 1 39 ? -30.38429 -25.03332 43.94241 1.000 45.40981 53 THR H N 1
ATOM 12391 C CA . THR G 1 39 ? -29.41466 -24.45130 44.85841 1.000 38.96382 53 THR H CA 1
ATOM 12392 C C . THR G 1 39 ? -29.27130 -22.95759 44.61029 1.000 43.93816 53 THR H C 1
ATOM 12393 O O . THR G 1 39 ? -29.14231 -22.52442 43.46152 1.000 48.67686 53 THR H O 1
ATOM 12404 N N . LEU G 1 40 ? -29.29518 -22.17975 45.69352 1.000 44.43087 54 LEU H N 1
ATOM 12405 C CA . LEU G 1 40 ? -29.14801 -20.72923 45.66042 1.000 41.09207 54 LEU H CA 1
ATOM 12406 C C . LEU G 1 40 ? -27.80623 -20.31735 46.24600 1.000 37.35469 54 LEU H C 1
ATOM 12407 O O . LEU G 1 40 ? -27.40810 -20.81344 47.29951 1.000 37.64084 54 LEU H O 1
ATOM 12423 N N . TYR G 1 41 ? -27.11860 -19.41086 45.55683 1.000 42.64782 55 TYR H N 1
ATOM 12424 C CA . TYR G 1 41 ? -25.88973 -18.80051 46.04178 1.000 35.48404 55 TYR H CA 1
ATOM 12425 C C . TYR G 1 41 ? -26.23153 -17.36710 46.42300 1.000 34.23983 55 TYR H C 1
ATOM 12426 O O . TYR G 1 41 ? -26.52555 -16.54355 45.55087 1.000 40.82157 55 TYR H O 1
ATOM 12444 N N . ILE G 1 42 ? -26.19759 -17.07304 47.71820 1.000 33.25885 56 ILE H N 1
ATOM 12445 C CA . ILE G 1 42 ? -26.59628 -15.77644 48.25479 1.000 35.98403 56 ILE H CA 1
ATOM 12446 C C . ILE G 1 42 ? -25.35259 -15.04584 48.72924 1.000 35.51780 56 ILE H C 1
ATOM 12447 O O . ILE G 1 42 ? -24.62646 -15.54159 49.59593 1.000 40.01398 56 ILE H O 1
ATOM 12463 N N . TYR G 1 43 ? -25.11996 -13.86430 48.17110 1.000 34.19147 57 TYR H N 1
ATOM 12464 C CA . TYR G 1 43 ? -23.96246 -13.04521 48.49315 1.000 38.96303 57 TYR H CA 1
ATOM 12465 C C . TYR G 1 43 ? -24.42759 -11.83662 49.29265 1.000 40.03118 57 TYR H C 1
ATOM 12466 O O . TYR G 1 43 ? -25.48613 -11.26589 49.00683 1.000 39.16233 57 TYR H O 1
ATOM 12484 N N . GLY G 1 44 ? -23.64398 -11.44320 50.29060 1.000 42.32032 58 GLY H N 1
ATOM 12485 C CA . GLY G 1 44 ? -24.07302 -10.36387 51.16346 1.000 40.99795 58 GLY H CA 1
ATOM 12486 C C . GLY G 1 44 ? -23.15929 -10.22709 52.36366 1.000 39.79433 58 GLY H C 1
ATOM 12487 O O . GLY G 1 44 ? -22.01342 -10.68081 52.34893 1.000 37.69147 58 GLY H O 1
ATOM 12491 N N . GLU G 1 45 ? -23.69349 -9.59447 53.40662 1.000 44.61381 59 GLU H N 1
ATOM 12492 C CA . GLU G 1 45 ? -22.89620 -9.18045 54.55467 1.000 38.58523 59 GLU H CA 1
ATOM 12493 C C . GLU G 1 45 ? -23.66954 -9.42247 55.84183 1.000 39.84375 59 GLU H C 1
ATOM 12494 O O . GLU G 1 45 ? -24.90325 -9.35032 55.87121 1.000 44.21185 59 GLU H O 1
ATOM 12506 N N . SER G 1 46 ? -22.92452 -9.71690 56.90954 1.000 45.01649 60 SER H N 1
ATOM 12507 C CA . SER G 1 46 ? -23.49090 -9.98796 58.23709 1.000 44.42555 60 SER H CA 1
ATOM 12508 C C . SER G 1 46 ? -24.25738 -11.31205 58.25687 1.000 42.14298 60 SER H C 1
ATOM 12509 O O . SER G 1 46 ? -25.28143 -11.43700 58.92231 1.000 62.00843 60 SER H O 1
ATOM 12517 N N . PHE G 1 47 ? -23.75732 -12.30513 57.53041 1.000 42.07746 61 PHE H N 1
ATOM 12518 C CA . PHE G 1 47 ? -24.33989 -13.62850 57.46826 1.000 39.32828 61 PHE H CA 1
ATOM 12519 C C . PHE G 1 47 ? -23.90720 -14.49223 58.64299 1.000 53.33360 61 PHE H C 1
ATOM 12520 O O . PHE G 1 47 ? -24.11246 -15.70103 58.63388 1.000 39.44079 61 PHE H O 1
ATOM 12537 N N . GLU G 1 48 ? -23.25795 -13.89154 59.64282 1.000 68.62734 62 GLU H N 1
ATOM 12538 C CA . GLU G 1 48 ? -22.54519 -14.69794 60.63150 1.000 69.20339 62 GLU H CA 1
ATOM 12539 C C . GLU G 1 48 ? -23.48868 -15.50759 61.51489 1.000 65.21879 62 GLU H C 1
ATOM 12540 O O . GLU G 1 48 ? -23.29437 -16.71152 61.69971 1.000 66.00198 62 GLU H O 1
ATOM 12552 N N . ASN G 1 49 ? -24.50447 -14.87911 62.06846 1.000 65.31069 63 ASN H N 1
ATOM 12553 C CA . ASN G 1 49 ? -25.44827 -15.51698 62.97082 1.000 54.00239 63 ASN H CA 1
ATOM 12554 C C . ASN G 1 49 ? -26.65742 -16.15587 62.27269 1.000 42.04000 63 ASN H C 1
ATOM 12555 O O . ASN G 1 49 ? -27.66628 -16.43217 62.93459 1.000 29.88818 63 ASN H O 1
ATOM 12566 N N . VAL G 1 50 ? -26.60362 -16.34576 60.95885 1.000 47.59834 64 VAL H N 1
ATOM 12567 C CA . VAL G 1 50 ? -27.71977 -16.89593 60.20122 1.000 32.23016 64 VAL H CA 1
ATOM 12568 C C . VAL G 1 50 ? -27.58087 -18.40645 60.15794 1.000 32.43764 64 VAL H C 1
ATOM 12569 O O . VAL G 1 50 ? -26.55154 -18.93189 59.72423 1.000 31.33901 64 VAL H O 1
ATOM 12582 N N . THR G 1 51 ? -28.62604 -19.10989 60.58817 1.000 35.73942 65 THR H N 1
ATOM 12583 C CA . THR G 1 51 ? -28.63775 -20.56895 60.64886 1.000 31.68344 65 THR H CA 1
ATOM 12584 C C . THR G 1 51 ? -29.50149 -21.19591 59.56835 1.000 29.33437 65 THR H C 1
ATOM 12585 O O . THR G 1 51 ? -29.15607 -22.25385 59.03943 1.000 26.84299 65 THR H O 1
ATOM 12596 N N . TYR G 1 52 ? -30.62244 -20.56283 59.23658 1.000 34.87926 66 TYR H N 1
ATOM 12597 C CA . TYR G 1 52 ? -31.56810 -21.10328 58.27753 1.000 25.15911 66 TYR H CA 1
ATOM 12598 C C . TYR G 1 52 ? -32.05298 -19.99060 57.36736 1.000 20.09284 66 TYR H C 1
ATOM 12599 O O . TYR G 1 52 ? -31.98269 -18.80473 57.69813 1.000 24.16801 66 TYR H O 1
ATOM 12617 N N . LEU G 1 53 ? -32.55289 -20.39633 56.21295 1.000 22.50600 67 LEU H N 1
ATOM 12618 C CA . LEU G 1 53 ? -33.14795 -19.49404 55.23978 1.000 24.95734 67 LEU H CA 1
ATOM 12619 C C . LEU G 1 53 ? -34.57174 -19.94515 54.96846 1.000 21.33265 67 LEU H C 1
ATOM 12620 O O . LEU G 1 53 ? -34.84576 -21.14592 54.86644 1.000 29.61653 67 LEU H O 1
ATOM 12636 N N . ALA G 1 54 ? -35.47518 -18.98095 54.86097 1.000 18.57856 68 ALA H N 1
ATOM 12637 C CA . ALA G 1 54 ? -36.84825 -19.24096 54.45652 1.000 23.61219 68 ALA H CA 1
ATOM 12638 C C . ALA G 1 54 ? -37.31467 -18.06998 53.60615 1.000 27.62347 68 ALA H C 1
ATOM 12639 O O . ALA G 1 54 ? -36.59758 -17.08223 53.42634 1.000 32.71501 68 ALA H O 1
ATOM 12646 N N . PHE G 1 55 ? -38.52257 -18.18352 53.07379 1.000 27.05892 69 PHE H N 1
ATOM 12647 C CA . PHE G 1 55 ? -39.08507 -17.15698 52.21579 1.000 29.89407 69 PHE H CA 1
ATOM 12648 C C . PHE G 1 55 ? -40.45182 -16.72944 52.72542 1.000 26.09702 69 PHE H C 1
ATOM 12649 O O . PHE G 1 55 ? -41.23447 -17.55153 53.20492 1.000 30.38390 69 PHE H O 1
ATOM 12666 N N . ALA G 1 56 ? -40.71742 -15.43268 52.62809 1.000 27.74406 70 ALA H N 1
ATOM 12667 C CA . ALA G 1 56 ? -42.03855 -14.86088 52.80910 1.000 31.20584 70 ALA H CA 1
ATOM 12668 C C . ALA G 1 56 ? -42.60219 -14.47597 51.44770 1.000 36.21075 70 ALA H C 1
ATOM 12669 O O . ALA G 1 56 ? -41.85296 -14.22292 50.50030 1.000 40.48003 70 ALA H O 1
ATOM 12676 N N . THR G 1 57 ? -43.92703 -14.45076 51.35027 1.000 36.92253 71 THR H N 1
ATOM 12677 C CA . THR G 1 57 ? -44.60534 -14.04392 50.12686 1.000 44.00786 71 THR H CA 1
ATOM 12678 C C . THR G 1 57 ? -45.04244 -12.58488 50.16593 1.000 41.03964 71 THR H C 1
ATOM 12679 O O . THR G 1 57 ? -45.67079 -12.11405 49.21343 1.000 42.92540 71 THR H O 1
ATOM 12690 N N . SER G 1 58 ? -44.71560 -11.86133 51.23557 1.000 41.82943 72 SER H N 1
ATOM 12691 C CA . SER G 1 58 ? -45.09185 -10.45924 51.36171 1.000 40.22665 72 SER H CA 1
ATOM 12692 C C . SER G 1 58 ? -44.00847 -9.71036 52.12138 1.000 40.42497 72 SER H C 1
ATOM 12693 O O . SER G 1 58 ? -43.56562 -10.16076 53.18260 1.000 48.28685 72 SER H O 1
ATOM 12701 N N . ARG G 1 59 ? -43.57641 -8.58147 51.57063 1.000 45.32580 73 ARG H N 1
ATOM 12702 C CA . ARG G 1 59 ? -42.56806 -7.74533 52.20853 1.000 58.28939 73 ARG H CA 1
ATOM 12703 C C . ARG G 1 59 ? -43.01178 -6.29299 52.11969 1.000 58.42534 73 ARG H C 1
ATOM 12704 O O . ARG G 1 59 ? -43.23155 -5.77602 51.01990 1.000 57.81432 73 ARG H O 1
ATOM 12725 N N . SER G 1 60 ? -43.14722 -5.64320 53.26532 1.000 67.68377 74 SER H N 1
ATOM 12726 C CA . SER G 1 60 ? -43.20851 -4.19037 53.31292 1.000 74.58472 74 SER H CA 1
ATOM 12727 C C . SER G 1 60 ? -41.78390 -3.66358 53.41989 1.000 81.54729 74 SER H C 1
ATOM 12728 O O . SER G 1 60 ? -40.91152 -4.30654 54.01094 1.000 85.92156 74 SER H O 1
ATOM 12736 N N . GLU G 1 61 ? -41.54034 -2.49409 52.83109 1.000 88.67868 75 GLU H N 1
ATOM 12737 C CA . GLU G 1 61 ? -40.21762 -1.89653 52.97999 1.000 100.91499 75 GLU H CA 1
ATOM 12738 C C . GLU G 1 61 ? -39.87789 -1.70838 54.45308 1.000 105.68057 75 GLU H C 1
ATOM 12739 O O . GLU G 1 61 ? -38.71176 -1.84312 54.84580 1.000 99.06225 75 GLU H O 1
ATOM 12751 N N . ASP G 1 62 ? -40.87553 -1.39766 55.27659 1.000 119.00223 76 ASP H N 1
ATOM 12752 C CA . ASP G 1 62 ? -40.71760 -1.34143 56.72985 1.000 115.21808 76 ASP H CA 1
ATOM 12753 C C . ASP G 1 62 ? -40.94174 -2.71430 57.35088 1.000 111.40739 76 ASP H C 1
ATOM 12754 O O . ASP G 1 62 ? -41.77500 -2.89613 58.24307 1.000 113.78308 76 ASP H O 1
ATOM 12763 N N . SER G 1 63 ? -40.20166 -3.71046 56.86537 1.000 101.62160 77 SER H N 1
ATOM 12764 C CA . SER G 1 63 ? -40.30332 -5.08285 57.33709 1.000 66.33699 77 SER H CA 1
ATOM 12765 C C . SER G 1 63 ? -38.98802 -5.50754 57.96680 1.000 71.43328 77 SER H C 1
ATOM 12766 O O . SER G 1 63 ? -37.92183 -5.34297 57.35969 1.000 70.33497 77 SER H O 1
ATOM 12774 N N . PHE G 1 64 ? -39.06586 -6.04869 59.18404 1.000 62.20665 78 PHE H N 1
ATOM 12775 C CA . PHE G 1 64 ? -37.88973 -6.61381 59.83048 1.000 53.81678 78 PHE H CA 1
ATOM 12776 C C . PHE G 1 64 ? -38.14040 -8.04599 60.29087 1.000 47.29776 78 PHE H C 1
ATOM 12777 O O . PHE G 1 64 ? -37.31284 -8.92748 60.05057 1.000 44.98580 78 PHE H O 1
ATOM 12794 N N . SER G 1 65 ? -39.27952 -8.28620 60.94246 1.000 48.92964 79 SER H N 1
ATOM 12795 C CA . SER G 1 65 ? -39.59086 -9.59102 61.51339 1.000 49.24709 79 SER H CA 1
ATOM 12796 C C . SER G 1 65 ? -40.35482 -10.46123 60.52000 1.000 46.61722 79 SER H C 1
ATOM 12797 O O . SER G 1 65 ? -41.42882 -10.07722 60.04465 1.000 42.09920 79 SER H O 1
ATOM 12805 N N . CYS G 1 66 ? -39.78751 -11.63193 60.20739 1.000 47.35272 80 CYS H N 1
ATOM 12806 C CA . CYS G 1 66 ? -40.43581 -12.65736 59.40362 1.000 39.82776 80 CYS H CA 1
ATOM 12807 C C . CYS G 1 66 ? -41.09470 -13.74363 60.23914 1.000 37.53254 80 CYS H C 1
ATOM 12808 O O . CYS G 1 66 ? -41.53569 -14.74938 59.67677 1.000 45.00180 80 CYS H O 1
ATOM 12815 N N . GLU G 1 67 ? -41.18820 -13.56830 61.56057 1.000 39.35271 81 GLU H N 1
ATOM 12816 C CA . GLU G 1 67 ? -41.58439 -14.68670 62.41580 1.000 43.65501 81 GLU H CA 1
ATOM 12817 C C . GLU G 1 67 ? -42.91969 -15.27208 61.97497 1.000 48.50650 81 GLU H C 1
ATOM 12818 O O . GLU G 1 67 ? -43.08634 -16.49829 61.92974 1.000 54.51023 81 GLU H O 1
ATOM 12830 N N . ASN G 1 68 ? -43.87995 -14.41068 61.64909 1.000 44.80358 82 ASN H N 1
ATOM 12831 C CA . ASN G 1 68 ? -45.19678 -14.82023 61.18862 1.000 51.90779 82 ASN H CA 1
ATOM 12832 C C . ASN G 1 68 ? -45.38156 -14.77507 59.67160 1.000 57.14444 82 ASN H C 1
ATOM 12833 O O . ASN G 1 68 ? -46.34060 -15.37588 59.16918 1.000 64.24697 82 ASN H O 1
ATOM 12844 N N . HIS G 1 69 ? -44.50990 -14.08709 58.92929 1.000 53.20599 83 HIS H N 1
ATOM 12845 C CA . HIS G 1 69 ? -44.70659 -13.92141 57.49213 1.000 55.54910 83 HIS H CA 1
ATOM 12846 C C . HIS G 1 69 ? -44.21259 -15.10693 56.66981 1.000 51.28896 83 HIS H C 1
ATOM 12847 O O . HIS G 1 69 ? -44.48782 -15.16816 55.46570 1.000 52.52427 83 HIS H O 1
ATOM 12861 N N . ARG G 1 70 ? -43.49449 -16.03202 57.29428 1.000 32.89166 84 ARG H N 1
ATOM 12862 C CA . ARG G 1 70 ? -42.90269 -17.17851 56.61232 1.000 28.88846 84 ARG H CA 1
ATOM 12863 C C . ARG G 1 70 ? -43.92006 -18.02965 55.87390 1.000 30.10353 84 ARG H C 1
ATOM 12864 O O . ARG G 1 70 ? -44.96579 -18.39036 56.41759 1.000 50.52870 84 ARG H O 1
ATOM 12885 N N . ALA G 1 71 ? -43.60735 -18.34482 54.61597 1.000 31.94633 85 ALA H N 1
ATOM 12886 C CA . ALA G 1 71 ? -44.46618 -19.16263 53.77048 1.000 30.98842 85 ALA H CA 1
ATOM 12887 C C . ALA G 1 71 ? -43.80286 -20.46772 53.35028 1.000 24.54832 85 ALA H C 1
ATOM 12888 O O . ALA G 1 71 ? -44.41173 -21.24054 52.60460 1.000 22.19639 85 ALA H O 1
ATOM 12895 N N . THR G 1 72 ? -42.57716 -20.73276 53.79853 1.000 28.62146 86 THR H N 1
ATOM 12896 C CA . THR G 1 72 ? -41.86592 -21.94624 53.44447 1.000 26.24560 86 THR H CA 1
ATOM 12897 C C . T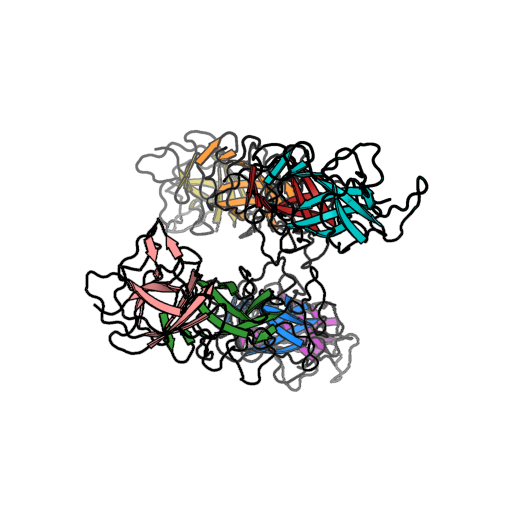HR G 1 72 ? -41.26260 -22.58292 54.69081 1.000 22.66324 86 THR H C 1
ATOM 12898 O O . THR G 1 72 ? -41.09050 -21.93905 55.72757 1.000 31.16624 86 THR H O 1
ATOM 12909 N N . ILE G 1 73 ? -40.94097 -23.86969 54.56779 1.000 20.91051 87 ILE H N 1
ATOM 12910 C CA . ILE G 1 73 ? -40.14998 -24.52987 55.58881 1.000 28.49792 87 ILE H CA 1
ATOM 12911 C C . ILE G 1 73 ? -38.76325 -23.89568 55.62210 1.000 22.44183 87 ILE H C 1
ATOM 12912 O O . ILE G 1 73 ? -38.34781 -23.18944 54.69507 1.000 24.81328 87 ILE H O 1
ATOM 12928 N N . ALA G 1 74 ? -38.04625 -24.14370 56.70595 1.000 25.71624 88 ALA H N 1
ATOM 12929 C CA . ALA G 1 74 ? -36.69055 -23.62446 56.83153 1.000 27.20638 88 ALA H CA 1
ATOM 12930 C C . ALA G 1 74 ? -35.73679 -24.52784 56.06542 1.000 26.65747 88 ALA H C 1
ATOM 12931 O O . ALA G 1 74 ? -35.84785 -25.75893 56.11618 1.000 29.94674 88 ALA H O 1
ATOM 12938 N N . PHE G 1 75 ? -34.80178 -23.91231 55.35290 1.000 28.07636 89 PHE H N 1
ATOM 12939 C CA . PHE G 1 75 ? -33.77606 -24.62787 54.60485 1.000 32.44581 89 PHE H CA 1
ATOM 12940 C C . PHE G 1 75 ? -32.43142 -24.38726 55.26752 1.000 28.01559 89 PHE H C 1
ATOM 12941 O O . PHE G 1 75 ? -32.06473 -23.23522 55.52697 1.000 32.72757 89 PHE H O 1
ATOM 12958 N N . ILE G 1 76 ? -31.69622 -25.46567 55.53875 1.000 34.17291 90 ILE H N 1
ATOM 12959 C CA . ILE G 1 76 ? -30.37868 -25.30361 56.13514 1.000 36.28441 90 ILE H CA 1
ATOM 12960 C C . ILE G 1 76 ? -29.48100 -24.59093 55.13950 1.000 37.35181 90 ILE H C 1
ATOM 12961 O O . ILE G 1 76 ? -29.53557 -24.84697 53.92408 1.000 28.87070 90 ILE H O 1
ATOM 12977 N N . VAL G 1 77 ? -28.65586 -23.68582 55.64720 1.000 34.67301 91 VAL H N 1
ATOM 12978 C CA . VAL G 1 77 ? -27.78237 -22.87356 54.81585 1.000 39.18911 91 VAL H CA 1
ATOM 12979 C C . VAL G 1 77 ? -26.34847 -23.26799 55.13824 1.000 42.92942 91 VAL H C 1
ATOM 12980 O O . VAL G 1 77 ? -25.97231 -23.37119 56.31414 1.000 40.04041 91 VAL H O 1
ATOM 12993 N N . GLN G 1 78 ? -25.55720 -23.49654 54.09826 1.000 42.48087 92 GLN H N 1
ATOM 12994 C CA . GLN G 1 78 ? -24.13125 -23.68370 54.26688 1.000 41.33867 92 GLN H CA 1
ATOM 12995 C C . GLN G 1 78 ? -23.45069 -22.32353 54.17665 1.000 43.52829 92 GLN H C 1
ATOM 12996 O O . GLN G 1 78 ? -23.97052 -21.38524 53.56409 1.000 44.16526 92 GLN H O 1
ATOM 13010 N N . LYS G 1 79 ? -22.27319 -22.22603 54.78985 1.000 46.50617 93 LYS H N 1
ATOM 13011 C CA . LYS G 1 79 ? -21.52540 -20.97549 54.86268 1.000 49.39783 93 LYS H CA 1
ATOM 13012 C C . LYS G 1 79 ? -20.11655 -21.18073 54.32938 1.000 52.46452 93 LYS H C 1
ATOM 13013 O O . LYS G 1 79 ? -19.13673 -21.09845 55.07883 1.000 59.76293 93 LYS H O 1
ATOM 13032 N N . PRO G 1 80 ? -19.98041 -21.46860 53.03762 1.000 54.90974 94 PRO H N 1
ATOM 13033 C CA . PRO G 1 80 ? -18.63561 -21.59213 52.46076 1.000 60.53588 94 PRO H CA 1
ATOM 13034 C C . PRO G 1 80 ? -17.79943 -20.36798 52.68784 1.000 53.19595 94 PRO H C 1
ATOM 13035 O O . PRO G 1 80 ? -16.57944 -20.41791 52.53755 1.000 58.49439 94 PRO H O 1
ATOM 13046 N N . THR G 1 81 ? -18.44619 -19.22197 52.89960 1.000 67.31411 95 THR H N 1
ATOM 13047 C CA . THR G 1 81 ? -17.73747 -17.97194 53.08078 1.000 68.42711 95 THR H CA 1
ATOM 13048 C C . THR G 1 81 ? -18.51672 -17.05763 54.01410 1.000 70.37569 95 THR H C 1
ATOM 13049 O O . THR G 1 81 ? -19.68337 -17.30721 54.33457 1.000 69.54413 95 THR H O 1
ATOM 13060 N N . VAL G 1 82 ? -17.82562 -15.99722 54.46373 1.000 46.83334 96 VAL H N 1
ATOM 13061 C CA . VAL G 1 82 ? -18.42331 -14.91967 55.23031 1.000 42.73160 96 VAL H CA 1
ATOM 13062 C C . VAL G 1 82 ? -19.24671 -13.98557 54.36099 1.000 51.81283 96 VAL H C 1
ATOM 13063 O O . VAL G 1 82 ? -20.04319 -13.19940 54.87975 1.000 51.98885 96 VAL H O 1
ATOM 13076 N N . TYR G 1 83 ? -19.05174 -14.03240 53.02984 1.000 49.41602 97 TYR H N 1
ATOM 13077 C CA . TYR G 1 83 ? -19.79684 -13.19261 52.09928 1.000 44.64880 97 TYR H CA 1
ATOM 13078 C C . TYR G 1 83 ? -20.80780 -13.98118 51.27799 1.000 44.00055 97 TYR H C 1
ATOM 13079 O O . TYR G 1 83 ? -21.50623 -13.39182 50.44702 1.000 43.06715 97 TYR H O 1
ATOM 13097 N N . SER G 1 84 ? -20.90066 -15.29392 51.47610 1.000 48.03580 98 SER H N 1
ATOM 13098 C CA . SER G 1 84 ? -21.77994 -16.11737 50.66276 1.000 41.56246 98 SER H CA 1
ATOM 13099 C C . SER G 1 84 ? -22.52659 -17.10336 51.54816 1.000 48.40696 98 SER H C 1
ATOM 13100 O O . SER G 1 84 ? -22.03381 -17.53149 52.59342 1.000 47.76669 98 SER H O 1
ATOM 13108 N N . LEU G 1 85 ? -23.73387 -17.44255 51.11670 1.000 50.42313 99 LEU H N 1
ATOM 13109 C CA . LEU G 1 85 ? -24.53449 -18.51573 51.67766 1.000 31.50254 99 LEU H CA 1
ATOM 13110 C C . LEU G 1 85 ? -25.00214 -19.37661 50.52761 1.000 38.34212 99 LEU H C 1
ATOM 13111 O O . LEU G 1 85 ? -25.48056 -18.84519 49.51812 1.000 39.06063 99 LEU H O 1
ATOM 13127 N N . GLU G 1 86 ? -24.90939 -20.68734 50.68516 1.000 50.95747 100 GLU H N 1
ATOM 13128 C CA . GLU G 1 86 ? -25.40631 -21.64426 49.70533 1.000 53.13390 100 GLU H CA 1
ATOM 13129 C C . GLU G 1 86 ? -26.46462 -22.50765 50.37417 1.000 50.02347 100 GLU H C 1
ATOM 13130 O O . GLU G 1 86 ? -26.24685 -23.01360 51.47654 1.000 49.65354 100 GLU H O 1
ATOM 13142 N N . THR G 1 87 ? -27.59121 -22.69408 49.70495 1.000 39.50817 101 THR H N 1
ATOM 13143 C CA . THR G 1 87 ? -28.70284 -23.43461 50.25981 1.000 41.38293 101 THR H CA 1
ATOM 13144 C C . THR G 1 87 ? -29.44490 -24.12965 49.13744 1.000 41.09639 101 THR H C 1
ATOM 13145 O O . THR G 1 87 ? -29.47663 -23.63023 48.00862 1.000 42.96794 101 THR H O 1
ATOM 13156 N N . SER G 1 88 ? -30.03208 -25.28046 49.44789 1.000 40.26559 102 SER H N 1
ATOM 13157 C CA . SER G 1 88 ? -30.88388 -26.00331 48.51566 1.000 42.01108 102 SER H CA 1
ATOM 13158 C C . SER G 1 88 ? -32.33390 -25.77115 48.91746 1.000 41.24925 102 SER H C 1
ATOM 13159 O O . SER G 1 88 ? -32.71939 -26.06879 50.05322 1.000 48.17914 102 SER H O 1
ATOM 13167 N N . VAL G 1 89 ? -33.13236 -25.24795 47.98743 1.000 33.33178 103 VAL H N 1
ATOM 13168 C CA . VAL G 1 89 ? -34.51574 -24.90504 48.25612 1.000 32.28354 103 VAL H CA 1
ATOM 13169 C C . VAL G 1 89 ? -35.38918 -25.50919 47.17120 1.000 39.20783 103 VAL H C 1
ATOM 13170 O O . VAL G 1 89 ? -34.94215 -25.78327 46.05732 1.000 46.31116 103 VAL H O 1
ATOM 13183 N N . LEU G 1 90 ? -36.65573 -25.71456 47.51600 1.000 39.41829 104 LEU H N 1
ATOM 13184 C CA . LEU G 1 90 ? -37.67833 -26.11886 46.56111 1.000 44.88761 104 LEU H CA 1
ATOM 13185 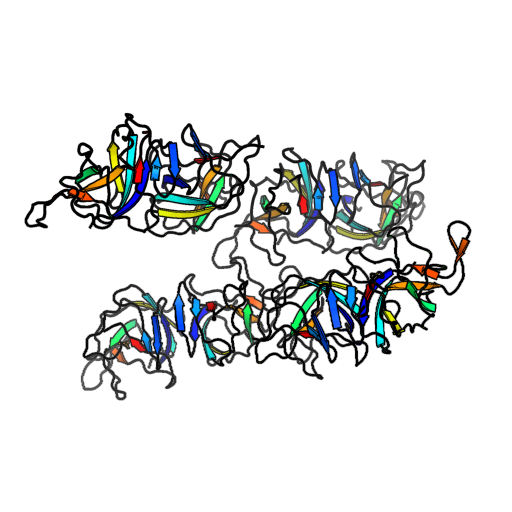C C . LEU G 1 90 ? -38.89241 -25.24231 46.80096 1.000 44.07979 104 LEU H C 1
ATOM 13186 O O . LEU G 1 90 ? -39.48113 -25.28618 47.88640 1.000 46.02473 104 LEU H O 1
ATOM 13202 N N . LEU G 1 91 ? -39.26949 -24.45388 45.79896 1.000 43.02464 105 LEU H N 1
ATOM 13203 C CA . LEU G 1 91 ? -40.30221 -23.44195 45.96141 1.000 36.69985 105 LEU H CA 1
ATOM 13204 C C . LEU G 1 91 ? -41.54521 -23.87985 45.20360 1.000 40.54379 105 LEU H C 1
ATOM 13205 O O . LEU G 1 91 ? -41.46800 -24.27993 44.03678 1.000 53.42027 105 LEU H O 1
ATOM 13221 N N . ARG G 1 92 ? -42.68304 -23.78830 45.88291 1.000 45.85023 106 ARG H N 1
ATOM 13222 C CA . ARG G 1 92 ? -43.95594 -24.31228 45.41067 1.000 58.89688 106 ARG H CA 1
ATOM 13223 C C . ARG G 1 92 ? -44.73417 -23.28181 44.60900 1.000 67.87409 106 ARG H C 1
ATOM 13224 O O . ARG G 1 92 ? -45.52763 -22.52105 45.16123 1.000 67.94700 106 ARG H O 1
ATOM 13245 N N . GLN G 1 93 ? -44.51260 -23.26227 43.29292 1.000 72.64673 107 GLN H N 1
ATOM 13246 C CA . GLN G 1 93 ? -45.40067 -22.56183 42.36674 1.000 82.38411 107 GLN H CA 1
ATOM 13247 C C . GLN G 1 93 ? -46.22660 -21.47179 43.04040 1.000 76.95757 107 GLN H C 1
ATOM 13248 O O . GLN G 1 93 ? -47.25732 -21.76723 43.65530 1.000 76.60572 107 GLN H O 1
ATOM 13262 N N . LEU G 1 94 ? -45.81761 -20.21173 42.91162 1.000 71.27918 108 LEU H N 1
ATOM 13263 C CA . LEU G 1 94 ? -46.58519 -19.14407 43.53506 1.000 71.58259 108 LEU H CA 1
ATOM 13264 C C . LEU G 1 94 ? -48.00294 -19.10903 42.97688 1.000 72.53961 108 LEU H C 1
ATOM 13265 O O . LEU G 1 94 ? -48.28253 -19.58737 41.87357 1.000 64.63662 108 LEU H O 1
ATOM 13281 N N . THR G 1 95 ? -48.90588 -18.53376 43.76074 1.000 84.84106 109 THR H N 1
ATOM 13282 C CA . THR G 1 95 ? -50.26354 -18.31043 43.29966 1.000 78.61864 109 THR H CA 1
ATOM 13283 C C . THR G 1 95 ? -50.26607 -17.06091 42.43079 1.000 81.14323 109 THR H C 1
ATOM 13284 O O . THR G 1 95 ? -49.28398 -16.31464 42.38351 1.000 82.60042 109 THR H O 1
ATOM 13295 N N . PRO G 1 96 ? -51.35940 -16.79633 41.72045 1.000 76.13331 110 PRO H N 1
ATOM 13296 C CA . PRO G 1 96 ? -51.39775 -15.58303 40.89169 1.000 77.74114 110 PRO H CA 1
ATOM 13297 C C . PRO G 1 96 ? -51.31285 -14.29735 41.69257 1.000 88.05347 110 PRO H C 1
ATOM 13298 O O . PRO G 1 96 ? -50.88345 -13.27451 41.14440 1.000 83.91824 110 PRO H O 1
ATOM 13309 N N . PHE G 1 97 ? -51.70022 -14.31523 42.96906 1.000 88.93135 111 PHE H N 1
ATOM 13310 C CA . PHE G 1 97 ? -51.69331 -13.11660 43.79601 1.000 90.67052 111 PHE H CA 1
ATOM 13311 C C . PHE G 1 97 ? -50.39509 -12.90157 44.54918 1.000 90.12150 111 PHE H C 1
ATOM 13312 O O . PHE G 1 97 ? -50.20155 -11.82027 45.11539 1.000 95.96858 111 PHE H O 1
ATOM 13329 N N . GLU G 1 98 ? -49.50607 -13.88113 44.57397 1.000 83.94721 112 GLU H N 1
ATOM 13330 C CA . GLU G 1 98 ? -48.25493 -13.72345 45.29271 1.000 88.27988 112 GLU H CA 1
ATOM 13331 C C . GLU G 1 98 ? -47.25654 -13.17997 44.28664 1.000 93.41372 112 GLU H C 1
ATOM 13332 O O . GLU G 1 98 ? -47.14536 -13.69542 43.16852 1.000 86.25664 112 GLU H O 1
ATOM 13344 N N . SER G 1 99 ? -46.53078 -12.14272 44.69278 1.000 127.71341 113 SER H N 1
ATOM 13345 C CA . SER G 1 99 ? -45.64982 -11.44944 43.76512 1.000 130.73909 113 SER H CA 1
ATOM 13346 C C . SER G 1 99 ? -44.30371 -12.14519 43.67283 1.000 127.84343 113 SER H C 1
ATOM 13347 O O . SER G 1 99 ? -43.77924 -12.35676 42.57323 1.000 131.19572 113 SER H O 1
ATOM 13355 N N . ALA G 1 100 ? -43.73275 -12.50942 44.81344 1.000 76.20519 114 ALA H N 1
ATOM 13356 C CA . ALA G 1 100 ? -42.40525 -13.09268 44.82443 1.000 74.42248 114 ALA H CA 1
ATOM 13357 C C . ALA G 1 100 ? -42.17489 -13.78068 46.15808 1.000 56.24609 114 ALA H C 1
ATOM 13358 O O . ALA G 1 100 ? -42.99857 -13.71144 47.06863 1.000 47.95629 114 ALA H O 1
ATOM 13365 N N . PHE G 1 101 ? -41.03543 -14.45398 46.24853 1.000 42.72394 115 PHE H N 1
ATOM 13366 C CA . PHE G 1 101 ? -40.54276 -15.02299 47.48849 1.000 41.04398 115 PHE H CA 1
ATOM 13367 C C . PHE G 1 101 ? -39.46530 -14.07981 48.01004 1.000 38.79470 115 PHE H C 1
ATOM 13368 O O . PHE G 1 101 ? -38.45469 -13.86162 47.33227 1.000 46.46002 115 PHE H O 1
ATOM 13385 N N . TYR G 1 102 ? -39.67703 -13.51605 49.19246 1.000 32.48220 116 TYR H N 1
ATOM 13386 C CA . TYR G 1 102 ? -38.70790 -12.60976 49.78959 1.000 39.01260 116 TYR H CA 1
ATOM 13387 C C . TYR G 1 102 ? -37.95841 -13.33620 50.89616 1.000 34.80722 116 TYR H C 1
ATOM 13388 O O . TYR G 1 102 ? -38.55937 -14.03330 51.71641 1.000 36.76830 116 TYR H O 1
ATOM 13406 N N . ILE G 1 103 ? -36.63727 -13.16152 50.90763 1.000 38.36287 117 ILE H N 1
ATOM 13407 C CA . ILE G 1 103 ? -35.77406 -13.94486 51.78274 1.000 38.15610 117 ILE H CA 1
ATOM 13408 C C . ILE G 1 103 ? -35.98381 -13.55186 53.23707 1.000 31.03287 117 ILE H C 1
ATOM 13409 O O . ILE G 1 103 ? -36.12167 -12.36827 53.57317 1.000 34.10859 117 ILE H O 1
ATOM 13425 N N . CYS G 1 104 ? -36.01321 -14.56129 54.10597 1.000 30.12485 118 CYS H N 1
ATOM 13426 C CA . CYS G 1 104 ? -36.01242 -14.38771 55.54948 1.000 28.49849 118 CYS H CA 1
ATOM 13427 C C . CYS G 1 104 ? -34.85724 -15.19748 56.11693 1.000 27.05379 118 CYS H C 1
ATOM 13428 O O . CYS G 1 104 ? -34.50113 -16.24846 55.57418 1.000 27.21568 118 CYS H O 1
ATOM 13435 N N . PHE G 1 105 ? -34.26866 -14.71292 57.20345 1.000 28.01300 119 PHE H N 1
ATOM 13436 C CA . PHE G 1 105 ? -33.17003 -15.40622 57.86368 1.000 28.14127 119 PHE H CA 1
ATOM 13437 C C . PHE G 1 105 ? -33.55145 -15.70826 59.30246 1.000 29.15037 119 PHE H C 1
ATOM 13438 O O . PHE G 1 105 ? -34.09879 -14.84978 59.99935 1.000 37.96401 119 PHE H O 1
ATOM 13455 N N . LYS G 1 106 ? -33.26116 -16.93036 59.74614 1.000 29.03711 120 LYS H N 1
ATOM 13456 C CA . LYS G 1 106 ? -33.38023 -17.27887 61.15361 1.000 30.93491 120 LYS H CA 1
ATOM 13457 C C . LYS G 1 106 ? -32.02193 -17.09464 61.81809 1.000 30.20521 120 LYS H C 1
ATOM 13458 O O . LYS G 1 106 ? -31.00364 -17.57611 61.31349 1.000 33.81283 120 LYS H O 1
ATOM 13477 N N . LEU G 1 107 ? -32.01505 -16.40901 62.94506 1.000 31.53273 121 LEU H N 1
ATOM 13478 C CA . LEU G 1 107 ? -30.78927 -16.10166 63.66222 1.000 33.89959 121 LEU H CA 1
ATOM 13479 C C . LEU G 1 107 ? -30.54459 -17.15471 64.73499 1.000 37.11332 121 LEU H C 1
ATOM 13480 O O . LEU G 1 107 ? -31.48279 -17.72536 65.30362 1.000 38.27852 121 LEU H O 1
ATOM 13496 N N . ALA G 1 108 ? -29.26151 -17.40583 65.01021 1.000 33.63304 122 ALA H N 1
ATOM 13497 C CA . ALA G 1 108 ? -28.88867 -18.46422 65.93890 1.000 34.68363 122 ALA H CA 1
ATOM 13498 C C . ALA G 1 108 ? -29.32941 -18.20598 67.37241 1.000 38.95270 122 ALA H C 1
ATOM 13499 O O . ALA G 1 108 ? -29.37984 -19.15134 68.16716 1.000 50.42309 122 ALA H O 1
ATOM 13506 N N . HIS G 1 109 ? -29.67167 -16.97010 67.72209 1.000 39.42282 123 HIS H N 1
ATOM 13507 C CA . HIS G 1 109 ? -30.08711 -16.65426 69.08073 1.000 44.02633 123 HIS H CA 1
ATOM 13508 C C . HIS G 1 109 ? -31.19484 -15.61063 69.04989 1.000 43.75783 123 HIS H C 1
ATOM 13509 O O . HIS G 1 109 ? -31.04045 -14.56741 68.38855 1.000 39.96958 123 HIS H O 1
ATOM 13523 N N . PRO G 1 110 ? -32.31881 -15.85209 69.72693 1.000 41.63865 124 PRO H N 1
ATOM 13524 C CA . PRO G 1 110 ? -33.41390 -14.88164 69.66776 1.000 46.34927 124 PRO H CA 1
ATOM 13525 C C . PRO G 1 110 ? -32.95573 -13.50830 70.12967 1.000 45.86311 124 PRO H C 1
ATOM 13526 O O . PRO G 1 110 ? -31.93135 -13.34646 70.79503 1.000 53.59112 124 PRO H O 1
ATOM 13537 N N . PHE G 1 111 ? -33.74766 -12.51066 69.76236 1.000 42.14097 125 PHE H N 1
ATOM 13538 C CA . PHE G 1 111 ? -33.52546 -11.13005 70.14936 1.000 48.75334 125 PHE H CA 1
ATOM 13539 C C . PHE G 1 111 ? -34.88370 -10.48759 70.37716 1.000 55.64620 125 PHE H C 1
ATOM 13540 O O . PHE G 1 111 ? -35.92552 -11.07831 70.07693 1.000 56.21533 125 PHE H O 1
ATOM 13557 N N . SER G 1 112 ? -34.87868 -9.26818 70.90914 1.000 54.67460 126 SER H N 1
ATOM 13558 C CA . SER G 1 112 ? -36.11803 -8.56971 71.20781 1.000 51.35795 126 SER H CA 1
ATOM 13559 C C . SER G 1 112 ? -36.30804 -7.46418 70.18573 1.000 65.27733 126 SER H C 1
ATOM 13560 O O . SER G 1 112 ? -35.48951 -6.54025 70.10715 1.000 73.19483 126 SER H O 1
ATOM 13568 N N . HIS G 1 113 ? -37.38294 -7.56367 69.40233 1.000 64.30697 127 HIS H N 1
ATOM 13569 C CA . HIS G 1 113 ? -37.74934 -6.53421 68.43751 1.000 64.60812 127 HIS H CA 1
ATOM 13570 C C . HIS G 1 113 ? -39.11255 -5.99090 68.83149 1.000 68.45175 127 HIS H C 1
ATOM 13571 O O . HIS G 1 113 ? -40.09993 -6.73567 68.84731 1.000 71.31115 127 HIS H O 1
ATOM 13585 N N . ASN G 1 114 ? -39.16222 -4.69617 69.12728 1.000 68.49186 128 ASN H N 1
ATOM 13586 C CA . ASN G 1 114 ? -40.39983 -4.03856 69.51911 1.000 69.55165 128 ASN H CA 1
ATOM 13587 C C . ASN G 1 114 ? -41.12802 -4.87287 70.56954 1.000 68.52016 128 ASN H C 1
ATOM 13588 O O . ASN G 1 114 ? -42.34652 -5.05910 70.52258 1.000 65.63368 128 ASN H O 1
ATOM 13599 N N . ASN G 1 115 ? -40.35042 -5.38514 71.52742 1.000 77.13629 129 ASN H N 1
ATOM 13600 C CA . ASN G 1 115 ? -40.85481 -6.19494 72.63962 1.000 80.50368 129 ASN H CA 1
ATOM 13601 C C . ASN G 1 115 ? -41.58546 -7.45281 72.20195 1.000 68.99329 129 ASN H C 1
ATOM 13602 O O . ASN G 1 115 ? -42.50374 -7.91892 72.88000 1.000 63.61158 129 ASN H O 1
ATOM 13613 N N . GLN G 1 116 ? -41.19287 -8.00413 71.06230 1.000 81.97960 130 GLN H N 1
ATOM 13614 C CA . GLN G 1 116 ? -41.62102 -9.33430 70.64564 1.000 84.92241 130 GLN H CA 1
ATOM 13615 C C . GLN G 1 116 ? -40.36299 -10.16696 70.44227 1.000 80.15989 130 GLN H C 1
ATOM 13616 O O . GLN G 1 116 ? -39.42542 -9.71784 69.77006 1.000 76.37738 130 GLN H O 1
ATOM 13630 N N . THR G 1 117 ? -40.32808 -11.36642 71.03073 1.000 65.20742 131 THR H N 1
ATOM 13631 C CA . THR G 1 117 ? -39.16566 -12.23422 70.86412 1.000 54.90886 131 THR H CA 1
ATOM 13632 C C . THR G 1 117 ? -39.21995 -12.86205 69.47376 1.000 47.05178 131 THR H C 1
ATOM 13633 O O . THR G 1 117 ? -40.22961 -13.46426 69.09497 1.000 53.75465 131 THR H O 1
ATOM 13644 N N . VAL G 1 118 ? -38.13934 -12.70771 68.71144 1.000 40.69902 132 VAL H N 1
ATOM 13645 C CA . VAL G 1 118 ? -38.11273 -13.11656 67.31240 1.000 52.19140 132 VAL H CA 1
ATOM 13646 C C . VAL G 1 118 ? -36.77163 -13.74911 66.96930 1.000 57.98148 132 VAL H C 1
ATOM 13647 O O . VAL G 1 118 ? -35.71776 -13.26526 67.39380 1.000 53.50779 132 VAL H O 1
ATOM 13660 N N . SER G 1 119 ? -36.81628 -14.85137 66.21213 1.000 47.55745 133 SER H N 1
ATOM 13661 C CA . SER G 1 119 ? -35.61890 -15.45496 65.64561 1.000 40.45166 133 SER H CA 1
ATOM 13662 C C . SER G 1 119 ? -35.55765 -15.34319 64.12689 1.000 35.90889 133 SER H C 1
ATOM 13663 O O . SER G 1 119 ? -34.51849 -15.66090 63.54368 1.000 34.99617 133 SER H O 1
ATOM 13671 N N . TRP G 1 120 ? -36.64031 -14.91206 63.48127 1.000 44.90280 134 TRP H N 1
ATOM 13672 C CA . TRP G 1 120 ? -36.74132 -14.77909 62.03167 1.000 42.26485 134 TRP H CA 1
ATOM 13673 C C . TRP G 1 120 ? -36.86547 -13.32600 61.61529 1.000 39.87351 134 TRP H C 1
ATOM 13674 O O . TRP G 1 120 ? -37.74512 -12.62042 62.12069 1.000 41.97542 134 TRP H O 1
ATOM 13695 N N . ILE G 1 121 ? -36.03920 -12.89344 60.67090 1.000 36.71834 135 ILE H N 1
ATOM 13696 C CA . ILE G 1 121 ? -36.04219 -11.52027 60.18277 1.000 47.00587 135 ILE H CA 1
ATOM 13697 C C . ILE G 1 121 ? -35.97356 -11.47936 58.66718 1.000 42.33402 135 ILE H C 1
ATOM 13698 O O . ILE G 1 121 ? -35.44160 -12.38567 58.02410 1.000 40.90644 135 ILE H O 1
ATOM 13714 N N . HIS G 1 122 ? -36.52787 -10.41119 58.10093 1.000 52.17126 136 HIS H N 1
ATOM 13715 C CA . HIS G 1 122 ? -36.43062 -10.14794 56.67031 1.000 43.44715 136 HIS H CA 1
ATOM 13716 C C . HIS G 1 122 ? -34.99904 -9.78156 56.26895 1.000 39.85360 136 HIS H C 1
ATOM 13717 O O . HIS G 1 122 ? -34.31186 -9.02589 56.95322 1.000 46.18324 136 HIS H O 1
ATOM 13731 N N . ALA G 1 123 ? -34.55730 -10.32357 55.13428 1.000 39.24371 137 ALA H N 1
ATOM 13732 C CA . ALA G 1 123 ? -33.26872 -9.92790 54.58748 1.000 40.96307 137 ALA H CA 1
ATOM 13733 C C . ALA G 1 123 ? -33.33418 -8.48295 54.10741 1.000 47.03123 137 ALA H C 1
ATOM 13734 O O . ALA G 1 123 ? -34.31037 -8.06310 53.48052 1.000 57.96249 137 ALA H O 1
ATOM 13741 N N . THR G 1 124 ? -32.29160 -7.71792 54.41471 1.000 52.48729 138 THR H N 1
ATOM 13742 C CA . THR G 1 124 ? -32.22345 -6.32731 53.98102 1.000 57.46885 138 THR H CA 1
ATOM 13743 C C . THR G 1 124 ? -31.35260 -6.22239 52.74058 1.000 58.23983 138 THR H C 1
ATOM 13744 O O . THR G 1 124 ? -30.27535 -6.83649 52.70109 1.000 48.70440 138 THR H O 1
ATOM 13755 N N . PRO G 1 125 ? -31.77558 -5.50840 51.69462 1.000 59.18290 139 PRO H N 1
ATOM 13756 C CA . PRO G 1 125 ? -30.91144 -5.36990 50.51474 1.000 62.13384 139 PRO H CA 1
ATOM 13757 C C . PRO G 1 125 ? -29.72487 -4.46742 50.80930 1.000 68.21292 139 PRO H C 1
ATOM 13758 O O . PRO G 1 125 ? -29.85005 -3.46424 51.51727 1.000 78.26371 139 PRO H O 1
ATOM 13769 N N . THR G 1 126 ? -28.56004 -4.82994 50.26208 1.000 65.62123 140 THR H N 1
ATOM 13770 C CA . THR G 1 126 ? -27.37999 -3.98647 50.45010 1.000 72.07011 140 THR H CA 1
ATOM 13771 C C . THR G 1 126 ? -27.61082 -2.61825 49.82016 1.000 68.31715 140 THR H C 1
ATOM 13772 O O . THR G 1 126 ? -27.31575 -1.58033 50.42070 1.000 65.29603 140 THR H O 1
ATOM 13783 N N . TYR G 1 127 ? -28.13962 -2.60457 48.60591 1.000 70.70804 141 TYR H N 1
ATOM 13784 C CA . TYR G 1 127 ? -28.61258 -1.40001 47.94884 1.000 72.93832 141 TYR H CA 1
ATOM 13785 C C . TYR G 1 127 ? -30.04657 -1.62861 47.49791 1.000 75.90712 141 TYR H C 1
ATOM 13786 O O . TYR G 1 127 ? -30.41726 -2.75505 47.14576 1.000 74.13060 141 TYR H O 1
ATOM 13804 N N . PRO G 1 128 ? -30.87936 -0.58313 47.49977 1.000 78.83013 142 PRO H N 1
ATOM 13805 C CA . PRO G 1 128 ? -32.31461 -0.80601 47.24394 1.000 84.50429 142 PRO H CA 1
ATOM 13806 C C . PRO G 1 128 ? -32.59119 -1.47951 45.91144 1.000 79.49937 142 PRO H C 1
ATOM 13807 O O . PRO G 1 128 ? -33.60189 -2.18283 45.78200 1.000 74.73424 142 PRO H O 1
ATOM 13818 N N . ALA G 1 129 ? -31.72750 -1.28926 44.91626 1.000 78.15576 143 ALA H N 1
ATOM 13819 C CA . ALA G 1 129 ? -31.95116 -1.85072 43.59201 1.000 75.45432 143 ALA H CA 1
ATOM 13820 C C . ALA G 1 129 ? -31.48365 -3.29631 43.48179 1.000 77.76646 143 ALA H C 1
ATOM 13821 O O . ALA G 1 129 ? -31.49811 -3.85826 42.38196 1.000 73.44257 143 ALA H O 1
ATOM 13828 N N . ALA G 1 130 ? -31.07563 -3.90286 44.59381 1.000 76.78266 144 ALA H N 1
ATOM 13829 C CA . ALA G 1 130 ? -30.54462 -5.25788 44.57481 1.000 72.69498 144 ALA H CA 1
ATOM 13830 C C . ALA G 1 130 ? -31.61924 -6.26546 44.18330 1.000 73.81330 144 ALA H C 1
ATOM 13831 O O . ALA G 1 130 ? -32.80022 -6.11395 44.51431 1.000 84.41296 144 ALA H O 1
ATOM 13838 N N . ILE G 1 131 ? -31.19018 -7.30974 43.47665 1.000 74.00985 145 ILE H N 1
ATOM 13839 C CA . ILE G 1 131 ? -32.06198 -8.41140 43.08327 1.000 83.20282 145 ILE H CA 1
ATOM 13840 C C . ILE G 1 131 ? -32.04891 -9.42091 44.23068 1.000 82.25259 145 ILE H C 1
ATOM 13841 O O . ILE G 1 131 ? -31.09184 -10.17817 44.40187 1.000 71.47708 145 ILE H O 1
ATOM 13857 N N . VAL G 1 132 ? -33.11891 -9.42927 45.02379 1.000 78.14613 146 VAL H N 1
ATOM 13858 C CA . VAL G 1 132 ? -33.15879 -10.21423 46.25026 1.000 69.83785 146 VAL H CA 1
ATOM 13859 C C . VAL G 1 132 ? -34.50320 -10.91991 46.37968 1.000 63.26356 146 VAL H C 1
ATOM 13860 O O . VAL G 1 132 ? -34.90882 -11.30812 47.48301 1.000 57.05238 146 VAL H O 1
ATOM 13873 N N . THR G 1 133 ? -35.20342 -11.08947 45.25962 1.000 56.08966 147 THR H N 1
ATOM 13874 C CA . THR G 1 133 ? -36.52485 -11.69986 45.25010 1.000 52.17032 147 THR H CA 1
ATOM 13875 C C . THR G 1 133 ? -36.61381 -12.75015 44.14935 1.000 52.75305 147 THR H C 1
ATOM 13876 O O . THR G 1 133 ? -36.02732 -12.59278 43.07488 1.000 58.47987 147 THR H O 1
ATOM 13887 N N . LEU G 1 134 ? -37.35688 -13.81717 44.42947 1.000 46.08298 148 LEU H N 1
ATOM 13888 C CA . LEU G 1 134 ? -37.55523 -14.94080 43.52680 1.000 50.60551 148 LEU H CA 1
ATOM 13889 C C . LEU G 1 134 ? -39.03386 -15.09343 43.19647 1.000 44.45463 148 LEU H C 1
ATOM 13890 O O . LEU G 1 134 ? -39.90115 -14.58638 43.90695 1.000 45.04446 148 LEU H O 1
ATOM 13906 N N . ARG G 1 135 ? -39.31708 -15.80689 42.10740 1.000 44.10071 149 ARG H N 1
ATOM 13907 C CA . ARG G 1 135 ? -40.69070 -16.16678 41.79464 1.000 51.40032 149 ARG H CA 1
ATOM 13908 C C . ARG G 1 135 ? -40.70186 -17.50038 41.06178 1.000 46.95199 149 ARG H C 1
ATOM 13909 O O . ARG G 1 135 ? -39.67827 -17.96307 40.55336 1.000 54.79580 149 ARG H O 1
ATOM 13930 N N . THR G 1 136 ? -41.87555 -18.11663 41.02915 1.000 53.10079 150 THR H N 1
ATOM 13931 C CA . THR G 1 136 ? -42.12239 -19.32706 40.26409 1.000 67.75206 150 THR H CA 1
ATOM 13932 C C . THR G 1 136 ? -43.30871 -19.08792 39.33564 1.000 66.89432 150 THR H C 1
ATOM 13933 O O . THR G 1 136 ? -44.06202 -18.12401 39.48907 1.000 66.32504 150 THR H O 1
ATOM 13944 N N . ALA G 1 137 ? -43.46810 -19.97484 38.35676 1.000 66.76029 151 ALA H N 1
ATOM 13945 C CA . ALA G 1 137 ? -44.61295 -19.88514 37.46168 1.000 69.39857 151 ALA H CA 1
ATOM 13946 C C . ALA G 1 137 ? -45.91260 -19.94799 38.25682 1.000 77.06137 151 ALA H C 1
ATOM 13947 O O . ALA G 1 137 ? -46.03422 -20.70631 39.22253 1.000 81.27842 151 ALA H O 1
ATOM 13954 N N . SER G 1 138 ? -46.88852 -19.14581 37.84485 1.000 75.93754 152 SER H N 1
ATOM 13955 C CA . SER G 1 138 ? -48.17326 -19.09905 38.53330 1.000 81.06512 152 SER H CA 1
ATOM 13956 C C . SER G 1 138 ? -49.11256 -20.17134 37.98748 1.000 80.31080 152 SER H C 1
ATOM 13957 O O . SER G 1 138 ? -48.71432 -21.00116 37.17000 1.000 74.94393 152 SER H O 1
ATOM 13965 N N . ASN H 1 11 ? -19.94492 27.59405 -14.30815 1.000 47.29291 25 ASN G N 1
ATOM 13966 C CA . ASN H 1 11 ? -21.16284 28.35471 -14.02929 1.000 53.55623 25 ASN G CA 1
ATOM 13967 C C . ASN H 1 11 ? -21.15868 28.84517 -12.58159 1.000 55.91855 25 ASN G C 1
ATOM 13968 O O . ASN H 1 11 ? -20.69742 28.13306 -11.68948 1.000 53.77091 25 ASN G O 1
ATOM 13978 N N . PRO H 1 12 ? -21.65624 30.05969 -12.34014 1.000 54.35925 26 PRO G N 1
ATOM 13979 C CA . PRO H 1 12 ? -21.58750 30.61018 -10.98227 1.000 48.87199 26 PRO G CA 1
ATOM 13980 C C . PRO H 1 12 ? -22.37469 29.75332 -10.00262 1.000 47.24853 26 PRO G C 1
ATOM 13981 O O . PRO H 1 12 ? -23.46343 29.25982 -10.30959 1.000 50.06955 26 PRO G O 1
ATOM 13992 N N . THR H 1 13 ? -21.80932 29.57678 -8.81655 1.000 43.53921 27 THR G N 1
ATOM 13993 C CA . THR H 1 13 ? -22.44808 28.82620 -7.74294 1.000 46.05351 27 THR G CA 1
ATOM 13994 C C . THR H 1 13 ? -22.31578 29.61847 -6.45007 1.000 39.31831 27 THR G C 1
ATOM 13995 O O . THR H 1 13 ? -21.26360 30.20436 -6.17748 1.000 43.75996 27 THR G O 1
ATOM 14006 N N . VAL H 1 14 ? -23.38020 29.64340 -5.65903 1.000 33.24795 28 VAL G N 1
ATOM 14007 C CA . VAL H 1 14 ? -23.42749 30.42547 -4.43255 1.000 39.26673 28 VAL G CA 1
ATOM 14008 C C . VAL H 1 14 ? -23.45446 29.45676 -3.25518 1.000 48.15206 28 VAL G C 1
ATOM 14009 O O . VAL H 1 14 ? -24.31692 28.57067 -3.18365 1.000 36.68511 28 VAL G O 1
ATOM 14022 N N . THR H 1 15 ? -22.49975 29.62477 -2.33922 1.000 47.48378 29 THR G N 1
ATOM 14023 C CA . THR H 1 15 ? -22.35791 28.79774 -1.14865 1.000 38.23712 29 THR G CA 1
ATOM 14024 C C . THR H 1 15 ? -23.01916 29.40401 0.08173 1.000 32.22661 29 THR G C 1
ATOM 14025 O O . THR H 1 15 ? -23.55730 28.67008 0.91607 1.000 26.61023 29 THR G O 1
ATOM 14036 N N . GLY H 1 16 ? -22.99367 30.72428 0.21453 1.000 28.75352 30 GLY G N 1
ATOM 14037 C CA . GLY H 1 16 ? -23.56238 31.36159 1.38158 1.000 29.35464 30 GLY G CA 1
ATOM 14038 C C . GLY H 1 16 ? -23.90827 32.80486 1.09801 1.000 27.47974 30 GLY G C 1
ATOM 14039 O O . GLY H 1 16 ? -23.39411 33.42246 0.16267 1.000 24.57658 30 GLY G O 1
ATOM 14043 N N . VAL H 1 17 ? -24.78995 33.34005 1.93555 1.000 33.56172 31 VAL G N 1
ATOM 14044 C CA . VAL H 1 17 ? -25.30018 34.69493 1.79661 1.000 31.45965 31 VAL G CA 1
ATOM 14045 C C . VAL H 1 17 ? -25.24528 35.36720 3.15871 1.000 30.14263 31 VAL G C 1
ATOM 14046 O O . VAL H 1 17 ? -25.83417 34.86500 4.12426 1.000 25.44824 31 VAL G O 1
ATOM 14059 N N . ILE H 1 18 ? -24.55196 36.49845 3.23737 1.000 31.06271 32 ILE G N 1
ATOM 14060 C CA . ILE H 1 18 ? -24.45478 37.23437 4.49439 1.000 27.04376 32 ILE G CA 1
ATOM 14061 C C . ILE H 1 18 ? -25.20709 38.54741 4.32465 1.000 27.41486 32 ILE G C 1
ATOM 14062 O O . ILE H 1 18 ? -24.67041 39.50408 3.73563 1.000 24.47084 32 ILE G O 1
ATOM 14078 N N . PRO H 1 19 ? -26.44173 38.63984 4.81456 1.000 25.83914 33 PRO G N 1
ATOM 14079 C CA . PRO H 1 19 ? -27.12876 39.93598 4.82799 1.000 27.08489 33 PRO G CA 1
ATOM 14080 C C . PRO H 1 19 ? -26.65822 40.78198 6.00220 1.000 25.81054 33 PRO G C 1
ATOM 14081 O O . PRO H 1 19 ? -26.39052 40.27244 7.09301 1.000 24.79739 33 PRO G O 1
ATOM 14092 N N . SER H 1 20 ? -26.56609 42.09466 5.76385 1.000 28.70638 34 SER G N 1
ATOM 14093 C CA . SER H 1 20 ? -26.12491 43.01292 6.80758 1.000 20.96344 34 SER G CA 1
ATOM 14094 C C . SER H 1 20 ? -27.14765 43.13146 7.92516 1.000 29.37503 34 SER G C 1
ATOM 14095 O O . SER H 1 20 ? -26.78695 43.45238 9.06419 1.000 26.51442 34 SER G O 1
ATOM 14103 N N . GLU H 1 21 ? -28.41907 42.87883 7.62173 1.000 35.87693 35 GLU G N 1
ATOM 14104 C CA . GLU H 1 21 ? -29.48166 42.79697 8.61308 1.000 27.46714 35 GLU G CA 1
ATOM 14105 C C . GLU H 1 21 ? -30.38130 41.64627 8.20139 1.000 27.79010 35 GLU G C 1
ATOM 14106 O O . GLU H 1 21 ? -30.71684 41.50918 7.02352 1.000 29.44781 35 GLU G O 1
ATOM 14118 N N . PHE H 1 22 ? -30.75456 40.81287 9.16786 1.000 29.53295 36 PHE G N 1
ATOM 14119 C CA . PHE H 1 22 ? -31.69114 39.72739 8.91170 1.000 33.50516 36 PHE G CA 1
ATOM 14120 C C . PHE H 1 22 ? -32.50904 39.47622 10.16068 1.000 28.79805 36 PHE G C 1
ATOM 14121 O O . PHE H 1 22 ? -32.08539 39.78217 11.27277 1.000 30.30988 36 PHE G O 1
ATOM 14138 N N . ILE H 1 23 ? -33.70104 38.92227 9.95218 1.000 27.39807 37 ILE G N 1
ATOM 14139 C CA . ILE H 1 23 ? -34.70018 38.80103 10.99768 1.000 31.04694 37 ILE G CA 1
ATOM 14140 C C . ILE H 1 23 ? -34.84103 37.37362 11.50497 1.000 32.15034 37 ILE G C 1
ATOM 14141 O O . ILE H 1 23 ? -34.99191 37.16045 12.71178 1.000 34.61743 37 ILE G O 1
ATOM 14157 N N . SER H 1 24 ? -34.79301 36.38501 10.61621 1.000 33.43133 38 SER G N 1
ATOM 14158 C CA . SER H 1 24 ? -35.02996 35.00474 11.02592 1.000 34.40862 38 SER G CA 1
ATOM 14159 C C . SER H 1 24 ? -34.51892 34.06463 9.94405 1.000 33.50713 38 SER G C 1
ATOM 14160 O O . SER H 1 24 ? -34.14592 34.48952 8.84679 1.000 35.64492 38 SER G O 1
ATOM 14168 N N . LEU H 1 25 ? -34.50709 32.77140 10.27061 1.000 31.91693 39 LEU G N 1
ATOM 14169 C CA . LEU H 1 25 ? -34.07551 31.73954 9.33741 1.000 41.55283 39 LEU G CA 1
ATOM 14170 C C . LEU H 1 25 ? -34.97842 30.52136 9.45369 1.000 42.94858 39 LEU G C 1
ATOM 14171 O O . LEU H 1 25 ? -35.29578 30.07963 10.55787 1.000 39.84334 39 LEU G O 1
ATOM 14187 N N . SER H 1 26 ? -35.37975 29.98053 8.29939 1.000 50.08971 40 SER G N 1
ATOM 14188 C CA . SER H 1 26 ? -36.24504 28.80512 8.25216 1.000 50.07984 40 SER G CA 1
ATOM 14189 C C . SER H 1 26 ? -36.06037 28.12154 6.90966 1.000 50.18982 40 SER G C 1
ATOM 14190 O O . SER H 1 26 ? -36.25196 28.75399 5.86607 1.000 50.71829 40 SER G O 1
ATOM 14198 N N . ALA H 1 27 ? -35.68627 26.84241 6.93424 1.000 45.87594 41 ALA G N 1
ATOM 14199 C CA . ALA H 1 27 ? -35.67247 26.00717 5.73114 1.000 50.97754 41 ALA G CA 1
ATOM 14200 C C . ALA H 1 27 ? -34.74752 26.56690 4.65140 1.000 41.09390 41 ALA G C 1
ATOM 14201 O O . ALA H 1 27 ? -35.05640 26.52098 3.45985 1.000 43.85581 41 ALA G O 1
ATOM 14208 N N . GLY H 1 28 ? -33.60463 27.09988 5.06463 1.000 39.58153 42 GLY G N 1
ATOM 14209 C CA . GLY H 1 28 ? -32.65797 27.62946 4.10440 1.000 36.96338 42 GLY G CA 1
ATOM 14210 C C . GLY H 1 28 ? -33.01939 28.97872 3.53302 1.000 39.89276 42 GLY G C 1
ATOM 14211 O O . GLY H 1 28 ? -32.57096 29.31224 2.42933 1.000 33.62184 42 GLY G O 1
ATOM 14215 N N . VAL H 1 29 ? -33.81533 29.77017 4.25061 1.000 35.54501 43 VAL G N 1
ATOM 14216 C CA . VAL H 1 29 ? -34.24482 31.08263 3.79631 1.000 38.09248 43 VAL G CA 1
ATOM 14217 C C . VAL H 1 29 ? -34.01577 32.07948 4.92028 1.000 35.35798 43 VAL G C 1
ATOM 14218 O O . VAL H 1 29 ? -34.43807 31.84402 6.05582 1.000 36.95678 43 VAL G O 1
ATOM 14231 N N . ILE H 1 30 ? -33.34530 33.18585 4.60377 1.000 34.43551 44 ILE G N 1
ATOM 14232 C CA . ILE H 1 30 ? -33.03535 34.23519 5.56882 1.000 36.18606 44 ILE G CA 1
ATOM 14233 C C . ILE H 1 30 ? -34.02452 35.37223 5.36248 1.000 30.64560 44 ILE G C 1
ATOM 14234 O O . ILE H 1 30 ? -34.09779 35.94600 4.26950 1.000 34.95652 44 ILE G O 1
ATOM 14250 N N . GLU H 1 31 ? -34.78676 35.70242 6.40151 1.000 28.60225 45 GLU G N 1
ATOM 14251 C CA . GLU H 1 31 ? -35.69410 36.84144 6.33144 1.000 36.32282 45 GLU G CA 1
ATOM 14252 C C . GLU H 1 31 ? -34.91473 38.13344 6.53885 1.000 31.91437 45 GLU G C 1
ATOM 14253 O O . GLU H 1 31 ? -34.09044 38.22922 7.45381 1.000 29.23926 45 GLU G O 1
ATOM 14265 N N . VAL H 1 32 ? -35.17982 39.12234 5.69052 1.000 33.53008 46 VAL G N 1
ATOM 14266 C CA . VAL H 1 32 ? -34.49079 40.40846 5.75985 1.000 31.89765 46 VAL G CA 1
ATOM 14267 C C . VAL H 1 32 ? -35.53082 41.51538 5.83278 1.000 30.86306 46 VAL G C 1
ATOM 14268 O O . VAL H 1 32 ? -36.70307 41.31468 5.47881 1.000 36.23230 46 VAL G O 1
ATOM 14281 N N . PRO H 1 33 ? -35.13431 42.69676 6.29981 1.000 33.69754 47 PRO G N 1
ATOM 14282 C CA . PRO H 1 33 ? -36.08129 43.81513 6.40974 1.000 34.20968 47 PRO G CA 1
ATOM 14283 C C . PRO H 1 33 ? -36.58159 44.25424 5.04607 1.000 42.87550 47 PRO G C 1
ATOM 14284 O O . PRO H 1 33 ? -35.78307 44.44288 4.11635 1.000 48.00881 47 PRO G O 1
ATOM 14295 N N . PRO H 1 34 ? -37.89085 44.42443 4.87383 1.000 38.94828 48 PRO G N 1
ATOM 14296 C CA . PRO H 1 34 ? -38.39354 44.95643 3.60464 1.000 42.09615 48 PRO G CA 1
ATOM 14297 C C . PRO H 1 34 ? -38.16368 46.45548 3.49908 1.000 41.01188 48 PRO G C 1
ATOM 14298 O O . PRO H 1 34 ? -38.09268 47.17602 4.49873 1.000 29.32252 48 PRO G O 1
ATOM 14309 N N . ASN H 1 35 ? -38.05079 46.91871 2.25379 1.000 41.67114 49 ASN G N 1
ATOM 14310 C CA . ASN H 1 35 ? -37.97709 48.34804 1.95537 1.000 37.17747 49 ASN G CA 1
ATOM 14311 C C . ASN H 1 35 ? -36.86568 49.02936 2.74749 1.000 38.74137 49 ASN G C 1
ATOM 14312 O O . ASN H 1 35 ? -36.95201 50.21639 3.06640 1.000 45.04889 49 ASN G O 1
ATOM 14323 N N . LYS H 1 36 ? -35.80676 48.28684 3.06555 1.000 44.40885 50 LYS G N 1
ATOM 14324 C CA . LYS H 1 36 ? -34.64467 48.84214 3.73837 1.000 30.77794 50 LYS G CA 1
ATOM 14325 C C . LYS H 1 36 ? -33.39418 48.50665 2.94363 1.000 31.59827 50 LYS G C 1
ATOM 14326 O O . LYS H 1 36 ? -33.24959 47.39956 2.41539 1.000 36.64980 50 LYS G O 1
ATOM 14345 N N . ASN H 1 37 ? -32.50134 49.47891 2.86335 1.000 40.66506 51 ASN G N 1
ATOM 14346 C CA . ASN H 1 37 ? -31.17944 49.27528 2.28653 1.000 34.62272 51 ASN G CA 1
ATOM 14347 C C . ASN H 1 37 ? -30.36250 48.31840 3.14027 1.000 28.39928 51 ASN G C 1
ATOM 14348 O O . ASN H 1 37 ? -30.09110 48.60093 4.30951 1.000 41.40212 51 ASN G O 1
ATOM 14359 N N . ILE H 1 38 ? -29.97245 47.18340 2.56393 1.000 32.77008 52 ILE G N 1
ATOM 14360 C CA . ILE H 1 38 ? -29.08131 46.24031 3.22716 1.000 36.46931 52 ILE G CA 1
ATOM 14361 C C . ILE H 1 38 ? -27.98090 45.83161 2.25661 1.000 39.32182 52 ILE G C 1
ATOM 14362 O O . ILE H 1 38 ? -28.12709 45.92621 1.03709 1.000 41.32061 52 ILE G O 1
ATOM 14378 N N . THR H 1 39 ? -26.86344 45.37802 2.81943 1.000 43.48359 53 THR G N 1
ATOM 14379 C CA . THR H 1 39 ? -25.70047 44.95380 2.05073 1.000 38.31741 53 THR G CA 1
ATOM 14380 C C . THR H 1 39 ? -25.57232 43.43797 2.10344 1.000 34.50524 53 THR G C 1
ATOM 14381 O O . THR H 1 39 ? -25.66533 42.84038 3.18014 1.000 28.04822 53 THR G O 1
ATOM 14392 N N . LEU H 1 40 ? -25.34571 42.82867 0.94049 1.000 33.76258 54 LEU G N 1
ATOM 14393 C CA . LEU H 1 40 ? -25.18310 41.39185 0.81361 1.000 26.82684 54 LEU G CA 1
ATOM 14394 C C . LEU H 1 40 ? -23.72790 41.04185 0.53043 1.000 30.22934 54 LEU G C 1
ATOM 14395 O O . LEU H 1 40 ? -23.10220 41.63700 -0.35107 1.000 35.95259 54 LEU G O 1
ATOM 14411 N N . TYR H 1 41 ? -23.19782 40.08457 1.27827 1.000 27.24811 55 TYR G N 1
ATOM 14412 C CA . TYR H 1 41 ? -21.91021 39.47475 0.98651 1.000 30.27485 55 TYR G CA 1
ATOM 14413 C C . TYR H 1 41 ? -22.22638 38.04997 0.54567 1.000 28.73822 55 TYR G C 1
ATOM 14414 O O . TYR H 1 41 ? -22.68565 37.23328 1.35139 1.000 36.01873 55 TYR G O 1
ATOM 14432 N N . ILE H 1 42 ? -22.00252 37.75521 -0.72565 1.000 27.77487 56 ILE G N 1
ATOM 14433 C CA . ILE H 1 42 ? -22.33172 36.45849 -1.29913 1.000 29.25048 56 ILE G CA 1
ATOM 14434 C C . ILE H 1 42 ? -21.03437 35.72234 -1.58400 1.000 27.26572 56 ILE G C 1
ATOM 14435 O O . ILE H 1 42 ? -20.18414 36.21640 -2.33129 1.000 35.85414 56 ILE G O 1
ATOM 14451 N N . TYR H 1 43 ? -20.88880 34.54163 -0.99580 1.000 28.93165 57 TYR G N 1
ATOM 14452 C CA . TYR H 1 43 ? -19.71298 33.70596 -1.17778 1.000 33.73202 57 TYR G CA 1
ATOM 14453 C C . TYR H 1 43 ? -20.03723 32.50980 -2.06360 1.000 40.82790 57 TYR G C 1
ATOM 14454 O O . TYR H 1 43 ? -21.11927 31.91789 -1.96659 1.000 39.04124 57 TYR G O 1
ATOM 14472 N N . GLY H 1 44 ? -19.08615 32.16460 -2.92405 1.000 43.77363 58 GLY G N 1
ATOM 14473 C CA . GLY H 1 44 ? -19.29469 31.10928 -3.89505 1.000 40.44172 58 GLY G CA 1
ATOM 14474 C C . GLY H 1 44 ? -18.14337 31.08011 -4.87947 1.000 41.00686 58 GLY G C 1
ATOM 14475 O O . GLY H 1 44 ? -17.06912 31.61923 -4.61225 1.000 45.64731 58 GLY G O 1
ATOM 14479 N N . GLU H 1 45 ? -18.38674 30.45074 -6.02238 1.000 40.84581 59 GLU G N 1
ATOM 14480 C CA . GLU H 1 45 ? -17.32362 30.15794 -6.97341 1.000 53.11769 59 GLU G CA 1
ATOM 14481 C C . GLU H 1 45 ? -17.83050 30.35708 -8.39082 1.000 45.76184 59 GLU G C 1
ATOM 14482 O O . GLU H 1 45 ? -19.02743 30.23139 -8.67044 1.000 40.41490 59 GLU G O 1
ATOM 14494 N N . SER H 1 46 ? -16.89177 30.68448 -9.28068 1.000 54.97288 60 SER G N 1
ATOM 14495 C CA . SER H 1 46 ? -17.17910 30.98355 -10.68600 1.000 52.47032 60 SER G CA 1
ATOM 14496 C C . SER H 1 46 ? -17.87809 32.33600 -10.80676 1.000 50.71326 60 SER G C 1
ATOM 14497 O O . SER H 1 46 ? -18.74908 32.53090 -11.65672 1.000 48.46926 60 SER G O 1
ATOM 14505 N N . PHE H 1 47 ? -17.48381 33.27613 -9.94502 1.000 55.50697 61 PHE G N 1
ATOM 14506 C CA . PHE H 1 47 ? -18.02651 34.62549 -9.93217 1.000 50.92660 61 PHE G CA 1
ATOM 14507 C C . PHE H 1 47 ? -17.28646 35.57744 -10.86982 1.000 61.36630 61 PHE G C 1
ATOM 14508 O O . PHE H 1 47 ? -17.54603 36.78498 -10.82940 1.000 62.37479 61 PHE G O 1
ATOM 14525 N N . GLU H 1 48 ? -16.37939 35.07621 -11.71211 1.000 58.57298 62 GLU G N 1
ATOM 14526 C CA . GLU H 1 48 ? -15.49367 35.98699 -12.43360 1.000 51.86856 62 GLU G CA 1
ATOM 14527 C C . GLU H 1 48 ? -16.28180 36.82847 -13.42896 1.000 47.12320 62 GLU G C 1
ATOM 14528 O O . GLU H 1 48 ? -16.13454 38.05371 -13.46897 1.000 61.42234 62 GLU G O 1
ATOM 14540 N N . ASN H 1 49 ? -17.12207 36.18996 -14.24331 1.000 48.13669 63 ASN G N 1
ATOM 14541 C CA . ASN H 1 49 ? -17.91222 36.87031 -15.25850 1.000 46.21375 63 ASN G CA 1
ATOM 14542 C C . ASN H 1 49 ? -19.26968 37.35492 -14.74492 1.000 42.24591 63 ASN G C 1
ATOM 14543 O O . ASN H 1 49 ? -20.15252 37.65891 -15.55349 1.000 50.31734 63 ASN G O 1
ATOM 14554 N N . VAL H 1 50 ? -19.46048 37.43322 -13.43180 1.000 45.97882 64 VAL G N 1
ATOM 14555 C CA . VAL H 1 50 ? -20.72865 37.87567 -12.85870 1.000 42.55739 64 VAL G CA 1
ATOM 14556 C C . VAL H 1 50 ? -20.65737 39.39169 -12.70427 1.000 37.10524 64 VAL G C 1
ATOM 14557 O O . VAL H 1 50 ? -19.75998 39.91254 -12.03526 1.000 33.55383 64 VAL G O 1
ATOM 14570 N N . THR H 1 51 ? -21.61168 40.09813 -13.30787 1.000 34.67595 65 THR G N 1
ATOM 14571 C CA . THR H 1 51 ? -21.61958 41.55828 -13.32664 1.000 41.19210 65 THR G CA 1
ATOM 14572 C C . THR H 1 51 ? -22.69057 42.18498 -12.45043 1.000 33.55679 65 THR G C 1
ATOM 14573 O O . THR H 1 51 ? -22.44351 43.22668 -11.83545 1.000 31.07979 65 THR G O 1
ATOM 14584 N N . TYR H 1 52 ? -23.87813 41.58928 -12.38854 1.000 39.26498 66 TYR G N 1
ATOM 14585 C CA . TYR H 1 52 ? -24.99846 42.16647 -11.66170 1.000 29.59648 66 TYR G CA 1
ATOM 14586 C C . TYR H 1 52 ? -25.71776 41.06454 -10.90369 1.000 28.28816 66 TYR G C 1
ATOM 14587 O O . TYR H 1 52 ? -25.59199 39.87514 -11.22064 1.000 28.79535 66 TYR G O 1
ATOM 14605 N N . LEU H 1 53 ? -26.47912 41.47419 -9.89488 1.000 25.05956 67 LEU G N 1
ATOM 14606 C CA . LEU H 1 53 ? -27.29914 40.56245 -9.11182 1.000 28.99531 67 LEU G CA 1
ATOM 14607 C C . LEU H 1 53 ? -28.75045 41.02150 -9.17548 1.000 25.50232 67 LEU G C 1
ATOM 14608 O O . LEU H 1 53 ? -29.03324 42.22130 -9.12077 1.000 30.41869 67 LEU G O 1
ATOM 14624 N N . ALA H 1 54 ? -29.66691 40.06491 -9.29844 1.000 26.04744 68 ALA G N 1
ATOM 14625 C CA . ALA H 1 54 ? -31.09306 40.33866 -9.22134 1.000 27.38327 68 ALA G CA 1
ATOM 14626 C C . ALA H 1 54 ? -31.77397 39.16219 -8.54061 1.000 24.30069 68 ALA G C 1
ATOM 14627 O O . ALA H 1 54 ? -31.14460 38.15372 -8.23085 1.000 22.59896 68 ALA G O 1
ATOM 14634 N N . PHE H 1 55 ? -33.07579 39.30662 -8.29491 1.000 26.88075 69 PHE G N 1
ATOM 14635 C CA . PHE H 1 55 ? -33.85488 38.27664 -7.62427 1.000 25.37215 69 PHE G CA 1
ATOM 14636 C C . PHE H 1 55 ? -35.10306 37.93642 -8.42696 1.000 29.19596 69 PHE G C 1
ATOM 14637 O O . PHE H 1 55 ? -35.74256 38.81822 -9.00967 1.000 34.49823 69 PHE G O 1
ATOM 14654 N N . ALA H 1 56 ? -35.43761 36.65145 -8.45373 1.000 28.93182 70 ALA G N 1
ATOM 14655 C CA . ALA H 1 56 ? -36.71937 36.16698 -8.93784 1.000 34.77433 70 ALA G CA 1
ATOM 14656 C C . ALA H 1 56 ? -37.58012 35.76905 -7.74026 1.000 34.91036 70 ALA G C 1
ATOM 14657 O O . ALA H 1 56 ? -37.06421 35.41648 -6.67591 1.000 39.78040 70 ALA G O 1
ATOM 14664 N N . THR H 1 57 ? -38.89880 35.82664 -7.92069 1.000 38.75044 71 THR G N 1
ATOM 14665 C CA . THR H 1 57 ? -39.84074 35.47886 -6.86549 1.000 31.47994 71 THR G CA 1
ATOM 14666 C C . THR H 1 57 ? -40.35906 34.05340 -6.97140 1.000 39.54178 71 THR G C 1
ATOM 14667 O O . THR H 1 57 ? -41.16695 33.63868 -6.13511 1.000 46.17206 71 THR G O 1
ATOM 14678 N N . SER H 1 58 ? -39.91433 33.29269 -7.96493 1.000 42.33347 72 SER G N 1
ATOM 14679 C CA . SER H 1 58 ? -40.33110 31.90426 -8.12127 1.000 38.28818 72 SER G CA 1
ATOM 14680 C C . SER H 1 58 ? -39.17810 31.15141 -8.75674 1.000 41.38606 72 SER G C 1
ATOM 14681 O O . SER H 1 58 ? -38.61584 31.61268 -9.75803 1.000 53.34214 72 SER G O 1
ATOM 14689 N N . ARG H 1 59 ? -38.82541 30.00478 -8.18346 1.000 46.59941 73 ARG G N 1
ATOM 14690 C CA . ARG H 1 59 ? -37.72131 29.20495 -8.69554 1.000 63.66089 73 ARG G CA 1
ATOM 14691 C C . ARG H 1 59 ? -38.15899 27.75349 -8.78809 1.000 63.02436 73 ARG G C 1
ATOM 14692 O O . ARG H 1 59 ? -38.52844 27.14297 -7.77966 1.000 45.25208 73 ARG G O 1
ATOM 14713 N N . SER H 1 60 ? -38.12736 27.21569 -9.99962 1.000 93.85883 74 SER G N 1
ATOM 14714 C CA . SER H 1 60 ? -38.17286 25.78152 -10.21839 1.000 100.33214 74 SER G CA 1
ATOM 14715 C C . SER H 1 60 ? -36.74836 25.24469 -10.21129 1.000 100.67087 74 SER G C 1
ATOM 14716 O O . SER H 1 60 ? -35.80715 25.92700 -10.62721 1.000 101.00998 74 SER G O 1
ATOM 14724 N N . GLU H 1 61 ? -36.58931 24.01817 -9.71982 1.000 95.31385 75 GLU G N 1
ATOM 14725 C CA . GLU H 1 61 ? -35.27636 23.38794 -9.78467 1.000 98.25842 75 GLU G CA 1
ATOM 14726 C C . GLU H 1 61 ? -34.79102 23.28512 -11.22383 1.000 99.13001 75 GLU G C 1
ATOM 14727 O O . GLU H 1 61 ? -33.58706 23.40309 -11.48243 1.000 100.40074 75 GLU G O 1
ATOM 14739 N N . ASP H 1 62 ? -35.70578 23.07383 -12.17017 1.000 88.70805 76 ASP G N 1
ATOM 14740 C CA . ASP H 1 62 ? -35.37196 23.09486 -13.59559 1.000 88.56164 76 ASP G CA 1
ATOM 14741 C C . ASP H 1 62 ? -35.44389 24.52269 -14.14758 1.000 79.76020 76 ASP G C 1
ATOM 14742 O O . ASP H 1 62 ? -36.14891 24.81963 -15.10923 1.000 73.15479 76 ASP G O 1
ATOM 14751 N N . SER H 1 63 ? -34.69499 2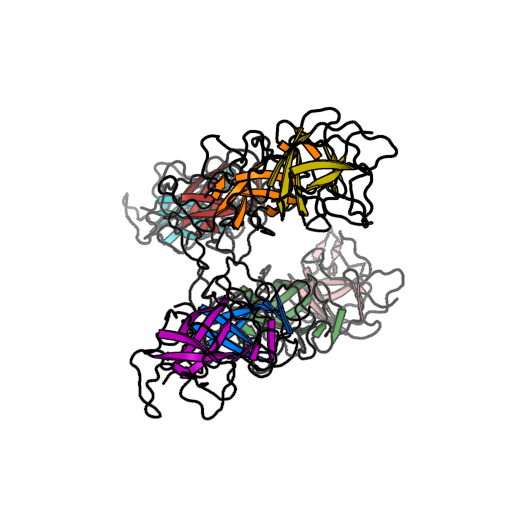5.41539 -13.50298 1.000 85.49239 77 SER G N 1
ATOM 14752 C CA . SER H 1 63 ? -34.61300 26.81675 -13.88503 1.000 59.13121 77 SER G CA 1
ATOM 14753 C C . SER H 1 63 ? -33.18548 27.12908 -14.30075 1.000 69.08547 77 SER G C 1
ATOM 14754 O O . SER H 1 63 ? -32.24340 26.82201 -13.56042 1.000 74.09407 77 SER G O 1
ATOM 14762 N N . PHE H 1 64 ? -33.02280 27.73038 -15.48139 1.000 58.61214 78 PHE G N 1
ATOM 14763 C CA . PHE H 1 64 ? -31.69909 28.17708 -15.89773 1.000 61.95284 78 PHE G CA 1
ATOM 14764 C C . PHE H 1 64 ? -31.71700 29.64922 -16.29421 1.000 62.09623 78 PHE G C 1
ATOM 14765 O O . PHE H 1 64 ? -30.84881 30.41759 -15.86370 1.000 64.72961 78 PHE G O 1
ATOM 14782 N N . SER H 1 65 ? -32.69382 30.06052 -17.09714 1.000 54.20935 79 SER G N 1
ATOM 14783 C CA . SER H 1 65 ? -32.76982 31.43975 -17.55901 1.000 54.76749 79 SER G CA 1
ATOM 14784 C C . SER H 1 65 ? -33.62579 32.25272 -16.59708 1.000 58.15980 79 SER G C 1
ATOM 14785 O O . SER H 1 65 ? -34.80373 31.94608 -16.39084 1.000 66.52354 79 SER G O 1
ATOM 14793 N N . CYS H 1 66 ? -33.03007 33.28936 -16.01570 1.000 56.82133 80 CYS G N 1
ATOM 14794 C CA . CYS H 1 66 ? -33.73465 34.26346 -15.19290 1.000 57.86498 80 CYS G CA 1
ATOM 14795 C C . CYS H 1 66 ? -34.12795 35.50720 -15.98383 1.000 59.26472 80 CYS G C 1
ATOM 14796 O O . CYS H 1 66 ? -34.53659 36.50946 -15.38528 1.000 57.13769 80 CYS G O 1
ATOM 14803 N N . GLU H 1 67 ? -34.00215 35.46583 -17.31578 1.000 59.40860 81 GLU G N 1
ATOM 14804 C CA . GLU H 1 67 ? -34.18573 36.66639 -18.12775 1.000 47.73017 81 GLU G CA 1
ATOM 14805 C C . GLU H 1 67 ? -35.56875 37.27105 -17.93267 1.000 46.66806 81 GLU G C 1
ATOM 14806 O O . GLU H 1 67 ? -35.70887 38.49471 -17.79482 1.000 57.05785 81 GLU G O 1
ATOM 14818 N N . ASN H 1 68 ? -36.60029 36.42645 -17.91316 1.000 49.67861 82 ASN G N 1
ATOM 14819 C CA . ASN H 1 68 ? -37.98297 36.85462 -17.76021 1.000 59.64663 82 ASN G CA 1
ATOM 14820 C C . ASN H 1 68 ? -38.50236 36.78000 -16.32816 1.000 74.58255 82 ASN G C 1
ATOM 14821 O O . ASN H 1 68 ? -39.49781 37.44278 -16.01340 1.000 78.75421 82 ASN G O 1
ATOM 14832 N N . HIS H 1 69 ? -37.85499 36.00468 -15.45648 1.000 62.07582 83 HIS G N 1
ATOM 14833 C CA . HIS H 1 69 ? -38.33644 35.78081 -14.09917 1.000 50.80221 83 HIS G CA 1
ATOM 14834 C C . HIS H 1 69 ? -37.91792 36.86219 -13.11514 1.000 42.07358 83 HIS G C 1
ATOM 14835 O O . HIS H 1 69 ? -38.39191 36.85486 -11.97177 1.000 37.01681 83 HIS G O 1
ATOM 14849 N N . ARG H 1 70 ? -37.03399 37.76722 -13.51564 1.000 37.99107 84 ARG G N 1
ATOM 14850 C CA . ARG H 1 70 ? -36.55962 38.79784 -12.60768 1.000 39.78333 84 ARG G CA 1
ATOM 14851 C C . ARG H 1 70 ? -37.71123 39.60217 -12.02907 1.000 32.83251 84 ARG G C 1
ATOM 14852 O O . ARG H 1 70 ? -38.60387 40.04990 -12.75116 1.000 41.07059 84 ARG G O 1
ATOM 14873 N N . ALA H 1 71 ? -37.68356 39.77652 -10.71215 1.000 32.42635 85 ALA G N 1
ATOM 14874 C CA . ALA H 1 71 ? -38.69546 40.53411 -9.99721 1.000 32.63885 85 ALA G CA 1
ATOM 14875 C C . ALA H 1 71 ? -38.11059 41.79332 -9.38291 1.000 25.53902 85 ALA G C 1
ATOM 14876 O O . ALA H 1 71 ? -38.83622 42.54347 -8.72584 1.000 24.04677 85 ALA G O 1
ATOM 14883 N N . THR H 1 72 ? -36.81825 42.03992 -9.58827 1.000 25.01111 86 THR G N 1
ATOM 14884 C CA . THR H 1 72 ? -36.14291 43.21454 -9.07392 1.000 24.88693 86 THR G CA 1
ATOM 14885 C C . THR H 1 72 ? -35.30108 43.84874 -10.17171 1.000 23.19117 86 THR G C 1
ATOM 14886 O O . THR H 1 72 ? -34.96800 43.21554 -11.17716 1.000 30.36445 86 THR G O 1
ATOM 14897 N N . ILE H 1 73 ? -34.96540 45.12070 -9.96644 1.000 23.48804 87 ILE G N 1
ATOM 14898 C CA . ILE H 1 73 ? -33.94064 45.75104 -10.78077 1.000 30.59619 87 ILE G CA 1
ATOM 14899 C C . ILE H 1 73 ? -32.59514 45.08444 -10.49846 1.000 26.17688 87 ILE G C 1
ATOM 14900 O O . ILE H 1 73 ? -32.40910 44.38520 -9.49827 1.000 22.12799 87 ILE G O 1
ATOM 14916 N N . ALA H 1 74 ? -31.64453 45.30314 -11.39871 1.000 24.89403 88 ALA G N 1
ATOM 14917 C CA . ALA H 1 74 ? -30.32058 44.72420 -11.23886 1.000 27.41932 88 ALA G CA 1
ATOM 14918 C C . ALA H 1 74 ? -29.49949 45.56040 -10.26846 1.000 29.21471 88 ALA G C 1
ATOM 14919 O O . ALA H 1 74 ? -29.53836 46.79332 -10.30334 1.000 28.18751 88 ALA G O 1
ATOM 14926 N N . PHE H 1 75 ? -28.75224 44.88148 -9.40328 1.000 27.26896 89 PHE G N 1
ATOM 14927 C CA . PHE H 1 75 ? -27.87720 45.52572 -8.43361 1.000 28.42588 89 PHE G CA 1
ATOM 14928 C C . PHE H 1 75 ? -26.43174 45.27369 -8.83326 1.000 27.06134 89 PHE G C 1
ATOM 14929 O O . PHE H 1 75 ? -26.03738 44.12402 -9.06653 1.000 31.66552 89 PHE G O 1
ATOM 14946 N N . ILE H 1 76 ? -25.64722 46.34575 -8.90870 1.000 26.77183 90 ILE G N 1
ATOM 14947 C CA . ILE H 1 76 ? -24.24421 46.21932 -9.28193 1.000 37.11579 90 ILE G CA 1
ATOM 14948 C C . ILE H 1 76 ? -23.50021 45.47053 -8.18201 1.000 38.63442 90 ILE G C 1
ATOM 14949 O O . ILE H 1 76 ? -23.76320 45.66413 -6.98658 1.000 34.25716 90 ILE G O 1
ATOM 14965 N N . VAL H 1 77 ? -22.56521 44.60950 -8.57864 1.000 37.80320 91 VAL G N 1
ATOM 14966 C CA . VAL H 1 77 ? -21.83086 43.76689 -7.64566 1.000 39.32632 91 VAL G CA 1
ATOM 14967 C C . VAL H 1 77 ? -20.35997 44.16770 -7.65345 1.000 44.05028 91 VAL G C 1
ATOM 14968 O O . VAL H 1 77 ? -19.76172 44.36729 -8.71783 1.000 45.15189 91 VAL G O 1
ATOM 14981 N N . GLN H 1 78 ? -19.79090 44.29674 -6.46249 1.000 43.14429 92 GLN G N 1
ATOM 14982 C CA . GLN H 1 78 ? -18.35583 44.39517 -6.25093 1.000 43.26980 92 GLN G CA 1
ATOM 14983 C C . GLN H 1 78 ? -17.78176 42.99540 -6.08208 1.000 43.02264 92 GLN G C 1
ATOM 14984 O O . GLN H 1 78 ? -18.48850 42.04729 -5.72318 1.000 54.11931 92 GLN G O 1
ATOM 14998 N N . LYS H 1 79 ? -16.48504 42.86898 -6.35218 1.000 45.29318 93 LYS G N 1
ATOM 14999 C CA . LYS H 1 79 ? -15.77969 41.59081 -6.27592 1.000 50.34491 93 LYS G CA 1
ATOM 15000 C C . LYS H 1 79 ? -14.58817 41.74952 -5.33924 1.000 44.33577 93 LYS G C 1
ATOM 15001 O O . LYS H 1 79 ? -13.42703 41.68761 -5.76524 1.000 34.08824 93 LYS G O 1
ATOM 15020 N N . PRO H 1 80 ? -14.84792 41.95393 -4.04499 1.000 53.72195 94 PRO G N 1
ATOM 15021 C CA . PRO H 1 80 ? -13.73468 42.10125 -3.09169 1.000 47.08671 94 PRO G CA 1
ATOM 15022 C C . PRO H 1 80 ? -12.77206 40.92812 -3.11783 1.000 46.01183 94 PRO G C 1
ATOM 15023 O O . PRO H 1 80 ? -11.59456 41.09405 -2.77886 1.000 45.31428 94 PRO G O 1
ATOM 15034 N N . THR H 1 81 ? -13.23303 39.74851 -3.52234 1.000 57.80918 95 THR G N 1
ATOM 15035 C CA . THR H 1 81 ? -12.38845 38.56701 -3.60008 1.000 58.83709 95 THR G CA 1
ATOM 15036 C C . THR H 1 81 ? -12.89888 37.70178 -4.74418 1.000 60.62041 95 THR G C 1
ATOM 15037 O O . THR H 1 81 ? -13.99530 37.91633 -5.27405 1.000 61.56118 95 THR G O 1
ATOM 15048 N N . VAL H 1 82 ? -12.09336 36.70518 -5.12003 1.000 59.06791 96 VAL G N 1
ATOM 15049 C CA . VAL H 1 82 ? -12.49567 35.79759 -6.18676 1.000 57.98185 96 VAL G CA 1
ATOM 15050 C C . VAL H 1 82 ? -13.60600 34.85550 -5.74350 1.000 52.89949 96 VAL G C 1
ATOM 15051 O O . VAL H 1 82 ? -14.27328 34.24812 -6.59181 1.000 49.63162 96 VAL G O 1
ATOM 15064 N N . TYR H 1 83 ? -13.83926 34.72964 -4.43838 1.000 58.53402 97 TYR G N 1
ATOM 15065 C CA . TYR H 1 83 ? -14.87290 33.84564 -3.92268 1.000 60.06203 97 TYR G CA 1
ATOM 15066 C C . TYR H 1 83 ? -16.06749 34.59337 -3.33723 1.000 45.84699 97 TYR G C 1
ATOM 15067 O O . TYR H 1 83 ? -16.98786 33.94721 -2.82320 1.000 42.59270 97 TYR G O 1
ATOM 15085 N N . SER H 1 84 ? -16.08222 35.92590 -3.39388 1.000 42.83404 98 SER G N 1
ATOM 15086 C CA . SER H 1 84 ? -17.12419 36.69963 -2.74177 1.000 42.74018 98 SER G CA 1
ATOM 15087 C C . SER H 1 84 ? -17.63009 37.80670 -3.65808 1.000 47.67398 98 SER G C 1
ATOM 15088 O O . SER H 1 84 ? -16.91077 38.30178 -4.52991 1.000 42.10900 98 SER G O 1
ATOM 15096 N N . LEU H 1 85 ? -18.89071 38.18819 -3.43748 1.000 40.51298 99 LEU G N 1
ATOM 15097 C CA . LEU H 1 85 ? -19.52297 39.33232 -4.07647 1.000 35.60829 99 LEU G CA 1
ATOM 15098 C C . LEU H 1 85 ? -20.12168 40.22946 -3.00247 1.000 36.02638 99 LEU G C 1
ATOM 15099 O O . LEU H 1 85 ? -20.71618 39.73669 -2.03488 1.000 39.46356 99 LEU G O 1
ATOM 15115 N N . GLU H 1 86 ? -19.96466 41.54278 -3.16552 1.000 36.27480 100 GLU G N 1
ATOM 15116 C CA . GLU H 1 86 ? -20.57601 42.52368 -2.27234 1.000 33.84951 100 GLU G CA 1
ATOM 15117 C C . GLU H 1 86 ? -21.51671 43.40473 -3.07861 1.000 38.09039 100 GLU G C 1
ATOM 15118 O O . GLU H 1 86 ? -21.14439 43.90010 -4.14780 1.000 39.84113 100 GLU G O 1
ATOM 15130 N N . THR H 1 87 ? -22.73479 43.59367 -2.56866 1.000 32.18651 101 THR G N 1
ATOM 15131 C CA . THR H 1 87 ? -23.74387 44.36691 -3.27463 1.000 34.12422 101 THR G CA 1
ATOM 15132 C C . THR H 1 87 ? -24.72747 44.96811 -2.27918 1.000 37.37537 101 THR G C 1
ATOM 15133 O O . THR H 1 87 ? -24.94978 44.42073 -1.19517 1.000 37.80262 101 THR G O 1
ATOM 15144 N N . SER H 1 88 ? -25.29899 46.11174 -2.65502 1.000 37.95568 102 SER G N 1
ATOM 15145 C CA . SER H 1 88 ? -26.35656 46.77223 -1.89936 1.000 27.62673 102 SER G CA 1
ATOM 15146 C C . SER H 1 88 ? -27.69892 46.57067 -2.59631 1.000 35.64027 102 SER G C 1
ATOM 15147 O O . SER H 1 88 ? -27.82658 46.84933 -3.79608 1.000 39.68615 102 SER G O 1
ATOM 15155 N N . VAL H 1 89 ? -28.69195 46.06936 -1.85453 1.000 32.73189 103 VAL G N 1
ATOM 15156 C CA . VAL H 1 89 ? -30.00779 45.77510 -2.40406 1.000 29.80621 103 VAL G CA 1
ATOM 15157 C C . VAL H 1 89 ? -31.08740 46.39977 -1.52725 1.000 27.45605 103 VAL G C 1
ATOM 15158 O O . VAL H 1 89 ? -30.88271 46.67704 -0.34565 1.000 28.92111 103 VAL G O 1
ATOM 15171 N N . LEU H 1 90 ? -32.25352 46.62405 -2.13358 1.000 30.34725 104 LEU G N 1
ATOM 15172 C CA . LEU H 1 90 ? -33.45766 47.03018 -1.41614 1.000 26.02623 104 LEU G CA 1
ATOM 15173 C C . LEU H 1 90 ? -34.62192 46.19427 -1.92784 1.000 24.53417 104 LEU G C 1
ATOM 15174 O O . LEU H 1 90 ? -34.96175 46.26642 -3.11060 1.000 24.30765 104 LEU G O 1
ATOM 15190 N N . LEU H 1 91 ? -35.22122 45.40231 -1.04241 1.000 32.76345 105 LEU G N 1
ATOM 15191 C CA . LEU H 1 91 ? -36.23394 44.41828 -1.40172 1.000 30.20022 105 LEU G CA 1
ATOM 15192 C C . LEU H 1 91 ? -37.59927 44.80340 -0.84378 1.000 31.43167 105 LEU G C 1
ATOM 15193 O O . LEU H 1 91 ? -37.71505 45.22031 0.31503 1.000 40.76984 105 LEU G O 1
ATOM 15209 N N . ARG H 1 92 ? -38.62675 44.65720 -1.67750 1.000 29.89730 106 ARG G N 1
ATOM 15210 C CA . ARG H 1 92 ? -39.99973 45.01454 -1.33440 1.000 34.75829 106 ARG G CA 1
ATOM 15211 C C . ARG H 1 92 ? -40.68805 43.83236 -0.66502 1.000 40.67835 106 ARG G C 1
ATOM 15212 O O . ARG H 1 92 ? -40.47159 42.68029 -1.05387 1.000 45.89960 106 ARG G O 1
ATOM 15233 N N . GLN H 1 93 ? -41.46321 44.11065 0.38179 1.000 42.55477 107 GLN G N 1
ATOM 15234 C CA . GLN H 1 93 ? -42.33959 43.09636 0.96003 1.000 45.98238 107 GLN G CA 1
ATOM 15235 C C . GLN H 1 93 ? -42.91349 42.18109 -0.11278 1.000 40.20524 107 GLN G C 1
ATOM 15236 O O . GLN H 1 93 ? -43.54722 42.64421 -1.06688 1.000 48.10228 107 GLN G O 1
ATOM 15250 N N . LEU H 1 94 ? -42.68231 40.88041 0.04068 1.000 43.91919 108 LEU G N 1
ATOM 15251 C CA . LEU H 1 94 ? -43.24953 39.89511 -0.86491 1.000 41.12515 108 LEU G CA 1
ATOM 15252 C C . LEU H 1 94 ? -44.77317 39.88929 -0.75026 1.000 51.48445 108 LEU G C 1
ATOM 15253 O O . LEU H 1 94 ? -45.34895 40.29707 0.25901 1.000 64.85143 108 LEU G O 1
ATOM 15269 N N . THR H 1 95 ? -45.43126 39.45011 -1.81424 1.000 55.32702 109 THR G N 1
ATOM 15270 C CA . THR H 1 95 ? -46.87530 39.25092 -1.80460 1.000 53.99717 109 THR G CA 1
ATOM 15271 C C . THR H 1 95 ? -47.21133 37.86902 -1.26285 1.000 57.84165 109 THR G C 1
ATOM 15272 O O . THR H 1 95 ? -46.33574 37.02030 -1.08097 1.000 59.08668 109 THR G O 1
ATOM 15283 N N . PRO H 1 96 ? -48.49178 37.60288 -0.98563 1.000 62.41466 110 PRO G N 1
ATOM 15284 C CA . PRO H 1 96 ? -48.87463 36.25616 -0.52795 1.000 52.15744 110 PRO G CA 1
ATOM 15285 C C . PRO H 1 96 ? -48.62983 35.16820 -1.55516 1.000 54.67405 110 PRO G C 1
ATOM 15286 O O . PRO H 1 96 ? -48.49375 34.00079 -1.17750 1.000 63.87840 110 PRO G O 1
ATOM 15297 N N . PHE H 1 97 ? -48.55817 35.50716 -2.83806 1.000 57.53858 111 PHE G N 1
ATOM 15298 C CA . PHE H 1 97 ? -48.37045 34.51306 -3.88439 1.000 61.29178 111 PHE G CA 1
ATOM 15299 C C . PHE H 1 97 ? -46.89872 34.20603 -4.12577 1.000 54.92724 111 PHE G C 1
ATOM 15300 O O . PHE H 1 97 ? -46.58632 33.22331 -4.80532 1.000 55.14395 111 PHE G O 1
ATOM 15317 N N . GLU H 1 98 ? -45.99985 35.02071 -3.58402 1.000 61.56133 112 GLU G N 1
ATOM 15318 C CA . GLU H 1 98 ? -44.56239 34.86296 -3.75539 1.000 57.18876 112 GLU G CA 1
ATOM 15319 C C . GLU H 1 98 ? -43.98424 34.16637 -2.53223 1.000 56.12708 112 GLU G C 1
ATOM 15320 O O . GLU H 1 98 ? -44.31578 34.52152 -1.39633 1.000 61.38212 112 GLU G O 1
ATOM 15332 N N . SER H 1 99 ? -43.12180 33.17988 -2.76418 1.000 49.99311 113 SER G N 1
ATOM 15333 C CA . SER H 1 99 ? -42.55333 32.41439 -1.66169 1.000 55.70891 113 SER G CA 1
ATOM 15334 C C . SER H 1 99 ? -41.27323 33.04316 -1.11910 1.000 54.20349 113 SER G C 1
ATOM 15335 O O . SER H 1 99 ? -41.12156 33.17657 0.09677 1.000 62.65231 113 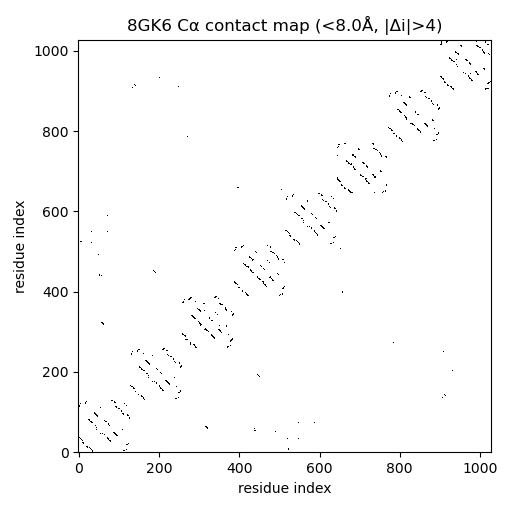SER G O 1
ATOM 15343 N N . ALA H 1 100 ? -40.34589 33.43211 -1.99403 1.000 57.31825 114 ALA G N 1
ATOM 15344 C CA . ALA H 1 100 ? -39.04961 33.93292 -1.55251 1.000 49.47679 114 ALA G CA 1
ATOM 15345 C C . ALA H 1 100 ? -38.37397 34.68070 -2.69432 1.000 46.23926 114 ALA G C 1
ATOM 15346 O O . ALA H 1 100 ? -38.88209 34.73529 -3.81414 1.000 50.57954 114 ALA G O 1
ATOM 15353 N N . PHE H 1 101 ? -37.22085 35.27197 -2.38924 1.000 39.01500 115 PHE G N 1
ATOM 15354 C CA . PHE H 1 101 ? -36.35009 35.89712 -3.37775 1.000 33.02999 115 PHE G CA 1
ATOM 15355 C C . PHE H 1 101 ? -35.19052 34.95140 -3.67488 1.000 29.61347 115 PHE G C 1
ATOM 15356 O O . PHE H 1 101 ? -34.41886 34.61555 -2.77202 1.000 27.41282 115 PHE G O 1
ATOM 15373 N N . TYR H 1 102 ? -35.07430 34.52202 -4.92833 1.000 28.14952 116 TYR G N 1
ATOM 15374 C CA . TYR H 1 102 ? -34.00761 33.63490 -5.37016 1.000 30.45813 116 TYR G CA 1
ATOM 15375 C C . TYR H 1 102 ? -32.98683 34.41306 -6.18502 1.000 30.12135 116 TYR G C 1
ATOM 15376 O O . TYR H 1 102 ? -33.35645 35.22095 -7.03900 1.000 34.26657 116 TYR G O 1
ATOM 15394 N N . ILE H 1 103 ? -31.70072 34.16322 -5.91872 1.000 26.51022 117 ILE G N 1
ATOM 15395 C CA . ILE H 1 103 ? -30.64612 34.95607 -6.53546 1.000 28.40402 117 ILE G CA 1
ATOM 15396 C C . ILE H 1 103 ? -30.55799 34.65077 -8.02622 1.000 27.94393 117 ILE G C 1
ATOM 15397 O O . ILE H 1 103 ? -30.66826 33.49516 -8.45516 1.000 30.39890 117 ILE G O 1
ATOM 15413 N N . CYS H 1 104 ? -30.36723 35.69772 -8.82345 1.000 30.50317 118 CYS G N 1
ATOM 15414 C CA . CYS H 1 104 ? -30.02781 35.57875 -10.23289 1.000 31.20576 118 CYS G CA 1
ATOM 15415 C C . CYS H 1 104 ? -28.77937 36.40760 -10.50101 1.000 28.52839 118 CYS G C 1
ATOM 15416 O O . CYS H 1 104 ? -28.55384 37.43836 -9.86157 1.000 36.82327 118 CYS G O 1
ATOM 15423 N N . PHE H 1 105 ? -27.96627 35.95102 -11.44412 1.000 23.92138 119 PHE G N 1
ATOM 15424 C CA . PHE H 1 105 ? -26.75057 36.64672 -11.82894 1.000 26.24829 119 PHE G CA 1
ATOM 15425 C C . PHE H 1 105 ? -26.81382 36.99204 -13.31122 1.000 32.22593 119 PHE G C 1
ATOM 15426 O O . PHE H 1 105 ? -27.22485 36.16583 -14.13106 1.000 34.02264 119 PHE G O 1
ATOM 15443 N N . LYS H 1 106 ? -26.40166 38.20757 -13.65644 1.000 29.94951 120 LYS G N 1
ATOM 15444 C CA . LYS H 1 106 ? -26.20237 38.56888 -15.05296 1.000 35.57944 120 LYS G CA 1
ATOM 15445 C C . LYS H 1 106 ? -24.73660 38.31758 -15.39532 1.000 36.96509 120 LYS G C 1
ATOM 15446 O O . LYS H 1 106 ? -23.83567 38.76931 -14.68225 1.000 27.80036 120 LYS G O 1
ATOM 15465 N N . LEU H 1 107 ? -24.50421 37.60844 -16.49038 1.000 48.35037 121 LEU G N 1
ATOM 15466 C CA . LEU H 1 107 ? -23.15926 37.23484 -16.89825 1.000 38.80818 121 LEU G CA 1
ATOM 15467 C C . LEU H 1 107 ? -22.61350 38.27116 -17.86706 1.000 45.77166 121 LEU G C 1
ATOM 15468 O O . LEU H 1 107 ? -23.35366 38.85912 -18.65917 1.000 51.91526 121 LEU G O 1
ATOM 15484 N N . ALA H 1 108 ? -21.30011 38.49498 -17.79823 1.000 58.54899 122 ALA G N 1
ATOM 15485 C CA . ALA H 1 108 ? -20.68246 39.50994 -18.64026 1.000 58.19804 122 ALA G CA 1
ATOM 15486 C C . ALA H 1 108 ? -20.67963 39.15490 -20.11738 1.000 66.96964 122 ALA G C 1
ATOM 15487 O O . ALA H 1 108 ? -20.23938 39.98052 -20.92326 1.000 71.38048 122 ALA G O 1
ATOM 15494 N N . HIS H 1 109 ? -21.17691 37.98527 -20.50148 1.000 59.61611 123 HIS G N 1
ATOM 15495 C CA . HIS H 1 109 ? -21.24717 37.61879 -21.91072 1.000 61.19387 123 HIS G CA 1
ATOM 15496 C C . HIS H 1 109 ? -22.49777 36.78291 -22.14213 1.000 70.11034 123 HIS G C 1
ATOM 15497 O O . HIS H 1 109 ? -22.63018 35.69281 -21.56966 1.000 69.80341 123 HIS G O 1
ATOM 15511 N N . PRO H 1 110 ? -23.43265 37.24620 -22.97197 1.000 68.98278 124 PRO G N 1
ATOM 15512 C CA . PRO H 1 110 ? -24.66294 36.47796 -23.18993 1.000 72.02943 124 PRO G CA 1
ATOM 15513 C C . PRO H 1 110 ? -24.38605 35.14330 -23.85968 1.000 74.72291 124 PRO G C 1
ATOM 15514 O O . PRO H 1 110 ? -23.31062 34.88278 -24.40332 1.000 75.88136 124 PRO G O 1
ATOM 15525 N N . PHE H 1 111 ? -25.39597 34.28233 -23.80793 1.000 78.12348 125 PHE G N 1
ATOM 15526 C CA . PHE H 1 111 ? -25.39627 33.02659 -24.54109 1.000 70.04980 125 PHE G CA 1
ATOM 15527 C C . PHE H 1 111 ? -26.81522 32.78095 -25.02639 1.000 83.32995 125 PHE G C 1
ATOM 15528 O O . PHE H 1 111 ? -27.77211 33.40873 -24.56211 1.000 76.56025 125 PHE G O 1
ATOM 15545 N N . SER H 1 112 ? -26.94807 31.85350 -25.97181 1.000 91.12488 126 SER G N 1
ATOM 15546 C CA . SER H 1 112 ? -28.22431 31.51787 -26.60111 1.000 84.31164 126 SER G CA 1
ATOM 15547 C C . SER H 1 112 ? -28.66069 30.14589 -26.14702 1.000 87.84717 126 SER G C 1
ATOM 15548 O O . SER H 1 112 ? -27.92322 29.17555 -26.35245 1.000 95.73221 126 SER G O 1
ATOM 15556 N N . HIS H 1 113 ? -29.86543 30.04855 -25.62264 1.000 98.73447 127 HIS G N 1
ATOM 15557 C CA . HIS H 1 113 ? -30.38499 28.81099 -25.05741 1.000 104.51854 127 HIS G CA 1
ATOM 15558 C C . HIS H 1 113 ? -31.50532 28.25794 -25.94244 1.000 105.99315 127 HIS G C 1
ATOM 15559 O O . HIS H 1 113 ? -31.23851 27.43992 -26.81452 1.000 108.73037 127 HIS G O 1
ATOM 15573 N N . ASN H 1 114 ? -32.73750 28.74329 -25.73742 1.000 100.24402 128 ASN G N 1
ATOM 15574 C CA . ASN H 1 114 ? -33.85955 28.29970 -26.60016 1.000 101.81146 128 ASN G CA 1
ATOM 15575 C C . ASN H 1 114 ? -33.85074 29.16650 -27.84936 1.000 99.53160 128 ASN G C 1
ATOM 15576 O O . ASN H 1 114 ? -34.87327 29.67447 -28.29354 1.000 101.61913 128 ASN G O 1
ATOM 15587 N N . ASN H 1 115 ? -32.64495 29.33038 -28.41808 1.000 99.81206 129 ASN G N 1
ATOM 15588 C CA . ASN H 1 115 ? -32.42963 30.25466 -29.53002 1.000 108.10661 129 ASN G CA 1
ATOM 15589 C C . ASN H 1 115 ? -32.84486 31.66354 -29.11239 1.000 107.68758 129 ASN G C 1
ATOM 15590 O O . ASN H 1 115 ? -33.21835 32.49718 -29.93998 1.000 110.72590 129 ASN G O 1
ATOM 15601 N N . GLN H 1 116 ? -32.77425 31.90153 -27.80423 1.000 104.81561 130 GLN G N 1
ATOM 15602 C CA . GLN H 1 116 ? -32.98010 33.19172 -27.17248 1.000 86.45257 130 GLN G CA 1
ATOM 15603 C C . GLN H 1 116 ? -31.71294 33.59630 -26.44349 1.000 83.73559 130 GLN G C 1
ATOM 15604 O O . GLN H 1 116 ? -31.10451 32.78182 -25.74383 1.000 91.83656 130 GLN G O 1
ATOM 15618 N N . THR H 1 117 ? -31.31968 34.85285 -26.60570 1.000 77.90208 131 THR G N 1
ATOM 15619 C CA . THR H 1 117 ? -30.13754 35.34430 -25.91593 1.000 84.84630 131 THR G CA 1
ATOM 15620 C C . THR H 1 117 ? -30.45642 35.52513 -24.44026 1.000 84.88994 131 THR G C 1
ATOM 15621 O O . THR H 1 117 ? -31.47052 36.13571 -24.08119 1.000 89.42011 131 THR G O 1
ATOM 15632 N N . VAL H 1 118 ? -29.58938 34.99272 -23.58745 1.000 73.34093 132 VAL G N 1
ATOM 15633 C CA . VAL H 1 118 ? -29.79725 35.01250 -22.14923 1.000 74.88461 132 VAL G CA 1
ATOM 15634 C C . VAL H 1 118 ? -28.51439 35.49678 -21.49250 1.000 72.03690 132 VAL G C 1
ATOM 15635 O O . VAL H 1 118 ? -27.43318 34.95362 -21.74772 1.000 70.75490 132 VAL G O 1
ATOM 15648 N N . SER H 1 119 ? -28.63797 36.52305 -20.65565 1.000 64.71752 133 SER G N 1
ATOM 15649 C CA . SER H 1 119 ? -27.54766 36.99073 -19.82244 1.000 58.96420 133 SER G CA 1
ATOM 15650 C C . SER H 1 119 ? -27.83490 36.80716 -18.34374 1.000 59.09496 133 SER G C 1
ATOM 15651 O O . SER H 1 119 ? -26.91815 36.95167 -17.53446 1.000 58.75505 133 SER G O 1
ATOM 15659 N N . TRP H 1 120 ? -29.06634 36.46313 -17.98077 1.000 49.17176 134 TRP G N 1
ATOM 15660 C CA . TRP H 1 120 ? -29.49034 36.31365 -16.59985 1.000 45.93848 134 TRP G CA 1
ATOM 15661 C C . TRP H 1 120 ? -29.74244 34.84359 -16.30934 1.000 49.59197 134 TRP G C 1
ATOM 15662 O O . TRP H 1 120 ? -30.43424 34.16555 -17.07378 1.000 50.14249 134 TRP G O 1
ATOM 15683 N N . ILE H 1 121 ? -29.18346 34.35838 -15.20481 1.000 52.43119 135 ILE G N 1
ATOM 15684 C CA . ILE H 1 121 ? -29.28654 32.95833 -14.82536 1.000 44.97215 135 ILE G CA 1
ATOM 15685 C C . ILE H 1 121 ? -29.67345 32.86653 -13.35786 1.000 46.83708 135 ILE G C 1
ATOM 15686 O O . ILE H 1 121 ? -29.33263 33.73624 -12.54841 1.000 40.37720 135 ILE G O 1
ATOM 15702 N N . HIS H 1 122 ? -30.40130 31.80612 -13.01800 1.000 53.39897 136 HIS G N 1
ATOM 15703 C CA . HIS H 1 122 ? -30.65378 31.50276 -11.61747 1.000 35.38811 136 HIS G CA 1
ATOM 15704 C C . HIS H 1 122 ? -29.35261 31.01803 -10.99516 1.000 41.55090 136 HIS G C 1
ATOM 15705 O O . HIS H 1 122 ? -28.65211 30.18260 -11.57634 1.000 45.64093 136 HIS G O 1
ATOM 15719 N N . ALA H 1 123 ? -29.02174 31.53068 -9.81622 1.000 43.68007 137 ALA G N 1
ATOM 15720 C CA . ALA H 1 123 ? -27.84182 31.04056 -9.12090 1.000 40.91521 137 ALA G CA 1
ATOM 15721 C C . ALA H 1 123 ? -28.07815 29.60982 -8.66066 1.000 42.10031 137 ALA G C 1
ATOM 15722 O O . ALA H 1 123 ? -29.14555 29.27394 -8.14354 1.000 47.61713 137 ALA G O 1
ATOM 15729 N N . THR H 1 124 ? -27.07701 28.76513 -8.85682 1.000 56.48892 138 THR G N 1
ATOM 15730 C CA . THR H 1 124 ? -27.18891 27.37073 -8.43639 1.000 57.12598 138 THR G CA 1
ATOM 15731 C C . THR H 1 124 ? -26.48721 27.18703 -7.10074 1.000 55.06953 138 THR G C 1
ATOM 15732 O O . THR H 1 124 ? -25.33946 27.63807 -6.94527 1.000 54.19702 138 THR G O 1
ATOM 15743 N N . PRO H 1 125 ? -27.11125 26.54313 -6.11576 1.000 49.88914 139 PRO G N 1
ATOM 15744 C CA . PRO H 1 125 ? -26.43012 26.36012 -4.82883 1.000 44.92099 139 PRO G CA 1
ATOM 15745 C C . PRO H 1 125 ? -25.29449 25.36034 -4.93937 1.000 48.69112 139 PRO G C 1
ATOM 15746 O O . PRO H 1 125 ? -25.41240 24.32382 -5.59518 1.000 53.39204 139 PRO G O 1
ATOM 15757 N N . THR H 1 126 ? -24.18445 25.68077 -4.27548 1.000 44.61627 140 THR G N 1
ATOM 15758 C CA . THR H 1 126 ? -23.03429 24.78240 -4.28242 1.000 45.55701 140 THR G CA 1
ATOM 15759 C C . THR H 1 126 ? -23.36266 23.46238 -3.60057 1.000 45.82675 140 THR G C 1
ATOM 15760 O O . THR H 1 126 ? -22.98101 22.39272 -4.08661 1.000 58.22884 140 THR G O 1
ATOM 15771 N N . TYR H 1 127 ? -24.06443 23.51544 -2.47096 1.000 48.31016 141 TYR G N 1
ATOM 15772 C CA . TYR H 1 127 ? -24.52343 22.31505 -1.79480 1.000 50.56724 141 TYR G CA 1
ATOM 15773 C C . TYR H 1 127 ? -26.03504 22.35279 -1.62148 1.000 62.20271 141 TYR G C 1
ATOM 15774 O O . TYR H 1 127 ? -26.62064 23.43175 -1.47581 1.000 64.06462 141 TYR G O 1
ATOM 15792 N N . PRO H 1 128 ? -26.69883 21.19285 -1.64940 1.000 63.50960 142 PRO G N 1
ATOM 15793 C CA . PRO H 1 128 ? -28.17146 21.20754 -1.68868 1.000 74.91133 142 PRO G CA 1
ATOM 15794 C C . PRO H 1 128 ? -28.80636 21.89728 -0.49402 1.000 75.69630 142 PRO G C 1
ATOM 15795 O O . PRO H 1 128 ? -29.85440 22.54193 -0.64646 1.000 75.17745 142 PRO G O 1
ATOM 15806 N N . ALA H 1 129 ? -28.20350 21.78458 0.69017 1.000 67.72657 143 ALA G N 1
ATOM 15807 C CA . ALA H 1 129 ? -28.76031 22.35778 1.90743 1.000 61.21630 143 ALA G CA 1
ATOM 15808 C C . ALA H 1 129 ? -28.30385 23.79216 2.15923 1.000 65.43924 143 ALA G C 1
ATOM 15809 O O . ALA H 1 129 ? -28.59289 24.34216 3.22799 1.000 60.60150 143 ALA G O 1
ATOM 15816 N N . ALA H 1 130 ? -27.60517 24.40975 1.20964 1.000 65.16448 144 ALA G N 1
ATOM 15817 C CA . ALA H 1 130 ? -27.04634 25.73167 1.45104 1.000 62.33627 144 ALA G CA 1
ATOM 15818 C C . ALA H 1 130 ? -28.15862 26.74295 1.67604 1.000 57.05589 144 ALA G C 1
ATOM 15819 O O . ALA H 1 130 ? -29.21945 26.67177 1.04986 1.000 58.57860 144 ALA G O 1
ATOM 15826 N N . ILE H 1 131 ? -27.90187 27.69414 2.57288 1.000 44.60899 145 ILE G N 1
ATOM 15827 C CA . ILE H 1 131 ? -28.84305 28.76714 2.87726 1.000 42.83379 145 ILE G CA 1
ATOM 15828 C C . ILE H 1 131 ? -28.52640 29.90144 1.90360 1.000 42.83639 145 ILE G C 1
ATOM 15829 O O . ILE H 1 131 ? -27.59172 30.67500 2.11494 1.000 41.42866 145 ILE G O 1
ATOM 15845 N N . VAL H 1 132 ? -29.31419 30.00600 0.83328 1.000 40.65850 146 VAL G N 1
ATOM 15846 C CA . VAL H 1 132 ? -29.00296 30.91779 -0.26122 1.000 38.04800 146 VAL G CA 1
ATOM 15847 C C . VAL H 1 132 ? -30.25210 31.62372 -0.77580 1.000 39.51312 146 VAL G C 1
ATOM 15848 O O . VAL H 1 132 ? -30.29757 32.06269 -1.93300 1.000 43.19179 146 VAL G O 1
ATOM 15861 N N . THR H 1 133 ? -31.27403 31.73621 0.07063 1.000 39.30013 147 THR G N 1
ATOM 15862 C CA . THR H 1 133 ? -32.54585 32.34078 -0.30504 1.000 33.77793 147 THR G CA 1
ATOM 15863 C C . THR H 1 133 ? -32.97239 33.39165 0.70930 1.000 33.19946 147 THR G C 1
ATOM 15864 O O . THR H 1 133 ? -32.72807 33.25959 1.91230 1.000 37.87360 147 THR G O 1
ATOM 15875 N N . LEU H 1 134 ? -33.61686 34.43839 0.20284 1.000 29.91877 148 LEU G N 1
ATOM 15876 C CA . LEU H 1 134 ? -34.08856 35.55235 1.00664 1.000 35.27429 148 LEU G CA 1
ATOM 15877 C C . LEU H 1 134 ? -35.60443 35.67587 0.90628 1.000 31.99120 148 LEU G C 1
ATOM 15878 O O . LEU H 1 134 ? -36.22948 35.18921 -0.03658 1.000 35.99713 148 LEU G O 1
ATOM 15894 N N . ARG H 1 135 ? -36.18975 36.33774 1.89778 1.000 33.06400 149 ARG G N 1
ATOM 15895 C CA . ARG H 1 135 ? -37.59555 36.70460 1.85079 1.000 39.25409 149 ARG G CA 1
ATOM 15896 C C . ARG H 1 135 ? -37.83150 37.93494 2.71683 1.000 36.61436 149 ARG G C 1
ATOM 15897 O O . ARG H 1 135 ? -37.02728 38.27852 3.58354 1.000 31.38808 149 ARG G O 1
ATOM 15918 N N . THR H 1 136 ? -38.95693 38.59605 2.46381 1.000 45.66158 150 THR G N 1
ATOM 15919 C CA . THR H 1 136 ? -39.41206 39.72732 3.25604 1.000 49.56972 150 THR G CA 1
ATOM 15920 C C . THR H 1 136 ? -40.81928 39.44089 3.76878 1.000 51.84406 150 THR G C 1
ATOM 15921 O O . THR H 1 136 ? -41.51014 38.54058 3.28066 1.000 45.01777 150 THR G O 1
ATOM 15932 N N . ALA H 1 137 ? -41.24141 40.21934 4.76482 1.000 56.02804 151 ALA G N 1
ATOM 15933 C CA . ALA H 1 137 ? -42.58540 40.06130 5.30534 1.000 53.51170 151 ALA G CA 1
ATOM 15934 C C . ALA H 1 137 ? -43.63455 40.24883 4.21341 1.000 53.73185 151 ALA G C 1
ATOM 15935 O O . ALA H 1 137 ? -43.52351 41.13552 3.36339 1.000 50.58260 151 ALA G O 1
ATOM 15942 N N . SER H 1 138 ? -44.66600 39.41172 4.24950 1.000 58.58336 152 SER G N 1
ATOM 15943 C CA . SER H 1 138 ? -45.73271 39.46915 3.25917 1.000 52.42189 152 SER G CA 1
ATOM 15944 C C . SER H 1 138 ? -46.82860 40.44302 3.69057 1.000 57.34348 152 SER G C 1
ATOM 15945 O O . SER H 1 138 ? -46.59119 41.64577 3.80623 1.000 68.77964 152 SER G O 1
#

Nearest PDB structures (foldseek):
  8gk6-assembly3_C  TM=1.002E+00  e=3.845E-24  Echinococcus granulosus
  6j15-assembly1_C  TM=4.821E-01  e=1.527E-02  Homo sapiens
  2ywy-assembly3_C  TM=4.065E-01  e=2.740E-02  Orectolobus maculatus
  2z8v-assembly2_C  TM=4.122E-01  e=6.086E-02  Orectolobus maculatus
  6x4t-assembly1_G  TM=3.956E-01  e=3.977E-02  Orectolobus maculatus

Solvent-accessible surface area: 44514 Å² total; per-residue (Å²): 139,68,2,29,0,1,0,1,5,0,52,67,27,101,36,39,72,108,28,31,0,24,0,16,39,37,90,104,4,42,0,42,0,8,1,67,53,5,152,71,1,43,41,0,0,0,0,6,59,71,60,57,12,8,63,12,0,10,16,44,1,1,11,60,11,19,98,12,111,83,73,30,101,8,4,0,48,5,70,1,57,2,20,70,9,15,106,134,30,74,6,0,39,5,0,0,8,23,50,127,56,54,96,57,45,146,99,44,9,12,1,1,1,6,21,42,44,29,126,70,9,6,22,17,1,84,2,46,90,147,70,1,26,0,4,0,2,6,0,38,74,27,100,37,44,53,108,24,27,0,26,0,18,44,29,96,104,4,39,0,61,0,12,2,73,52,2,146,72,3,39,24,0,0,0,0,12,68,87,58,161,135,24,85,20,0,8,45,64,1,2,9,57,11,19,102,12,108,78,53,24,96,7,7,0,52,4,67,2,48,2,18,68,5,11,78,133,35,78,6,0,40,4,0,1,21,32,51,110,66,60,73,80,119,155,62,36,6,12,0,2,4,6,54,39,49,36,138,77,10,8,17,22,0,66,5,47,70,77,114,6,20,0,10,0,1,5,0,43,61,9,93,38,31,72,110,18,28,2,21,0,15,43,36,92,102,2,35,0,26,0,6,0,70,65,5,141,65,0,29,16,0,0,0,0,9,67,80,60,158,133,16,74,30,0,7,48,63,1,3,10,59,11,18,91,14,114,92,78,40,124,90,6,0,57,5,60,3,67,2,20,70,4,11,76,130,30,75,6,0,48,6,0,1,15,25,50,124,58,59,91,89,125,151,52,47,1,10,0,2,2,10,42,49,41,85,139,84,19,18,25,18,1,75,1,41,64,96,86,4,26,1,0,0,2,6,0,49,70,32,106,39,48,60,102,28,27,0,31,0,14,38,36,91,103,2,40,0,56,0,8,0,41,63,1,140,63,1,40,38,0,0,0,0,14,66,71,64,77,39,11,41,1,0,10,22,58,1,3,9,62,13,16,104,14,104,86,61,22,95,5,4,0,42,3,65,1,53,1,17,64,9,14,111,134,30,79,6,0,43,6,0,0,3,20,54,118,56,64,82,23,36,129,102,48,9,6,0,1,4,10,18,45,52,21,140,65,11,4,28,16,2,78,3,45,98,133,3,22,2,7,1,1,3,0,21,63,9,85,33,32,70,105,21,28,3,26,0,15,50,95,97,106,4,38,0,24,0,5,0,63,68,3,141,72,2,44,81,0,0,0,0,17,71,69,64,156,134,16,91,26,0,66,125,73,91,36,20,121,35,15,101,13,114,90,72,43,106,74,3,0,54,5,65,1,78,2,78,89,11,51,116,192,31,77,6,0,45,7,0,0,62,26,37,140,85,61,84,95,115,148,96,102,2,14,10,3,3,10,54,53,66,63,135,80,8,22,22,18,1,78,3,41,89,122,4,28,1,0,1,1,3,0,19,60,12,79,31,38,56,114,20,29,2,28,0,17,46,98,94,108,3,35,0,10,0,1,0,62,63,5,142,79,1,40,80,0,0,0,0,16,61,76,68,153,135,19,100,24,0,79,133,71,92,37,19,116,37,16,96,12,112,94,70,39,109,77,1,0,58,5,68,1,79,0,79,92,10,48,111,190,36,78,6,0,49,9,0,0,71,28,45,143,76,55,83,83,110,150,120,97,3,17,12,2,4,10,48,56,52,54,135,87,10,24,23,18,1,69,4,42,86,114,5,21,0,5,0,2,3,0,49,74,24,93,33,41,59,107,26,28,0,19,0,16,42,93,94,101,5,32,0,57,0,5,1,71,58,3,134,85,1,42,79,0,0,0,0,24,76,72,71,156,134,18,64,28,0,59,142,90,93,38,22,121,37,21,95,11,97,92,57,17,103,6,8,1,52,2,54,2,77,2,95,88,6,61,111,195,42,74,1,0,41,4,0,0,71,28,60,152,82,54,96,55,122,152,120,111,5,17,6,1,2,7,49,32,49,55,136,83,11,13,17,18,2,66,4,37,86,130,7,23,1,8,0,0,5,0,28,61,14,82,33,32,62,106,18,26,3,22,0,14,33,92,90,96,3,36,0,22,0,9,0,54,60,3,133,67,0,40,79,0,0,0,0,22,68,70,71,156,134,24,89,28,0,44,122,89,88,38,24,127,38,18,103,13,113,84,79,52,116,76,6,0,56,5,60,2,90,2,96,87,7,52,116,198,36,76,4,0,46,6,0,0,70,29,44,128,82,60,81,98,120,152,80,82,2,12,7,3,1,7,46,52,41,86,142,94,22,22,20,15,1,70,4,44,88

Sequence (1028 aa):
SNPTVTGVIPSEFISLSAGVIEVPPNKNITLYIYGESFENVTYLAFATSRSEDSFSCENHRATIAFIVQKPTVYSLETSVLLRQLTPFESAFYICFKLAHPFSHNNQTVSWIHATPTYPAAIVTLRTASSNPTVTGVIPSEFISLSAGVIEVPPNKNITLYIYGESFENVTYLAFATSRSEDSFSCENHRATIAFIVQKPTVYSLETSVLLRQLTPFESAFYICFKLAHPFSHNNQTVSWIHATPTYPAAIVTLRTASTNPTVTGVIPSEFISLSAGVIEVPPNKNITLYIYGESFENVTYLAFATSRSEDSFSCENHRATIAFIVQKPTVYSLETSVLLRQLTPFESAFYICFKLAHPFSHNNQTVSWIHATPTYPAAIVTLRTASTNPTVTGVIPSEFISLSAGVIEVPPNKNITLYIYGESFENVTYLAFATSRSEDSFSCENHRATIAFIVQKPTVYSLETSVLLRQLTPFESAFYICFKLAHPFSHNNQTVSWIHATPTYPAAIVTLRTASNPTVTGVIPSEFISLSAGVIEVPPNKNITLYIYGESFENVTYLAFATSRSEDSFSCENHRATIAFIVQKPTVYSLETSVLLRQLTPFESAFYICFKLAHPFSHNNQTVSWIHATPTYPAAIVTLRTASNPTVTGVIPSEFISLSAGVIEVPPNKNITLYIYGESFENVTYLAFATSRSEDSFSCENHRATIAFIVQKPTVYSLETSVLLRQLTPFESAFYICFKLAHPFSHNNQTVSWIHATPTYPAAIVTLRTASNPTVTGVIPSEFISLSAGVIEVPPNKNITLYIYGESFENVTYLAFATSRSEDSFSCENHRATIAFIVQKPTVYSLETSVLLRQLTPFESAFYICFKLAHPFSHNNQTVSWIHATPTYPAAIVTLRTASNPTVTGVIPSEFISLSAGVIEVPPNKNITLYIYGESFENVTYLAFATSRSEDSFSCENHRATIAFIVQKPTVYSLETSVLLRQLTPFESAFYICFKLAHPFSHNNQTVSWIHATPTYPAAIVTLRTAS